Protein 6SRU (pdb70)

B-factor: mean 67.57, std 15.13, range [29.01, 183.24]

Secondary structure (DSSP, 8-state):
---B-S-SEEEEETT--EEE--B----SS--GGG-EEEEEESS-EEEEEETTEEE---SS-TTTTTEE--HHHHTTTB--EEE-S--GGG-EEEEEEEEESEEEEEEEEEEEEPP-/---B-S-SEEEEETT--EEE--B----SS--GGG-EEEEEETTEEEEEEETTEEE--STT-TTTTTEE--HHHHTTTB--EEE-S--GGG-EEEEEEEEESEEEEEEEEEEEEPP-/---B-S-SEEEEETT--EEE--B----SS--GGG-EEEEEETTEEEEEEETTEEE-S-SS-TTTTTEE--HHHHTTTB--EEE-S--GGG-EEEEEEEESSSEEEEEEEEEEE--/---B-S-SEEEEETT--EEE--B----SS--GGG-EEEEEETTEEEEEEETTEEE-----TTTTTEE--HHHHTTTB--EEE-S--GGG-EEEEEEEEESEEEEEEEEEEEE--/---B-S-SEEEEETT--EEE--B----S---GGG-EEEEEESS-EEEEEETTEE------TTTTTEE--HHHHTTTB--EEESS--GGG-EEEEEEEEESEEEEEEEEEEEE---/---B-S-SEEEEETT--EEE--B----SS--GGG-EEEEEETTEEEEEEETTEEE--STT-TTTTTEE--HHHHTTTB--EEE-S--GGG-EEEEEEEEESEEEEEEEEEEEEPP-/---B-S-SEEEEETT--EEE--B---SSS--GGG-EEEEEESSSEEEEEETTEEE-----STTTEE--HHHHTTTB--EEE-S--GGG-EEEEEEEEESEEEEEEEEEEEEPP-/---B-S-SEEEEETT--EEE--B---SS---GGG-EEEEEETTEEEEEEETTEEE-TTSSSTTTTTEE--HHHHTTTB--EEE-S--GGG-EEEEEEEESSSEEEEEEEEEEE---/---B-S--EEEEETT--EEE--B----SS--GGG-EEEEEESS-EEEEEETTEEE--TTTTTEE--HHHHTTTB--EEE-S--TTS-EEEEEEEESSSEEEEEEEEEEE--/---B-S-SEEEEETT--EEE--B----SS--GGG-EEEEEETTEEEEEEETTEEE---S-TTTEE--HHHHHTTB--EEE-S--GGG-EEEEEEEEESEEEEEEEEEEEE---

GO terms:
  GO:0009897 external side of plasma membrane (C, IDA)
  GO:0042130 negative regulation of T cell proliferation (P, IDA)
  GO:0005515 protein binding (F, IPI)

Structure (mmCIF, N/CA/C/O backbone):
data_6SRU
#
_entry.id   6SRU
#
_cell.length_a   73.920
_cell.length_b   107.715
_cell.length_c   79.531
_cell.angle_alpha   90.000
_cell.angle_beta   99.150
_cell.angle_gamma   90.000
#
_symmetry.space_group_name_H-M   'P 1 21 1'
#
loop_
_entity.id
_entity.type
_entity.pdbx_description
1 polymer 'Programmed cell death 1 ligand 1'
2 water water
#
loop_
_atom_site.group_PDB
_atom_site.id
_atom_site.type_symbol
_atom_site.label_atom_id
_atom_site.label_alt_id
_atom_site.label_comp_id
_atom_site.label_asym_id
_atom_site.label_entity_id
_atom_site.label_seq_id
_atom_site.pdbx_PDB_ins_code
_atom_site.Cartn_x
_atom_site.Cartn_y
_atom_site.Cartn_z
_atom_site.occupancy
_atom_site.B_iso_or_equiv
_atom_site.auth_seq_id
_atom_site.auth_comp_id
_atom_site.auth_asym_id
_atom_site.auth_atom_id
_atom_site.pdbx_PDB_model_num
ATOM 1 N N . PHE A 1 3 ? -24.195 8.539 13.366 1.00 58.76 19 PHE A N 1
ATOM 2 C CA . PHE A 1 3 ? -24.610 8.877 12.013 1.00 59.03 19 PHE A CA 1
ATOM 3 C C . PHE A 1 3 ? -24.218 7.778 11.029 1.00 51.08 19 PHE A C 1
ATOM 4 O O . PHE A 1 3 ? -23.039 7.449 10.893 1.00 68.32 19 PHE A O 1
ATOM 20 N N . THR A 1 4 ? -25.214 7.218 10.349 1.00 62.88 20 THR A N 1
ATOM 21 C CA . THR A 1 4 ? -25.007 6.127 9.408 1.00 63.10 20 THR A CA 1
ATOM 22 C C . THR A 1 4 ? -26.024 6.268 8.286 1.00 59.99 20 THR A C 1
ATOM 23 O O . THR A 1 4 ? -27.187 6.599 8.536 1.00 62.16 20 THR A O 1
ATOM 34 N N . ILE A 1 5 ? -25.584 6.028 7.052 1.00 61.21 21 ILE A N 1
ATOM 35 C CA . ILE A 1 5 ? -26.476 6.077 5.898 1.00 58.27 21 ILE A CA 1
ATOM 36 C C . ILE A 1 5 ? -26.803 4.653 5.476 1.00 57.33 21 ILE A C 1
ATOM 37 O O . ILE A 1 5 ? -25.993 3.729 5.622 1.00 61.30 21 ILE A O 1
ATOM 53 N N . THR A 1 6 ? -28.013 4.478 4.954 1.00 59.38 22 THR A N 1
ATOM 54 C CA . THR A 1 6 ? -28.536 3.176 4.574 1.00 55.16 22 THR A CA 1
ATOM 55 C C . THR A 1 6 ? -28.790 3.155 3.075 1.00 65.30 22 THR A C 1
ATOM 56 O O . THR A 1 6 ? -29.473 4.039 2.547 1.00 66.36 22 THR A O 1
ATOM 67 N N . ALA A 1 7 ? -28.229 2.159 2.392 1.00 65.91 23 ALA A N 1
ATOM 68 C CA . ALA A 1 7 ? -28.553 1.892 0.993 1.00 62.61 23 ALA A CA 1
ATOM 69 C C . ALA A 1 7 ? -29.305 0.568 0.924 1.00 65.36 23 ALA A C 1
ATOM 70 O O . ALA A 1 7 ? -28.677 -0.503 0.943 1.00 65.61 23 ALA A O 1
ATOM 77 N N . PRO A 1 8 ? -30.640 0.578 0.845 1.00 75.12 24 PRO A N 1
ATOM 78 C CA . PRO A 1 8 ? -31.367 -0.705 0.911 1.00 69.91 24 PRO A CA 1
ATOM 79 C C . PRO A 1 8 ? -31.018 -1.636 -0.237 1.00 80.63 24 PRO A C 1
ATOM 80 O O . PRO A 1 8 ? -30.782 -2.832 -0.018 1.00 78.26 24 PRO A O 1
ATOM 91 N N . LYS A 1 9 ? -30.975 -1.116 -1.462 1.00 72.05 25 LYS A N 1
ATOM 92 C CA . LYS A 1 9 ? -30.579 -1.899 -2.626 1.00 57.36 25 LYS A CA 1
ATOM 93 C C . LYS A 1 9 ? -29.067 -1.820 -2.794 1.00 56.46 25 LYS A C 1
ATOM 94 O O . LYS A 1 9 ? -28.504 -0.727 -2.921 1.00 69.42 25 LYS A O 1
ATOM 113 N N . ASP A 1 10 ? -28.414 -2.980 -2.791 1.00 69.73 26 ASP A N 1
ATOM 114 C CA . ASP A 1 10 ? -26.966 -3.068 -2.921 1.00 53.83 26 ASP A CA 1
ATOM 115 C C . ASP A 1 10 ? -26.502 -3.069 -4.370 1.00 58.68 26 ASP A C 1
ATOM 116 O O . ASP A 1 10 ? -25.318 -2.819 -4.628 1.00 62.28 26 ASP A O 1
ATOM 125 N N . LEU A 1 11 ? -27.403 -3.324 -5.316 1.00 68.85 27 LEU A N 1
ATOM 126 C CA . LEU A 1 11 ? -27.036 -3.457 -6.718 1.00 54.50 27 LEU A CA 1
ATOM 127 C C . LEU A 1 11 ? -28.254 -3.159 -7.579 1.00 55.70 27 LEU A C 1
ATOM 128 O O . LEU A 1 11 ? -29.381 -3.495 -7.206 1.00 61.60 27 LEU A O 1
ATOM 135 N N . TYR A 1 12 ? -28.014 -2.528 -8.730 1.00 52.10 28 TYR A N 1
ATOM 136 C CA . TYR A 1 12 ? -29.071 -2.151 -9.660 1.00 56.74 28 TYR A CA 1
ATOM 137 C C . TYR A 1 12 ? -28.737 -2.688 -11.046 1.00 62.65 28 TYR A C 1
ATOM 138 O O . TYR A 1 12 ? -27.629 -2.472 -11.547 1.00 64.32 28 TYR A O 1
ATOM 156 N N . VAL A 1 13 ? -29.696 -3.375 -11.664 1.00 56.80 29 VAL A N 1
ATOM 157 C CA . VAL A 1 13 ? -29.576 -3.888 -13.027 1.00 55.56 29 VAL A CA 1
ATOM 158 C C . VAL A 1 13 ? -30.552 -3.108 -13.899 1.00 59.55 29 VAL A C 1
ATOM 159 O O . VAL A 1 13 ? -31.712 -2.918 -13.517 1.00 69.07 29 VAL A O 1
ATOM 172 N N . VAL A 1 14 ? -30.101 -2.464 -14.984 1.00 68.46 30 VAL A N 1
ATOM 173 C CA . VAL A 1 14 ? -30.947 -1.595 -15.854 1.00 58.36 30 VAL A CA 1
ATOM 174 C C . VAL A 1 14 ? -30.526 -1.801 -17.301 1.00 55.93 30 VAL A C 1
ATOM 175 O O . VAL A 1 14 ? -29.474 -2.293 -17.548 1.00 61.93 30 VAL A O 1
ATOM 188 N N . GLU A 1 15 ? -31.369 -1.381 -18.209 1.00 53.06 31 GLU A N 1
ATOM 189 C CA . GLU A 1 15 ? -31.207 -1.520 -19.650 1.00 61.90 31 GLU A CA 1
ATOM 190 C C . GLU A 1 15 ? -30.609 -0.259 -20.262 1.00 70.29 31 GLU A C 1
ATOM 191 O O . GLU A 1 15 ? -30.917 0.858 -19.838 1.00 60.46 31 GLU A O 1
ATOM 203 N N . TYR A 1 16 ? -29.763 -0.447 -21.274 1.00 64.32 32 TYR A N 1
ATOM 204 C CA . TYR A 1 16 ? -29.234 0.668 -22.054 1.00 67.18 32 TYR A CA 1
ATOM 205 C C . TYR A 1 16 ? -30.361 1.587 -22.502 1.00 67.74 32 TYR A C 1
ATOM 206 O O . TYR A 1 16 ? -31.405 1.124 -22.974 1.00 74.86 32 TYR A O 1
ATOM 224 N N . GLY A 1 17 ? -30.148 2.890 -22.343 1.00 62.07 33 GLY A N 1
ATOM 225 C CA . GLY A 1 17 ? -31.125 3.879 -22.734 1.00 61.41 33 GLY A CA 1
ATOM 226 C C . GLY A 1 17 ? -32.161 4.220 -21.686 1.00 46.75 33 GLY A C 1
ATOM 227 O O . GLY A 1 17 ? -32.888 5.209 -21.853 1.00 65.43 33 GLY A O 1
ATOM 231 N N . SER A 1 18 ? -32.254 3.439 -20.614 1.00 62.92 34 SER A N 1
ATOM 232 C CA . SER A 1 18 ? -33.244 3.664 -19.579 1.00 64.26 34 SER A CA 1
ATOM 233 C C . SER A 1 18 ? -32.711 4.654 -18.541 1.00 55.79 34 SER A C 1
ATOM 234 O O . SER A 1 18 ? -31.608 5.191 -18.665 1.00 61.13 34 SER A O 1
ATOM 242 N N . ASN A 1 19 ? -33.510 4.902 -17.506 1.00 51.88 35 ASN A N 1
ATOM 243 C CA . ASN A 1 19 ? -33.117 5.720 -16.368 1.00 55.14 35 ASN A CA 1
ATOM 244 C C . ASN A 1 19 ? -32.947 4.840 -15.134 1.00 55.72 35 ASN A C 1
ATOM 245 O O . ASN A 1 19 ? -33.538 3.760 -15.030 1.00 71.82 35 ASN A O 1
ATOM 256 N N . VAL A 1 20 ? -32.140 5.318 -14.188 1.00 56.06 36 VAL A N 1
ATOM 257 C CA . VAL A 1 20 ? -31.956 4.642 -12.908 1.00 60.65 36 VAL A CA 1
ATOM 258 C C . VAL A 1 20 ? -31.847 5.684 -11.803 1.00 59.77 36 VAL A C 1
ATOM 259 O O . VAL A 1 20 ? -31.220 6.734 -11.983 1.00 49.30 36 VAL A O 1
ATOM 272 N N . THR A 1 21 ? -32.458 5.386 -10.657 1.00 54.59 37 THR A N 1
ATOM 273 C CA . THR A 1 21 ? -32.352 6.198 -9.450 1.00 47.50 37 THR A CA 1
ATOM 274 C C . THR A 1 21 ? -31.857 5.301 -8.322 1.00 54.87 37 THR A C 1
ATOM 275 O O . THR A 1 21 ? -32.548 4.355 -7.932 1.00 72.46 37 THR A O 1
ATOM 286 N N . MET A 1 22 ? -30.671 5.597 -7.800 1.00 50.34 38 MET A N 1
ATOM 287 C CA . MET A 1 22 ? -30.043 4.779 -6.769 1.00 54.67 38 MET A CA 1
ATOM 288 C C . MET A 1 22 ? -30.220 5.453 -5.414 1.00 60.72 38 MET A C 1
ATOM 289 O O . MET A 1 22 ? -29.724 6.563 -5.195 1.00 60.12 38 MET A O 1
ATOM 303 N N . GLU A 1 23 ? -30.932 4.778 -4.512 1.00 60.64 39 GLU A N 1
ATOM 304 C CA . GLU A 1 23 ? -31.263 5.362 -3.221 1.00 47.02 39 GLU A CA 1
ATOM 305 C C . GLU A 1 23 ? -30.039 5.434 -2.317 1.00 45.80 39 GLU A C 1
ATOM 306 O O . GLU A 1 23 ? -29.185 4.543 -2.321 1.00 47.76 39 GLU A O 1
ATOM 318 N N . CYS A 1 24 ? -29.967 6.508 -1.532 1.00 42.00 40 CYS A N 1
ATOM 319 C CA . CYS A 1 24 ? -28.926 6.669 -0.516 1.00 55.27 40 CYS A CA 1
ATOM 320 C C . CYS A 1 24 ? -29.535 7.552 0.572 1.00 60.90 40 CYS A C 1
ATOM 321 O O . CYS A 1 24 ? -29.616 8.773 0.410 1.00 49.38 40 CYS A O 1
ATOM 328 N N . ARG A 1 25 ? -29.967 6.930 1.663 1.00 50.83 41 ARG A N 1
ATOM 329 C CA . ARG A 1 25 ? -30.770 7.597 2.678 1.00 52.22 41 ARG A CA 1
ATOM 330 C C . ARG A 1 25 ? -29.931 7.973 3.887 1.00 50.93 41 ARG A C 1
ATOM 331 O O . ARG A 1 25 ? -29.025 7.237 4.283 1.00 51.82 41 ARG A O 1
ATOM 352 N N . PHE A 1 26 ? -30.235 9.131 4.460 1.00 48.04 42 PHE A N 1
ATOM 353 C CA . PHE A 1 26 ? -29.591 9.601 5.675 1.00 47.90 42 PHE A CA 1
ATOM 354 C C . PHE A 1 26 ? -30.651 10.069 6.661 1.00 57.62 42 PHE A C 1
ATOM 355 O O . PHE A 1 26 ? -31.727 10.524 6.258 1.00 53.65 42 PHE A O 1
ATOM 372 N N . PRO A 1 27 ? -30.376 9.949 7.960 1.00 54.51 43 PRO A N 1
ATOM 373 C CA . PRO A 1 27 ? -31.382 10.330 8.962 1.00 45.91 43 PRO A CA 1
ATOM 374 C C . PRO A 1 27 ? -31.514 11.839 9.077 1.00 56.82 43 PRO A C 1
ATOM 375 O O . PRO A 1 27 ? -30.517 12.557 9.158 1.00 55.25 43 PRO A O 1
ATOM 386 N N . VAL A 1 28 ? -32.755 12.314 9.087 1.00 63.73 44 VAL A N 1
ATOM 387 C CA . VAL A 1 28 ? -33.061 13.685 9.475 1.00 70.95 44 VAL A CA 1
ATOM 388 C C . VAL A 1 28 ? -33.845 13.613 10.781 1.00 78.12 44 VAL A C 1
ATOM 389 O O . VAL A 1 28 ? -34.979 13.120 10.810 1.00 78.42 44 VAL A O 1
ATOM 402 N N . GLU A 1 29 ? -33.233 14.067 11.870 1.00 79.89 45 GLU A N 1
ATOM 403 C CA . GLU A 1 29 ? -33.946 14.296 13.121 1.00 71.29 45 GLU A CA 1
ATOM 404 C C . GLU A 1 29 ? -34.489 15.720 13.094 1.00 83.00 45 GLU A C 1
ATOM 405 O O . GLU A 1 29 ? -33.738 16.669 12.855 1.00 91.34 45 GLU A O 1
ATOM 409 N N . ARG A 1 30 ? -35.791 15.859 13.303 1.00 84.21 46 ARG A N 1
ATOM 410 C CA . ARG A 1 30 ? -36.469 17.156 13.199 1.00 80.03 46 ARG A CA 1
ATOM 411 C C . ARG A 1 30 ? -36.238 17.680 11.786 1.00 69.04 46 ARG A C 1
ATOM 412 O O . ARG A 1 30 ? -36.464 16.930 10.816 1.00 89.41 46 ARG A O 1
ATOM 416 N N . GLU A 1 31 ? -35.779 18.915 11.606 1.00 82.29 47 GLU A N 1
ATOM 417 C CA . GLU A 1 31 ? -35.881 19.596 10.325 1.00 77.13 47 GLU A CA 1
ATOM 418 C C . GLU A 1 31 ? -34.529 19.764 9.653 1.00 70.64 47 GLU A C 1
ATOM 419 O O . GLU A 1 31 ? -33.505 19.987 10.313 1.00 65.37 47 GLU A O 1
ATOM 431 N N . LEU A 1 32 ? -34.555 19.655 8.325 1.00 65.82 48 LEU A N 1
ATOM 432 C CA . LEU A 1 32 ? -33.354 19.582 7.509 1.00 63.36 48 LEU A CA 1
ATOM 433 C C . LEU A 1 32 ? -32.793 20.966 7.234 1.00 59.00 48 LEU A C 1
ATOM 434 O O . LEU A 1 32 ? -33.522 21.874 6.824 1.00 63.29 48 LEU A O 1
ATOM 450 N N . ASP A 1 33 ? -31.491 21.120 7.462 1.00 55.14 49 ASP A N 1
ATOM 451 C CA . ASP A 1 33 ? -30.761 22.351 7.170 1.00 61.13 49 ASP A CA 1
ATOM 452 C C . ASP A 1 33 ? -29.853 22.065 5.976 1.00 50.43 49 ASP A C 1
ATOM 453 O O . ASP A 1 33 ? -28.768 21.495 6.132 1.00 45.44 49 ASP A O 1
ATOM 462 N N . LEU A 1 34 ? -30.303 22.463 4.782 1.00 38.60 50 LEU A N 1
ATOM 463 C CA . LEU A 1 34 ? -29.536 22.203 3.569 1.00 52.38 50 LEU A CA 1
ATOM 464 C C . LEU A 1 34 ? -28.112 22.736 3.665 1.00 48.46 50 LEU A C 1
ATOM 465 O O . LEU A 1 34 ? -27.191 22.164 3.070 1.00 46.88 50 LEU A O 1
ATOM 481 N N . LEU A 1 35 ? -27.910 23.831 4.400 1.00 45.18 51 LEU A N 1
ATOM 482 C CA . LEU A 1 35 ? -26.586 24.426 4.521 1.00 51.42 51 LEU A CA 1
ATOM 483 C C . LEU A 1 35 ? -25.632 23.586 5.356 1.00 49.91 51 LEU A C 1
ATOM 484 O O . LEU A 1 35 ? -24.432 23.882 5.375 1.00 45.76 51 LEU A O 1
ATOM 500 N N . ALA A 1 36 ? -26.131 22.559 6.036 1.00 49.89 52 ALA A N 1
ATOM 501 C CA . ALA A 1 36 ? -25.295 21.637 6.790 1.00 47.71 52 ALA A CA 1
ATOM 502 C C . ALA A 1 36 ? -25.054 20.324 6.058 1.00 42.09 52 ALA A C 1
ATOM 503 O O . ALA A 1 36 ? -24.406 19.431 6.613 1.00 34.53 52 ALA A O 1
ATOM 510 N N . LEU A 1 37 ? -25.545 20.196 4.829 1.00 42.18 53 LEU A N 1
ATOM 511 C CA . LEU A 1 37 ? -25.562 18.931 4.107 1.00 48.28 53 LEU A CA 1
ATOM 512 C C . LEU A 1 37 ? -24.504 18.926 3.014 1.00 44.22 53 LEU A C 1
ATOM 513 O O . LEU A 1 37 ? -24.386 19.889 2.249 1.00 49.70 53 LEU A O 1
ATOM 529 N N . VAL A 1 38 ? -23.749 17.831 2.937 1.00 40.90 54 VAL A N 1
ATOM 530 C CA . VAL A 1 38 ? -22.758 17.610 1.891 1.00 39.15 54 VAL A CA 1
ATOM 531 C C . VAL A 1 38 ? -22.993 16.224 1.304 1.00 44.35 54 VAL A C 1
ATOM 532 O O . VAL A 1 38 ? -23.073 15.238 2.046 1.00 52.27 54 VAL A O 1
ATOM 545 N N . VAL A 1 39 ? -23.098 16.147 -0.022 1.00 49.19 55 VAL A N 1
ATOM 546 C CA . VAL A 1 39 ? -23.301 14.884 -0.723 1.00 44.73 55 VAL A CA 1
ATOM 547 C C . VAL A 1 39 ? -22.331 14.808 -1.895 1.00 35.49 55 VAL A C 1
ATOM 548 O O . VAL A 1 39 ? -22.234 15.751 -2.689 1.00 36.75 55 VAL A O 1
ATOM 561 N N . TYR A 1 40 ? -21.616 13.687 -1.998 1.00 37.83 56 TYR A N 1
ATOM 562 C CA . TYR A 1 40 ? -20.818 13.365 -3.167 1.00 40.21 56 TYR A CA 1
ATOM 563 C C . TYR A 1 40 ? -21.226 11.991 -3.687 1.00 38.04 56 TYR A C 1
ATOM 564 O O . TYR A 1 40 ? -21.409 11.053 -2.904 1.00 38.08 56 TYR A O 1
ATOM 582 N N . TRP A 1 41 ? -21.366 11.870 -5.006 1.00 42.10 57 TRP A N 1
ATOM 583 C CA . TRP A 1 41 ? -21.443 10.573 -5.671 1.00 48.36 57 TRP A CA 1
ATOM 584 C C . TRP A 1 41 ? -20.199 10.395 -6.535 1.00 43.61 57 TRP A C 1
ATOM 585 O O . TRP A 1 41 ? -19.879 11.263 -7.356 1.00 47.11 57 TRP A O 1
ATOM 606 N N . GLU A 1 42 ? -19.504 9.278 -6.345 1.00 48.73 58 GLU A N 1
ATOM 607 C CA . GLU A 1 42 ? -18.327 8.933 -7.126 1.00 47.68 58 GLU A CA 1
ATOM 608 C C . GLU A 1 42 ? -18.568 7.609 -7.841 1.00 51.52 58 GLU A C 1
ATOM 609 O O . GLU A 1 42 ? -19.444 6.825 -7.462 1.00 54.92 58 GLU A O 1
ATOM 621 N N . LYS A 1 43 ? -17.778 7.362 -8.885 1.00 50.91 59 LYS A N 1
ATOM 622 C CA . LYS A 1 43 ? -17.777 6.066 -9.565 1.00 49.32 59 LYS A CA 1
ATOM 623 C C . LYS A 1 43 ? -16.328 5.728 -9.910 1.00 54.91 59 LYS A C 1
ATOM 624 O O . LYS A 1 43 ? -15.802 6.197 -10.923 1.00 65.25 59 LYS A O 1
ATOM 643 N N . GLU A 1 44 ? -15.693 4.911 -9.075 1.00 61.87 60 GLU A N 1
ATOM 644 C CA . GLU A 1 44 ? -14.331 4.439 -9.315 1.00 69.81 60 GLU A CA 1
ATOM 645 C C . GLU A 1 44 ? -13.383 5.608 -9.600 1.00 77.19 60 GLU A C 1
ATOM 646 O O . GLU A 1 44 ? -12.875 5.791 -10.707 1.00 80.68 60 GLU A O 1
ATOM 658 N N . ASP A 1 45 ? -13.153 6.393 -8.553 1.00 71.43 61 ASP A N 1
ATOM 659 C CA . ASP A 1 45 ? -12.264 7.550 -8.620 1.00 83.89 61 ASP A CA 1
ATOM 660 C C . ASP A 1 45 ? -12.641 8.458 -9.794 1.00 82.34 61 ASP A C 1
ATOM 661 O O . ASP A 1 45 ? -11.835 8.767 -10.675 1.00 87.51 61 ASP A O 1
ATOM 665 N N . GLU A 1 46 ? -13.904 8.875 -9.791 1.00 78.70 62 GLU A N 1
ATOM 666 C CA . GLU A 1 46 ? -14.445 9.759 -10.822 1.00 62.64 62 GLU A CA 1
ATOM 667 C C . GLU A 1 46 ? -15.702 10.395 -10.251 1.00 60.36 62 GLU A C 1
ATOM 668 O O . GLU A 1 46 ? -16.663 9.684 -9.936 1.00 61.88 62 GLU A O 1
ATOM 680 N N . GLN A 1 47 ? -15.696 11.717 -10.104 1.00 66.95 63 GLN A N 1
ATOM 681 C CA . GLN A 1 47 ? -16.809 12.412 -9.475 1.00 54.88 63 GLN A CA 1
ATOM 682 C C . GLN A 1 47 ? -17.971 12.534 -10.452 1.00 49.41 63 GLN A C 1
ATOM 683 O O . GLN A 1 47 ? -17.803 13.027 -11.573 1.00 62.85 63 GLN A O 1
ATOM 697 N N . VAL A 1 48 ? -19.145 12.072 -10.028 1.00 44.10 64 VAL A N 1
ATOM 698 C CA . VAL A 1 48 ? -20.353 12.190 -10.836 1.00 46.57 64 VAL A CA 1
ATOM 699 C C . VAL A 1 48 ? -21.081 13.495 -10.547 1.00 40.92 64 VAL A C 1
ATOM 700 O O . VAL A 1 48 ? -21.479 14.218 -11.464 1.00 43.21 64 VAL A O 1
ATOM 713 N N . ILE A 1 49 ? -21.263 13.815 -9.266 1.00 40.03 65 ILE A N 1
ATOM 714 C CA . ILE A 1 49 ? -22.009 15.001 -8.860 1.00 50.34 65 ILE A CA 1
ATOM 715 C C . ILE A 1 49 ? -21.706 15.269 -7.393 1.00 50.80 65 ILE A C 1
ATOM 716 O O . ILE A 1 49 ? -21.269 14.380 -6.661 1.00 36.49 65 ILE A O 1
ATOM 732 N N . GLN A 1 50 ? -21.927 16.510 -6.964 1.00 40.72 66 GLN A N 1
ATOM 733 C CA . GLN A 1 50 ? -21.743 16.881 -5.569 1.00 37.77 66 GLN A CA 1
ATOM 734 C C . GLN A 1 50 ? -22.769 17.942 -5.193 1.00 45.54 66 GLN A C 1
ATOM 735 O O . GLN A 1 50 ? -23.200 18.738 -6.030 1.00 42.30 66 GLN A O 1
ATOM 749 N N . PHE A 1 51 ? -23.154 17.943 -3.920 1.00 39.08 67 PHE A N 1
ATOM 750 C CA . PHE A 1 51 ? -24.065 18.938 -3.353 1.00 44.99 67 PHE A CA 1
ATOM 751 C C . PHE A 1 51 ? -23.459 19.367 -2.021 1.00 45.73 67 PHE A C 1
ATOM 752 O O . PHE A 1 51 ? -23.462 18.593 -1.059 1.00 40.43 67 PHE A O 1
ATOM 769 N N . VAL A 1 52 ? -22.922 20.584 -1.971 1.00 43.07 68 VAL A N 1
ATOM 770 C CA . VAL A 1 52 ? -22.147 21.065 -0.828 1.00 40.38 68 VAL A CA 1
ATOM 771 C C . VAL A 1 52 ? -22.792 22.349 -0.327 1.00 41.57 68 VAL A C 1
ATOM 772 O O . VAL A 1 52 ? -22.688 23.403 -0.971 1.00 40.74 68 VAL A O 1
ATOM 785 N N . ALA A 1 53 ? -23.446 22.267 0.830 1.00 45.36 69 ALA A N 1
ATOM 786 C CA . ALA A 1 53 ? -24.044 23.430 1.485 1.00 41.58 69 ALA A CA 1
ATOM 787 C C . ALA A 1 53 ? -24.907 24.236 0.516 1.00 37.08 69 ALA A C 1
ATOM 788 O O . ALA A 1 53 ? -24.807 25.460 0.418 1.00 41.61 69 ALA A O 1
ATOM 795 N N . GLY A 1 54 ? -25.766 23.528 -0.209 1.00 41.27 70 GLY A N 1
ATOM 796 C CA . GLY A 1 54 ? -26.692 24.151 -1.126 1.00 37.78 70 GLY A CA 1
ATOM 797 C C . GLY A 1 54 ? -26.153 24.434 -2.511 1.00 45.76 70 GLY A C 1
ATOM 798 O O . GLY A 1 54 ? -26.930 24.835 -3.390 1.00 41.46 70 GLY A O 1
ATOM 802 N N . GLU A 1 55 ? -24.858 24.246 -2.735 1.00 41.95 71 GLU A N 1
ATOM 803 C CA . GLU A 1 55 ? -24.240 24.484 -4.032 1.00 34.92 71 GLU A CA 1
ATOM 804 C C . GLU A 1 55 ? -23.994 23.144 -4.715 1.00 40.72 71 GLU A C 1
ATOM 805 O O . GLU A 1 55 ? -23.281 22.288 -4.179 1.00 44.99 71 GLU A O 1
ATOM 817 N N . GLU A 1 56 ? -24.589 22.965 -5.889 1.00 51.16 72 GLU A N 1
ATOM 818 C CA . GLU A 1 56 ? -24.472 21.733 -6.655 1.00 47.70 72 GLU A CA 1
ATOM 819 C C . GLU A 1 56 ? -23.489 21.933 -7.801 1.00 56.11 72 GLU A C 1
ATOM 820 O O . GLU A 1 56 ? -23.504 22.968 -8.474 1.00 54.28 72 GLU A O 1
ATOM 832 N N . ASP A 1 57 ? -22.643 20.950 -8.072 1.00 56.00 73 ASP A N 1
ATOM 833 C CA . ASP A 1 57 ? -21.640 21.018 -9.142 1.00 56.51 73 ASP A CA 1
ATOM 834 C C . ASP A 1 57 ? -21.674 19.710 -9.924 1.00 59.05 73 ASP A C 1
ATOM 835 O O . ASP A 1 57 ? -21.307 18.726 -9.366 1.00 54.99 73 ASP A O 1
ATOM 844 N N . LEU A 1 58 ? -22.080 19.714 -11.188 1.00 72.39 74 LEU A N 1
ATOM 845 C CA . LEU A 1 58 ? -22.092 18.498 -12.032 1.00 74.87 74 LEU A CA 1
ATOM 846 C C . LEU A 1 58 ? -20.688 18.222 -12.558 1.00 77.35 74 LEU A C 1
ATOM 847 O O . LEU A 1 58 ? -20.515 17.163 -13.124 1.00 83.66 74 LEU A O 1
ATOM 854 N N . LYS A 1 59 ? -19.780 19.202 -12.506 1.00 88.93 75 LYS A N 1
ATOM 855 C CA . LYS A 1 59 ? -18.374 19.130 -12.974 1.00 94.11 75 LYS A CA 1
ATOM 856 C C . LYS A 1 59 ? -18.390 18.854 -14.477 1.00 96.90 75 LYS A C 1
ATOM 857 O O . LYS A 1 59 ? -17.459 18.214 -14.954 1.00 87.16 75 LYS A O 1
ATOM 876 N N . PRO A 1 60 ? -19.335 19.412 -15.260 1.00 87.22 76 PRO A N 1
ATOM 877 C CA . PRO A 1 60 ? -19.458 19.143 -16.668 1.00 90.63 76 PRO A CA 1
ATOM 878 C C . PRO A 1 60 ? -18.394 20.009 -17.341 1.00 101.57 76 PRO A C 1
ATOM 879 O O . PRO A 1 60 ? -18.727 21.012 -17.922 1.00 109.71 76 PRO A O 1
ATOM 890 N N . GLN A 1 61 ? -17.158 19.572 -17.209 1.00 92.07 77 GLN A N 1
ATOM 891 C CA . GLN A 1 61 ? -15.940 20.169 -17.732 1.00 88.96 77 GLN A CA 1
ATOM 892 C C . GLN A 1 61 ? -15.255 19.009 -18.454 1.00 93.82 77 GLN A C 1
ATOM 893 O O . GLN A 1 61 ? -14.141 18.596 -18.126 1.00 90.95 77 GLN A O 1
ATOM 897 N N . HIS A 1 62 ? -15.978 18.437 -19.425 1.00 90.90 78 HIS A N 1
ATOM 898 C CA . HIS A 1 62 ? -15.698 17.107 -19.974 1.00 81.43 78 HIS A CA 1
ATOM 899 C C . HIS A 1 62 ? -15.951 16.035 -18.905 1.00 86.97 78 HIS A C 1
ATOM 900 O O . HIS A 1 62 ? -15.100 15.188 -18.635 1.00 88.57 78 HIS A O 1
ATOM 904 N N . SER A 1 63 ? -17.132 16.094 -18.291 1.00 82.25 79 SER A N 1
ATOM 905 C CA . SER A 1 63 ? -17.601 15.034 -17.408 1.00 84.08 79 SER A CA 1
ATOM 906 C C . SER A 1 63 ? -18.315 13.973 -18.234 1.00 62.48 79 SER A C 1
ATOM 907 O O . SER A 1 63 ? -19.007 14.294 -19.207 1.00 65.49 79 SER A O 1
ATOM 911 N N . ASN A 1 64 ? -18.135 12.710 -17.853 1.00 66.00 80 ASN A N 1
ATOM 912 C CA . ASN A 1 64 ? -18.793 11.622 -18.562 1.00 61.42 80 ASN A CA 1
ATOM 913 C C . ASN A 1 64 ? -20.288 11.559 -18.286 1.00 60.70 80 ASN A C 1
ATOM 914 O O . ASN A 1 64 ? -20.992 10.773 -18.932 1.00 74.64 80 ASN A O 1
ATOM 925 N N . PHE A 1 65 ? -20.783 12.372 -17.340 1.00 63.65 81 PHE A N 1
ATOM 926 C CA . PHE A 1 65 ? -22.218 12.503 -16.974 1.00 60.80 81 PHE A CA 1
ATOM 927 C C . PHE A 1 65 ? -22.577 13.994 -17.025 1.00 71.83 81 PHE A C 1
ATOM 928 O O . PHE A 1 65 ? -23.226 14.500 -16.089 1.00 69.58 81 PHE A O 1
ATOM 945 N N . ARG A 1 66 ? -22.143 14.659 -18.102 1.00 81.94 82 ARG A N 1
ATOM 946 C CA . ARG A 1 66 ? -22.308 16.115 -18.371 1.00 75.73 82 ARG A CA 1
ATOM 947 C C . ARG A 1 66 ? -23.691 16.613 -17.926 1.00 66.83 82 ARG A C 1
ATOM 948 O O . ARG A 1 66 ? -23.733 17.444 -16.997 1.00 80.29 82 ARG A O 1
ATOM 952 N N . GLY A 1 67 ? -24.774 16.137 -18.551 1.00 62.57 83 GLY A N 1
ATOM 953 C CA . GLY A 1 67 ? -26.147 16.582 -18.242 1.00 53.01 83 GLY A CA 1
ATOM 954 C C . GLY A 1 67 ? -27.117 15.426 -18.072 1.00 63.27 83 GLY A C 1
ATOM 955 O O . GLY A 1 67 ? -28.299 15.595 -18.432 1.00 57.73 83 GLY A O 1
ATOM 959 N N . ARG A 1 68 ? -26.642 14.294 -17.545 1.00 61.57 84 ARG A N 1
ATOM 960 C CA . ARG A 1 68 ? -27.449 13.110 -17.300 1.00 53.52 84 ARG A CA 1
ATOM 961 C C . ARG A 1 68 ? -27.548 12.727 -15.831 1.00 60.79 84 ARG A C 1
ATOM 962 O O . ARG A 1 68 ? -28.316 11.817 -15.502 1.00 55.22 84 ARG A O 1
ATOM 983 N N . ALA A 1 69 ? -26.809 13.391 -14.948 1.00 60.52 85 ALA A N 1
ATOM 984 C CA . ALA A 1 69 ? -26.816 13.096 -13.522 1.00 51.69 85 ALA A CA 1
ATOM 985 C C . ALA A 1 69 ? -27.468 14.242 -12.762 1.00 39.32 85 ALA A C 1
ATOM 986 O O . ALA A 1 69 ? -27.227 15.415 -13.062 1.00 54.71 85 ALA A O 1
ATOM 993 N N . SER A 1 70 ? -28.294 13.897 -11.774 1.00 51.58 86 SER A N 1
ATOM 994 C CA . SER A 1 70 ? -28.975 14.897 -10.967 1.00 50.42 86 SER A CA 1
ATOM 995 C C . SER A 1 70 ? -29.235 14.337 -9.578 1.00 47.48 86 SER A C 1
ATOM 996 O O . SER A 1 70 ? -29.140 13.130 -9.342 1.00 56.81 86 SER A O 1
ATOM 1004 N N . LEU A 1 71 ? -29.560 15.243 -8.657 1.00 55.57 87 LEU A N 1
ATOM 1005 C CA . LEU A 1 71 ? -29.992 14.905 -7.301 1.00 54.29 87 LEU A CA 1
ATOM 1006 C C . LEU A 1 71 ? -31.380 15.501 -7.100 1.00 51.37 87 LEU A C 1
ATOM 1007 O O . LEU A 1 71 ? -31.508 16.646 -6.632 1.00 55.49 87 LEU A O 1
ATOM 1023 N N . PRO A 1 72 ? -32.444 14.775 -7.443 1.00 53.00 88 PRO A N 1
ATOM 1024 C CA . PRO A 1 72 ? -33.794 15.331 -7.274 1.00 45.66 88 PRO A CA 1
ATOM 1025 C C . PRO A 1 72 ? -33.992 15.840 -5.855 1.00 50.31 88 PRO A C 1
ATOM 1026 O O . PRO A 1 72 ? -33.759 15.123 -4.879 1.00 56.19 88 PRO A O 1
ATOM 1037 N N . LYS A 1 73 ? -34.418 17.099 -5.740 1.00 59.85 89 LYS A N 1
ATOM 1038 C CA . LYS A 1 73 ? -34.496 17.741 -4.433 1.00 59.21 89 LYS A CA 1
ATOM 1039 C C . LYS A 1 73 ? -35.745 17.359 -3.655 1.00 56.71 89 LYS A C 1
ATOM 1040 O O . LYS A 1 73 ? -35.755 17.504 -2.427 1.00 53.01 89 LYS A O 1
ATOM 1059 N N . ASP A 1 74 ? -36.787 16.861 -4.326 1.00 58.93 90 ASP A N 1
ATOM 1060 C CA . ASP A 1 74 ? -37.920 16.303 -3.599 1.00 56.39 90 ASP A CA 1
ATOM 1061 C C . ASP A 1 74 ? -37.527 15.047 -2.830 1.00 59.09 90 ASP A C 1
ATOM 1062 O O . ASP A 1 74 ? -38.237 14.659 -1.896 1.00 66.21 90 ASP A O 1
ATOM 1071 N N . GLN A 1 75 ? -36.409 14.413 -3.196 1.00 58.34 91 GLN A N 1
ATOM 1072 C CA . GLN A 1 75 ? -35.866 13.289 -2.443 1.00 55.49 91 GLN A CA 1
ATOM 1073 C C . GLN A 1 75 ? -34.836 13.740 -1.411 1.00 53.40 91 GLN A C 1
ATOM 1074 O O . GLN A 1 75 ? -34.816 13.215 -0.293 1.00 55.49 91 GLN A O 1
ATOM 1088 N N . LEU A 1 76 ? -33.978 14.705 -1.763 1.00 47.00 92 LEU A N 1
ATOM 1089 C CA . LEU A 1 76 ? -33.057 15.277 -0.784 1.00 49.88 92 LEU A CA 1
ATOM 1090 C C . LEU A 1 76 ? -33.799 15.711 0.475 1.00 45.26 92 LEU A C 1
ATOM 1091 O O . LEU A 1 76 ? -33.370 15.427 1.599 1.00 44.50 92 LEU A O 1
ATOM 1107 N N . LEU A 1 77 ? -34.918 16.422 0.299 1.00 47.80 93 LEU A N 1
ATOM 1108 C CA . LEU A 1 77 ? -35.650 16.953 1.442 1.00 44.41 93 LEU A CA 1
ATOM 1109 C C . LEU A 1 77 ? -36.233 15.841 2.308 1.00 42.56 93 LEU A C 1
ATOM 1110 O O . LEU A 1 77 ? -36.442 16.042 3.510 1.00 47.93 93 LEU A O 1
ATOM 1126 N N . LYS A 1 78 ? -36.491 14.669 1.730 1.00 49.42 94 LYS A N 1
ATOM 1127 C CA . LYS A 1 78 ? -36.988 13.524 2.482 1.00 59.74 94 LYS A CA 1
ATOM 1128 C C . LYS A 1 78 ? -35.866 12.657 3.041 1.00 59.30 94 LYS A C 1
ATOM 1129 O O . LYS A 1 78 ? -36.128 11.537 3.489 1.00 50.50 94 LYS A O 1
ATOM 1148 N N . GLY A 1 79 ? -34.633 13.150 3.034 1.00 44.17 95 GLY A N 1
ATOM 1149 C CA . GLY A 1 79 ? -33.519 12.389 3.557 1.00 44.17 95 GLY A CA 1
ATOM 1150 C C . GLY A 1 79 ? -33.000 11.315 2.637 1.00 42.97 95 GLY A C 1
ATOM 1151 O O . GLY A 1 79 ? -32.390 10.350 3.109 1.00 54.15 95 GLY A O 1
ATOM 1155 N N . ASN A 1 80 ? -33.227 11.452 1.333 1.00 45.21 96 ASN A N 1
ATOM 1156 C CA . ASN A 1 80 ? -32.770 10.491 0.334 1.00 52.67 96 ASN A CA 1
ATOM 1157 C C . ASN A 1 80 ? -31.925 11.236 -0.690 1.00 46.83 96 ASN A C 1
ATOM 1158 O O . ASN A 1 80 ? -32.459 11.986 -1.514 1.00 52.56 96 ASN A O 1
ATOM 1169 N N . ALA A 1 81 ? -30.609 11.035 -0.633 1.00 51.73 97 ALA A N 1
ATOM 1170 C CA . ALA A 1 81 ? -29.687 11.665 -1.578 1.00 51.21 97 ALA A CA 1
ATOM 1171 C C . ALA A 1 81 ? -29.525 10.790 -2.823 1.00 46.79 97 ALA A C 1
ATOM 1172 O O . ALA A 1 81 ? -28.442 10.308 -3.156 1.00 41.02 97 ALA A O 1
ATOM 1179 N N . ALA A 1 82 ? -30.645 10.598 -3.518 1.00 48.79 98 ALA A N 1
ATOM 1180 C CA . ALA A 1 82 ? -30.705 9.671 -4.638 1.00 50.60 98 ALA A CA 1
ATOM 1181 C C . ALA A 1 82 ? -30.027 10.254 -5.871 1.00 54.79 98 ALA A C 1
ATOM 1182 O O . ALA A 1 82 ? -30.263 11.409 -6.236 1.00 59.76 98 ALA A O 1
ATOM 1189 N N . LEU A 1 83 ? -29.192 9.442 -6.517 1.00 50.31 99 LEU A N 1
ATOM 1190 C CA . LEU A 1 83 ? -28.554 9.810 -7.775 1.00 46.08 99 LEU A CA 1
ATOM 1191 C C . LEU A 1 83 ? -29.406 9.305 -8.935 1.00 49.50 99 LEU A C 1
ATOM 1192 O O . LEU A 1 83 ? -29.705 8.109 -9.018 1.00 53.51 99 LEU A O 1
ATOM 1208 N N . GLN A 1 84 ? -29.786 10.212 -9.829 1.00 60.01 100 GLN A N 1
ATOM 1209 C CA . GLN A 1 84 ? -30.593 9.889 -10.999 1.00 54.11 100 GLN A CA 1
ATOM 1210 C C . GLN A 1 84 ? -29.729 10.031 -12.243 1.00 43.37 100 GLN A C 1
ATOM 1211 O O . GLN A 1 84 ? -29.208 11.115 -12.520 1.00 55.66 100 GLN A O 1
ATOM 1225 N N . ILE A 1 85 ? -29.567 8.935 -12.979 1.00 49.95 101 ILE A N 1
ATOM 1226 C CA . ILE A 1 85 ? -28.813 8.923 -14.228 1.00 51.75 101 ILE A CA 1
ATOM 1227 C C . ILE A 1 85 ? -29.790 8.638 -15.362 1.00 55.24 101 ILE A C 1
ATOM 1228 O O . ILE A 1 85 ? -30.395 7.559 -15.413 1.00 56.99 101 ILE A O 1
ATOM 1244 N N . THR A 1 86 ? -29.938 9.595 -16.271 1.00 46.17 102 THR A N 1
ATOM 1245 C CA . THR A 1 86 ? -30.834 9.443 -17.408 1.00 55.46 102 THR A CA 1
ATOM 1246 C C . THR A 1 86 ? -30.072 8.940 -18.628 1.00 60.26 102 THR A C 1
ATOM 1247 O O . THR A 1 86 ? -28.885 9.233 -18.808 1.00 61.46 102 THR A O 1
ATOM 1258 N N . ASP A 1 87 ? -30.769 8.171 -19.468 1.00 55.79 103 ASP A N 1
ATOM 1259 C CA . ASP A 1 87 ? -30.220 7.693 -20.739 1.00 58.21 103 ASP A CA 1
ATOM 1260 C C . ASP A 1 87 ? -28.913 6.930 -20.511 1.00 58.34 103 ASP A C 1
ATOM 1261 O O . ASP A 1 87 ? -27.853 7.273 -21.036 1.00 70.99 103 ASP A O 1
ATOM 1270 N N . VAL A 1 88 ? -29.021 5.863 -19.716 1.00 43.63 104 VAL A N 1
ATOM 1271 C CA . VAL A 1 88 ? -27.843 5.141 -19.258 1.00 52.39 104 VAL A CA 1
ATOM 1272 C C . VAL A 1 88 ? -27.046 4.593 -20.435 1.00 58.77 104 VAL A C 1
ATOM 1273 O O . VAL A 1 88 ? -27.593 4.264 -21.495 1.00 69.03 104 VAL A O 1
ATOM 1286 N N . LYS A 1 89 ? -25.731 4.495 -20.240 1.00 44.02 105 LYS A N 1
ATOM 1287 C CA . LYS A 1 89 ? -24.811 3.955 -21.230 1.00 46.63 105 LYS A CA 1
ATOM 1288 C C . LYS A 1 89 ? -23.972 2.860 -20.582 1.00 48.28 105 LYS A C 1
ATOM 1289 O O . LYS A 1 89 ? -23.862 2.782 -19.353 1.00 51.15 105 LYS A O 1
ATOM 1308 N N . LEU A 1 90 ? -23.383 2.003 -21.422 1.00 46.19 106 LEU A N 1
ATOM 1309 C CA . LEU A 1 90 ? -22.570 0.907 -20.907 1.00 57.57 106 LEU A CA 1
ATOM 1310 C C . LEU A 1 90 ? -21.480 1.412 -19.967 1.00 51.92 106 LEU A C 1
ATOM 1311 O O . LEU A 1 90 ? -21.187 0.782 -18.944 1.00 51.95 106 LEU A O 1
ATOM 1327 N N . GLN A 1 91 ? -20.877 2.558 -20.296 1.00 51.68 107 GLN A N 1
ATOM 1328 C CA . GLN A 1 91 ? -19.820 3.124 -19.465 1.00 61.65 107 GLN A CA 1
ATOM 1329 C C . GLN A 1 91 ? -20.290 3.436 -18.051 1.00 57.53 107 GLN A C 1
ATOM 1330 O O . GLN A 1 91 ? -19.459 3.508 -17.138 1.00 52.08 107 GLN A O 1
ATOM 1334 N N . ASP A 1 92 ? -21.597 3.615 -17.848 1.00 46.75 108 ASP A N 1
ATOM 1335 C CA . ASP A 1 92 ? -22.112 3.942 -16.526 1.00 47.58 108 ASP A CA 1
ATOM 1336 C C . ASP A 1 92 ? -22.040 2.767 -15.558 1.00 55.15 108 ASP A C 1
ATOM 1337 O O . ASP A 1 92 ? -22.029 2.989 -14.343 1.00 56.52 108 ASP A O 1
ATOM 1346 N N . ALA A 1 93 ? -21.987 1.534 -16.058 1.00 56.34 109 ALA A N 1
ATOM 1347 C CA . ALA A 1 93 ? -21.861 0.378 -15.181 1.00 65.55 109 ALA A CA 1
ATOM 1348 C C . ALA A 1 93 ? -20.619 0.504 -14.307 1.00 61.13 109 ALA A C 1
ATOM 1349 O O . ALA A 1 93 ? -19.584 1.014 -14.744 1.00 58.25 109 ALA A O 1
ATOM 1356 N N . GLY A 1 94 ? -20.723 0.043 -13.070 1.00 55.95 110 GLY A N 1
ATOM 1357 C CA . GLY A 1 94 ? -19.591 0.040 -12.168 1.00 49.97 110 GLY A CA 1
ATOM 1358 C C . GLY A 1 94 ? -20.029 0.207 -10.726 1.00 56.53 110 GLY A C 1
ATOM 1359 O O . GLY A 1 94 ? -21.210 0.128 -10.398 1.00 48.81 110 GLY A O 1
ATOM 1363 N N . VAL A 1 95 ? -19.037 0.443 -9.870 1.00 55.22 111 VAL A N 1
ATOM 1364 C CA . VAL A 1 95 ? -19.241 0.596 -8.434 1.00 55.35 111 VAL A CA 1
ATOM 1365 C C . VAL A 1 95 ? -19.335 2.085 -8.125 1.00 58.24 111 VAL A C 1
ATOM 1366 O O . VAL A 1 95 ? -18.346 2.818 -8.235 1.00 61.44 111 VAL A O 1
ATOM 1379 N N . TYR A 1 96 ? -20.521 2.532 -7.729 1.00 56.44 112 TYR A N 1
ATOM 1380 C CA . TYR A 1 96 ? -20.730 3.896 -7.273 1.00 43.95 112 TYR A CA 1
ATOM 1381 C C . TYR A 1 96 ? -20.534 3.973 -5.765 1.00 42.46 112 TYR A C 1
ATOM 1382 O O . TYR A 1 96 ? -20.789 3.011 -5.036 1.00 47.09 112 TYR A O 1
ATOM 1400 N N . CYS A 1 97 ? -20.063 5.128 -5.304 1.00 44.17 113 CYS A N 1
ATOM 1401 C CA . CYS A 1 97 ? -19.898 5.393 -3.881 1.00 52.48 113 CYS A CA 1
ATOM 1402 C C . CYS A 1 97 ? -20.699 6.633 -3.513 1.00 48.82 113 CYS A C 1
ATOM 1403 O O . CYS A 1 97 ? -20.529 7.692 -4.126 1.00 44.54 113 CYS A O 1
ATOM 1411 N N . CYS A 1 98 ? -21.578 6.491 -2.526 1.00 47.19 114 CYS A N 1
ATOM 1412 C CA . CYS A 1 98 ? -22.380 7.595 -2.014 1.00 51.63 114 CYS A CA 1
ATOM 1413 C C . CYS A 1 98 ? -21.797 8.039 -0.676 1.00 54.87 114 CYS A C 1
ATOM 1414 O O . CYS A 1 98 ? -21.741 7.250 0.272 1.00 59.33 114 CYS A O 1
ATOM 1421 N N . ILE A 1 99 ? -21.373 9.298 -0.604 1.00 53.65 115 ILE A N 1
ATOM 1422 C CA . ILE A 1 99 ? -20.718 9.863 0.572 1.00 40.99 115 ILE A CA 1
ATOM 1423 C C . ILE A 1 99 ? -21.548 11.047 1.049 1.00 48.51 115 ILE A C 1
ATOM 1424 O O . ILE A 1 99 ? -21.846 11.956 0.265 1.00 40.66 115 ILE A O 1
ATOM 1440 N N . ILE A 1 100 ? -21.922 11.037 2.326 1.00 45.54 116 ILE A N 1
ATOM 1441 C CA . ILE A 1 100 ? -22.767 12.077 2.897 1.00 46.65 116 ILE A CA 1
ATOM 1442 C C . ILE A 1 100 ? -22.146 12.578 4.192 1.00 47.89 116 ILE A C 1
ATOM 1443 O O . ILE A 1 100 ? -21.617 11.792 4.987 1.00 47.28 116 ILE A O 1
ATOM 1459 N N . SER A 1 101 ? -22.222 13.892 4.406 1.00 48.63 117 SER A N 1
ATOM 1460 C CA . SER A 1 101 ? -21.854 14.513 5.674 1.00 42.67 117 SER A CA 1
ATOM 1461 C C . SER A 1 101 ? -23.018 15.382 6.132 1.00 47.61 117 SER A C 1
ATOM 1462 O O . SER A 1 101 ? -23.375 16.352 5.455 1.00 47.10 117 SER A O 1
ATOM 1470 N N . TYR A 1 102 ? -23.608 15.028 7.275 1.00 56.88 118 TYR A N 1
ATOM 1471 C CA . TYR A 1 102 ? -24.707 15.788 7.879 1.00 55.32 118 TYR A CA 1
ATOM 1472 C C . TYR A 1 102 ? -24.559 15.589 9.390 1.00 52.29 118 TYR A C 1
ATOM 1473 O O . TYR A 1 102 ? -25.085 14.628 9.958 1.00 60.20 118 TYR A O 1
ATOM 1491 N N . GLY A 1 103 ? -23.821 16.499 10.025 1.00 51.88 119 GLY A N 1
ATOM 1492 C CA . GLY A 1 103 ? -23.339 16.264 11.371 1.00 50.71 119 GLY A CA 1
ATOM 1493 C C . GLY A 1 103 ? -22.097 15.397 11.332 1.00 55.60 119 GLY A C 1
ATOM 1494 O O . GLY A 1 103 ? -20.977 15.898 11.480 1.00 54.83 119 GLY A O 1
ATOM 1498 N N . GLY A 1 104 ? -22.287 14.093 11.125 1.00 58.97 120 GLY A N 1
ATOM 1499 C CA . GLY A 1 104 ? -21.216 13.169 10.866 1.00 49.14 120 GLY A CA 1
ATOM 1500 C C . GLY A 1 104 ? -21.148 12.763 9.406 1.00 54.54 120 GLY A C 1
ATOM 1501 O O . GLY A 1 104 ? -21.796 13.352 8.541 1.00 52.12 120 GLY A O 1
ATOM 1505 N N . ALA A 1 105 ? -20.360 11.715 9.148 1.00 60.25 121 ALA A N 1
ATOM 1506 C CA . ALA A 1 105 ? -20.080 11.292 7.777 1.00 59.09 121 ALA A CA 1
ATOM 1507 C C . ALA A 1 105 ? -20.098 9.773 7.654 1.00 42.79 121 ALA A C 1
ATOM 1508 O O . ALA A 1 105 ? -19.759 9.056 8.597 1.00 45.72 121 ALA A O 1
ATOM 1515 N N . ASP A 1 106 ? -20.488 9.292 6.471 1.00 53.22 122 ASP A N 1
ATOM 1516 C CA . ASP A 1 106 ? -20.552 7.862 6.186 1.00 52.17 122 ASP A CA 1
ATOM 1517 C C . ASP A 1 106 ? -20.563 7.670 4.671 1.00 59.38 122 ASP A C 1
ATOM 1518 O O . ASP A 1 106 ? -20.709 8.628 3.907 1.00 56.92 122 ASP A O 1
ATOM 1527 N N . TYR A 1 107 ? -20.409 6.414 4.240 1.00 59.22 123 TYR A N 1
ATOM 1528 C CA . TYR A 1 107 ? -20.403 6.096 2.816 1.00 53.85 123 TYR A CA 1
ATOM 1529 C C . TYR A 1 107 ? -20.951 4.694 2.574 1.00 58.02 123 TYR A C 1
ATOM 1530 O O . TYR A 1 107 ? -20.859 3.817 3.438 1.00 59.76 123 TYR A O 1
ATOM 1548 N N . LYS A 1 108 ? -21.514 4.495 1.377 1.00 50.39 124 LYS A N 1
ATOM 1549 C CA . LYS A 1 108 ? -21.973 3.189 0.924 1.00 54.42 124 LYS A CA 1
ATOM 1550 C C . LYS A 1 108 ? -21.605 2.992 -0.542 1.00 44.43 124 LYS A C 1
ATOM 1551 O O . LYS A 1 108 ? -21.770 3.904 -1.357 1.00 52.31 124 LYS A O 1
ATOM 1570 N N . ARG A 1 109 ? -21.133 1.790 -0.877 1.00 57.98 125 ARG A N 1
ATOM 1571 C CA . ARG A 1 109 ? -20.890 1.415 -2.265 1.00 47.21 125 ARG A CA 1
ATOM 1572 C C . ARG A 1 109 ? -22.130 0.754 -2.859 1.00 46.51 125 ARG A C 1
ATOM 1573 O O . ARG A 1 109 ? -22.849 0.021 -2.169 1.00 45.53 125 ARG A O 1
ATOM 1594 N N . ILE A 1 110 ? -22.377 1.032 -4.136 1.00 44.02 126 ILE A N 1
ATOM 1595 C CA . ILE A 1 110 ? -23.534 0.527 -4.864 1.00 47.74 126 ILE A CA 1
ATOM 1596 C C . ILE A 1 110 ? -23.076 0.180 -6.274 1.00 49.20 126 ILE A C 1
ATOM 1597 O O . ILE A 1 110 ? -22.378 0.974 -6.915 1.00 41.65 126 ILE A O 1
ATOM 1613 N N . THR A 1 111 ? -23.474 -0.990 -6.763 1.00 49.29 127 THR A N 1
ATOM 1614 C CA . THR A 1 111 ? -23.053 -1.461 -8.074 1.00 50.65 127 THR A CA 1
ATOM 1615 C C . THR A 1 111 ? -24.179 -1.295 -9.089 1.00 52.61 127 THR A C 1
ATOM 1616 O O . THR A 1 111 ? -25.342 -1.593 -8.803 1.00 53.32 127 THR A O 1
ATOM 1627 N N . LEU A 1 112 ? -23.820 -0.809 -10.272 1.00 51.20 128 LEU A N 1
ATOM 1628 C CA . LEU A 1 112 ? -24.745 -0.651 -11.387 1.00 51.15 128 LEU A CA 1
ATOM 1629 C C . LEU A 1 112 ? -24.324 -1.584 -12.516 1.00 54.30 128 LEU A C 1
ATOM 1630 O O . LEU A 1 112 ? -23.158 -1.584 -12.926 1.00 64.07 128 LEU A O 1
ATOM 1646 N N . LYS A 1 113 ? -25.267 -2.387 -12.998 1.00 63.19 129 LYS A N 1
ATOM 1647 C CA . LYS A 1 113 ? -25.071 -3.235 -14.167 1.00 59.66 129 LYS A CA 1
ATOM 1648 C C . LYS A 1 113 ? -25.976 -2.745 -15.290 1.00 54.13 129 LYS A C 1
ATOM 1649 O O . LYS A 1 113 ? -27.130 -2.378 -15.053 1.00 55.52 129 LYS A O 1
ATOM 1653 N N . VAL A 1 114 ? -25.449 -2.738 -16.511 1.00 64.32 130 VAL A N 1
ATOM 1654 C CA . VAL A 1 114 ? -26.161 -2.218 -17.676 1.00 65.30 130 VAL A CA 1
ATOM 1655 C C . VAL A 1 114 ? -26.222 -3.312 -18.735 1.00 70.39 130 VAL A C 1
ATOM 1656 O O . VAL A 1 114 ? -25.184 -3.749 -19.248 1.00 51.93 130 VAL A O 1
ATOM 1669 N N . ASN A 1 115 ? -27.438 -3.751 -19.059 1.00 65.74 131 ASN A N 1
ATOM 1670 C CA . ASN A 1 115 ? -27.647 -4.731 -20.117 1.00 66.99 131 ASN A CA 1
ATOM 1671 C C . ASN A 1 115 ? -27.724 -4.024 -21.465 1.00 60.23 131 ASN A C 1
ATOM 1672 O O . ASN A 1 115 ? -28.412 -3.008 -21.604 1.00 68.23 131 ASN A O 1
ATOM 1683 N N . ALA A 1 116 ? -27.033 -4.560 -22.456 1.00 61.39 132 ALA A N 1
ATOM 1684 C CA . ALA A 1 116 ? -26.959 -3.949 -23.780 1.00 69.92 132 ALA A CA 1
ATOM 1685 C C . ALA A 1 116 ? -28.122 -4.393 -24.641 1.00 66.01 132 ALA A C 1
ATOM 1686 O O . ALA A 1 116 ? -28.866 -5.317 -24.299 1.00 81.19 132 ALA A O 1
ATOM 1693 N N . PRO A 1 117 ? -28.331 -3.728 -25.776 1.00 80.61 133 PRO A N 1
ATOM 1694 C CA . PRO A 1 117 ? -29.215 -4.283 -26.809 1.00 80.02 133 PRO A CA 1
ATOM 1695 C C . PRO A 1 117 ? -28.628 -5.557 -27.400 1.00 77.35 133 PRO A C 1
ATOM 1696 O O . PRO A 1 117 ? -27.464 -5.902 -27.187 1.00 78.68 133 PRO A O 1
ATOM 1707 N N . TYR A 1 118 ? -29.462 -6.266 -28.155 1.00 72.83 134 TYR A N 1
ATOM 1708 C CA . TYR A 1 118 ? -29.042 -7.520 -28.775 1.00 67.54 134 TYR A CA 1
ATOM 1709 C C . TYR A 1 118 ? -28.220 -7.225 -30.025 1.00 68.81 134 TYR A C 1
ATOM 1710 O O . TYR A 1 118 ? -28.256 -6.113 -30.558 1.00 58.49 134 TYR A O 1
ATOM 1728 N N . PHE B 1 3 ? -41.483 23.904 10.343 1.00 77.20 19 PHE B N 1
ATOM 1729 C CA . PHE B 1 3 ? -41.209 24.815 9.238 1.00 69.32 19 PHE B CA 1
ATOM 1730 C C . PHE B 1 3 ? -42.003 24.418 7.996 1.00 67.14 19 PHE B C 1
ATOM 1731 O O . PHE B 1 3 ? -41.879 23.299 7.494 1.00 64.42 19 PHE B O 1
ATOM 1747 N N . THR B 1 4 ? -42.824 25.351 7.519 1.00 58.96 20 THR B N 1
ATOM 1748 C CA . THR B 1 4 ? -43.688 25.126 6.365 1.00 71.65 20 THR B CA 1
ATOM 1749 C C . THR B 1 4 ? -43.802 26.440 5.607 1.00 74.57 20 THR B C 1
ATOM 1750 O O . THR B 1 4 ? -43.983 27.495 6.227 1.00 60.91 20 THR B O 1
ATOM 1761 N N . ILE B 1 5 ? -43.673 26.387 4.291 1.00 67.61 21 ILE B N 1
ATOM 1762 C CA . ILE B 1 5 ? -43.797 27.579 3.459 1.00 71.23 21 ILE B CA 1
ATOM 1763 C C . ILE B 1 5 ? -45.233 27.663 2.972 1.00 67.60 21 ILE B C 1
ATOM 1764 O O . ILE B 1 5 ? -45.925 26.649 2.838 1.00 67.10 21 ILE B O 1
ATOM 1780 N N . THR B 1 6 ? -45.702 28.885 2.741 1.00 66.71 22 THR B N 1
ATOM 1781 C CA . THR B 1 6 ? -47.093 29.126 2.365 1.00 54.81 22 THR B CA 1
ATOM 1782 C C . THR B 1 6 ? -47.129 29.783 0.993 1.00 65.98 22 THR B C 1
ATOM 1783 O O . THR B 1 6 ? -46.514 30.836 0.785 1.00 72.87 22 THR B O 1
ATOM 1794 N N . ALA B 1 7 ? -47.841 29.154 0.060 1.00 72.64 23 ALA B N 1
ATOM 1795 C CA . ALA B 1 7 ? -48.095 29.707 -1.266 1.00 73.80 23 ALA B CA 1
ATOM 1796 C C . ALA B 1 7 ? -49.589 29.975 -1.385 1.00 81.56 23 ALA B C 1
ATOM 1797 O O . ALA B 1 7 ? -50.372 29.037 -1.602 1.00 75.42 23 ALA B O 1
ATOM 1804 N N . PRO B 1 8 ? -50.045 31.224 -1.236 1.00 88.89 24 PRO B N 1
ATOM 1805 C CA . PRO B 1 8 ? -51.490 31.496 -1.331 1.00 84.88 24 PRO B CA 1
ATOM 1806 C C . PRO B 1 8 ? -52.055 31.334 -2.731 1.00 77.28 24 PRO B C 1
ATOM 1807 O O . PRO B 1 8 ? -53.266 31.501 -2.915 1.00 90.37 24 PRO B O 1
ATOM 1818 N N . LYS B 1 9 ? -51.220 31.009 -3.715 1.00 72.90 25 LYS B N 1
ATOM 1819 C CA . LYS B 1 9 ? -51.641 30.884 -5.104 1.00 71.46 25 LYS B CA 1
ATOM 1820 C C . LYS B 1 9 ? -50.685 29.923 -5.794 1.00 67.94 25 LYS B C 1
ATOM 1821 O O . LYS B 1 9 ? -49.466 30.116 -5.735 1.00 74.82 25 LYS B O 1
ATOM 1840 N N . ASP B 1 10 ? -51.232 28.877 -6.412 1.00 56.48 26 ASP B N 1
ATOM 1841 C CA . ASP B 1 10 ? -50.444 27.916 -7.170 1.00 74.49 26 ASP B CA 1
ATOM 1842 C C . ASP B 1 10 ? -50.900 27.785 -8.610 1.00 63.36 26 ASP B C 1
ATOM 1843 O O . ASP B 1 10 ? -50.377 26.941 -9.342 1.00 76.28 26 ASP B O 1
ATOM 1852 N N . LEU B 1 11 ? -51.874 28.583 -9.032 1.00 60.41 27 LEU B N 1
ATOM 1853 C CA . LEU B 1 11 ? -52.335 28.633 -10.419 1.00 65.88 27 LEU B CA 1
ATOM 1854 C C . LEU B 1 11 ? -52.282 30.098 -10.840 1.00 59.73 27 LEU B C 1
ATOM 1855 O O . LEU B 1 11 ? -53.159 30.888 -10.477 1.00 71.57 27 LEU B O 1
ATOM 1871 N N . TYR B 1 12 ? -51.227 30.460 -11.562 1.00 52.68 28 TYR B N 1
ATOM 1872 C CA . TYR B 1 12 ? -51.059 31.795 -12.122 1.00 53.88 28 TYR B CA 1
ATOM 1873 C C . TYR B 1 12 ? -51.346 31.699 -13.618 1.00 52.23 28 TYR B C 1
ATOM 1874 O O . TYR B 1 12 ? -50.560 31.108 -14.367 1.00 60.67 28 TYR B O 1
ATOM 1892 N N . VAL B 1 13 ? -52.479 32.243 -14.046 1.00 58.80 29 VAL B N 1
ATOM 1893 C CA . VAL B 1 13 ? -52.800 32.362 -15.464 1.00 65.78 29 VAL B CA 1
ATOM 1894 C C . VAL B 1 13 ? -52.341 33.738 -15.928 1.00 65.24 29 VAL B C 1
ATOM 1895 O O . VAL B 1 13 ? -52.583 34.740 -15.248 1.00 69.35 29 VAL B O 1
ATOM 1908 N N . VAL B 1 14 ? -51.495 33.814 -16.960 1.00 58.74 30 VAL B N 1
ATOM 1909 C CA . VAL B 1 14 ? -50.950 35.104 -17.451 1.00 61.89 30 VAL B CA 1
ATOM 1910 C C . VAL B 1 14 ? -50.925 35.068 -18.972 1.00 62.01 30 VAL B C 1
ATOM 1911 O O . VAL B 1 14 ? -51.038 34.019 -19.551 1.00 66.21 30 VAL B O 1
ATOM 1924 N N . GLU B 1 15 ? -50.742 36.220 -19.571 1.00 60.70 31 GLU B N 1
ATOM 1925 C CA . GLU B 1 15 ? -50.687 36.426 -21.010 1.00 62.60 31 GLU B CA 1
ATOM 1926 C C . GLU B 1 15 ? -49.243 36.448 -21.507 1.00 72.16 31 GLU B C 1
ATOM 1927 O O . GLU B 1 15 ? -48.329 36.880 -20.801 1.00 62.13 31 GLU B O 1
ATOM 1939 N N . TYR B 1 16 ? -49.045 35.962 -22.734 1.00 61.25 32 TYR B N 1
ATOM 1940 C CA . TYR B 1 16 ? -47.752 36.072 -23.406 1.00 56.34 32 TYR B CA 1
ATOM 1941 C C . TYR B 1 16 ? -47.277 37.518 -23.385 1.00 68.44 32 TYR B C 1
ATOM 1942 O O . TYR B 1 16 ? -48.063 38.450 -23.569 1.00 66.53 32 TYR B O 1
ATOM 1960 N N . GLY B 1 17 ? -45.983 37.701 -23.128 1.00 70.17 33 GLY B N 1
ATOM 1961 C CA . GLY B 1 17 ? -45.395 39.022 -23.079 1.00 64.72 33 GLY B CA 1
ATOM 1962 C C . GLY B 1 17 ? -45.518 39.748 -21.757 1.00 68.46 33 GLY B C 1
ATOM 1963 O O . GLY B 1 17 ? -44.815 40.748 -21.552 1.00 60.72 33 GLY B O 1
ATOM 1967 N N . SER B 1 18 ? -46.378 39.284 -20.856 1.00 58.16 34 SER B N 1
ATOM 1968 C CA . SER B 1 18 ? -46.576 39.948 -19.580 1.00 61.09 34 SER B CA 1
ATOM 1969 C C . SER B 1 18 ? -45.525 39.486 -18.572 1.00 69.53 34 SER B C 1
ATOM 1970 O O . SER B 1 18 ? -44.661 38.655 -18.866 1.00 72.19 34 SER B O 1
ATOM 1978 N N . ASN B 1 19 ? -45.595 40.041 -17.364 1.00 55.36 35 ASN B N 1
ATOM 1979 C CA . ASN B 1 19 ? -44.775 39.606 -16.244 1.00 60.83 35 ASN B CA 1
ATOM 1980 C C . ASN B 1 19 ? -45.631 38.836 -15.246 1.00 63.20 35 ASN B C 1
ATOM 1981 O O . ASN B 1 19 ? -46.850 39.016 -15.168 1.00 68.59 35 ASN B O 1
ATOM 1992 N N . VAL B 1 20 ? -44.976 37.976 -14.471 1.00 52.39 36 VAL B N 1
ATOM 1993 C CA . VAL B 1 20 ? -45.635 37.235 -13.405 1.00 51.41 36 VAL B CA 1
ATOM 1994 C C . VAL B 1 20 ? -44.693 37.155 -12.212 1.00 48.28 36 VAL B C 1
ATOM 1995 O O . VAL B 1 20 ? -43.490 36.921 -12.370 1.00 50.34 36 VAL B O 1
ATOM 2008 N N . THR B 1 21 ? -45.245 37.364 -11.019 1.00 50.01 37 THR B N 1
ATOM 2009 C CA . THR B 1 21 ? -44.523 37.192 -9.764 1.00 54.19 37 THR B CA 1
ATOM 2010 C C . THR B 1 21 ? -45.269 36.140 -8.954 1.00 54.74 37 THR B C 1
ATOM 2011 O O . THR B 1 21 ? -46.405 36.369 -8.527 1.00 59.96 37 THR B O 1
ATOM 2022 N N . MET B 1 22 ? -44.639 34.989 -8.753 1.00 59.48 38 MET B N 1
ATOM 2023 C CA . MET B 1 22 ? -45.252 33.867 -8.046 1.00 54.40 38 MET B CA 1
ATOM 2024 C C . MET B 1 22 ? -44.732 33.867 -6.615 1.00 58.45 38 MET B C 1
ATOM 2025 O O . MET B 1 22 ? -43.543 33.633 -6.379 1.00 66.49 38 MET B O 1
ATOM 2039 N N . GLU B 1 23 ? -45.619 34.155 -5.667 1.00 52.08 39 GLU B N 1
ATOM 2040 C CA . GLU B 1 23 ? -45.211 34.329 -4.284 1.00 55.70 39 GLU B CA 1
ATOM 2041 C C . GLU B 1 23 ? -44.955 32.969 -3.637 1.00 52.90 39 GLU B C 1
ATOM 2042 O O . GLU B 1 23 ? -45.562 31.953 -3.999 1.00 53.56 39 GLU B O 1
ATOM 2054 N N . CYS B 1 24 ? -44.036 32.958 -2.669 1.00 55.62 40 CYS B N 1
ATOM 2055 C CA . CYS B 1 24 ? -43.672 31.729 -1.962 1.00 47.94 40 CYS B CA 1
ATOM 2056 C C . CYS B 1 24 ? -43.071 32.168 -0.627 1.00 57.62 40 CYS B C 1
ATOM 2057 O O . CYS B 1 24 ? -41.888 32.512 -0.564 1.00 56.73 40 CYS B O 1
ATOM 2064 N N . ARG B 1 25 ? -43.889 32.154 0.421 1.00 59.71 41 ARG B N 1
ATOM 2065 C CA . ARG B 1 25 ? -43.542 32.778 1.691 1.00 50.19 41 ARG B CA 1
ATOM 2066 C C . ARG B 1 25 ? -42.957 31.771 2.670 1.00 49.78 41 ARG B C 1
ATOM 2067 O O . ARG B 1 25 ? -43.365 30.605 2.693 1.00 53.82 41 ARG B O 1
ATOM 2088 N N . PHE B 1 26 ? -41.997 32.226 3.465 1.00 45.30 42 PHE B N 1
ATOM 2089 C CA . PHE B 1 26 ? -41.367 31.420 4.497 1.00 54.89 42 PHE B CA 1
ATOM 2090 C C . PHE B 1 26 ? -41.326 32.198 5.803 1.00 51.61 42 PHE B C 1
ATOM 2091 O O . PHE B 1 26 ? -41.195 33.429 5.800 1.00 52.20 42 PHE B O 1
ATOM 2108 N N . PRO B 1 27 ? -41.449 31.501 6.932 1.00 56.78 43 PRO B N 1
ATOM 2109 C CA . PRO B 1 27 ? -41.493 32.190 8.227 1.00 63.71 43 PRO B CA 1
ATOM 2110 C C . PRO B 1 27 ? -40.110 32.545 8.752 1.00 63.37 43 PRO B C 1
ATOM 2111 O O . PRO B 1 27 ? -39.110 31.890 8.440 1.00 61.64 43 PRO B O 1
ATOM 2122 N N . VAL B 1 28 ? -40.013 33.626 9.536 1.00 68.57 44 VAL B N 1
ATOM 2123 C CA . VAL B 1 28 ? -38.702 34.135 10.041 1.00 65.40 44 VAL B CA 1
ATOM 2124 C C . VAL B 1 28 ? -38.785 34.454 11.540 1.00 68.17 44 VAL B C 1
ATOM 2125 O O . VAL B 1 28 ? -39.229 35.571 11.871 1.00 52.94 44 VAL B O 1
ATOM 2138 N N . GLU B 1 29 ? -38.376 33.522 12.411 1.00 77.26 45 GLU B N 1
ATOM 2139 C CA . GLU B 1 29 ? -38.326 33.736 13.880 1.00 74.42 45 GLU B CA 1
ATOM 2140 C C . GLU B 1 29 ? -37.062 34.562 14.166 1.00 77.30 45 GLU B C 1
ATOM 2141 O O . GLU B 1 29 ? -36.048 34.275 13.490 1.00 86.81 45 GLU B O 1
ATOM 2151 N N . ARG B 1 30 ? -37.137 35.582 15.047 1.00 86.27 46 ARG B N 1
ATOM 2152 C CA . ARG B 1 30 ? -36.033 36.508 15.456 1.00 95.47 46 ARG B CA 1
ATOM 2153 C C . ARG B 1 30 ? -35.628 37.392 14.250 1.00 86.39 46 ARG B C 1
ATOM 2154 O O . ARG B 1 30 ? -36.489 37.601 13.366 1.00 95.60 46 ARG B O 1
ATOM 2169 N N . GLU B 1 31 ? -34.438 38.017 14.236 1.00 73.48 47 GLU B N 1
ATOM 2170 C CA . GLU B 1 31 ? -33.966 38.847 13.093 1.00 62.34 47 GLU B CA 1
ATOM 2171 C C . GLU B 1 31 ? -33.670 37.936 11.894 1.00 59.85 47 GLU B C 1
ATOM 2172 O O . GLU B 1 31 ? -33.294 36.769 12.122 1.00 61.45 47 GLU B O 1
ATOM 2184 N N . LEU B 1 32 ? -33.825 38.454 10.669 1.00 67.79 48 LEU B N 1
ATOM 2185 C CA . LEU B 1 32 ? -33.590 37.709 9.401 1.00 64.54 48 LEU B CA 1
ATOM 2186 C C . LEU B 1 32 ? -32.078 37.601 9.149 1.00 55.49 48 LEU B C 1
ATOM 2187 O O . LEU B 1 32 ? -31.370 38.580 9.457 1.00 43.90 48 LEU B O 1
ATOM 2203 N N . ASP B 1 33 ? -31.597 36.468 8.616 1.00 54.11 49 ASP B N 1
ATOM 2204 C CA . ASP B 1 33 ? -30.180 36.234 8.345 1.00 51.03 49 ASP B CA 1
ATOM 2205 C C . ASP B 1 33 ? -30.078 35.627 6.948 1.00 51.27 49 ASP B C 1
ATOM 2206 O O . ASP B 1 33 ? -30.287 34.423 6.769 1.00 51.61 49 ASP B O 1
ATOM 2215 N N . LEU B 1 34 ? -29.757 36.472 5.962 1.00 42.89 50 LEU B N 1
ATOM 2216 C CA . LEU B 1 34 ? -29.689 36.018 4.578 1.00 48.00 50 LEU B CA 1
ATOM 2217 C C . LEU B 1 34 ? -28.684 34.887 4.394 1.00 45.00 50 LEU B C 1
ATOM 2218 O O . LEU B 1 34 ? -28.833 34.069 3.480 1.00 41.73 50 LEU B O 1
ATOM 2234 N N . LEU B 1 35 ? -27.653 34.827 5.239 1.00 47.36 51 LEU B N 1
ATOM 2235 C CA . LEU B 1 35 ? -26.655 33.772 5.131 1.00 52.85 51 LEU B CA 1
ATOM 2236 C C . LEU B 1 35 ? -27.195 32.405 5.527 1.00 43.57 51 LEU B C 1
ATOM 2237 O O . LEU B 1 35 ? -26.553 31.394 5.222 1.00 43.33 51 LEU B O 1
ATOM 2253 N N . ALA B 1 36 ? -28.345 32.354 6.192 1.00 49.48 52 ALA B N 1
ATOM 2254 C CA . ALA B 1 36 ? -28.976 31.103 6.586 1.00 55.59 52 ALA B CA 1
ATOM 2255 C C . ALA B 1 36 ? -30.098 30.688 5.645 1.00 47.73 52 ALA B C 1
ATOM 2256 O O . ALA B 1 36 ? -30.755 29.671 5.892 1.00 53.21 52 ALA B O 1
ATOM 2263 N N . LEU B 1 37 ? -30.324 31.447 4.579 1.00 40.89 53 LEU B N 1
ATOM 2264 C CA . LEU B 1 37 ? -31.437 31.228 3.667 1.00 42.46 53 LEU B CA 1
ATOM 2265 C C . LEU B 1 37 ? -30.966 30.509 2.412 1.00 49.04 53 LEU B C 1
ATOM 2266 O O . LEU B 1 37 ? -29.920 30.839 1.848 1.00 33.27 53 LEU B O 1
ATOM 2282 N N . VAL B 1 38 ? -31.745 29.521 1.982 1.00 44.07 54 VAL B N 1
ATOM 2283 C CA . VAL B 1 38 ? -31.524 28.823 0.722 1.00 42.57 54 VAL B CA 1
ATOM 2284 C C . VAL B 1 38 ? -32.854 28.763 -0.016 1.00 46.15 54 VAL B C 1
ATOM 2285 O O . VAL B 1 38 ? -33.857 28.297 0.537 1.00 51.55 54 VAL B O 1
ATOM 2298 N N . VAL B 1 39 ? -32.860 29.235 -1.260 1.00 41.22 55 VAL B N 1
ATOM 2299 C CA . VAL B 1 39 ? -34.041 29.223 -2.113 1.00 38.99 55 VAL B CA 1
ATOM 2300 C C . VAL B 1 39 ? -33.656 28.594 -3.443 1.00 36.52 55 VAL B C 1
ATOM 2301 O O . VAL B 1 39 ? -32.630 28.955 -4.032 1.00 40.06 55 VAL B O 1
ATOM 2314 N N . TYR B 1 40 ? -34.471 27.649 -3.910 1.00 45.76 56 TYR B N 1
ATOM 2315 C CA . TYR B 1 40 ? -34.391 27.164 -5.280 1.00 37.55 56 TYR B CA 1
ATOM 2316 C C . TYR B 1 40 ? -35.764 27.282 -5.927 1.00 43.39 56 TYR B C 1
ATOM 2317 O O . TYR B 1 40 ? -36.788 27.079 -5.263 1.00 44.21 56 TYR B O 1
ATOM 2335 N N . TRP B 1 41 ? -35.783 27.605 -7.212 1.00 40.34 57 TRP B N 1
ATOM 2336 C CA . TRP B 1 41 ? -36.977 27.507 -8.037 1.00 42.93 57 TRP B CA 1
ATOM 2337 C C . TRP B 1 41 ? -36.665 26.556 -9.183 1.00 48.15 57 TRP B C 1
ATOM 2338 O O . TRP B 1 41 ? -35.663 26.733 -9.886 1.00 48.29 57 TRP B O 1
ATOM 2359 N N . GLU B 1 42 ? -37.501 25.540 -9.352 1.00 59.67 58 GLU B N 1
ATOM 2360 C CA . GLU B 1 42 ? -37.365 24.587 -10.442 1.00 52.38 58 GLU B CA 1
ATOM 2361 C C . GLU B 1 42 ? -38.616 24.626 -11.310 1.00 50.74 58 GLU B C 1
ATOM 2362 O O . GLU B 1 42 ? -39.661 25.159 -10.926 1.00 57.64 58 GLU B O 1
ATOM 2374 N N . LYS B 1 43 ? -38.564 24.012 -12.470 1.00 66.64 59 LYS B N 1
ATOM 2375 C CA . LYS B 1 43 ? -39.693 23.861 -13.395 1.00 63.33 59 LYS B CA 1
ATOM 2376 C C . LYS B 1 43 ? -39.482 22.532 -14.086 1.00 61.81 59 LYS B C 1
ATOM 2377 O O . LYS B 1 43 ? -38.768 22.530 -15.037 1.00 72.77 59 LYS B O 1
ATOM 2392 N N . GLU B 1 44 ? -40.009 21.440 -13.551 1.00 74.25 60 GLU B N 1
ATOM 2393 C CA . GLU B 1 44 ? -39.952 20.120 -14.171 1.00 74.85 60 GLU B CA 1
ATOM 2394 C C . GLU B 1 44 ? -38.507 19.723 -14.476 1.00 74.04 60 GLU B C 1
ATOM 2395 O O . GLU B 1 44 ? -38.134 19.439 -15.614 1.00 81.25 60 GLU B O 1
ATOM 2407 N N . ASP B 1 45 ? -37.690 19.723 -13.425 1.00 70.64 61 ASP B N 1
ATOM 2408 C CA . ASP B 1 45 ? -36.295 19.302 -13.413 1.00 84.49 61 ASP B CA 1
ATOM 2409 C C . ASP B 1 45 ? -35.360 20.372 -13.991 1.00 87.06 61 ASP B C 1
ATOM 2410 O O . ASP B 1 45 ? -34.142 20.231 -13.868 1.00 83.86 61 ASP B O 1
ATOM 2414 N N . GLU B 1 46 ? -35.877 21.416 -14.632 1.00 74.58 62 GLU B N 1
ATOM 2415 C CA . GLU B 1 46 ? -35.079 22.588 -14.967 1.00 77.85 62 GLU B CA 1
ATOM 2416 C C . GLU B 1 46 ? -34.909 23.448 -13.723 1.00 66.44 62 GLU B C 1
ATOM 2417 O O . GLU B 1 46 ? -35.865 23.666 -12.977 1.00 69.73 62 GLU B O 1
ATOM 2429 N N . GLN B 1 47 ? -33.698 23.944 -13.491 1.00 54.62 63 GLN B N 1
ATOM 2430 C CA . GLN B 1 47 ? -33.519 24.978 -12.482 1.00 61.35 63 GLN B CA 1
ATOM 2431 C C . GLN B 1 47 ? -33.621 26.340 -13.163 1.00 50.89 63 GLN B C 1
ATOM 2432 O O . GLN B 1 47 ? -32.957 26.582 -14.179 1.00 60.14 63 GLN B O 1
ATOM 2446 N N . VAL B 1 48 ? -34.492 27.217 -12.645 1.00 47.47 64 VAL B N 1
ATOM 2447 C CA . VAL B 1 48 ? -34.748 28.605 -13.074 1.00 55.18 64 VAL B CA 1
ATOM 2448 C C . VAL B 1 48 ? -33.750 29.519 -12.373 1.00 45.12 64 VAL B C 1
ATOM 2449 O O . VAL B 1 48 ? -33.058 30.242 -13.027 1.00 51.04 64 VAL B O 1
ATOM 2462 N N . ILE B 1 49 ? -33.682 29.462 -11.056 1.00 44.43 65 ILE B N 1
ATOM 2463 C CA . ILE B 1 49 ? -32.878 30.381 -10.255 1.00 52.28 65 ILE B CA 1
ATOM 2464 C C . ILE B 1 49 ? -32.608 29.750 -8.897 1.00 40.10 65 ILE B C 1
ATOM 2465 O O . ILE B 1 49 ? -33.306 28.828 -8.474 1.00 39.29 65 ILE B O 1
ATOM 2481 N N . GLN B 1 50 ? -31.574 30.246 -8.215 1.00 47.33 66 GLN B N 1
ATOM 2482 C CA . GLN B 1 50 ? -31.270 29.832 -6.851 1.00 42.13 66 GLN B CA 1
ATOM 2483 C C . GLN B 1 50 ? -30.668 31.012 -6.097 1.00 38.98 66 GLN B C 1
ATOM 2484 O O . GLN B 1 50 ? -30.110 31.941 -6.685 1.00 40.93 66 GLN B O 1
ATOM 2498 N N . PHE B 1 51 ? -30.781 30.953 -4.770 1.00 45.21 67 PHE B N 1
ATOM 2499 C CA . PHE B 1 51 ? -30.227 31.957 -3.856 1.00 33.85 67 PHE B CA 1
ATOM 2500 C C . PHE B 1 51 ? -29.740 31.182 -2.638 1.00 35.37 67 PHE B C 1
ATOM 2501 O O . PHE B 1 51 ? -30.555 30.656 -1.873 1.00 40.27 67 PHE B O 1
ATOM 2518 N N . VAL B 1 52 ? -28.422 31.081 -2.479 1.00 33.19 68 VAL B N 1
ATOM 2519 C CA . VAL B 1 52 ? -27.806 30.202 -1.487 1.00 34.42 68 VAL B CA 1
ATOM 2520 C C . VAL B 1 52 ? -26.881 31.058 -0.633 1.00 30.60 68 VAL B C 1
ATOM 2521 O O . VAL B 1 52 ? -25.793 31.446 -1.077 1.00 39.06 68 VAL B O 1
ATOM 2534 N N . ALA B 1 53 ? -27.304 31.349 0.598 1.00 40.13 69 ALA B N 1
ATOM 2535 C CA . ALA B 1 53 ? -26.475 32.088 1.550 1.00 42.08 69 ALA B CA 1
ATOM 2536 C C . ALA B 1 53 ? -26.000 33.415 0.964 1.00 38.75 69 ALA B C 1
ATOM 2537 O O . ALA B 1 53 ? -24.836 33.795 1.103 1.00 40.58 69 ALA B O 1
ATOM 2544 N N . GLY B 1 54 ? -26.909 34.122 0.300 1.00 39.39 70 GLY B N 1
ATOM 2545 C CA . GLY B 1 54 ? -26.619 35.410 -0.278 1.00 42.94 70 GLY B CA 1
ATOM 2546 C C . GLY B 1 54 ? -26.162 35.385 -1.722 1.00 39.83 70 GLY B C 1
ATOM 2547 O O . GLY B 1 54 ? -26.213 36.427 -2.391 1.00 41.27 70 GLY B O 1
ATOM 2551 N N . GLU B 1 55 ? -25.723 34.234 -2.224 1.00 46.19 71 GLU B N 1
ATOM 2552 C CA . GLU B 1 55 ? -25.183 34.118 -3.572 1.00 40.76 71 GLU B CA 1
ATOM 2553 C C . GLU B 1 55 ? -26.281 33.656 -4.522 1.00 37.22 71 GLU B C 1
ATOM 2554 O O . GLU B 1 55 ? -26.875 32.589 -4.322 1.00 46.73 71 GLU B O 1
ATOM 2566 N N . GLU B 1 56 ? -26.540 34.453 -5.553 1.00 43.90 72 GLU B N 1
ATOM 2567 C CA . GLU B 1 56 ? -27.552 34.159 -6.555 1.00 40.10 72 GLU B CA 1
ATOM 2568 C C . GLU B 1 56 ? -26.886 33.626 -7.818 1.00 46.05 72 GLU B C 1
ATOM 2569 O O . GLU B 1 56 ? -25.730 33.943 -8.112 1.00 51.88 72 GLU B O 1
ATOM 2581 N N . ASP B 1 57 ? -27.637 32.839 -8.567 1.00 58.21 73 ASP B N 1
ATOM 2582 C CA . ASP B 1 57 ? -27.127 32.153 -9.765 1.00 55.10 73 ASP B CA 1
ATOM 2583 C C . ASP B 1 57 ? -28.260 31.630 -10.643 1.00 49.61 73 ASP B C 1
ATOM 2584 O O . ASP B 1 57 ? -29.143 31.073 -10.108 1.00 51.61 73 ASP B O 1
ATOM 2593 N N . LEU B 1 58 ? -28.220 31.831 -11.957 1.00 72.20 74 LEU B N 1
ATOM 2594 C CA . LEU B 1 58 ? -29.133 31.184 -12.935 1.00 69.31 74 LEU B CA 1
ATOM 2595 C C . LEU B 1 58 ? -28.261 30.105 -13.585 1.00 71.79 74 LEU B C 1
ATOM 2596 O O . LEU B 1 58 ? -27.818 30.278 -14.678 1.00 70.73 74 LEU B O 1
ATOM 2612 N N . LYS B 1 59 ? -27.953 29.092 -12.784 1.00 84.61 75 LYS B N 1
ATOM 2613 C CA . LYS B 1 59 ? -27.039 27.944 -12.972 1.00 84.17 75 LYS B CA 1
ATOM 2614 C C . LYS B 1 59 ? -26.782 27.567 -14.432 1.00 102.03 75 LYS B C 1
ATOM 2615 O O . LYS B 1 59 ? -25.622 27.732 -14.856 1.00 100.45 75 LYS B O 1
ATOM 2619 N N . PRO B 1 60 ? -27.716 27.042 -15.252 1.00 110.70 76 PRO B N 1
ATOM 2620 C CA . PRO B 1 60 ? -27.308 26.620 -16.580 1.00 102.85 76 PRO B CA 1
ATOM 2621 C C . PRO B 1 60 ? -26.838 27.812 -17.415 1.00 99.35 76 PRO B C 1
ATOM 2622 O O . PRO B 1 60 ? -27.432 28.849 -17.311 1.00 100.70 76 PRO B O 1
ATOM 2633 N N . GLN B 1 61 ? -25.764 27.669 -18.177 1.00 97.57 77 GLN B N 1
ATOM 2634 C CA . GLN B 1 61 ? -25.387 28.726 -19.139 1.00 89.78 77 GLN B CA 1
ATOM 2635 C C . GLN B 1 61 ? -26.371 28.563 -20.290 1.00 92.42 77 GLN B C 1
ATOM 2636 O O . GLN B 1 61 ? -26.726 27.411 -20.601 1.00 104.07 77 GLN B O 1
ATOM 2640 N N . HIS B 1 62 ? -26.801 29.657 -20.895 1.00 90.24 78 HIS B N 1
ATOM 2641 C CA . HIS B 1 62 ? -27.772 29.652 -22.010 1.00 91.30 78 HIS B CA 1
ATOM 2642 C C . HIS B 1 62 ? -29.016 28.912 -21.540 1.00 90.89 78 HIS B C 1
ATOM 2643 O O . HIS B 1 62 ? -29.540 28.092 -22.285 1.00 86.55 78 HIS B O 1
ATOM 2647 N N . SER B 1 63 ? -29.432 29.208 -20.313 1.00 97.89 79 SER B N 1
ATOM 2648 C CA . SER B 1 63 ? -30.678 28.747 -19.726 1.00 87.82 79 SER B CA 1
ATOM 2649 C C . SER B 1 63 ? -31.863 29.305 -20.509 1.00 75.86 79 SER B C 1
ATOM 2650 O O . SER B 1 63 ? -31.731 30.222 -21.322 1.00 69.94 79 SER B O 1
ATOM 2658 N N . ASN B 1 64 ? -33.042 28.734 -20.261 1.00 67.79 80 ASN B N 1
ATOM 2659 C CA . ASN B 1 64 ? -34.245 29.234 -20.915 1.00 73.42 80 ASN B CA 1
ATOM 2660 C C . ASN B 1 64 ? -34.840 30.447 -20.208 1.00 68.48 80 ASN B C 1
ATOM 2661 O O . ASN B 1 64 ? -35.799 31.035 -20.724 1.00 66.65 80 ASN B O 1
ATOM 2672 N N . PHE B 1 65 ? -34.289 30.843 -19.057 1.00 66.41 81 PHE B N 1
ATOM 2673 C CA . PHE B 1 65 ? -34.738 32.028 -18.336 1.00 68.97 81 PHE B CA 1
ATOM 2674 C C . PHE B 1 65 ? -33.625 33.066 -18.213 1.00 70.21 81 PHE B C 1
ATOM 2675 O O . PHE B 1 65 ? -33.579 33.823 -17.240 1.00 69.07 81 PHE B O 1
ATOM 2692 N N . ARG B 1 66 ? -32.719 33.108 -19.184 1.00 71.41 82 ARG B N 1
ATOM 2693 C CA . ARG B 1 66 ? -31.601 34.040 -19.135 1.00 72.35 82 ARG B CA 1
ATOM 2694 C C . ARG B 1 66 ? -32.098 35.469 -18.965 1.00 60.39 82 ARG B C 1
ATOM 2695 O O . ARG B 1 66 ? -32.843 35.986 -19.803 1.00 66.21 82 ARG B O 1
ATOM 2699 N N . GLY B 1 67 ? -31.694 36.099 -17.866 1.00 58.13 83 GLY B N 1
ATOM 2700 C CA . GLY B 1 67 ? -31.993 37.497 -17.632 1.00 64.09 83 GLY B CA 1
ATOM 2701 C C . GLY B 1 67 ? -33.465 37.842 -17.564 1.00 67.35 83 GLY B C 1
ATOM 2702 O O . GLY B 1 67 ? -33.826 39.022 -17.585 1.00 64.94 83 GLY B O 1
ATOM 2706 N N . ARG B 1 68 ? -34.327 36.827 -17.489 1.00 67.46 84 ARG B N 1
ATOM 2707 C CA . ARG B 1 68 ? -35.760 37.041 -17.339 1.00 57.13 84 ARG B CA 1
ATOM 2708 C C . ARG B 1 68 ? -36.291 36.630 -15.972 1.00 50.13 84 ARG B C 1
ATOM 2709 O O . ARG B 1 68 ? -37.421 36.995 -15.632 1.00 54.95 84 ARG B O 1
ATOM 2730 N N . ALA B 1 69 ? -35.510 35.897 -15.186 1.00 57.22 85 ALA B N 1
ATOM 2731 C CA . ALA B 1 69 ? -35.919 35.418 -13.874 1.00 40.14 85 ALA B CA 1
ATOM 2732 C C . ALA B 1 69 ? -35.127 36.129 -12.786 1.00 40.58 85 ALA B C 1
ATOM 2733 O O . ALA B 1 69 ? -33.912 36.313 -12.908 1.00 50.12 85 ALA B O 1
ATOM 2740 N N . SER B 1 70 ? -35.822 36.526 -11.721 1.00 50.62 86 SER B N 1
ATOM 2741 C CA . SER B 1 70 ? -35.195 37.230 -10.613 1.00 40.98 86 SER B CA 1
ATOM 2742 C C . SER B 1 70 ? -35.918 36.887 -9.319 1.00 37.46 86 SER B C 1
ATOM 2743 O O . SER B 1 70 ? -37.032 36.357 -9.325 1.00 50.17 86 SER B O 1
ATOM 2751 N N . LEU B 1 71 ? -35.257 37.195 -8.202 1.00 41.73 87 LEU B N 1
ATOM 2752 C CA . LEU B 1 71 ? -35.846 37.138 -6.866 1.00 37.94 87 LEU B CA 1
ATOM 2753 C C . LEU B 1 71 ? -35.762 38.539 -6.273 1.00 37.13 87 LEU B C 1
ATOM 2754 O O . LEU B 1 71 ? -34.756 38.889 -5.633 1.00 40.61 87 LEU B O 1
ATOM 2770 N N . PRO B 1 72 ? -36.779 39.379 -6.468 1.00 44.31 88 PRO B N 1
ATOM 2771 C CA . PRO B 1 72 ? -36.720 40.740 -5.913 1.00 42.73 88 PRO B CA 1
ATOM 2772 C C . PRO B 1 72 ? -36.420 40.706 -4.422 1.00 41.73 88 PRO B C 1
ATOM 2773 O O . PRO B 1 72 ? -37.109 40.041 -3.646 1.00 53.91 88 PRO B O 1
ATOM 2784 N N . LYS B 1 73 ? -35.370 41.424 -4.020 1.00 45.58 89 LYS B N 1
ATOM 2785 C CA . LYS B 1 73 ? -34.912 41.364 -2.637 1.00 56.21 89 LYS B CA 1
ATOM 2786 C C . LYS B 1 73 ? -35.811 42.131 -1.677 1.00 52.70 89 LYS B C 1
ATOM 2787 O O . LYS B 1 73 ? -35.841 41.794 -0.488 1.00 51.95 89 LYS B O 1
ATOM 2806 N N . ASP B 1 74 ? -36.553 43.134 -2.156 1.00 46.70 90 ASP B N 1
ATOM 2807 C CA . ASP B 1 74 ? -37.534 43.789 -1.299 1.00 46.44 90 ASP B CA 1
ATOM 2808 C C . ASP B 1 74 ? -38.608 42.816 -0.830 1.00 55.64 90 ASP B C 1
ATOM 2809 O O . ASP B 1 74 ? -39.252 43.065 0.196 1.00 62.41 90 ASP B O 1
ATOM 2818 N N . GLN B 1 75 ? -38.808 41.712 -1.551 1.00 55.74 91 GLN B N 1
ATOM 2819 C CA . GLN B 1 75 ? -39.708 40.653 -1.116 1.00 48.84 91 GLN B CA 1
ATOM 2820 C C . GLN B 1 75 ? -38.985 39.601 -0.282 1.00 52.33 91 GLN B C 1
ATOM 2821 O O . GLN B 1 75 ? -39.552 39.096 0.694 1.00 58.09 91 GLN B O 1
ATOM 2835 N N . LEU B 1 76 ? -37.739 39.260 -0.636 1.00 54.10 92 LEU B N 1
ATOM 2836 C CA . LEU B 1 76 ? -36.961 38.347 0.196 1.00 45.71 92 LEU B CA 1
ATOM 2837 C C . LEU B 1 76 ? -36.890 38.848 1.634 1.00 46.78 92 LEU B C 1
ATOM 2838 O O . LEU B 1 76 ? -37.050 38.072 2.584 1.00 55.22 92 LEU B O 1
ATOM 2854 N N . LEU B 1 77 ? -36.642 40.150 1.811 1.00 55.76 93 LEU B N 1
ATOM 2855 C CA . LEU B 1 77 ? -36.549 40.715 3.151 1.00 52.92 93 LEU B CA 1
ATOM 2856 C C . LEU B 1 77 ? -37.850 40.552 3.925 1.00 48.79 93 LEU B C 1
ATOM 2857 O O . LEU B 1 77 ? -37.830 40.422 5.155 1.00 53.30 93 LEU B O 1
ATOM 2873 N N . LYS B 1 78 ? -38.983 40.560 3.231 1.00 50.98 94 LYS B N 1
ATOM 2874 C CA . LYS B 1 78 ? -40.283 40.402 3.863 1.00 50.69 94 LYS B CA 1
ATOM 2875 C C . LYS B 1 78 ? -40.705 38.944 3.990 1.00 54.59 94 LYS B C 1
ATOM 2876 O O . LYS B 1 78 ? -41.864 38.672 4.320 1.00 57.74 94 LYS B O 1
ATOM 2895 N N . GLY B 1 79 ? -39.791 38.007 3.755 1.00 53.80 95 GLY B N 1
ATOM 2896 C CA . GLY B 1 79 ? -40.109 36.600 3.872 1.00 51.97 95 GLY B CA 1
ATOM 2897 C C . GLY B 1 79 ? -40.865 36.021 2.703 1.00 48.14 95 GLY B C 1
ATOM 2898 O O . GLY B 1 79 ? -41.576 35.025 2.870 1.00 46.31 95 GLY B O 1
ATOM 2902 N N . ASN B 1 80 ? -40.733 36.616 1.523 1.00 53.30 96 ASN B N 1
ATOM 2903 C CA . ASN B 1 80 ? -41.432 36.179 0.317 1.00 55.06 96 ASN B CA 1
ATOM 2904 C C . ASN B 1 80 ? -40.383 35.925 -0.762 1.00 55.02 96 ASN B C 1
ATOM 2905 O O . ASN B 1 80 ? -39.848 36.869 -1.352 1.00 55.51 96 ASN B O 1
ATOM 2916 N N . ALA B 1 81 ? -40.081 34.651 -1.011 1.00 47.63 97 ALA B N 1
ATOM 2917 C CA . ALA B 1 81 ? -39.130 34.266 -2.054 1.00 46.05 97 ALA B CA 1
ATOM 2918 C C . ALA B 1 81 ? -39.838 34.209 -3.411 1.00 45.84 97 ALA B C 1
ATOM 2919 O O . ALA B 1 81 ? -39.911 33.175 -4.078 1.00 55.31 97 ALA B O 1
ATOM 2926 N N . ALA B 1 82 ? -40.369 35.363 -3.810 1.00 45.70 98 ALA B N 1
ATOM 2927 C CA . ALA B 1 82 ? -41.186 35.448 -5.011 1.00 51.06 98 ALA B CA 1
ATOM 2928 C C . ALA B 1 82 ? -40.326 35.351 -6.263 1.00 56.14 98 ALA B C 1
ATOM 2929 O O . ALA B 1 82 ? -39.324 36.058 -6.400 1.00 62.64 98 ALA B O 1
ATOM 2936 N N . LEU B 1 83 ? -40.722 34.470 -7.179 1.00 57.39 99 LEU B N 1
ATOM 2937 C CA . LEU B 1 83 ? -40.062 34.345 -8.471 1.00 49.12 99 LEU B CA 1
ATOM 2938 C C . LEU B 1 83 ? -40.723 35.297 -9.462 1.00 50.48 99 LEU B C 1
ATOM 2939 O O . LEU B 1 83 ? -41.928 35.197 -9.720 1.00 57.51 99 LEU B O 1
ATOM 2955 N N . GLN B 1 84 ? -39.937 36.209 -10.019 1.00 56.17 100 GLN B N 1
ATOM 2956 C CA . GLN B 1 84 ? -40.410 37.161 -11.016 1.00 52.33 100 GLN B CA 1
ATOM 2957 C C . GLN B 1 84 ? -39.891 36.738 -12.382 1.00 61.17 100 GLN B C 1
ATOM 2958 O O . GLN B 1 84 ? -38.677 36.645 -12.586 1.00 57.15 100 GLN B O 1
ATOM 2972 N N . ILE B 1 85 ? -40.809 36.480 -13.308 1.00 50.72 101 ILE B N 1
ATOM 2973 C CA . ILE B 1 85 ? -40.473 36.163 -14.691 1.00 47.18 101 ILE B CA 1
ATOM 2974 C C . ILE B 1 85 ? -40.985 37.301 -15.565 1.00 52.97 101 ILE B C 1
ATOM 2975 O O . ILE B 1 85 ? -42.189 37.587 -15.583 1.00 59.77 101 ILE B O 1
ATOM 2991 N N . THR B 1 86 ? -40.077 37.944 -16.290 1.00 45.28 102 THR B N 1
ATOM 2992 C CA . THR B 1 86 ? -40.426 39.028 -17.196 1.00 60.25 102 THR B CA 1
ATOM 2993 C C . THR B 1 86 ? -40.557 38.499 -18.620 1.00 57.26 102 THR B C 1
ATOM 2994 O O . THR B 1 86 ? -39.837 37.585 -19.032 1.00 60.42 102 THR B O 1
ATOM 3005 N N . ASP B 1 87 ? -41.494 39.080 -19.368 1.00 61.02 103 ASP B N 1
ATOM 3006 C CA . ASP B 1 87 ? -41.659 38.782 -20.791 1.00 61.40 103 ASP B CA 1
ATOM 3007 C C . ASP B 1 87 ? -41.880 37.285 -21.012 1.00 67.74 103 ASP B C 1
ATOM 3008 O O . ASP B 1 87 ? -41.112 36.602 -21.692 1.00 66.00 103 ASP B O 1
ATOM 3017 N N . VAL B 1 88 ? -42.977 36.788 -20.433 1.00 66.93 104 VAL B N 1
ATOM 3018 C CA . VAL B 1 88 ? -43.213 35.353 -20.397 1.00 69.34 104 VAL B CA 1
ATOM 3019 C C . VAL B 1 88 ? -43.392 34.787 -21.803 1.00 64.33 104 VAL B C 1
ATOM 3020 O O . VAL B 1 88 ? -43.845 35.472 -22.730 1.00 62.28 104 VAL B O 1
ATOM 3033 N N . LYS B 1 89 ? -43.031 33.514 -21.954 1.00 61.30 105 LYS B N 1
ATOM 3034 C CA . LYS B 1 89 ? -43.159 32.772 -23.199 1.00 71.00 105 LYS B CA 1
ATOM 3035 C C . LYS B 1 89 ? -44.020 31.535 -22.972 1.00 57.31 105 LYS B C 1
ATOM 3036 O O . LYS B 1 89 ? -44.250 31.114 -21.835 1.00 57.20 105 LYS B O 1
ATOM 3040 N N . LEU B 1 90 ? -44.496 30.948 -24.075 1.00 63.94 106 LEU B N 1
ATOM 3041 C CA . LEU B 1 90 ? -45.285 29.725 -23.972 1.00 59.36 106 LEU B CA 1
ATOM 3042 C C . LEU B 1 90 ? -44.525 28.641 -23.217 1.00 58.49 106 LEU B C 1
ATOM 3043 O O . LEU B 1 90 ? -45.097 27.948 -22.367 1.00 54.26 106 LEU B O 1
ATOM 3059 N N . GLN B 1 91 ? -43.228 28.491 -23.506 1.00 57.11 107 GLN B N 1
ATOM 3060 C CA . GLN B 1 91 ? -42.431 27.461 -22.849 1.00 57.86 107 GLN B CA 1
ATOM 3061 C C . GLN B 1 91 ? -42.441 27.611 -21.334 1.00 55.38 107 GLN B C 1
ATOM 3062 O O . GLN B 1 91 ? -42.270 26.622 -20.612 1.00 59.65 107 GLN B O 1
ATOM 3076 N N . ASP B 1 92 ? -42.645 28.831 -20.833 1.00 59.03 108 ASP B N 1
ATOM 3077 C CA . ASP B 1 92 ? -42.608 29.065 -19.395 1.00 56.11 108 ASP B CA 1
ATOM 3078 C C . ASP B 1 92 ? -43.773 28.412 -18.661 1.00 61.50 108 ASP B C 1
ATOM 3079 O O . ASP B 1 92 ? -43.707 28.259 -17.436 1.00 56.88 108 ASP B O 1
ATOM 3088 N N . ALA B 1 93 ? -44.832 28.030 -19.372 1.00 64.85 109 ALA B N 1
ATOM 3089 C CA . ALA B 1 93 ? -45.937 27.319 -18.745 1.00 59.92 109 ALA B CA 1
ATOM 3090 C C . ALA B 1 93 ? -45.461 25.976 -18.204 1.00 54.33 109 ALA B C 1
ATOM 3091 O O . ALA B 1 93 ? -44.637 25.297 -18.822 1.00 52.39 109 ALA B O 1
ATOM 3098 N N . GLY B 1 94 ? -45.982 25.594 -17.048 1.00 56.92 110 GLY B N 1
ATOM 3099 C CA . GLY B 1 94 ? -45.642 24.323 -16.446 1.00 44.48 110 GLY B CA 1
ATOM 3100 C C . GLY B 1 94 ? -45.753 24.393 -14.935 1.00 48.60 110 GLY B C 1
ATOM 3101 O O . GLY B 1 94 ? -46.294 25.341 -14.374 1.00 52.19 110 GLY B O 1
ATOM 3105 N N . VAL B 1 95 ? -45.220 23.359 -14.291 1.00 44.75 111 VAL B N 1
ATOM 3106 C CA . VAL B 1 95 ? -45.283 23.209 -12.842 1.00 56.59 111 VAL B CA 1
ATOM 3107 C C . VAL B 1 95 ? -43.959 23.680 -12.254 1.00 55.16 111 VAL B C 1
ATOM 3108 O O . VAL B 1 95 ? -42.917 23.041 -12.447 1.00 52.25 111 VAL B O 1
ATOM 3121 N N . TYR B 1 96 ? -43.998 24.797 -11.537 1.00 56.43 112 TYR B N 1
ATOM 3122 C CA . TYR B 1 96 ? -42.843 25.316 -10.824 1.00 55.45 112 TYR B CA 1
ATOM 3123 C C . TYR B 1 96 ? -42.807 24.752 -9.409 1.00 54.99 112 TYR B C 1
ATOM 3124 O O . TYR B 1 96 ? -43.842 24.529 -8.776 1.00 51.57 112 TYR B O 1
ATOM 3142 N N . CYS B 1 97 ? -41.590 24.518 -8.916 1.00 51.94 113 CYS B N 1
ATOM 3143 C CA . CYS B 1 97 ? -41.371 24.021 -7.563 1.00 46.44 113 CYS B CA 1
ATOM 3144 C C . CYS B 1 97 ? -40.532 25.039 -6.805 1.00 53.01 113 CYS B C 1
ATOM 3145 O O . CYS B 1 97 ? -39.428 25.385 -7.240 1.00 51.46 113 CYS B O 1
ATOM 3153 N N . CYS B 1 98 ? -41.062 25.521 -5.682 1.00 55.65 114 CYS B N 1
ATOM 3154 C CA . CYS B 1 98 ? -40.372 26.478 -4.827 1.00 48.89 114 CYS B CA 1
ATOM 3155 C C . CYS B 1 98 ? -39.849 25.742 -3.599 1.00 41.60 114 CYS B C 1
ATOM 3156 O O . CYS B 1 98 ? -40.634 25.208 -2.810 1.00 52.20 114 CYS B O 1
ATOM 3163 N N . ILE B 1 99 ? -38.530 25.719 -3.439 1.00 52.67 115 ILE B N 1
ATOM 3164 C CA . ILE B 1 99 ? -37.863 24.982 -2.373 1.00 41.87 115 ILE B CA 1
ATOM 3165 C C . ILE B 1 99 ? -37.092 25.979 -1.522 1.00 47.13 115 ILE B C 1
ATOM 3166 O O . ILE B 1 99 ? -36.287 26.757 -2.048 1.00 45.03 115 ILE B O 1
ATOM 3182 N N . ILE B 1 100 ? -37.338 25.960 -0.215 1.00 48.03 116 ILE B N 1
ATOM 3183 C CA . ILE B 1 100 ? -36.715 26.898 0.709 1.00 48.35 116 ILE B CA 1
ATOM 3184 C C . ILE B 1 100 ? -36.125 26.129 1.880 1.00 47.19 116 ILE B C 1
ATOM 3185 O O . ILE B 1 100 ? -36.699 25.137 2.340 1.00 56.68 116 ILE B O 1
ATOM 3201 N N . SER B 1 101 ? -34.972 26.593 2.357 1.00 40.86 117 SER B N 1
ATOM 3202 C CA . SER B 1 101 ? -34.379 26.110 3.598 1.00 42.74 117 SER B CA 1
ATOM 3203 C C . SER B 1 101 ? -34.040 27.319 4.456 1.00 43.23 117 SER B C 1
ATOM 3204 O O . SER B 1 101 ? -33.227 28.160 4.057 1.00 55.63 117 SER B O 1
ATOM 3212 N N . TYR B 1 102 ? -34.665 27.407 5.627 1.00 55.94 118 TYR B N 1
ATOM 3213 C CA . TYR B 1 102 ? -34.374 28.466 6.599 1.00 52.87 118 TYR B CA 1
ATOM 3214 C C . TYR B 1 102 ? -34.671 27.852 7.973 1.00 54.04 118 TYR B C 1
ATOM 3215 O O . TYR B 1 102 ? -35.803 27.880 8.452 1.00 62.43 118 TYR B O 1
ATOM 3233 N N . GLY B 1 103 ? -33.630 27.290 8.588 1.00 69.30 119 GLY B N 1
ATOM 3234 C CA . GLY B 1 103 ? -33.821 26.414 9.729 1.00 76.62 119 GLY B CA 1
ATOM 3235 C C . GLY B 1 103 ? -34.175 25.021 9.249 1.00 78.32 119 GLY B C 1
ATOM 3236 O O . GLY B 1 103 ? -33.325 24.128 9.220 1.00 80.92 119 GLY B O 1
ATOM 3240 N N . GLY B 1 104 ? -35.437 24.837 8.856 1.00 67.95 120 GLY B N 1
ATOM 3241 C CA . GLY B 1 104 ? -35.885 23.641 8.186 1.00 61.51 120 GLY B CA 1
ATOM 3242 C C . GLY B 1 104 ? -36.106 23.864 6.700 1.00 58.79 120 GLY B C 1
ATOM 3243 O O . GLY B 1 104 ? -35.772 24.910 6.141 1.00 65.31 120 GLY B O 1
ATOM 3247 N N . ALA B 1 105 ? -36.703 22.856 6.062 1.00 55.60 121 ALA B N 1
ATOM 3248 C CA . ALA B 1 105 ? -36.851 22.845 4.613 1.00 56.61 121 ALA B CA 1
ATOM 3249 C C . ALA B 1 105 ? -38.241 22.378 4.205 1.00 56.76 121 ALA B C 1
ATOM 3250 O O . ALA B 1 105 ? -38.826 21.505 4.851 1.00 64.72 121 ALA B O 1
ATOM 3257 N N . ASP B 1 106 ? -38.754 22.956 3.116 1.00 54.12 122 ASP B N 1
ATOM 3258 C CA . ASP B 1 106 ? -40.079 22.638 2.598 1.00 58.75 122 ASP B CA 1
ATOM 3259 C C . ASP B 1 106 ? -40.098 22.937 1.102 1.00 57.10 122 ASP B C 1
ATOM 3260 O O . ASP B 1 106 ? -39.153 23.507 0.553 1.00 51.87 122 ASP B O 1
ATOM 3269 N N . TYR B 1 107 ? -41.185 22.540 0.435 1.00 56.67 123 TYR B N 1
ATOM 3270 C CA . TYR B 1 107 ? -41.342 22.842 -0.985 1.00 59.95 123 TYR B CA 1
ATOM 3271 C C . TYR B 1 107 ? -42.816 22.905 -1.360 1.00 62.83 123 TYR B C 1
ATOM 3272 O O . TYR B 1 107 ? -43.648 22.186 -0.799 1.00 74.64 123 TYR B O 1
ATOM 3290 N N . LYS B 1 108 ? -43.124 23.778 -2.324 1.00 56.14 124 LYS B N 1
ATOM 3291 C CA . LYS B 1 108 ? -44.479 23.991 -2.819 1.00 59.33 124 LYS B CA 1
ATOM 3292 C C . LYS B 1 108 ? -44.456 24.019 -4.343 1.00 56.16 124 LYS B C 1
ATOM 3293 O O . LYS B 1 108 ? -43.631 24.719 -4.940 1.00 52.20 124 LYS B O 1
ATOM 3312 N N . ARG B 1 109 ? -45.360 23.269 -4.969 1.00 68.27 125 ARG B N 1
ATOM 3313 C CA . ARG B 1 109 ? -45.503 23.267 -6.422 1.00 62.39 125 ARG B CA 1
ATOM 3314 C C . ARG B 1 109 ? -46.533 24.315 -6.836 1.00 56.70 125 ARG B C 1
ATOM 3315 O O . ARG B 1 109 ? -47.535 24.527 -6.146 1.00 49.39 125 ARG B O 1
ATOM 3336 N N . ILE B 1 110 ? -46.255 24.994 -7.949 1.00 56.57 126 ILE B N 1
ATOM 3337 C CA . ILE B 1 110 ? -47.065 26.110 -8.432 1.00 51.51 126 ILE B CA 1
ATOM 3338 C C . ILE B 1 110 ? -47.146 26.011 -9.949 1.00 46.70 126 ILE B C 1
ATOM 3339 O O . ILE B 1 110 ? -46.116 25.885 -10.620 1.00 60.42 126 ILE B O 1
ATOM 3355 N N . THR B 1 111 ? -48.362 26.078 -10.490 1.00 48.87 127 THR B N 1
ATOM 3356 C CA . THR B 1 111 ? -48.585 25.918 -11.920 1.00 60.39 127 THR B CA 1
ATOM 3357 C C . THR B 1 111 ? -48.737 27.279 -12.590 1.00 51.40 127 THR B C 1
ATOM 3358 O O . THR B 1 111 ? -49.452 28.151 -12.085 1.00 53.34 127 THR B O 1
ATOM 3369 N N . LEU B 1 112 ? -48.075 27.446 -13.732 1.00 54.24 128 LEU B N 1
ATOM 3370 C CA . LEU B 1 112 ? -48.180 28.644 -14.554 1.00 56.07 128 LEU B CA 1
ATOM 3371 C C . LEU B 1 112 ? -48.858 28.289 -15.871 1.00 57.69 128 LEU B C 1
ATOM 3372 O O . LEU B 1 112 ? -48.467 27.322 -16.534 1.00 59.47 128 LEU B O 1
ATOM 3388 N N . LYS B 1 113 ? -49.875 29.064 -16.238 1.00 63.33 129 LYS B N 1
ATOM 3389 C CA . LYS B 1 113 ? -50.603 28.892 -17.490 1.00 62.54 129 LYS B CA 1
ATOM 3390 C C . LYS B 1 113 ? -50.415 30.148 -18.330 1.00 57.78 129 LYS B C 1
ATOM 3391 O O . LYS B 1 113 ? -50.632 31.262 -17.841 1.00 58.95 129 LYS B O 1
ATOM 3398 N N . VAL B 1 114 ? -50.008 29.972 -19.584 1.00 48.27 130 VAL B N 1
ATOM 3399 C CA . VAL B 1 114 ? -49.680 31.090 -20.463 1.00 55.39 130 VAL B CA 1
ATOM 3400 C C . VAL B 1 114 ? -50.624 31.062 -21.656 1.00 59.03 130 VAL B C 1
ATOM 3401 O O . VAL B 1 114 ? -50.589 30.126 -22.467 1.00 61.64 130 VAL B O 1
ATOM 3414 N N . ASN B 1 115 ? -51.458 32.093 -21.768 1.00 69.87 131 ASN B N 1
ATOM 3415 C CA . ASN B 1 115 ? -52.347 32.247 -22.910 1.00 70.46 131 ASN B CA 1
ATOM 3416 C C . ASN B 1 115 ? -51.619 32.945 -24.055 1.00 73.38 131 ASN B C 1
ATOM 3417 O O . ASN B 1 115 ? -50.884 33.914 -23.843 1.00 71.20 131 ASN B O 1
ATOM 3428 N N . ALA B 1 116 ? -51.827 32.443 -25.278 1.00 65.17 132 ALA B N 1
ATOM 3429 C CA . ALA B 1 116 ? -51.216 33.021 -26.466 1.00 73.64 132 ALA B CA 1
ATOM 3430 C C . ALA B 1 116 ? -52.030 34.219 -26.956 1.00 64.27 132 ALA B C 1
ATOM 3431 O O . ALA B 1 116 ? -53.243 34.289 -26.733 1.00 75.84 132 ALA B O 1
ATOM 3438 N N . PRO B 1 117 ? -51.385 35.173 -27.630 1.00 69.66 133 PRO B N 1
ATOM 3439 C CA . PRO B 1 117 ? -52.088 36.409 -28.009 1.00 73.23 133 PRO B CA 1
ATOM 3440 C C . PRO B 1 117 ? -53.221 36.151 -28.992 1.00 74.45 133 PRO B C 1
ATOM 3441 O O . PRO B 1 117 ? -53.361 35.072 -29.576 1.00 74.16 133 PRO B O 1
ATOM 3452 N N . TYR B 1 118 ? -54.044 37.184 -29.173 1.00 81.35 134 TYR B N 1
ATOM 3453 C CA . TYR B 1 118 ? -55.240 37.115 -30.007 1.00 79.65 134 TYR B CA 1
ATOM 3454 C C . TYR B 1 118 ? -54.993 37.759 -31.366 1.00 81.67 134 TYR B C 1
ATOM 3455 O O . TYR B 1 118 ? -53.884 38.207 -31.657 1.00 80.65 134 TYR B O 1
ATOM 3473 N N . PHE C 1 3 ? -41.601 -7.566 -14.549 1.00 59.85 19 PHE C N 1
ATOM 3474 C CA . PHE C 1 3 ? -42.561 -7.291 -13.487 1.00 57.87 19 PHE C CA 1
ATOM 3475 C C . PHE C 1 3 ? -41.955 -6.382 -12.419 1.00 63.41 19 PHE C C 1
ATOM 3476 O O . PHE C 1 3 ? -40.916 -6.696 -11.840 1.00 57.47 19 PHE C O 1
ATOM 3492 N N . THR C 1 4 ? -42.619 -5.254 -12.170 1.00 54.75 20 THR C N 1
ATOM 3493 C CA . THR C 1 4 ? -42.147 -4.243 -11.234 1.00 61.81 20 THR C CA 1
ATOM 3494 C C . THR C 1 4 ? -43.364 -3.515 -10.677 1.00 62.10 20 THR C C 1
ATOM 3495 O O . THR C 1 4 ? -44.297 -3.202 -11.423 1.00 56.67 20 THR C O 1
ATOM 3506 N N . ILE C 1 5 ? -43.365 -3.258 -9.370 1.00 60.03 21 ILE C N 1
ATOM 3507 C CA . ILE C 1 5 ? -44.487 -2.579 -8.723 1.00 64.10 21 ILE C CA 1
ATOM 3508 C C . ILE C 1 5 ? -44.113 -1.127 -8.466 1.00 64.12 21 ILE C C 1
ATOM 3509 O O . ILE C 1 5 ? -42.962 -0.812 -8.127 1.00 54.18 21 ILE C O 1
ATOM 3525 N N . THR C 1 6 ? -45.089 -0.242 -8.646 1.00 61.22 22 THR C N 1
ATOM 3526 C CA . THR C 1 6 ? -44.878 1.198 -8.635 1.00 60.44 22 THR C CA 1
ATOM 3527 C C . THR C 1 6 ? -45.614 1.799 -7.444 1.00 71.50 22 THR C C 1
ATOM 3528 O O . THR C 1 6 ? -46.824 1.598 -7.294 1.00 68.00 22 THR C O 1
ATOM 3539 N N . ALA C 1 7 ? -44.884 2.531 -6.604 1.00 84.94 23 ALA C N 1
ATOM 3540 C CA . ALA C 1 7 ? -45.474 3.244 -5.474 1.00 73.50 23 ALA C CA 1
ATOM 3541 C C . ALA C 1 7 ? -45.364 4.742 -5.732 1.00 73.93 23 ALA C C 1
ATOM 3542 O O . ALA C 1 7 ? -44.277 5.321 -5.565 1.00 71.07 23 ALA C O 1
ATOM 3549 N N . PRO C 1 8 ? -46.445 5.418 -6.140 1.00 81.62 24 PRO C N 1
ATOM 3550 C CA . PRO C 1 8 ? -46.306 6.847 -6.491 1.00 76.16 24 PRO C CA 1
ATOM 3551 C C . PRO C 1 8 ? -45.826 7.691 -5.325 1.00 70.05 24 PRO C C 1
ATOM 3552 O O . PRO C 1 8 ? -44.869 8.465 -5.468 1.00 73.55 24 PRO C O 1
ATOM 3563 N N . LYS C 1 9 ? -46.473 7.567 -4.171 1.00 58.31 25 LYS C N 1
ATOM 3564 C CA . LYS C 1 9 ? -45.966 8.139 -2.935 1.00 58.96 25 LYS C CA 1
ATOM 3565 C C . LYS C 1 9 ? -45.112 7.098 -2.223 1.00 56.11 25 LYS C C 1
ATOM 3566 O O . LYS C 1 9 ? -45.515 5.937 -2.093 1.00 60.19 25 LYS C O 1
ATOM 3585 N N . ASP C 1 10 ? -43.924 7.510 -1.785 1.00 49.97 26 ASP C N 1
ATOM 3586 C CA . ASP C 1 10 ? -43.058 6.669 -0.968 1.00 52.96 26 ASP C CA 1
ATOM 3587 C C . ASP C 1 10 ? -42.962 7.191 0.459 1.00 51.19 26 ASP C C 1
ATOM 3588 O O . ASP C 1 10 ? -42.094 6.750 1.220 1.00 56.54 26 ASP C O 1
ATOM 3597 N N . LEU C 1 11 ? -43.845 8.116 0.833 1.00 54.60 27 LEU C N 1
ATOM 3598 C CA . LEU C 1 11 ? -43.866 8.709 2.164 1.00 49.22 27 LEU C CA 1
ATOM 3599 C C . LEU C 1 11 ? -45.265 9.248 2.416 1.00 48.28 27 LEU C C 1
ATOM 3600 O O . LEU C 1 11 ? -45.790 10.013 1.601 1.00 49.40 27 LEU C O 1
ATOM 3616 N N . TYR C 1 12 ? -45.863 8.839 3.532 1.00 48.67 28 TYR C N 1
ATOM 3617 C CA . TYR C 1 12 ? -47.160 9.338 3.970 1.00 48.30 28 TYR C CA 1
ATOM 3618 C C . TYR C 1 12 ? -47.000 9.963 5.349 1.00 50.04 28 TYR C C 1
ATOM 3619 O O . TYR C 1 12 ? -46.434 9.340 6.253 1.00 49.78 28 TYR C O 1
ATOM 3637 N N . VAL C 1 13 ? -47.472 11.198 5.498 1.00 53.31 29 VAL C N 1
ATOM 3638 C CA . VAL C 1 13 ? -47.510 11.891 6.782 1.00 45.58 29 VAL C CA 1
ATOM 3639 C C . VAL C 1 13 ? -48.973 12.053 7.164 1.00 52.29 29 VAL C C 1
ATOM 3640 O O . VAL C 1 13 ? -49.792 12.469 6.338 1.00 56.35 29 VAL C O 1
ATOM 3653 N N . VAL C 1 14 ? -49.399 11.503 8.305 1.00 59.23 30 VAL C N 1
ATOM 3654 C CA . VAL C 1 14 ? -50.821 11.538 8.740 1.00 57.50 30 VAL C CA 1
ATOM 3655 C C . VAL C 1 14 ? -50.853 11.857 10.227 1.00 59.02 30 VAL C C 1
ATOM 3656 O O . VAL C 1 14 ? -49.824 11.850 10.870 1.00 63.53 30 VAL C O 1
ATOM 3669 N N . GLU C 1 15 ? -52.040 12.170 10.708 1.00 61.48 31 GLU C N 1
ATOM 3670 C CA . GLU C 1 15 ? -52.335 12.540 12.083 1.00 62.99 31 GLU C CA 1
ATOM 3671 C C . GLU C 1 15 ? -52.833 11.333 12.875 1.00 63.60 31 GLU C C 1
ATOM 3672 O O . GLU C 1 15 ? -53.518 10.455 12.349 1.00 67.12 31 GLU C O 1
ATOM 3684 N N . TYR C 1 16 ? -52.470 11.299 14.160 1.00 63.16 32 TYR C N 1
ATOM 3685 C CA . TYR C 1 16 ? -53.003 10.298 15.082 1.00 49.39 32 TYR C CA 1
ATOM 3686 C C . TYR C 1 16 ? -54.524 10.267 15.002 1.00 64.76 32 TYR C C 1
ATOM 3687 O O . TYR C 1 16 ? -55.179 11.309 14.925 1.00 57.59 32 TYR C O 1
ATOM 3705 N N . GLY C 1 17 ? -55.081 9.058 15.007 1.00 56.63 33 GLY C N 1
ATOM 3706 C CA . GLY C 1 17 ? -56.510 8.865 14.923 1.00 55.14 33 GLY C CA 1
ATOM 3707 C C . GLY C 1 17 ? -57.072 8.816 13.519 1.00 52.76 33 GLY C C 1
ATOM 3708 O O . GLY C 1 17 ? -58.188 8.316 13.329 1.00 67.47 33 GLY C O 1
ATOM 3712 N N . SER C 1 18 ? -56.329 9.305 12.530 1.00 53.26 34 SER C N 1
ATOM 3713 C CA . SER C 1 18 ? -56.823 9.383 11.168 1.00 58.32 34 SER C CA 1
ATOM 3714 C C . SER C 1 18 ? -56.668 8.036 10.463 1.00 50.30 34 SER C C 1
ATOM 3715 O O . SER C 1 18 ? -56.202 7.048 11.038 1.00 48.83 34 SER C O 1
ATOM 3723 N N . ASN C 1 19 ? -57.070 7.998 9.194 1.00 39.32 35 ASN C N 1
ATOM 3724 C CA . ASN C 1 19 ? -56.896 6.834 8.339 1.00 50.77 35 ASN C CA 1
ATOM 3725 C C . ASN C 1 19 ? -55.845 7.130 7.275 1.00 57.32 35 ASN C C 1
ATOM 3726 O O . ASN C 1 19 ? -55.615 8.288 6.910 1.00 60.79 35 ASN C O 1
ATOM 3737 N N . VAL C 1 20 ? -55.215 6.071 6.773 1.00 51.78 36 VAL C N 1
ATOM 3738 C CA . VAL C 1 20 ? -54.244 6.178 5.691 1.00 47.15 36 VAL C CA 1
ATOM 3739 C C . VAL C 1 20 ? -54.425 4.990 4.756 1.00 51.67 36 VAL C C 1
ATOM 3740 O O . VAL C 1 20 ? -54.682 3.868 5.203 1.00 48.18 36 VAL C O 1
ATOM 3753 N N . THR C 1 21 ? -54.298 5.243 3.454 1.00 52.11 37 THR C N 1
ATOM 3754 C CA . THR C 1 21 ? -54.288 4.197 2.435 1.00 48.67 37 THR C CA 1
ATOM 3755 C C . THR C 1 21 ? -53.005 4.361 1.629 1.00 50.64 37 THR C C 1
ATOM 3756 O O . THR C 1 21 ? -52.842 5.351 0.908 1.00 53.74 37 THR C O 1
ATOM 3767 N N . MET C 1 22 ? -52.094 3.403 1.756 1.00 49.03 38 MET C N 1
ATOM 3768 C CA . MET C 1 22 ? -50.802 3.449 1.080 1.00 53.94 38 MET C CA 1
ATOM 3769 C C . MET C 1 22 ? -50.872 2.583 -0.172 1.00 52.59 38 MET C C 1
ATOM 3770 O O . MET C 1 22 ? -51.171 1.387 -0.090 1.00 53.40 38 MET C O 1
ATOM 3784 N N . GLU C 1 23 ? -50.651 3.171 -1.346 1.00 54.07 39 GLU C N 1
ATOM 3785 C CA . GLU C 1 23 ? -50.889 2.490 -2.618 1.00 51.98 39 GLU C CA 1
ATOM 3786 C C . GLU C 1 23 ? -49.671 1.670 -2.972 1.00 47.16 39 GLU C C 1
ATOM 3787 O O . GLU C 1 23 ? -48.612 2.016 -2.558 1.00 46.79 39 GLU C O 1
ATOM 3799 N N . CYS C 1 24 ? -49.881 0.621 -3.737 1.00 56.69 40 CYS C N 1
ATOM 3800 C CA . CYS C 1 24 ? -48.848 -0.306 -4.198 1.00 55.11 40 CYS C CA 1
ATOM 3801 C C . CYS C 1 24 ? -49.402 -0.967 -5.458 1.00 56.60 40 CYS C C 1
ATOM 3802 O O . CYS C 1 24 ? -50.153 -1.941 -5.368 1.00 58.54 40 CYS C O 1
ATOM 3809 N N . ARG C 1 25 ? -49.040 -0.434 -6.619 1.00 60.29 41 ARG C N 1
ATOM 3810 C CA . ARG C 1 25 ? -49.659 -0.833 -7.876 1.00 56.14 41 ARG C CA 1
ATOM 3811 C C . ARG C 1 25 ? -48.818 -1.881 -8.592 1.00 47.83 41 ARG C C 1
ATOM 3812 O O . ARG C 1 25 ? -47.584 -1.822 -8.583 1.00 44.25 41 ARG C O 1
ATOM 3833 N N . PHE C 1 26 ? -49.498 -2.844 -9.212 1.00 54.40 42 PHE C N 1
ATOM 3834 C CA . PHE C 1 26 ? -48.855 -3.891 -9.991 1.00 47.22 42 PHE C CA 1
ATOM 3835 C C . PHE C 1 26 ? -49.556 -4.036 -11.334 1.00 47.85 42 PHE C C 1
ATOM 3836 O O . PHE C 1 26 ? -50.762 -3.784 -11.444 1.00 49.42 42 PHE C O 1
ATOM 3853 N N . PRO C 1 27 ? -48.817 -4.420 -12.380 1.00 52.16 43 PRO C N 1
ATOM 3854 C CA . PRO C 1 27 ? -49.424 -4.537 -13.7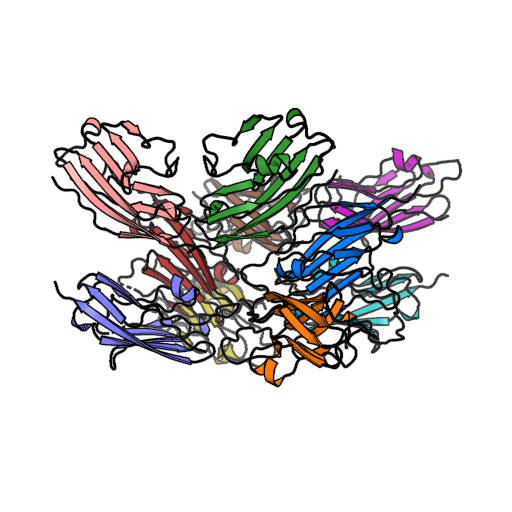17 1.00 50.75 43 PRO C CA 1
ATOM 3855 C C . PRO C 1 27 ? -50.283 -5.789 -13.832 1.00 54.42 43 PRO C C 1
ATOM 3856 O O . PRO C 1 27 ? -49.871 -6.881 -13.433 1.00 63.20 43 PRO C O 1
ATOM 3867 N N . VAL C 1 28 ? -51.478 -5.625 -14.401 1.00 53.40 44 VAL C N 1
ATOM 3868 C CA . VAL C 1 28 ? -52.484 -6.679 -14.452 1.00 58.04 44 VAL C CA 1
ATOM 3869 C C . VAL C 1 28 ? -52.730 -7.088 -15.897 1.00 73.82 44 VAL C C 1
ATOM 3870 O O . VAL C 1 28 ? -52.789 -6.239 -16.795 1.00 72.40 44 VAL C O 1
ATOM 3883 N N . GLU C 1 29 ? -52.881 -8.396 -16.112 1.00 78.48 45 GLU C N 1
ATOM 3884 C CA . GLU C 1 29 ? -53.091 -8.951 -17.438 1.00 82.24 45 GLU C CA 1
ATOM 3885 C C . GLU C 1 29 ? -54.515 -8.669 -17.921 1.00 84.27 45 GLU C C 1
ATOM 3886 O O . GLU C 1 29 ? -55.308 -7.995 -17.258 1.00 81.76 45 GLU C O 1
ATOM 3898 N N . ARG C 1 30 ? -54.849 -9.211 -19.097 1.00 87.90 46 ARG C N 1
ATOM 3899 C CA . ARG C 1 30 ? -56.185 -9.017 -19.650 1.00 83.19 46 ARG C CA 1
ATOM 3900 C C . ARG C 1 30 ? -57.261 -9.547 -18.712 1.00 72.60 46 ARG C C 1
ATOM 3901 O O . ARG C 1 30 ? -58.380 -9.021 -18.691 1.00 83.45 46 ARG C O 1
ATOM 3905 N N . GLU C 1 31 ? -56.947 -10.580 -17.932 1.00 76.70 47 GLU C N 1
ATOM 3906 C CA . GLU C 1 31 ? -57.872 -11.143 -16.954 1.00 69.80 47 GLU C CA 1
ATOM 3907 C C . GLU C 1 31 ? -57.135 -11.286 -15.629 1.00 72.91 47 GLU C C 1
ATOM 3908 O O . GLU C 1 31 ? -56.197 -12.083 -15.524 1.00 72.14 47 GLU C O 1
ATOM 3920 N N . LEU C 1 32 ? -57.545 -10.514 -14.624 1.00 71.01 48 LEU C N 1
ATOM 3921 C CA . LEU C 1 32 ? -56.955 -10.645 -13.297 1.00 67.88 48 LEU C CA 1
ATOM 3922 C C . LEU C 1 32 ? -57.449 -11.933 -12.648 1.00 61.36 48 LEU C C 1
ATOM 3923 O O . LEU C 1 32 ? -58.658 -12.135 -12.491 1.00 63.42 48 LEU C O 1
ATOM 3939 N N . ASP C 1 33 ? -56.518 -12.801 -12.272 1.00 66.08 49 ASP C N 1
ATOM 3940 C CA . ASP C 1 33 ? -56.823 -14.084 -11.638 1.00 57.32 49 ASP C CA 1
ATOM 3941 C C . ASP C 1 33 ? -56.374 -13.991 -10.183 1.00 51.52 49 ASP C C 1
ATOM 3942 O O . ASP C 1 33 ? -55.181 -14.101 -9.884 1.00 54.27 49 ASP C O 1
ATOM 3951 N N . LEU C 1 34 ? -57.337 -13.783 -9.278 1.00 59.19 50 LEU C N 1
ATOM 3952 C CA . LEU C 1 34 ? -57.005 -13.599 -7.870 1.00 53.40 50 LEU C CA 1
ATOM 3953 C C . LEU C 1 34 ? -56.280 -14.808 -7.291 1.00 42.15 50 LEU C C 1
ATOM 3954 O O . LEU C 1 34 ? -55.537 -14.674 -6.312 1.00 46.64 50 LEU C O 1
ATOM 3970 N N . LEU C 1 35 ? -56.488 -15.992 -7.867 1.00 55.19 51 LEU C N 1
ATOM 3971 C CA . LEU C 1 35 ? -55.825 -17.192 -7.376 1.00 52.32 51 LEU C CA 1
ATOM 3972 C C . LEU C 1 35 ? -54.340 -17.218 -7.708 1.00 41.46 51 LEU C C 1
ATOM 3973 O O . LEU C 1 35 ? -53.614 -18.054 -7.157 1.00 52.31 51 LEU C O 1
ATOM 3989 N N . ALA C 1 36 ? -53.874 -16.323 -8.575 1.00 42.03 52 ALA C N 1
ATOM 3990 C CA . ALA C 1 36 ? -52.466 -16.225 -8.932 1.00 47.68 52 ALA C CA 1
ATOM 3991 C C . ALA C 1 36 ? -51.766 -15.068 -8.231 1.00 35.81 52 ALA C C 1
ATOM 3992 O O . ALA C 1 36 ? -50.593 -14.804 -8.512 1.00 43.88 52 ALA C O 1
ATOM 3999 N N . LEU C 1 37 ? -52.453 -14.392 -7.316 1.00 41.87 53 LEU C N 1
ATOM 4000 C CA . LEU C 1 37 ? -51.967 -13.166 -6.695 1.00 35.59 53 LEU C CA 1
ATOM 4001 C C . LEU C 1 37 ? -51.546 -13.431 -5.259 1.00 36.07 53 LEU C C 1
ATOM 4002 O O . LEU C 1 37 ? -52.272 -14.091 -4.508 1.00 44.58 53 LEU C O 1
ATOM 4018 N N . VAL C 1 38 ? -50.385 -12.909 -4.881 1.00 44.63 54 VAL C N 1
ATOM 4019 C CA . VAL C 1 38 ? -49.882 -12.977 -3.517 1.00 38.42 54 VAL C CA 1
ATOM 4020 C C . VAL C 1 38 ? -49.456 -11.577 -3.103 1.00 43.80 54 VAL C C 1
ATOM 4021 O O . VAL C 1 38 ? -48.657 -10.938 -3.794 1.00 46.03 54 VAL C O 1
ATOM 4034 N N . VAL C 1 39 ? -49.990 -11.102 -1.982 1.00 42.83 55 VAL C N 1
ATOM 4035 C CA . VAL C 1 39 ? -49.638 -9.797 -1.435 1.00 41.05 55 VAL C CA 1
ATOM 4036 C C . VAL C 1 39 ? -49.244 -9.971 0.025 1.00 37.90 55 VAL C C 1
ATOM 4037 O O . VAL C 1 39 ? -49.953 -10.634 0.791 1.00 37.33 55 VAL C O 1
ATOM 4050 N N . TYR C 1 40 ? -48.111 -9.380 0.403 1.00 39.62 56 TYR C N 1
ATOM 4051 C CA . TYR C 1 40 ? -47.680 -9.296 1.791 1.00 42.32 56 TYR C CA 1
ATOM 4052 C C . TYR C 1 40 ? -47.408 -7.835 2.125 1.00 45.60 56 TYR C C 1
ATOM 4053 O O . TYR C 1 40 ? -46.726 -7.141 1.365 1.00 45.66 56 TYR C O 1
ATOM 4071 N N . TRP C 1 41 ? -47.934 -7.371 3.254 1.00 50.78 57 TRP C N 1
ATOM 4072 C CA . TRP C 1 41 ? -47.556 -6.089 3.831 1.00 43.04 57 TRP C CA 1
ATOM 4073 C C . TRP C 1 41 ? -46.888 -6.356 5.172 1.00 45.86 57 TRP C C 1
ATOM 4074 O O . TRP C 1 41 ? -47.470 -7.026 6.031 1.00 50.08 57 TRP C O 1
ATOM 4095 N N . GLU C 1 42 ? -45.677 -5.844 5.356 1.00 45.62 58 GLU C N 1
ATOM 4096 C CA . GLU C 1 42 ? -45.008 -5.945 6.644 1.00 46.96 58 GLU C CA 1
ATOM 4097 C C . GLU C 1 42 ? -44.431 -4.590 7.028 1.00 57.06 58 GLU C C 1
ATOM 4098 O O . GLU C 1 42 ? -44.323 -3.668 6.214 1.00 50.19 58 GLU C O 1
ATOM 4110 N N . LYS C 1 43 ? -44.061 -4.483 8.301 1.00 61.99 59 LYS C N 1
ATOM 4111 C CA . LYS C 1 43 ? -43.483 -3.263 8.863 1.00 56.81 59 LYS C CA 1
ATOM 4112 C C . LYS C 1 43 ? -42.301 -3.692 9.725 1.00 67.82 59 LYS C C 1
ATOM 4113 O O . LYS C 1 43 ? -42.476 -4.047 10.895 1.00 67.50 59 LYS C O 1
ATOM 4132 N N . GLU C 1 44 ? -41.108 -3.672 9.141 1.00 76.39 60 GLU C N 1
ATOM 4133 C CA . GLU C 1 44 ? -39.885 -4.072 9.832 1.00 77.23 60 GLU C CA 1
ATOM 4134 C C . GLU C 1 44 ? -40.062 -5.426 10.521 1.00 82.47 60 GLU C C 1
ATOM 4135 O O . GLU C 1 44 ? -39.978 -5.555 11.744 1.00 82.29 60 GLU C O 1
ATOM 4139 N N . ASP C 1 45 ? -40.323 -6.442 9.701 1.00 67.45 61 ASP C N 1
ATOM 4140 C CA . ASP C 1 45 ? -40.442 -7.848 10.068 1.00 77.84 61 ASP C CA 1
ATOM 4141 C C . ASP C 1 45 ? -41.772 -8.171 10.755 1.00 78.15 61 ASP C C 1
ATOM 4142 O O . ASP C 1 45 ? -42.069 -9.350 10.954 1.00 75.25 61 ASP C O 1
ATOM 4146 N N . GLU C 1 46 ? -42.581 -7.181 11.125 1.00 73.75 62 GLU C N 1
ATOM 4147 C CA . GLU C 1 46 ? -43.950 -7.447 11.545 1.00 59.81 62 GLU C CA 1
ATOM 4148 C C . GLU C 1 46 ? -44.823 -7.649 10.311 1.00 55.06 62 GLU C C 1
ATOM 4149 O O . GLU C 1 46 ? -44.783 -6.839 9.381 1.00 65.31 62 GLU C O 1
ATOM 4161 N N . GLN C 1 47 ? -45.611 -8.718 10.298 1.00 46.73 63 GLN C N 1
ATOM 4162 C CA . GLN C 1 47 ? -46.629 -8.893 9.269 1.00 51.21 63 GLN C CA 1
ATOM 4163 C C . GLN C 1 47 ? -47.882 -8.131 9.688 1.00 47.47 63 GLN C C 1
ATOM 4164 O O . GLN C 1 47 ? -48.405 -8.352 10.787 1.00 54.33 63 GLN C O 1
ATOM 4178 N N . VAL C 1 48 ? -48.353 -7.226 8.837 1.00 39.95 64 VAL C N 1
ATOM 4179 C CA . VAL C 1 48 ? -49.558 -6.420 9.007 1.00 42.22 64 VAL C CA 1
ATOM 4180 C C . VAL C 1 48 ? -50.712 -7.209 8.429 1.00 42.46 64 VAL C C 1
ATOM 4181 O O . VAL C 1 48 ? -51.670 -7.345 9.105 1.00 46.20 64 VAL C O 1
ATOM 4194 N N . ILE C 1 49 ? -50.616 -7.685 7.189 1.00 38.01 65 ILE C N 1
ATOM 4195 C CA . ILE C 1 49 ? -51.702 -8.359 6.479 1.00 44.14 65 ILE C CA 1
ATOM 4196 C C . ILE C 1 49 ? -51.116 -9.131 5.310 1.00 43.27 65 ILE C C 1
ATOM 4197 O O . ILE C 1 49 ? -50.030 -8.789 4.816 1.00 38.55 65 ILE C O 1
ATOM 4213 N N . GLN C 1 50 ? -51.840 -10.150 4.851 1.00 41.65 66 GLN C N 1
ATOM 4214 C CA . GLN C 1 50 ? -51.445 -10.920 3.685 1.00 46.65 66 GLN C CA 1
ATOM 4215 C C . GLN C 1 50 ? -52.689 -11.345 2.918 1.00 46.40 66 GLN C C 1
ATOM 4216 O O . GLN C 1 50 ? -53.771 -11.502 3.489 1.00 46.20 66 GLN C O 1
ATOM 4230 N N . PHE C 1 51 ? -52.517 -11.540 1.614 1.00 41.23 67 PHE C N 1
ATOM 4231 C CA . PHE C 1 51 ? -53.584 -11.983 0.718 1.00 44.17 67 PHE C CA 1
ATOM 4232 C C . PHE C 1 51 ? -52.955 -13.008 -0.218 1.00 42.42 67 PHE C C 1
ATOM 4233 O O . PHE C 1 51 ? -52.183 -12.640 -1.109 1.00 48.59 67 PHE C O 1
ATOM 4250 N N . VAL C 1 52 ? -53.263 -14.287 -0.008 1.00 37.02 68 VAL C N 1
ATOM 4251 C CA . VAL C 1 52 ? -52.575 -15.386 -0.681 1.00 36.78 68 VAL C CA 1
ATOM 4252 C C . VAL C 1 52 ? -53.611 -16.231 -1.404 1.00 40.55 68 VAL C C 1
ATOM 4253 O O . VAL C 1 52 ? -54.369 -16.982 -0.774 1.00 35.98 68 VAL C O 1
ATOM 4266 N N . ALA C 1 53 ? -53.632 -16.126 -2.731 1.00 34.52 69 ALA C N 1
ATOM 4267 C CA . ALA C 1 53 ? -54.540 -16.909 -3.567 1.00 40.66 69 ALA C CA 1
ATOM 4268 C C . ALA C 1 53 ? -55.981 -16.791 -3.075 1.00 38.89 69 ALA C C 1
ATOM 4269 O O . ALA C 1 53 ? -56.707 -17.778 -2.944 1.00 44.34 69 ALA C O 1
ATOM 4276 N N . GLY C 1 54 ? -56.390 -15.556 -2.799 1.00 41.32 70 GLY C N 1
ATOM 4277 C CA . GLY C 1 54 ? -57.742 -15.270 -2.376 1.00 36.78 70 GLY C CA 1
ATOM 4278 C C . GLY C 1 54 ? -57.989 -15.344 -0.888 1.00 40.47 70 GLY C C 1
ATOM 4279 O O . GLY C 1 54 ? -59.041 -14.866 -0.429 1.00 42.30 70 GLY C O 1
ATOM 4283 N N . GLU C 1 55 ? -57.071 -15.917 -0.117 1.00 45.14 71 GLU C N 1
ATOM 4284 C CA . GLU C 1 55 ? -57.237 -16.074 1.322 1.00 46.71 71 GLU C CA 1
ATOM 4285 C C . GLU C 1 55 ? -56.511 -14.943 2.041 1.00 43.45 71 GLU C C 1
ATOM 4286 O O . GLU C 1 55 ? -55.284 -14.825 1.949 1.00 48.55 71 GLU C O 1
ATOM 4298 N N . GLU C 1 56 ? -57.269 -14.120 2.752 1.00 50.33 72 GLU C N 1
ATOM 4299 C CA . GLU C 1 56 ? -56.727 -13.019 3.533 1.00 53.91 72 GLU C CA 1
ATOM 4300 C C . GLU C 1 56 ? -56.545 -13.454 4.981 1.00 58.61 72 GLU C C 1
ATOM 4301 O O . GLU C 1 56 ? -57.293 -14.289 5.497 1.00 69.34 72 GLU C O 1
ATOM 4313 N N . ASP C 1 57 ? -55.533 -12.888 5.633 1.00 66.00 73 ASP C N 1
ATOM 4314 C CA . ASP C 1 57 ? -55.254 -13.216 7.023 1.00 68.02 73 ASP C CA 1
ATOM 4315 C C . ASP C 1 57 ? -54.386 -12.120 7.624 1.00 61.48 73 ASP C C 1
ATOM 4316 O O . ASP C 1 57 ? -53.533 -11.555 6.934 1.00 58.44 73 ASP C O 1
ATOM 4325 N N . LEU C 1 58 ? -54.654 -11.728 8.853 1.00 75.77 74 LEU C N 1
ATOM 4326 C CA . LEU C 1 58 ? -53.791 -10.754 9.557 1.00 77.67 74 LEU C CA 1
ATOM 4327 C C . LEU C 1 58 ? -52.966 -11.597 10.518 1.00 82.62 74 LEU C C 1
ATOM 4328 O O . LEU C 1 58 ? -53.549 -12.019 11.476 1.00 91.84 74 LEU C O 1
ATOM 4344 N N . LYS C 1 59 ? -51.700 -11.901 10.209 1.00 91.00 75 LYS C N 1
ATOM 4345 C CA . LYS C 1 59 ? -50.818 -12.780 11.018 1.00 93.82 75 LYS C CA 1
ATOM 4346 C C . LYS C 1 59 ? -50.949 -12.410 12.487 1.00 113.66 75 LYS C C 1
ATOM 4347 O O . LYS C 1 59 ? -50.777 -11.215 12.822 1.00 99.08 75 LYS C O 1
ATOM 4351 N N . PRO C 1 60 ? -51.029 -13.445 13.355 1.00 117.26 76 PRO C N 1
ATOM 4352 C CA . PRO C 1 60 ? -51.393 -13.503 14.751 1.00 104.10 76 PRO C CA 1
ATOM 4353 C C . PRO C 1 60 ? -52.641 -12.781 15.271 1.00 107.66 76 PRO C C 1
ATOM 4354 O O . PRO C 1 60 ? -53.270 -11.980 14.620 1.00 102.04 76 PRO C O 1
ATOM 4365 N N . GLN C 1 61 ? -53.049 -13.218 16.454 1.00 115.71 77 GLN C N 1
ATOM 4366 C CA . GLN C 1 61 ? -54.230 -12.681 17.132 1.00 107.26 77 GLN C CA 1
ATOM 4367 C C . GLN C 1 61 ? -53.663 -11.542 17.952 1.00 101.14 77 GLN C C 1
ATOM 4368 O O . GLN C 1 61 ? -54.443 -10.705 18.350 1.00 97.66 77 GLN C O 1
ATOM 4372 N N . HIS C 1 62 ? -52.350 -11.525 18.207 1.00 103.18 78 HIS C N 1
ATOM 4373 C CA . HIS C 1 62 ? -51.791 -10.365 18.885 1.00 110.38 78 HIS C CA 1
ATOM 4374 C C . HIS C 1 62 ? -51.342 -9.283 17.915 1.00 103.24 78 HIS C C 1
ATOM 4375 O O . HIS C 1 62 ? -50.747 -8.290 18.351 1.00 97.25 78 HIS C O 1
ATOM 4379 N N . SER C 1 63 ? -51.601 -9.463 16.621 1.00 98.33 79 SER C N 1
ATOM 4380 C CA . SER C 1 63 ? -51.263 -8.459 15.621 1.00 82.87 79 SER C CA 1
ATOM 4381 C C . SER C 1 63 ? -51.608 -7.071 16.136 1.00 82.72 79 SER C C 1
ATOM 4382 O O . SER C 1 63 ? -52.735 -6.817 16.571 1.00 72.77 79 SER C O 1
ATOM 4390 N N . ASN C 1 64 ? -50.628 -6.174 16.098 1.00 75.16 80 ASN C N 1
ATOM 4391 C CA . ASN C 1 64 ? -50.857 -4.811 16.573 1.00 70.54 80 ASN C CA 1
ATOM 4392 C C . ASN C 1 64 ? -51.832 -4.040 15.694 1.00 71.74 80 ASN C C 1
ATOM 4393 O O . ASN C 1 64 ? -52.098 -2.866 15.981 1.00 76.38 80 ASN C O 1
ATOM 4404 N N . PHE C 1 65 ? -52.293 -4.656 14.603 1.00 63.77 81 PHE C N 1
ATOM 4405 C CA . PHE C 1 65 ? -53.371 -4.160 13.739 1.00 66.42 81 PHE C CA 1
ATOM 4406 C C . PHE C 1 65 ? -54.638 -5.043 13.794 1.00 79.63 81 PHE C C 1
ATOM 4407 O O . PHE C 1 65 ? -55.149 -5.143 12.681 1.00 83.28 81 PHE C O 1
ATOM 4424 N N . ARG C 1 66 ? -55.157 -5.554 14.949 1.00 78.34 82 ARG C N 1
ATOM 4425 C CA . ARG C 1 66 ? -56.156 -6.619 15.000 1.00 71.11 82 ARG C CA 1
ATOM 4426 C C . ARG C 1 66 ? -57.253 -6.397 13.964 1.00 80.93 82 ARG C C 1
ATOM 4427 O O . ARG C 1 66 ? -57.442 -7.207 13.050 1.00 91.73 82 ARG C O 1
ATOM 4431 N N . GLY C 1 67 ? -57.992 -5.298 14.099 1.00 53.87 83 GLY C N 1
ATOM 4432 C CA . GLY C 1 67 ? -59.051 -4.965 13.169 1.00 49.37 83 GLY C CA 1
ATOM 4433 C C . GLY C 1 67 ? -58.940 -3.550 12.645 1.00 59.60 83 GLY C C 1
ATOM 4434 O O . GLY C 1 67 ? -59.920 -2.797 12.642 1.00 65.81 83 GLY C O 1
ATOM 4438 N N . ARG C 1 68 ? -57.735 -3.180 12.203 1.00 66.21 84 ARG C N 1
ATOM 4439 C CA . ARG C 1 68 ? -57.472 -1.856 11.660 1.00 51.87 84 ARG C CA 1
ATOM 4440 C C . ARG C 1 68 ? -56.811 -1.882 10.290 1.00 49.40 84 ARG C C 1
ATOM 4441 O O . ARG C 1 68 ? -56.742 -0.831 9.645 1.00 53.76 84 ARG C O 1
ATOM 4462 N N . ALA C 1 69 ? -56.339 -3.034 9.822 1.00 47.17 85 ALA C N 1
ATOM 4463 C CA . ALA C 1 69 ? -55.676 -3.161 8.532 1.00 45.11 85 ALA C CA 1
ATOM 4464 C C . ALA C 1 69 ? -56.548 -3.962 7.575 1.00 39.64 85 ALA C C 1
ATOM 4465 O O . ALA C 1 69 ? -57.126 -4.987 7.954 1.00 43.99 85 ALA C O 1
ATOM 4472 N N . SER C 1 70 ? -56.642 -3.487 6.333 1.00 41.73 86 SER C N 1
ATOM 4473 C CA . SER C 1 70 ? -57.453 -4.140 5.318 1.00 42.31 86 SER C CA 1
ATOM 4474 C C . SER C 1 70 ? -56.824 -3.913 3.950 1.00 45.97 86 SER C C 1
ATOM 4475 O O . SER C 1 70 ? -55.958 -3.052 3.775 1.00 56.90 86 SER C O 1
ATOM 4483 N N . LEU C 1 71 ? -57.276 -4.707 2.978 1.00 42.24 87 LEU C N 1
ATOM 4484 C CA . LEU C 1 71 ? -56.898 -4.565 1.572 1.00 42.17 87 LEU C CA 1
ATOM 4485 C C . LEU C 1 71 ? -58.177 -4.367 0.766 1.00 43.52 87 LEU C C 1
ATOM 4486 O O . LEU C 1 71 ? -58.782 -5.349 0.303 1.00 60.74 87 LEU C O 1
ATOM 4502 N N . PRO C 1 72 ? -58.632 -3.128 0.579 1.00 51.02 88 PRO C N 1
ATOM 4503 C CA . PRO C 1 72 ? -59.884 -2.912 -0.158 1.00 49.13 88 PRO C CA 1
ATOM 4504 C C . PRO C 1 72 ? -59.840 -3.593 -1.516 1.00 57.04 88 PRO C C 1
ATOM 4505 O O . PRO C 1 72 ? -58.906 -3.406 -2.298 1.00 59.99 88 PRO C O 1
ATOM 4516 N N . LYS C 1 73 ? -60.862 -4.403 -1.799 1.00 55.35 89 LYS C N 1
ATOM 4517 C CA . LYS C 1 73 ? -60.840 -5.244 -2.990 1.00 52.99 89 LYS C CA 1
ATOM 4518 C C . LYS C 1 73 ? -61.240 -4.501 -4.257 1.00 53.91 89 LYS C C 1
ATOM 4519 O O . LYS C 1 73 ? -60.854 -4.931 -5.350 1.00 54.46 89 LYS C O 1
ATOM 4538 N N . ASP C 1 74 ? -61.982 -3.396 -4.144 1.00 62.03 90 ASP C N 1
ATOM 4539 C CA . ASP C 1 74 ? -62.231 -2.569 -5.320 1.00 60.75 90 ASP C CA 1
ATOM 4540 C C . ASP C 1 74 ? -60.946 -1.940 -5.844 1.00 60.40 90 ASP C C 1
ATOM 4541 O O . ASP C 1 74 ? -60.909 -1.500 -6.999 1.00 67.62 90 ASP C O 1
ATOM 4550 N N . GLN C 1 75 ? -59.894 -1.891 -5.023 1.00 59.44 91 GLN C N 1
ATOM 4551 C CA . GLN C 1 75 ? -58.572 -1.471 -5.471 1.00 55.63 91 GLN C CA 1
ATOM 4552 C C . GLN C 1 75 ? -57.736 -2.652 -5.953 1.00 60.95 91 GLN C C 1
ATOM 4553 O O . GLN C 1 75 ? -57.036 -2.538 -6.965 1.00 56.81 91 GLN C O 1
ATOM 4567 N N . LEU C 1 76 ? -57.798 -3.787 -5.250 1.00 54.55 92 LEU C N 1
ATOM 4568 C CA . LEU C 1 76 ? -57.098 -4.986 -5.700 1.00 48.19 92 LEU C CA 1
ATOM 4569 C C . LEU C 1 76 ? -57.443 -5.305 -7.152 1.00 52.39 92 LEU C C 1
ATOM 4570 O O . LEU C 1 76 ? -56.566 -5.627 -7.962 1.00 63.10 92 LEU C O 1
ATOM 4586 N N . LEU C 1 77 ? -58.736 -5.240 -7.491 1.00 55.26 93 LEU C N 1
ATOM 4587 C CA . LEU C 1 77 ? -59.176 -5.576 -8.841 1.00 49.20 93 LEU C CA 1
ATOM 4588 C C . LEU C 1 77 ? -58.654 -4.593 -9.883 1.00 43.14 93 LEU C C 1
ATOM 4589 O O . LEU C 1 77 ? -58.567 -4.946 -11.064 1.00 50.45 93 LEU C O 1
ATOM 4605 N N . LYS C 1 78 ? -58.313 -3.376 -9.474 1.00 56.27 94 LYS C N 1
ATOM 4606 C CA . LYS C 1 78 ? -57.741 -2.369 -10.355 1.00 56.21 94 LYS C CA 1
ATOM 4607 C C . LYS C 1 78 ? -56.229 -2.486 -10.470 1.00 55.94 94 LYS C C 1
ATOM 4608 O O . LYS C 1 78 ? -55.614 -1.711 -11.209 1.00 42.83 94 LYS C O 1
ATOM 4627 N N . GLY C 1 79 ? -55.622 -3.436 -9.772 1.00 51.84 95 GLY C N 1
ATOM 4628 C CA . GLY C 1 79 ? -54.181 -3.556 -9.744 1.00 46.61 95 GLY C CA 1
ATOM 4629 C C . GLY C 1 79 ? -53.495 -2.712 -8.699 1.00 54.03 95 GLY C C 1
ATOM 4630 O O . GLY C 1 79 ? -52.319 -2.373 -8.876 1.00 56.37 95 GLY C O 1
ATOM 4634 N N . ASN C 1 80 ? -54.193 -2.356 -7.624 1.00 53.08 96 ASN C N 1
ATOM 4635 C CA . ASN C 1 80 ? -53.650 -1.537 -6.545 1.00 47.63 96 ASN C CA 1
ATOM 4636 C C . ASN C 1 80 ? -53.841 -2.292 -5.235 1.00 52.35 96 ASN C C 1
ATOM 4637 O O . ASN C 1 80 ? -54.962 -2.387 -4.724 1.00 54.25 96 ASN C O 1
ATOM 4648 N N . ALA C 1 81 ? -52.749 -2.834 -4.697 1.00 43.32 97 ALA C N 1
ATOM 4649 C CA . ALA C 1 81 ? -52.790 -3.582 -3.439 1.00 51.41 97 ALA C CA 1
ATOM 4650 C C . ALA C 1 81 ? -52.628 -2.635 -2.249 1.00 49.70 97 ALA C C 1
ATOM 4651 O O . ALA C 1 81 ? -51.678 -2.708 -1.472 1.00 62.00 97 ALA C O 1
ATOM 4658 N N . ALA C 1 82 ? -53.596 -1.732 -2.117 1.00 51.23 98 ALA C N 1
ATOM 4659 C CA . ALA C 1 82 ? -53.505 -0.653 -1.143 1.00 48.50 98 ALA C CA 1
ATOM 4660 C C . ALA C 1 82 ? -53.769 -1.161 0.267 1.00 55.98 98 ALA C C 1
ATOM 4661 O O . ALA C 1 82 ? -54.743 -1.882 0.507 1.00 61.28 98 ALA C O 1
ATOM 4668 N N . LEU C 1 83 ? -52.899 -0.776 1.200 1.00 47.65 99 LEU C N 1
ATOM 4669 C CA . LEU C 1 83 ? -53.074 -1.089 2.613 1.00 44.80 99 LEU C CA 1
ATOM 4670 C C . LEU C 1 83 ? -53.808 0.062 3.290 1.00 51.54 99 LEU C C 1
ATOM 4671 O O . LEU C 1 83 ? -53.333 1.203 3.274 1.00 46.58 99 LEU C O 1
ATOM 4687 N N . GLN C 1 84 ? -54.960 -0.235 3.882 1.00 55.87 100 GLN C N 1
ATOM 4688 C CA . GLN C 1 84 ? -55.752 0.757 4.597 1.00 53.98 100 GLN C CA 1
ATOM 4689 C C . GLN C 1 84 ? -55.615 0.509 6.092 1.00 48.20 100 GLN C C 1
ATOM 4690 O O . GLN C 1 84 ? -55.965 -0.570 6.580 1.00 45.27 100 GLN C O 1
ATOM 4704 N N . ILE C 1 85 ? -55.092 1.499 6.808 1.00 49.56 101 ILE C N 1
ATOM 4705 C CA . ILE C 1 85 ? -54.973 1.451 8.261 1.00 50.02 101 ILE C CA 1
ATOM 4706 C C . ILE C 1 85 ? -55.909 2.507 8.834 1.00 56.10 101 ILE C C 1
ATOM 4707 O O . ILE C 1 85 ? -55.725 3.707 8.596 1.00 57.02 101 ILE C O 1
ATOM 4723 N N . THR C 1 86 ? -56.911 2.063 9.584 1.00 56.53 102 THR C N 1
ATOM 4724 C CA . THR C 1 86 ? -57.844 2.968 10.236 1.00 58.94 102 THR C CA 1
ATOM 4725 C C . THR C 1 86 ? -57.376 3.269 11.654 1.00 45.67 102 THR C C 1
ATOM 4726 O O . THR C 1 86 ? -56.721 2.445 12.300 1.00 52.77 102 THR C O 1
ATOM 4737 N N . ASP C 1 87 ? -57.715 4.464 12.133 1.00 54.25 103 ASP C N 1
ATOM 4738 C CA . ASP C 1 87 ? -57.458 4.851 13.519 1.00 61.25 103 ASP C CA 1
ATOM 4739 C C . ASP C 1 87 ? -55.979 4.664 13.865 1.00 59.78 103 ASP C C 1
ATOM 4740 O O . ASP C 1 87 ? -55.603 3.898 14.753 1.00 56.32 103 ASP C O 1
ATOM 4749 N N . VAL C 1 88 ? -55.138 5.401 13.135 1.00 50.76 104 VAL C N 1
ATOM 4750 C CA . VAL C 1 88 ? -53.698 5.213 13.226 1.00 56.35 104 VAL C CA 1
ATOM 4751 C C . VAL C 1 88 ? -53.193 5.563 14.622 1.00 54.17 104 VAL C C 1
ATOM 4752 O O . VAL C 1 88 ? -53.706 6.468 15.292 1.00 54.80 104 VAL C O 1
ATOM 4765 N N . LYS C 1 89 ? -52.167 4.839 15.056 1.00 56.68 105 LYS C N 1
ATOM 4766 C CA . LYS C 1 89 ? -51.522 5.040 16.347 1.00 49.54 105 LYS C CA 1
ATOM 4767 C C . LYS C 1 89 ? -50.069 5.468 16.141 1.00 54.04 105 LYS C C 1
ATOM 4768 O O . LYS C 1 89 ? -49.583 5.581 15.013 1.00 51.14 105 LYS C O 1
ATOM 4787 N N . LEU C 1 90 ? -49.372 5.711 17.253 1.00 67.06 106 LEU C N 1
ATOM 4788 C CA . LEU C 1 90 ? -47.974 6.120 17.215 1.00 59.85 106 LEU C CA 1
ATOM 4789 C C . LEU C 1 90 ? -47.033 4.965 16.904 1.00 61.65 106 LEU C C 1
ATOM 4790 O O . LEU C 1 90 ? -45.915 5.205 16.431 1.00 66.83 106 LEU C O 1
ATOM 4806 N N . GLN C 1 91 ? -47.459 3.725 17.157 1.00 65.76 107 GLN C N 1
ATOM 4807 C CA . GLN C 1 91 ? -46.682 2.541 16.821 1.00 47.53 107 GLN C CA 1
ATOM 4808 C C . GLN C 1 91 ? -46.793 2.157 15.352 1.00 54.89 107 GLN C C 1
ATOM 4809 O O . GLN C 1 91 ? -46.041 1.285 14.899 1.00 50.22 107 GLN C O 1
ATOM 4813 N N . ASP C 1 92 ? -47.703 2.789 14.605 1.00 46.83 108 ASP C N 1
ATOM 4814 C CA . ASP C 1 92 ? -47.862 2.515 13.183 1.00 52.97 108 ASP C CA 1
ATOM 4815 C C . ASP C 1 92 ? -46.787 3.178 12.331 1.00 47.00 108 ASP C C 1
ATOM 4816 O O . ASP C 1 92 ? -46.533 2.721 11.211 1.00 59.41 108 ASP C O 1
ATOM 4825 N N . ALA C 1 93 ? -46.155 4.235 12.834 1.00 60.14 109 ALA C N 1
ATOM 4826 C CA . ALA C 1 93 ? -45.075 4.884 12.105 1.00 50.66 109 ALA C CA 1
ATOM 4827 C C . ALA C 1 93 ? -43.929 3.909 11.870 1.00 50.46 109 ALA C C 1
ATOM 4828 O O . ALA C 1 93 ? -43.569 3.124 12.751 1.00 52.41 109 ALA C O 1
ATOM 4835 N N . GLY C 1 94 ? -43.358 3.961 10.677 1.00 52.91 110 GLY C N 1
ATOM 4836 C CA . GLY C 1 94 ? -42.227 3.125 10.338 1.00 51.96 110 GLY C CA 1
ATOM 4837 C C . GLY C 1 94 ? -42.156 2.899 8.841 1.00 48.85 110 GLY C C 1
ATOM 4838 O O . GLY C 1 94 ? -42.868 3.526 8.062 1.00 46.93 110 GLY C O 1
ATOM 4842 N N . VAL C 1 95 ? -41.277 1.977 8.458 1.00 45.63 111 VAL C N 1
ATOM 4843 C CA . VAL C 1 95 ? -41.055 1.629 7.059 1.00 57.07 111 VAL C CA 1
ATOM 4844 C C . VAL C 1 95 ? -41.891 0.395 6.740 1.00 61.08 111 VAL C C 1
ATOM 4845 O O . VAL C 1 95 ? -41.620 -0.702 7.242 1.00 55.06 111 VAL C O 1
ATOM 4858 N N . TYR C 1 96 ? -42.906 0.572 5.900 1.00 51.08 112 TYR C N 1
ATOM 4859 C CA . TYR C 1 96 ? -43.737 -0.530 5.437 1.00 56.75 112 TYR C CA 1
ATOM 4860 C C . TYR C 1 96 ? -43.163 -1.107 4.150 1.00 55.18 112 TYR C C 1
ATOM 4861 O O . TYR C 1 96 ? -42.686 -0.369 3.282 1.00 53.25 112 TYR C O 1
ATOM 4879 N N . CYS C 1 97 ? -43.207 -2.430 4.034 1.00 47.40 113 CYS C N 1
ATOM 4880 C CA . CYS C 1 97 ? -42.737 -3.128 2.846 1.00 44.59 113 CYS C CA 1
ATOM 4881 C C . CYS C 1 97 ? -43.917 -3.807 2.164 1.00 43.67 113 CYS C C 1
ATOM 4882 O O . CYS C 1 97 ? -44.657 -4.567 2.798 1.00 47.00 113 CYS C O 1
ATOM 4890 N N . CYS C 1 98 ? -44.095 -3.519 0.880 1.00 43.68 114 CYS C N 1
ATOM 4891 C CA . CYS C 1 98 ? -45.149 -4.109 0.066 1.00 44.38 114 CYS C CA 1
ATOM 4892 C C . CYS C 1 98 ? -44.514 -5.128 -0.870 1.00 47.17 114 CYS C C 1
ATOM 4893 O O . CYS C 1 98 ? -43.647 -4.774 -1.675 1.00 54.70 114 CYS C O 1
ATOM 4900 N N . ILE C 1 99 ? -44.940 -6.384 -0.762 1.00 50.49 115 ILE C N 1
ATOM 4901 C CA . ILE C 1 99 ? -44.348 -7.493 -1.506 1.00 46.77 115 ILE C CA 1
ATOM 4902 C C . ILE C 1 99 ? -45.455 -8.170 -2.299 1.00 41.36 115 ILE C C 1
ATOM 4903 O O . ILE C 1 99 ? -46.446 -8.632 -1.718 1.00 43.53 115 ILE C O 1
ATOM 4919 N N . ILE C 1 100 ? -45.285 -8.241 -3.617 1.00 40.87 116 ILE C N 1
ATOM 4920 C CA . ILE C 1 100 ? -46.303 -8.778 -4.509 1.00 42.14 116 ILE C CA 1
ATOM 4921 C C . ILE C 1 100 ? -45.690 -9.855 -5.390 1.00 50.31 116 ILE C C 1
ATOM 4922 O O . ILE C 1 100 ? -44.542 -9.735 -5.832 1.00 59.43 116 ILE C O 1
ATOM 4938 N N . SER C 1 101 ? -46.461 -10.912 -5.639 1.00 42.64 117 SER C N 1
ATOM 4939 C CA . SER C 1 101 ? -46.101 -11.962 -6.586 1.00 46.48 117 SER C CA 1
ATOM 4940 C C . SER C 1 101 ? -47.282 -12.172 -7.526 1.00 45.48 117 SER C C 1
ATOM 4941 O O . SER C 1 101 ? -48.363 -12.582 -7.087 1.00 49.41 117 SER C O 1
ATOM 4949 N N . TYR C 1 102 ? -47.078 -11.883 -8.813 1.00 54.79 118 TYR C N 1
ATOM 4950 C CA . TYR C 1 102 ? -48.140 -12.020 -9.815 1.00 61.62 118 TYR C CA 1
ATOM 4951 C C . TYR C 1 102 ? -47.445 -12.056 -11.182 1.00 60.23 118 TYR C C 1
ATOM 4952 O O . TYR C 1 102 ? -47.180 -11.011 -11.778 1.00 73.02 118 TYR C O 1
ATOM 4970 N N . GLY C 1 103 ? -47.161 -13.266 -11.660 1.00 58.80 119 GLY C N 1
ATOM 4971 C CA . GLY C 1 103 ? -46.364 -13.417 -12.862 1.00 66.13 119 GLY C CA 1
ATOM 4972 C C . GLY C 1 103 ? -45.039 -12.699 -12.707 1.00 67.33 119 GLY C C 1
ATOM 4973 O O . GLY C 1 103 ? -44.652 -11.882 -13.544 1.00 80.03 119 GLY C O 1
ATOM 4977 N N . GLY C 1 104 ? -44.337 -13.012 -11.629 1.00 55.20 120 GLY C N 1
ATOM 4978 C CA . GLY C 1 104 ? -43.175 -12.262 -11.201 1.00 57.88 120 GLY C CA 1
ATOM 4979 C C . GLY C 1 104 ? -43.375 -11.659 -9.822 1.00 59.08 120 GLY C C 1
ATOM 4980 O O . GLY C 1 104 ? -44.479 -11.604 -9.283 1.00 56.56 120 GLY C O 1
ATOM 4984 N N . ALA C 1 105 ? -42.262 -11.205 -9.254 1.00 44.94 121 ALA C N 1
ATOM 4985 C CA . ALA C 1 105 ? -42.250 -10.715 -7.885 1.00 49.19 121 ALA C CA 1
ATOM 4986 C C . ALA C 1 105 ? -41.478 -9.408 -7.800 1.00 61.03 121 ALA C C 1
ATOM 4987 O O . ALA C 1 105 ? -40.591 -9.136 -8.612 1.00 54.21 121 ALA C O 1
ATOM 4994 N N . ASP C 1 106 ? -41.825 -8.603 -6.802 1.00 55.53 122 ASP C N 1
ATOM 4995 C CA . ASP C 1 106 ? -41.162 -7.327 -6.559 1.00 51.52 122 ASP C CA 1
ATOM 4996 C C . ASP C 1 106 ? -41.575 -6.847 -5.173 1.00 57.38 122 ASP C C 1
ATOM 4997 O O . ASP C 1 106 ? -42.483 -7.400 -4.548 1.00 51.30 122 ASP C O 1
ATOM 5006 N N . TYR C 1 107 ? -40.898 -5.806 -4.703 1.00 54.29 123 TYR C N 1
ATOM 5007 C CA . TYR C 1 107 ? -41.223 -5.201 -3.419 1.00 46.44 123 TYR C CA 1
ATOM 5008 C C . TYR C 1 107 ? -40.955 -3.706 -3.509 1.00 53.46 123 TYR C C 1
ATOM 5009 O O . TYR C 1 107 ? -40.138 -3.244 -4.309 1.00 56.71 123 TYR C O 1
ATOM 5027 N N . LYS C 1 108 ? -41.644 -2.947 -2.661 1.00 59.77 124 LYS C N 1
ATOM 5028 C CA . LYS C 1 108 ? -41.434 -1.506 -2.569 1.00 46.74 124 LYS C CA 1
ATOM 5029 C C . LYS C 1 108 ? -41.596 -1.078 -1.118 1.00 38.87 124 LYS C C 1
ATOM 5030 O O . LYS C 1 108 ? -42.548 -1.493 -0.451 1.00 41.50 124 LYS C O 1
ATOM 5034 N N . ARG C 1 109 ? -40.663 -0.263 -0.632 1.00 47.62 125 ARG C N 1
ATOM 5035 C CA . ARG C 1 109 ? -40.704 0.242 0.734 1.00 48.72 125 ARG C CA 1
ATOM 5036 C C . ARG C 1 109 ? -41.422 1.586 0.774 1.00 43.64 125 ARG C C 1
ATOM 5037 O O . ARG C 1 109 ? -41.307 2.394 -0.151 1.00 49.44 125 ARG C O 1
ATOM 5058 N N . ILE C 1 110 ? -42.176 1.810 1.849 1.00 50.93 126 ILE C N 1
ATOM 5059 C CA . ILE C 1 110 ? -42.988 3.013 2.020 1.00 44.46 126 ILE C CA 1
ATOM 5060 C C . ILE C 1 110 ? -42.934 3.418 3.487 1.00 45.28 126 ILE C C 1
ATOM 5061 O O . ILE C 1 110 ? -43.107 2.575 4.373 1.00 57.20 126 ILE C O 1
ATOM 5077 N N . THR C 1 111 ? -42.706 4.702 3.744 1.00 54.68 127 THR C N 1
ATOM 5078 C CA . THR C 1 111 ? -42.555 5.207 5.101 1.00 47.67 127 THR C CA 1
ATOM 5079 C C . THR C 1 111 ? -43.826 5.914 5.555 1.00 48.61 127 THR C C 1
ATOM 5080 O O . THR C 1 111 ? -44.424 6.692 4.810 1.00 45.39 127 THR C O 1
ATOM 5091 N N . LEU C 1 112 ? -44.236 5.629 6.789 1.00 51.66 128 LEU C N 1
ATOM 5092 C CA . LEU C 1 112 ? -45.390 6.264 7.415 1.00 52.74 128 LEU C CA 1
ATOM 5093 C C . LEU C 1 112 ? -44.907 7.093 8.598 1.00 51.18 128 LEU C C 1
ATOM 5094 O O . LEU C 1 112 ? -44.245 6.568 9.498 1.00 48.77 128 LEU C O 1
ATOM 5110 N N . LYS C 1 113 ? -45.230 8.382 8.588 1.00 58.74 129 LYS C N 1
ATOM 5111 C CA . LYS C 1 113 ? -44.972 9.273 9.711 1.00 61.79 129 LYS C CA 1
ATOM 5112 C C . LYS C 1 113 ? -46.299 9.651 10.357 1.00 56.91 129 LYS C C 1
ATOM 5113 O O . LYS C 1 113 ? -47.276 9.950 9.662 1.00 56.42 129 LYS C O 1
ATOM 5117 N N . VAL C 1 114 ? -46.336 9.630 11.687 1.00 59.07 130 VAL C N 1
ATOM 5118 C CA . VAL C 1 114 ? -47.549 9.911 12.450 1.00 67.27 130 VAL C CA 1
ATOM 5119 C C . VAL C 1 114 ? -47.268 11.090 13.375 1.00 63.76 130 VAL C C 1
ATOM 5120 O O . VAL C 1 114 ? -46.395 11.009 14.249 1.00 67.82 130 VAL C O 1
ATOM 5133 N N . ASN C 1 115 ? -48.009 12.179 13.182 1.00 71.37 131 ASN C N 1
ATOM 5134 C CA . ASN C 1 115 ? -47.945 13.337 14.064 1.00 62.32 131 ASN C CA 1
ATOM 5135 C C . ASN C 1 115 ? -48.914 13.157 15.226 1.00 69.20 131 ASN C C 1
ATOM 5136 O O . ASN C 1 115 ? -50.044 12.694 15.041 1.00 65.84 131 ASN C O 1
ATOM 5147 N N . ALA C 1 116 ? -48.464 13.517 16.419 1.00 77.20 132 ALA C N 1
ATOM 5148 C CA . ALA C 1 116 ? -49.266 13.399 17.629 1.00 79.70 132 ALA C CA 1
ATOM 5149 C C . ALA C 1 116 ? -50.082 14.658 17.857 1.00 82.22 132 ALA C C 1
ATOM 5150 O O . ALA C 1 116 ? -49.868 15.686 17.212 1.00 80.68 132 ALA C O 1
ATOM 5157 N N . PRO C 1 117 ? -51.073 14.602 18.763 1.00 80.00 133 PRO C N 1
ATOM 5158 C CA . PRO C 1 117 ? -51.699 15.824 19.288 1.00 85.16 133 PRO C CA 1
ATOM 5159 C C . PRO C 1 117 ? -50.748 16.653 20.150 1.00 71.90 133 PRO C C 1
ATOM 5160 O O . PRO C 1 117 ? -49.581 16.281 20.289 1.00 67.52 133 PRO C O 1
ATOM 5171 N N . PHE D 1 3 ? -28.059 16.755 18.619 1.00 90.13 19 PHE D N 1
ATOM 5172 C CA . PHE D 1 3 ? -27.602 16.468 19.975 1.00 87.41 19 PHE D CA 1
ATOM 5173 C C . PHE D 1 3 ? -28.593 15.533 20.672 1.00 78.20 19 PHE D C 1
ATOM 5174 O O . PHE D 1 3 ? -29.763 15.873 20.847 1.00 81.59 19 PHE D O 1
ATOM 5190 N N . THR D 1 4 ? -28.107 14.354 21.061 1.00 84.08 20 THR D N 1
ATOM 5191 C CA . THR D 1 4 ? -28.936 13.333 21.696 1.00 93.60 20 THR D CA 1
ATOM 5192 C C . THR D 1 4 ? -28.083 12.589 22.713 1.00 87.87 20 THR D C 1
ATOM 5193 O O . THR D 1 4 ? -26.941 12.229 22.412 1.00 86.30 20 THR D O 1
ATOM 5197 N N . ILE D 1 5 ? -28.679 12.317 23.881 1.00 84.36 21 ILE D N 1
ATOM 5198 C CA . ILE D 1 5 ? -28.116 11.699 25.096 1.00 89.74 21 ILE D CA 1
ATOM 5199 C C . ILE D 1 5 ? -28.421 10.216 25.017 1.00 88.51 21 ILE D C 1
ATOM 5200 O O . ILE D 1 5 ? -29.565 9.917 24.819 1.00 94.83 21 ILE D O 1
ATOM 5212 N N . THR D 1 6 ? -27.459 9.322 25.141 1.00 79.18 22 THR D N 1
ATOM 5213 C CA . THR D 1 6 ? -27.763 7.900 25.172 1.00 85.48 22 THR D CA 1
ATOM 5214 C C . THR D 1 6 ? -27.765 7.395 26.611 1.00 82.21 22 THR D C 1
ATOM 5215 O O . THR D 1 6 ? -27.421 8.113 27.553 1.00 89.02 22 THR D O 1
ATOM 5226 N N . ALA D 1 7 ? -28.158 6.136 26.774 1.00 80.29 23 ALA D N 1
ATOM 5227 C CA . ALA D 1 7 ? -28.227 5.518 28.094 1.00 73.78 23 ALA D CA 1
ATOM 5228 C C . ALA D 1 7 ? -28.202 4.002 27.965 1.00 88.28 23 ALA D C 1
ATOM 5229 O O . ALA D 1 7 ? -29.127 3.417 27.388 1.00 91.12 23 ALA D O 1
ATOM 5236 N N . PRO D 1 8 ? -27.168 3.326 28.491 1.00 89.18 24 PRO D N 1
ATOM 5237 C CA . PRO D 1 8 ? -27.111 1.862 28.354 1.00 98.38 24 PRO D CA 1
ATOM 5238 C C . PRO D 1 8 ? -28.292 1.169 29.012 1.00 88.11 24 PRO D C 1
ATOM 5239 O O . PRO D 1 8 ? -29.036 0.443 28.346 1.00 84.95 24 PRO D O 1
ATOM 5250 N N . LYS D 1 9 ? -28.523 1.458 30.280 1.00 82.18 25 LYS D N 1
ATOM 5251 C CA . LYS D 1 9 ? -29.557 0.782 31.061 1.00 75.14 25 LYS D CA 1
ATOM 5252 C C . LYS D 1 9 ? -30.719 1.765 31.190 1.00 73.24 25 LYS D C 1
ATOM 5253 O O . LYS D 1 9 ? -30.469 2.891 31.482 1.00 84.49 25 LYS D O 1
ATOM 5265 N N . ASP D 1 10 ? -31.912 1.394 30.796 1.00 72.51 26 ASP D N 1
ATOM 5266 C CA . ASP D 1 10 ? -33.135 2.149 31.028 1.00 68.01 26 ASP D CA 1
ATOM 5267 C C . ASP D 1 10 ? -33.741 1.848 32.394 1.00 67.27 26 ASP D C 1
ATOM 5268 O O . ASP D 1 10 ? -34.824 2.350 32.710 1.00 76.41 26 ASP D O 1
ATOM 5277 N N . LEU D 1 11 ? -33.095 0.987 33.172 1.00 58.75 27 LEU D N 1
ATOM 5278 C CA . LEU D 1 11 ? -33.613 0.552 34.472 1.00 60.76 27 LEU D CA 1
ATOM 5279 C C . LEU D 1 11 ? -32.460 -0.062 35.252 1.00 59.53 27 LEU D C 1
ATOM 5280 O O . LEU D 1 11 ? -31.699 -0.761 34.656 1.00 61.83 27 LEU D O 1
ATOM 5288 N N . TYR D 1 12 ? -32.330 0.235 36.533 1.00 66.85 28 TYR D N 1
ATOM 5289 C CA . TYR D 1 12 ? -31.336 -0.365 37.415 1.00 65.71 28 TYR D CA 1
ATOM 5290 C C . TYR D 1 12 ? -32.044 -1.038 38.583 1.00 66.97 28 TYR D C 1
ATOM 5291 O O . TYR D 1 12 ? -32.955 -0.457 39.182 1.00 61.12 28 TYR D O 1
ATOM 5309 N N . VAL D 1 13 ? -31.635 -2.264 38.887 1.00 67.41 29 VAL D N 1
ATOM 5310 C CA . VAL D 1 13 ? -32.091 -3.001 40.061 1.00 70.29 29 VAL D CA 1
ATOM 5311 C C . VAL D 1 13 ? -30.896 -3.157 40.988 1.00 68.14 29 VAL D C 1
ATOM 5312 O O . VAL D 1 13 ? -29.800 -3.510 40.536 1.00 71.52 29 VAL D O 1
ATOM 5325 N N . VAL D 1 14 ? -31.047 -2.818 42.264 1.00 68.60 30 VAL D N 1
ATOM 5326 C CA . VAL D 1 14 ? -29.933 -2.808 43.239 1.00 60.53 30 VAL D CA 1
ATOM 5327 C C . VAL D 1 14 ? -30.464 -3.172 44.604 1.00 73.09 30 VAL D C 1
ATOM 5328 O O . VAL D 1 14 ? -31.648 -3.132 44.829 1.00 66.07 30 VAL D O 1
ATOM 5341 N N . GLU D 1 15 ? -29.547 -3.468 45.482 1.00 64.82 31 GLU D N 1
ATOM 5342 C CA . GLU D 1 15 ? -29.861 -3.863 46.845 1.00 62.51 31 GLU D CA 1
ATOM 5343 C C . GLU D 1 15 ? -29.697 -2.686 47.799 1.00 80.43 31 GLU D C 1
ATOM 5344 O O . GLU D 1 15 ? -28.799 -1.859 47.632 1.00 70.13 31 GLU D O 1
ATOM 5356 N N . TYR D 1 16 ? -30.582 -2.615 48.794 1.00 69.48 32 TYR D N 1
ATOM 5357 C CA . TYR D 1 16 ? -30.434 -1.665 49.894 1.00 59.93 32 TYR D CA 1
ATOM 5358 C C . TYR D 1 16 ? -29.011 -1.698 50.435 1.00 72.92 32 TYR D C 1
ATOM 5359 O O . TYR D 1 16 ? -28.406 -2.764 50.574 1.00 68.76 32 TYR D O 1
ATOM 5377 N N . GLY D 1 17 ? -28.471 -0.516 50.727 1.00 76.64 33 GLY D N 1
ATOM 5378 C CA . GLY D 1 17 ? -27.129 -0.391 51.251 1.00 70.09 33 GLY D CA 1
ATOM 5379 C C . GLY D 1 17 ? -26.020 -0.394 50.223 1.00 68.41 33 GLY D C 1
ATOM 5380 O O . GLY D 1 17 ? -24.896 0.014 50.544 1.00 63.45 33 GLY D O 1
ATOM 5384 N N . SER D 1 18 ? -26.295 -0.836 49.001 1.00 66.45 34 SER D N 1
ATOM 5385 C CA . SER D 1 18 ? -25.289 -0.903 47.957 1.00 73.92 34 SER D CA 1
ATOM 5386 C C . SER D 1 18 ? -25.132 0.465 47.292 1.00 73.29 34 SER D C 1
ATOM 5387 O O . SER D 1 18 ? -25.804 1.439 47.643 1.00 70.12 34 SER D O 1
ATOM 5395 N N . ASN D 1 19 ? -24.225 0.546 46.321 1.00 68.09 35 ASN D N 1
ATOM 5396 C CA . ASN D 1 19 ? -24.043 1.739 45.510 1.00 61.30 35 ASN D CA 1
ATOM 5397 C C . ASN D 1 19 ? -24.590 1.501 44.108 1.00 68.27 35 ASN D C 1
ATOM 5398 O O . ASN D 1 19 ? -24.691 0.360 43.643 1.00 65.24 35 ASN D O 1
ATOM 5409 N N . VAL D 1 20 ? -24.953 2.591 43.436 1.00 58.92 36 VAL D N 1
ATOM 5410 C CA . VAL D 1 20 ? -25.380 2.536 42.043 1.00 60.52 36 VAL D CA 1
ATOM 5411 C C . VAL D 1 20 ? -24.742 3.692 41.283 1.00 56.49 36 VAL D C 1
ATOM 5412 O O . VAL D 1 20 ? -24.629 4.807 41.805 1.00 54.72 36 VAL D O 1
ATOM 5425 N N . THR D 1 21 ? -24.344 3.428 40.041 1.00 67.70 37 THR D N 1
ATOM 5426 C CA . THR D 1 21 ? -23.911 4.458 39.104 1.00 64.94 37 THR D CA 1
ATOM 5427 C C . THR D 1 21 ? -24.768 4.332 37.852 1.00 59.35 37 THR D C 1
ATOM 5428 O O . THR D 1 21 ? -24.703 3.316 37.152 1.00 62.00 37 THR D O 1
ATOM 5439 N N . MET D 1 22 ? -25.577 5.349 37.582 1.00 63.14 38 MET D N 1
ATOM 5440 C CA . MET D 1 22 ? -26.490 5.347 36.447 1.00 73.21 38 MET D CA 1
ATOM 5441 C C . MET D 1 22 ? -25.877 6.150 35.306 1.00 67.58 38 MET D C 1
ATOM 5442 O O . MET D 1 22 ? -25.668 7.363 35.438 1.00 71.05 38 MET D O 1
ATOM 5456 N N . GLU D 1 23 ? -25.569 5.465 34.204 1.00 63.99 39 GLU D N 1
ATOM 5457 C CA . GLU D 1 23 ? -24.856 6.084 33.097 1.00 63.60 39 GLU D CA 1
ATOM 5458 C C . GLU D 1 23 ? -25.782 6.992 32.297 1.00 69.27 39 GLU D C 1
ATOM 5459 O O . GLU D 1 23 ? -26.970 6.703 32.128 1.00 75.48 39 GLU D O 1
ATOM 5471 N N . CYS D 1 24 ? -25.219 8.090 31.789 1.00 75.66 40 CYS D N 1
ATOM 5472 C CA . CYS D 1 24 ? -25.956 9.035 30.948 1.00 62.77 40 CYS D CA 1
ATOM 5473 C C . CYS D 1 24 ? -24.913 9.747 30.088 1.00 70.43 40 CYS D C 1
ATOM 5474 O O . CYS D 1 24 ? -24.244 10.667 30.562 1.00 67.05 40 CYS D O 1
ATOM 5481 N N . ARG D 1 25 ? -24.774 9.311 28.839 1.00 77.79 41 ARG D N 1
ATOM 5482 C CA . ARG D 1 25 ? -23.707 9.773 27.964 1.00 68.32 41 ARG D CA 1
ATOM 5483 C C . ARG D 1 25 ? -24.196 10.867 27.025 1.00 67.59 41 ARG D C 1
ATOM 5484 O O . ARG D 1 25 ? -25.354 10.888 26.612 1.00 70.60 41 ARG D O 1
ATOM 5505 N N . PHE D 1 26 ? -23.291 11.772 26.682 1.00 67.27 42 PHE D N 1
ATOM 5506 C CA . PHE D 1 26 ? -23.573 12.885 25.789 1.00 69.49 42 PHE D CA 1
ATOM 5507 C C . PHE D 1 26 ? -22.492 12.987 24.723 1.00 69.83 42 PHE D C 1
ATOM 5508 O O . PHE D 1 26 ? -21.377 12.481 24.902 1.00 58.37 42 PHE D O 1
ATOM 5525 N N . PRO D 1 27 ? -22.801 13.629 23.583 1.00 78.33 43 PRO D N 1
ATOM 5526 C CA . PRO D 1 27 ? -21.820 13.707 22.487 1.00 67.27 43 PRO D CA 1
ATOM 5527 C C . PRO D 1 27 ? -20.624 14.580 22.827 1.00 74.98 43 PRO D C 1
ATOM 5528 O O . PRO D 1 27 ? -20.617 15.783 22.542 1.00 75.18 43 PRO D O 1
ATOM 5539 N N . VAL D 1 28 ? -19.615 13.983 23.441 1.00 71.44 44 VAL D N 1
ATOM 5540 C CA . VAL D 1 28 ? -18.395 14.702 23.773 1.00 68.49 44 VAL D CA 1
ATOM 5541 C C . VAL D 1 28 ? -17.556 14.865 22.511 1.00 79.84 44 VAL D C 1
ATOM 5542 O O . VAL D 1 28 ? -17.602 14.037 21.594 1.00 91.86 44 VAL D O 1
ATOM 5555 N N . GLU D 1 29 ? -16.795 15.951 22.455 1.00 79.34 45 GLU D N 1
ATOM 5556 C CA . GLU D 1 29 ? -15.902 16.228 21.344 1.00 83.08 45 GLU D CA 1
ATOM 5557 C C . GLU D 1 29 ? -14.499 15.725 21.688 1.00 76.14 45 GLU D C 1
ATOM 5558 O O . GLU D 1 29 ? -14.298 14.999 22.667 1.00 67.59 45 GLU D O 1
ATOM 5570 N N . ARG D 1 30 ? -13.512 16.094 20.870 1.00 82.42 46 ARG D N 1
ATOM 5571 C CA . ARG D 1 30 ? -12.125 15.783 21.190 1.00 85.75 46 ARG D CA 1
ATOM 5572 C C . ARG D 1 30 ? -11.528 16.774 22.181 1.00 81.00 46 ARG D C 1
ATOM 5573 O O . ARG D 1 30 ? -10.479 16.491 22.767 1.00 81.50 46 ARG D O 1
ATOM 5577 N N . GLU D 1 31 ? -12.175 17.921 22.383 1.00 84.75 47 GLU D N 1
ATOM 5578 C CA . GLU D 1 31 ? -11.776 18.886 23.408 1.00 77.88 47 GLU D CA 1
ATOM 5579 C C . GLU D 1 31 ? -13.039 19.363 24.113 1.00 82.25 47 GLU D C 1
ATOM 5580 O O . GLU D 1 31 ? -13.813 20.140 23.546 1.00 75.52 47 GLU D O 1
ATOM 5590 N N . LEU D 1 32 ? -13.250 18.888 25.338 1.00 80.84 48 LEU D N 1
ATOM 5591 C CA . LEU D 1 32 ? -14.440 19.214 26.110 1.00 76.36 48 LEU D CA 1
ATOM 5592 C C . LEU D 1 32 ? -14.229 20.499 26.898 1.00 70.55 48 LEU D C 1
ATOM 5593 O O . LEU D 1 32 ? -13.191 20.697 27.533 1.00 66.40 48 LEU D O 1
ATOM 5609 N N . ASP D 1 33 ? -15.236 21.370 26.862 1.00 61.29 49 ASP D N 1
ATOM 5610 C CA . ASP D 1 33 ? -15.213 22.656 27.564 1.00 61.99 49 ASP D CA 1
ATOM 5611 C C . ASP D 1 33 ? -16.224 22.580 28.706 1.00 58.44 49 ASP D C 1
ATOM 5612 O O . ASP D 1 33 ? -17.432 22.716 28.489 1.00 52.11 49 ASP D O 1
ATOM 5621 N N . LEU D 1 34 ? -15.721 22.362 29.928 1.00 48.39 50 LEU D N 1
ATOM 5622 C CA . LEU D 1 34 ? -16.602 22.236 31.085 1.00 53.07 50 LEU D CA 1
ATOM 5623 C C . LEU D 1 34 ? -17.504 23.453 31.247 1.00 50.29 50 LEU D C 1
ATOM 5624 O O . LEU D 1 34 ? -18.632 23.328 31.738 1.00 53.24 50 LEU D O 1
ATOM 5640 N N . LEU D 1 35 ? -17.027 24.634 30.847 1.00 51.42 51 LEU D N 1
ATOM 5641 C CA . LEU D 1 35 ? -17.805 25.859 30.979 1.00 58.21 51 LEU D CA 1
ATOM 5642 C C . LEU D 1 35 ? -18.989 25.919 30.024 1.00 49.16 51 LEU D C 1
ATOM 5643 O O . LEU D 1 35 ? -19.817 26.828 30.149 1.00 58.15 51 LEU D O 1
ATOM 5659 N N . ALA D 1 36 ? -19.084 24.986 29.082 1.00 49.56 52 ALA D N 1
ATOM 5660 C CA . ALA D 1 36 ? -20.215 24.893 28.169 1.00 54.38 52 ALA D CA 1
ATOM 5661 C C . ALA D 1 36 ? -21.173 23.769 28.533 1.00 54.33 52 ALA D C 1
ATOM 5662 O O . ALA D 1 36 ? -22.160 23.556 27.821 1.00 60.78 52 ALA D O 1
ATOM 5669 N N . LEU D 1 37 ? -20.909 23.059 29.622 1.00 51.94 53 LEU D N 1
ATOM 5670 C CA . LEU D 1 37 ? -21.653 21.866 29.993 1.00 49.32 53 LEU D CA 1
ATOM 5671 C C . LEU D 1 37 ? -22.627 22.169 31.122 1.00 51.05 53 LEU D C 1
ATOM 5672 O O . LEU D 1 37 ? -22.278 22.841 32.097 1.00 48.06 53 LEU D O 1
ATOM 5688 N N . VAL D 1 38 ? -23.852 21.669 30.980 1.00 59.62 54 VAL D N 1
ATOM 5689 C CA . VAL D 1 38 ? -24.871 21.755 32.019 1.00 46.22 54 VAL D CA 1
ATOM 5690 C C . VAL D 1 38 ? -25.470 20.367 32.202 1.00 49.00 54 VAL D C 1
ATOM 5691 O O . VAL D 1 38 ? -25.870 19.724 31.225 1.00 62.99 54 VAL D O 1
ATOM 5704 N N . VAL D 1 39 ? -25.533 19.909 33.449 1.00 43.63 55 VAL D N 1
ATOM 5705 C CA . VAL D 1 39 ? -26.112 18.617 33.792 1.00 51.24 55 VAL D CA 1
ATOM 5706 C C . VAL D 1 39 ? -27.054 18.808 34.972 1.00 52.97 55 VAL D C 1
ATOM 5707 O O . VAL D 1 39 ? -26.677 19.415 35.982 1.00 48.18 55 VAL D O 1
ATOM 5720 N N . TYR D 1 40 ? -28.275 18.290 34.843 1.00 55.92 56 TYR D N 1
ATOM 5721 C CA . TYR D 1 40 ? -29.179 18.136 35.973 1.00 47.70 56 TYR D CA 1
ATOM 5722 C C . TYR D 1 40 ? -29.578 16.671 36.105 1.00 49.83 56 TYR D C 1
ATOM 5723 O O . TYR D 1 40 ? -29.741 15.972 35.096 1.00 44.84 56 TYR D O 1
ATOM 5741 N N . TRP D 1 41 ? -29.742 16.215 37.341 1.00 47.31 57 TRP D N 1
ATOM 5742 C CA . TRP D 1 41 ? -30.388 14.944 37.646 1.00 47.33 57 TRP D CA 1
ATOM 5743 C C . TRP D 1 41 ? -31.600 15.239 38.522 1.00 55.30 57 TRP D C 1
ATOM 5744 O O . TRP D 1 41 ? -31.503 16.030 39.470 1.00 51.48 57 TRP D O 1
ATOM 5765 N N . GLU D 1 42 ? -32.729 14.613 38.204 1.00 59.31 58 GLU D N 1
ATOM 5766 C CA . GLU D 1 42 ? -33.982 14.832 38.910 1.00 54.65 58 GLU D CA 1
ATOM 5767 C C . GLU D 1 42 ? -34.589 13.490 39.293 1.00 56.34 58 GLU D C 1
ATOM 5768 O O . GLU D 1 42 ? -34.235 12.445 38.743 1.00 58.30 58 GLU D O 1
ATOM 5780 N N . LYS D 1 43 ? -35.516 13.527 40.255 1.00 63.84 59 LYS D N 1
ATOM 5781 C CA . LYS D 1 43 ? -36.291 12.340 40.638 1.00 53.91 59 LYS D CA 1
ATOM 5782 C C . LYS D 1 43 ? -37.719 12.798 40.932 1.00 70.89 59 LYS D C 1
ATOM 5783 O O . LYS D 1 43 ? -38.033 13.209 42.053 1.00 74.65 59 LYS D O 1
ATOM 5802 N N . GLU D 1 44 ? -38.576 12.723 39.918 1.00 83.94 60 GLU D N 1
ATOM 5803 C CA . GLU D 1 44 ? -39.992 13.066 40.045 1.00 78.17 60 GLU D CA 1
ATOM 5804 C C . GLU D 1 44 ? -40.167 14.445 40.686 1.00 83.78 60 GLU D C 1
ATOM 5805 O O . GLU D 1 44 ? -40.781 14.601 41.742 1.00 83.43 60 GLU D O 1
ATOM 5817 N N . ASP D 1 45 ? -39.605 15.450 40.018 1.00 75.45 61 ASP D N 1
ATOM 5818 C CA . ASP D 1 45 ? -39.681 16.865 40.371 1.00 87.39 61 ASP D CA 1
ATOM 5819 C C . ASP D 1 45 ? -38.746 17.240 41.521 1.00 77.12 61 ASP D C 1
ATOM 5820 O O . ASP D 1 45 ? -38.744 18.409 41.932 1.00 80.23 61 ASP D O 1
ATOM 5827 N N . GLU D 1 46 ? -37.953 16.311 42.051 1.00 72.62 62 GLU D N 1
ATOM 5828 C CA . GLU D 1 46 ? -36.910 16.636 43.016 1.00 76.74 62 GLU D CA 1
ATOM 5829 C C . GLU D 1 46 ? -35.568 16.739 42.300 1.00 66.37 62 GLU D C 1
ATOM 5830 O O . GLU D 1 46 ? -35.248 15.906 41.449 1.00 70.67 62 GLU D O 1
ATOM 5842 N N . GLN D 1 47 ? -34.780 17.748 42.655 1.00 64.05 63 GLN D N 1
ATOM 5843 C CA . GLN D 1 47 ? -33.439 17.913 42.106 1.00 66.49 63 GLN D CA 1
ATOM 5844 C C . GLN D 1 47 ? -32.442 17.190 43.007 1.00 56.85 63 GLN D C 1
ATOM 5845 O O . GLN D 1 47 ? -32.332 17.512 44.198 1.00 68.21 63 GLN D O 1
ATOM 5849 N N . VAL D 1 48 ? -31.712 16.222 42.456 1.00 45.68 64 VAL D N 1
ATOM 5850 C CA . VAL D 1 48 ? -30.726 15.395 43.158 1.00 52.09 64 VAL D CA 1
ATOM 5851 C C . VAL D 1 48 ? -29.400 16.125 43.135 1.00 44.39 64 VAL D C 1
ATOM 5852 O O . VAL D 1 48 ? -28.764 16.193 44.133 1.00 53.46 64 VAL D O 1
ATOM 5865 N N . ILE D 1 49 ? -28.967 16.608 41.986 1.00 49.03 65 ILE D N 1
ATOM 5866 C CA . ILE D 1 49 ? -27.665 17.245 41.814 1.00 53.25 65 ILE D CA 1
ATOM 5867 C C . ILE D 1 49 ? -27.693 18.029 40.511 1.00 49.38 65 ILE D C 1
ATOM 5868 O O . ILE D 1 49 ? -28.506 17.760 39.624 1.00 41.47 65 ILE D O 1
ATOM 5884 N N . GLN D 1 50 ? -26.800 19.014 40.396 1.00 45.58 66 GLN D N 1
ATOM 5885 C CA . GLN D 1 50 ? -26.658 19.787 39.172 1.00 46.43 66 GLN D CA 1
ATOM 5886 C C . GLN D 1 50 ? -25.202 20.210 39.014 1.00 55.08 66 GLN D C 1
ATOM 5887 O O . GLN D 1 50 ? -24.474 20.366 39.998 1.00 59.34 66 GLN D O 1
ATOM 5901 N N . PHE D 1 51 ? -24.793 20.401 37.762 1.00 47.32 67 PHE D N 1
ATOM 5902 C CA . PHE D 1 51 ? -23.440 20.835 37.407 1.00 37.31 67 PHE D CA 1
ATOM 5903 C C . PHE D 1 51 ? -23.602 21.837 36.272 1.00 46.85 67 PHE D C 1
ATOM 5904 O O . PHE D 1 51 ? -23.952 21.452 35.152 1.00 52.32 67 PHE D O 1
ATOM 5921 N N . VAL D 1 52 ? -23.378 23.118 36.561 1.00 45.01 68 VAL D N 1
ATOM 5922 C CA . VAL D 1 52 ? -23.695 24.206 35.637 1.00 48.29 68 VAL D CA 1
ATOM 5923 C C . VAL D 1 52 ? -22.426 25.020 35.421 1.00 46.22 68 VAL D C 1
ATOM 5924 O O . VAL D 1 52 ? -22.020 25.798 36.293 1.00 45.70 68 VAL D O 1
ATOM 5937 N N . ALA D 1 53 ? -21.804 24.857 34.257 1.00 44.20 69 ALA D N 1
ATOM 5938 C CA . ALA D 1 53 ? -20.611 25.617 33.897 1.00 47.26 69 ALA D CA 1
ATOM 5939 C C . ALA D 1 53 ? -19.544 25.506 34.984 1.00 45.69 69 ALA D C 1
ATOM 5940 O O . ALA D 1 53 ? -18.975 26.500 35.440 1.00 45.55 69 ALA D O 1
ATOM 5947 N N . GLY D 1 54 ? -19.282 24.272 35.406 1.00 39.51 70 GLY D N 1
ATOM 5948 C CA . GLY D 1 54 ? -18.264 23.997 36.392 1.00 38.92 70 GLY D CA 1
ATOM 5949 C C . GLY D 1 54 ? -18.701 24.112 37.835 1.00 45.62 70 GLY D C 1
ATOM 5950 O O . GLY D 1 54 ? -17.976 23.639 38.723 1.00 46.64 70 GLY D O 1
ATOM 5954 N N . GLU D 1 55 ? -19.857 24.710 38.103 1.00 52.15 71 GLU D N 1
ATOM 5955 C CA . GLU D 1 55 ? -20.332 24.932 39.464 1.00 45.17 71 GLU D CA 1
ATOM 5956 C C . GLU D 1 55 ? -21.313 23.825 39.835 1.00 47.93 71 GLU D C 1
ATOM 5957 O O . GLU D 1 55 ? -22.420 23.757 39.291 1.00 51.32 71 GLU D O 1
ATOM 5969 N N . GLU D 1 56 ? -20.904 22.963 40.758 1.00 63.78 72 GLU D N 1
ATOM 5970 C CA . GLU D 1 56 ? -21.741 21.870 41.226 1.00 60.42 72 GLU D CA 1
ATOM 5971 C C . GLU D 1 56 ? -22.542 22.311 42.445 1.00 61.17 72 GLU D C 1
ATOM 5972 O O . GLU D 1 56 ? -22.087 23.128 43.251 1.00 64.46 72 GLU D O 1
ATOM 5984 N N . ASP D 1 57 ? -23.748 21.765 42.574 1.00 70.14 73 ASP D N 1
ATOM 5985 C CA . ASP D 1 57 ? -24.637 22.139 43.665 1.00 84.00 73 ASP D CA 1
ATOM 5986 C C . ASP D 1 57 ? -25.531 20.959 44.010 1.00 78.03 73 ASP D C 1
ATOM 5987 O O . ASP D 1 57 ? -26.047 20.280 43.119 1.00 66.21 73 ASP D O 1
ATOM 5996 N N . LEU D 1 58 ? -25.703 20.717 45.310 1.00 93.24 74 LEU D N 1
ATOM 5997 C CA . LEU D 1 58 ? -26.540 19.627 45.791 1.00 89.81 74 LEU D CA 1
ATOM 5998 C C . LEU D 1 58 ? -27.876 20.090 46.355 1.00 96.21 74 LEU D C 1
ATOM 5999 O O . LEU D 1 58 ? -28.714 19.242 46.685 1.00 98.08 74 LEU D O 1
ATOM 6003 N N . LYS D 1 59 ? -28.094 21.401 46.475 1.00 108.42 75 LYS D N 1
ATOM 6004 C CA . LYS D 1 59 ? -29.348 21.953 46.970 1.00 109.56 75 LYS D CA 1
ATOM 6005 C C . LYS D 1 59 ? -29.699 21.375 48.336 1.00 115.82 75 LYS D C 1
ATOM 6006 O O . LYS D 1 59 ? -30.876 21.111 48.615 1.00 102.84 75 LYS D O 1
ATOM 6010 N N . PRO D 1 60 ? -28.710 21.173 49.221 1.00 114.99 76 PRO D N 1
ATOM 6011 C CA . PRO D 1 60 ? -28.935 20.621 50.562 1.00 104.16 76 PRO D CA 1
ATOM 6012 C C . PRO D 1 60 ? -30.070 21.313 51.311 1.00 103.92 76 PRO D C 1
ATOM 6013 O O . PRO D 1 60 ? -29.817 21.993 52.305 1.00 97.76 76 PRO D O 1
ATOM 6016 N N . HIS D 1 62 ? -32.449 19.885 53.910 1.00 96.90 78 HIS D N 1
ATOM 6017 C CA . HIS D 1 62 ? -32.979 18.551 54.149 1.00 104.33 78 HIS D CA 1
ATOM 6018 C C . HIS D 1 62 ? -33.177 17.797 52.839 1.00 96.52 78 HIS D C 1
ATOM 6019 O O . HIS D 1 62 ? -34.172 17.093 52.662 1.00 99.35 78 HIS D O 1
ATOM 6022 N N . SER D 1 63 ? -32.235 17.957 51.912 1.00 101.82 79 SER D N 1
ATOM 6023 C CA . SER D 1 63 ? -32.262 17.158 50.694 1.00 93.08 79 SER D CA 1
ATOM 6024 C C . SER D 1 63 ? -32.065 15.690 51.045 1.00 93.64 79 SER D C 1
ATOM 6025 O O . SER D 1 63 ? -31.270 15.344 51.923 1.00 91.87 79 SER D O 1
ATOM 6033 N N . ASN D 1 64 ? -32.804 14.823 50.362 1.00 86.69 80 ASN D N 1
ATOM 6034 C CA . ASN D 1 64 ? -32.772 13.400 50.674 1.00 88.39 80 ASN D CA 1
ATOM 6035 C C . ASN D 1 64 ? -31.545 12.692 50.116 1.00 82.62 80 ASN D C 1
ATOM 6036 O O . ASN D 1 64 ? -31.416 11.475 50.299 1.00 83.47 80 ASN D O 1
ATOM 6047 N N . PHE D 1 65 ? -30.637 13.419 49.462 1.00 79.53 81 PHE D N 1
ATOM 6048 C CA . PHE D 1 65 ? -29.410 12.844 48.923 1.00 76.14 81 PHE D CA 1
ATOM 6049 C C . PHE D 1 65 ? -28.165 13.467 49.548 1.00 80.85 81 PHE D C 1
ATOM 6050 O O . PHE D 1 65 ? -27.072 13.353 48.984 1.00 80.78 81 PHE D O 1
ATOM 6067 N N . ARG D 1 66 ? -28.311 14.103 50.710 1.00 80.10 82 ARG D N 1
ATOM 6068 C CA . ARG D 1 66 ? -27.207 14.805 51.361 1.00 69.81 82 ARG D CA 1
ATOM 6069 C C . ARG D 1 66 ? -25.976 13.917 51.476 1.00 66.77 82 ARG D C 1
ATOM 6070 O O . ARG D 1 66 ? -25.989 12.898 52.172 1.00 81.92 82 ARG D O 1
ATOM 6074 N N . GLY D 1 67 ? -24.902 14.342 50.814 1.00 72.69 83 GLY D N 1
ATOM 6075 C CA . GLY D 1 67 ? -23.640 13.628 50.923 1.00 73.76 83 GLY D CA 1
ATOM 6076 C C . GLY D 1 67 ? -23.701 12.182 50.492 1.00 83.42 83 GLY D C 1
ATOM 6077 O O . GLY D 1 67 ? -22.950 11.350 51.013 1.00 76.67 83 GLY D O 1
ATOM 6081 N N . ARG D 1 68 ? -24.598 11.856 49.560 1.00 78.80 84 ARG D N 1
ATOM 6082 C CA . ARG D 1 68 ? -24.683 10.518 48.999 1.00 68.43 84 ARG D CA 1
ATOM 6083 C C . ARG D 1 68 ? -24.718 10.514 47.476 1.00 62.06 84 ARG D C 1
ATOM 6084 O O . ARG D 1 68 ? -24.522 9.452 46.877 1.00 63.39 84 ARG D O 1
ATOM 6105 N N . ALA D 1 69 ? -24.961 11.658 46.842 1.00 67.46 85 ALA D N 1
ATOM 6106 C CA . ALA D 1 69 ? -25.030 11.773 45.393 1.00 60.73 85 ALA D CA 1
ATOM 6107 C C . ALA D 1 69 ? -23.842 12.575 44.883 1.00 59.65 85 ALA D C 1
ATOM 6108 O O . ALA D 1 69 ? -23.449 13.575 45.491 1.00 69.33 85 ALA D O 1
ATOM 6115 N N . SER D 1 70 ? -23.278 12.134 43.760 1.00 63.67 86 SER D N 1
ATOM 6116 C CA . SER D 1 70 ? -22.122 12.798 43.180 1.00 56.68 86 SER D CA 1
ATOM 6117 C C . SER D 1 70 ? -22.126 12.601 41.673 1.00 53.21 86 SER D C 1
ATOM 6118 O O . SER D 1 70 ? -22.830 11.741 41.137 1.00 57.57 86 SER D O 1
ATOM 6126 N N . LEU D 1 71 ? -21.332 13.430 40.993 1.00 52.96 87 LEU D N 1
ATOM 6127 C CA . LEU D 1 71 ? -21.027 13.278 39.571 1.00 55.39 87 LEU D CA 1
ATOM 6128 C C . LEU D 1 71 ? -19.523 13.061 39.458 1.00 50.73 87 LEU D C 1
ATOM 6129 O O . LEU D 1 71 ? -18.756 14.035 39.375 1.00 60.06 87 LEU D O 1
ATOM 6145 N N . PRO D 1 72 ? -19.051 11.814 39.469 1.00 61.20 88 PRO D N 1
ATOM 6146 C CA . PRO D 1 72 ? -17.605 11.580 39.336 1.00 60.13 88 PRO D CA 1
ATOM 6147 C C . PRO D 1 72 ? -17.069 12.281 38.097 1.00 61.07 88 PRO D C 1
ATOM 6148 O O . PRO D 1 72 ? -17.569 12.090 36.987 1.00 60.40 88 PRO D O 1
ATOM 6159 N N . LYS D 1 73 ? -16.050 13.116 38.292 1.00 57.36 89 LYS D N 1
ATOM 6160 C CA . LYS D 1 73 ? -15.547 13.931 37.192 1.00 65.54 89 LYS D CA 1
ATOM 6161 C C . LYS D 1 73 ? -14.660 13.154 36.233 1.00 55.31 89 LYS D C 1
ATOM 6162 O O . LYS D 1 73 ? -14.490 13.589 35.089 1.00 56.00 89 LYS D O 1
ATOM 6181 N N . ASP D 1 74 ? -14.107 12.016 36.659 1.00 58.66 90 ASP D N 1
ATOM 6182 C CA . ASP D 1 74 ? -13.392 11.159 35.722 1.00 67.85 90 ASP D CA 1
ATOM 6183 C C . ASP D 1 74 ? -14.325 10.577 34.668 1.00 62.71 90 ASP D C 1
ATOM 6184 O O . ASP D 1 74 ? -13.855 10.145 33.609 1.00 70.47 90 ASP D O 1
ATOM 6193 N N . GLN D 1 75 ? -15.634 10.573 34.926 1.00 68.06 91 GLN D N 1
ATOM 6194 C CA . GLN D 1 75 ? -16.621 10.168 33.931 1.00 65.91 91 GLN D CA 1
ATOM 6195 C C . GLN D 1 75 ? -17.158 11.359 33.143 1.00 63.11 91 GLN D C 1
ATOM 6196 O O . GLN D 1 75 ? -17.370 11.247 31.931 1.00 63.23 91 GLN D O 1
ATOM 6210 N N . LEU D 1 76 ? -17.383 12.501 33.805 1.00 63.05 92 LEU D N 1
ATOM 6211 C CA . LEU D 1 76 ? -17.801 13.702 33.088 1.00 56.07 92 LEU D CA 1
ATOM 6212 C C . LEU D 1 76 ? -16.854 14.007 31.933 1.00 65.72 92 LEU D C 1
ATOM 6213 O O . LEU D 1 76 ? -17.292 14.367 30.833 1.00 54.56 92 LEU D O 1
ATOM 6229 N N . LEU D 1 77 ? -15.545 13.868 32.171 1.00 68.36 93 LEU D N 1
ATOM 6230 C CA . LEU D 1 77 ? -14.561 14.192 31.145 1.00 66.67 93 LEU D CA 1
ATOM 6231 C C . LEU D 1 77 ? -14.651 13.249 29.952 1.00 60.79 93 LEU D C 1
ATOM 6232 O O . LEU D 1 77 ? -14.305 13.636 28.829 1.00 64.23 93 LEU D O 1
ATOM 6248 N N . LYS D 1 78 ? -15.099 12.016 30.171 1.00 62.74 94 LYS D N 1
ATOM 6249 C CA . LYS D 1 78 ? -15.214 11.023 29.112 1.00 60.64 94 LYS D CA 1
ATOM 6250 C C . LYS D 1 78 ? -16.562 11.065 28.407 1.00 57.16 94 LYS D C 1
ATOM 6251 O O . LYS D 1 78 ? -16.833 10.207 27.562 1.00 65.03 94 LYS D O 1
ATOM 6270 N N . GLY D 1 79 ? -17.395 12.051 28.718 1.00 55.09 95 GLY D N 1
ATOM 6271 C CA . GLY D 1 79 ? -18.696 12.169 28.098 1.00 64.94 95 GLY D CA 1
ATOM 6272 C C . GLY D 1 79 ? -19.796 11.386 28.769 1.00 57.89 95 GLY D C 1
ATOM 6273 O O . GLY D 1 79 ? -20.811 11.092 28.126 1.00 59.75 95 GLY D O 1
ATOM 6277 N N . ASN D 1 80 ? -19.632 11.045 30.045 1.00 58.20 96 ASN D N 1
ATOM 6278 C CA . ASN D 1 80 ? -20.601 10.240 30.788 1.00 65.37 96 ASN D CA 1
ATOM 6279 C C . ASN D 1 80 ? -20.979 11.002 32.055 1.00 68.79 96 ASN D C 1
ATOM 6280 O O . ASN D 1 80 ? -20.215 11.021 33.023 1.00 59.62 96 ASN D O 1
ATOM 6291 N N . ALA D 1 81 ? -22.154 11.632 32.046 1.00 55.38 97 ALA D N 1
ATOM 6292 C CA . ALA D 1 81 ? -22.651 12.366 33.210 1.00 51.31 97 ALA D CA 1
ATOM 6293 C C . ALA D 1 81 ? -23.345 11.407 34.181 1.00 64.74 97 ALA D C 1
ATOM 6294 O O . ALA D 1 81 ? -24.541 11.492 34.456 1.00 72.83 97 ALA D O 1
ATOM 6301 N N . ALA D 1 82 ? -22.554 10.481 34.714 1.00 61.34 98 ALA D N 1
ATOM 6302 C CA . ALA D 1 82 ? -23.071 9.412 35.555 1.00 54.42 98 ALA D CA 1
ATOM 6303 C C . ALA D 1 82 ? -23.420 9.923 36.947 1.00 57.20 98 ALA D C 1
ATOM 6304 O O . ALA D 1 82 ? -22.630 10.636 37.571 1.00 64.93 98 ALA D O 1
ATOM 6311 N N . LEU D 1 83 ? -24.600 9.543 37.433 1.00 62.20 99 LEU D N 1
ATOM 6312 C CA . LEU D 1 83 ? -25.017 9.836 38.800 1.00 53.00 99 LEU D CA 1
ATOM 6313 C C . LEU D 1 83 ? -24.651 8.656 39.696 1.00 49.76 99 LEU D C 1
ATOM 6314 O O . LEU D 1 83 ? -25.081 7.525 39.445 1.00 62.48 99 LEU D O 1
ATOM 6330 N N . GLN D 1 84 ? -23.864 8.920 40.735 1.00 50.61 100 GLN D N 1
ATOM 6331 C CA . GLN D 1 84 ? -23.443 7.906 41.695 1.00 58.89 100 GLN D CA 1
ATOM 6332 C C . GLN D 1 84 ? -24.186 8.131 43.004 1.00 73.31 100 GLN D C 1
ATOM 6333 O O . GLN D 1 84 ? -24.116 9.221 43.581 1.00 69.54 100 GLN D O 1
ATOM 6347 N N . ILE D 1 85 ? -24.899 7.107 43.464 1.00 69.28 101 ILE D N 1
ATOM 6348 C CA . ILE D 1 85 ? -25.611 7.142 44.738 1.00 63.48 101 ILE D CA 1
ATOM 6349 C C . ILE D 1 85 ? -25.006 6.070 45.636 1.00 58.28 101 ILE D C 1
ATOM 6350 O O . ILE D 1 85 ? -25.059 4.877 45.310 1.00 66.82 101 ILE D O 1
ATOM 6366 N N . THR D 1 86 ? -24.432 6.494 46.759 1.00 68.86 102 THR D N 1
ATOM 6367 C CA . THR D 1 86 ? -23.838 5.586 47.728 1.00 64.80 102 THR D CA 1
ATOM 6368 C C . THR D 1 86 ? -24.829 5.288 48.850 1.00 66.43 102 THR D C 1
ATOM 6369 O O . THR D 1 86 ? -25.630 6.143 49.239 1.00 70.98 102 THR D O 1
ATOM 6380 N N . ASP D 1 87 ? -24.767 4.059 49.366 1.00 74.70 103 ASP D N 1
ATOM 6381 C CA . ASP D 1 87 ? -25.572 3.647 50.519 1.00 72.79 103 ASP D CA 1
ATOM 6382 C C . ASP D 1 87 ? -27.063 3.842 50.235 1.00 70.98 103 ASP D C 1
ATOM 6383 O O . ASP D 1 87 ? -27.778 4.556 50.939 1.00 69.23 103 ASP D O 1
ATOM 6392 N N . VAL D 1 88 ? -27.523 3.156 49.185 1.00 65.80 104 VAL D N 1
ATOM 6393 C CA . VAL D 1 88 ? -28.855 3.381 48.649 1.00 64.78 104 VAL D CA 1
ATOM 6394 C C . VAL D 1 88 ? -29.925 3.092 49.701 1.00 70.32 104 VAL D C 1
ATOM 6395 O O . VAL D 1 88 ? -29.787 2.198 50.542 1.00 77.92 104 VAL D O 1
ATOM 6408 N N . LYS D 1 89 ? -31.006 3.868 49.645 1.00 65.91 105 LYS D N 1
ATOM 6409 C CA . LYS D 1 89 ? -32.178 3.671 50.487 1.00 73.83 105 LYS D CA 1
ATOM 6410 C C . LYS D 1 89 ? -33.376 3.276 49.629 1.00 67.86 105 LYS D C 1
ATOM 6411 O O . LYS D 1 89 ? -33.375 3.451 48.407 1.00 55.11 105 LYS D O 1
ATOM 6423 N N . LEU D 1 90 ? -34.412 2.740 50.286 1.00 65.92 106 LEU D N 1
ATOM 6424 C CA . LEU D 1 90 ? -35.637 2.398 49.568 1.00 72.89 106 LEU D CA 1
ATOM 6425 C C . LEU D 1 90 ? -36.276 3.636 48.948 1.00 56.82 106 LEU D C 1
ATOM 6426 O O . LEU D 1 90 ? -36.926 3.547 47.897 1.00 56.40 106 LEU D O 1
ATOM 6442 N N . GLN D 1 91 ? -36.100 4.796 49.587 1.00 70.92 107 GLN D N 1
ATOM 6443 C CA . GLN D 1 91 ? -36.640 6.044 49.065 1.00 70.42 107 GLN D CA 1
ATOM 6444 C C . GLN D 1 91 ? -36.059 6.386 47.700 1.00 59.21 107 GLN D C 1
ATOM 6445 O O . GLN D 1 91 ? -36.719 7.052 46.891 1.00 47.64 107 GLN D O 1
ATOM 6449 N N . ASP D 1 92 ? -34.828 5.948 47.430 1.00 65.96 108 ASP D N 1
ATOM 6450 C CA . ASP D 1 92 ? -34.164 6.285 46.179 1.00 61.58 108 ASP D CA 1
ATOM 6451 C C . ASP D 1 92 ? -34.858 5.686 44.963 1.00 59.68 108 ASP D C 1
ATOM 6452 O O . ASP D 1 92 ? -34.678 6.196 43.852 1.00 62.22 108 ASP D O 1
ATOM 6461 N N . ALA D 1 93 ? -35.640 4.626 45.145 1.00 63.57 109 ALA D N 1
ATOM 6462 C CA . ALA D 1 93 ? -36.351 4.021 44.028 1.00 51.51 109 ALA D CA 1
ATOM 6463 C C . ALA D 1 93 ? -37.279 5.035 43.373 1.00 47.51 109 ALA D C 1
ATOM 6464 O O . ALA D 1 93 ? -37.949 5.818 44.050 1.00 46.89 109 ALA D O 1
ATOM 6471 N N . GLY D 1 94 ? -37.311 5.019 42.050 1.00 52.95 110 GLY D N 1
ATOM 6472 C CA . GLY D 1 94 ? -38.166 5.914 41.301 1.00 50.79 110 GLY D CA 1
ATOM 6473 C C . GLY D 1 94 ? -37.601 6.155 39.915 1.00 52.56 110 GLY D C 1
ATOM 6474 O O . GLY D 1 94 ? -36.659 5.496 39.484 1.00 55.95 110 GLY D O 1
ATOM 6478 N N . VAL D 1 95 ? -38.193 7.126 39.229 1.00 53.07 111 VAL D N 1
ATOM 6479 C CA . VAL D 1 95 ? -37.818 7.457 37.859 1.00 62.71 111 VAL D CA 1
ATOM 6480 C C . VAL D 1 95 ? -36.915 8.685 37.905 1.00 69.51 111 VAL D C 1
ATOM 6481 O O . VAL D 1 95 ? -37.346 9.785 38.268 1.00 71.80 111 VAL D O 1
ATOM 6494 N N . TYR D 1 96 ? -35.644 8.486 37.569 1.00 63.19 112 TYR D N 1
ATOM 6495 C CA . TYR D 1 96 ? -34.676 9.568 37.497 1.00 56.02 112 TYR D CA 1
ATOM 6496 C C . TYR D 1 96 ? -34.668 10.165 36.095 1.00 65.31 112 TYR D C 1
ATOM 6497 O O . TYR D 1 96 ? -34.860 9.465 35.096 1.00 69.43 112 TYR D O 1
ATOM 6515 N N . CYS D 1 97 ? -34.446 11.475 36.033 1.00 61.91 113 CYS D N 1
ATOM 6516 C CA . CYS D 1 97 ? -34.350 12.203 34.775 1.00 55.93 113 CYS D CA 1
ATOM 6517 C C . CYS D 1 97 ? -32.961 12.817 34.670 1.00 61.46 113 CYS D C 1
ATOM 6518 O O . CYS D 1 97 ? -32.521 13.526 35.581 1.00 56.00 113 CYS D O 1
ATOM 6526 N N . CYS D 1 98 ? -32.273 12.529 33.569 1.00 58.52 114 CYS D N 1
ATOM 6527 C CA . CYS D 1 98 ? -30.945 13.061 33.291 1.00 50.81 114 CYS D CA 1
ATOM 6528 C C . CYS D 1 98 ? -31.064 14.096 32.179 1.00 58.08 114 CYS D C 1
ATOM 6529 O O . CYS D 1 98 ? -31.434 13.757 31.051 1.00 61.63 114 CYS D O 1
ATOM 6536 N N . ILE D 1 99 ? -30.748 15.349 32.498 1.00 52.45 115 ILE D N 1
ATOM 6537 C CA . ILE D 1 99 ? -30.892 16.469 31.574 1.00 57.87 115 ILE D CA 1
ATOM 6538 C C . ILE D 1 99 ? -29.516 17.074 31.336 1.00 61.28 115 ILE D C 1
ATOM 6539 O O . ILE D 1 99 ? -28.830 17.455 32.292 1.00 70.28 115 ILE D O 1
ATOM 6555 N N . ILE D 1 100 ? -29.120 17.174 30.069 1.00 51.40 116 ILE D N 1
ATOM 6556 C CA . ILE D 1 100 ? -27.804 17.681 29.699 1.00 59.46 116 ILE D CA 1
ATOM 6557 C C . ILE D 1 100 ? -27.956 18.766 28.643 1.00 56.23 116 ILE D C 1
ATOM 6558 O O . ILE D 1 100 ? -28.822 18.679 27.766 1.00 52.33 116 ILE D O 1
ATOM 6574 N N . SER D 1 101 ? -27.104 19.788 28.730 1.00 60.65 117 SER D N 1
ATOM 6575 C CA . SER D 1 101 ? -26.996 20.828 27.708 1.00 55.42 117 SER D CA 1
ATOM 6576 C C . SER D 1 101 ? -25.519 20.999 27.370 1.00 57.07 117 SER D C 1
ATOM 6577 O O . SER D 1 101 ? -24.732 21.442 28.214 1.00 58.99 117 SER D O 1
ATOM 6585 N N . TYR D 1 102 ? -25.145 20.635 26.141 1.00 67.38 118 TYR D N 1
ATOM 6586 C CA . TYR D 1 102 ? -23.780 20.817 25.642 1.00 63.55 118 TYR D CA 1
ATOM 6587 C C . TYR D 1 102 ? -23.919 21.076 24.144 1.00 65.86 118 TYR D C 1
ATOM 6588 O O . TYR D 1 102 ? -24.074 20.133 23.362 1.00 65.84 118 TYR D O 1
ATOM 6606 N N . GLY D 1 103 ? -23.876 22.348 23.757 1.00 65.32 119 GLY D N 1
ATOM 6607 C CA . GLY D 1 103 ? -24.323 22.736 22.434 1.00 65.07 119 GLY D CA 1
ATOM 6608 C C . GLY D 1 103 ? -25.838 22.738 22.392 1.00 87.83 119 GLY D C 1
ATOM 6609 O O . GLY D 1 103 ? -26.470 23.796 22.464 1.00 80.83 119 GLY D O 1
ATOM 6613 N N . GLY D 1 104 ? -26.428 21.546 22.292 1.00 73.14 120 GLY D N 1
ATOM 6614 C CA . GLY D 1 104 ? -27.854 21.362 22.410 1.00 70.55 120 GLY D CA 1
ATOM 6615 C C . GLY D 1 104 ? -28.243 20.709 23.725 1.00 71.33 120 GLY D C 1
ATOM 6616 O O . GLY D 1 104 ? -27.427 20.526 24.630 1.00 66.47 120 GLY D O 1
ATOM 6620 N N . ALA D 1 105 ? -29.520 20.333 23.809 1.00 65.90 121 ALA D N 1
ATOM 6621 C CA . ALA D 1 105 ? -30.099 19.839 25.052 1.00 68.27 121 ALA D CA 1
ATOM 6622 C C . ALA D 1 105 ? -30.981 18.627 24.790 1.00 74.65 121 ALA D C 1
ATOM 6623 O O . ALA D 1 105 ? -31.592 18.501 23.726 1.00 85.73 121 ALA D O 1
ATOM 6630 N N . ASP D 1 106 ? -31.062 17.746 25.784 1.00 73.53 122 ASP D N 1
ATOM 6631 C CA . ASP D 1 106 ? -31.848 16.518 25.684 1.00 74.43 122 ASP D CA 1
ATOM 6632 C C . ASP D 1 106 ? -31.999 15.940 27.088 1.00 75.56 122 ASP D C 1
ATOM 6633 O O . ASP D 1 106 ? -31.376 16.413 28.043 1.00 70.36 122 ASP D O 1
ATOM 6642 N N . TYR D 1 107 ? -32.852 14.923 27.208 1.00 80.04 123 TYR D N 1
ATOM 6643 C CA . TYR D 1 107 ? -33.092 14.290 28.499 1.00 64.17 123 TYR D CA 1
ATOM 6644 C C . TYR D 1 107 ? -33.451 12.823 28.307 1.00 73.41 123 TYR D C 1
ATOM 6645 O O . TYR D 1 107 ? -33.957 12.423 27.255 1.00 87.95 123 TYR D O 1
ATOM 6663 N N . LYS D 1 108 ? -33.178 12.025 29.341 1.00 67.80 124 LYS D N 1
ATOM 6664 C CA . LYS D 1 108 ? -33.499 10.603 29.347 1.00 72.36 124 LYS D CA 1
ATOM 6665 C C . LYS D 1 108 ? -33.986 10.199 30.730 1.00 71.20 124 LYS D C 1
ATOM 6666 O O . LYS D 1 108 ? -33.343 10.516 31.735 1.00 63.97 124 LYS D O 1
ATOM 6670 N N . ARG D 1 109 ? -35.124 9.504 30.779 1.00 69.89 125 ARG D N 1
ATOM 6671 C CA . ARG D 1 109 ? -35.617 8.945 32.031 1.00 55.72 125 ARG D CA 1
ATOM 6672 C C . ARG D 1 109 ? -34.949 7.603 32.305 1.00 64.40 125 ARG D C 1
ATOM 6673 O O . ARG D 1 109 ? -34.668 6.833 31.379 1.00 59.17 125 ARG D O 1
ATOM 6694 N N . ILE D 1 110 ? -34.683 7.335 33.580 1.00 68.83 126 ILE D N 1
ATOM 6695 C CA . ILE D 1 110 ? -34.047 6.099 34.022 1.00 63.03 126 ILE D CA 1
ATOM 6696 C C . ILE D 1 110 ? -34.699 5.688 35.334 1.00 59.26 126 ILE D C 1
ATOM 6697 O O . ILE D 1 110 ? -34.875 6.517 36.231 1.00 61.68 126 ILE D O 1
ATOM 6713 N N . THR D 1 111 ? -35.050 4.413 35.446 1.00 62.77 127 THR D N 1
ATOM 6714 C CA . THR D 1 111 ? -35.754 3.899 36.610 1.00 64.42 127 THR D CA 1
ATOM 6715 C C . THR D 1 111 ? -34.787 3.162 37.528 1.00 63.72 127 THR D C 1
ATOM 6716 O O . THR D 1 111 ? -33.921 2.413 37.069 1.00 69.06 127 THR D O 1
ATOM 6727 N N . LEU D 1 112 ? -34.938 3.389 38.830 1.00 55.52 128 LEU D N 1
ATOM 6728 C CA . LEU D 1 112 ? -34.161 2.699 39.851 1.00 59.24 128 LEU D CA 1
ATOM 6729 C C . LEU D 1 112 ? -35.107 1.868 40.706 1.00 66.57 128 LEU D C 1
ATOM 6730 O O . LEU D 1 112 ? -36.148 2.362 41.151 1.00 67.13 128 LEU D O 1
ATOM 6746 N N . LYS D 1 113 ? -34.753 0.606 40.916 1.00 64.59 129 LYS D N 1
ATOM 6747 C CA . LYS D 1 113 ? -35.497 -0.306 41.770 1.00 65.57 129 LYS D CA 1
ATOM 6748 C C . LYS D 1 113 ? -34.580 -0.786 42.886 1.00 60.73 129 LYS D C 1
ATOM 6749 O O . LYS D 1 113 ? -33.419 -1.130 42.646 1.00 62.49 129 LYS D O 1
ATOM 6756 N N . VAL D 1 114 ? -35.100 -0.799 44.111 1.00 60.32 130 VAL D N 1
ATOM 6757 C CA . VAL D 1 114 ? -34.313 -1.126 45.298 1.00 69.75 130 VAL D CA 1
ATOM 6758 C C . VAL D 1 114 ? -34.973 -2.299 46.009 1.00 70.26 130 VAL D C 1
ATOM 6759 O O . VAL D 1 114 ? -36.124 -2.195 46.454 1.00 74.15 130 VAL D O 1
ATOM 6772 N N . ASN D 1 115 ? -34.244 -3.410 46.119 1.00 72.85 131 ASN D N 1
ATOM 6773 C CA . ASN D 1 115 ? -34.713 -4.585 46.842 1.00 75.74 131 ASN D CA 1
ATOM 6774 C C . ASN D 1 115 ? -34.366 -4.463 48.321 1.00 67.91 131 ASN D C 1
ATOM 6775 O O . ASN D 1 115 ? -33.264 -4.034 48.679 1.00 68.44 131 ASN D O 1
ATOM 6786 N N . ALA D 1 116 ? -35.309 -4.849 49.177 1.00 74.09 132 ALA D N 1
ATOM 6787 C CA . ALA D 1 116 ? -35.128 -4.777 50.619 1.00 83.23 132 ALA D CA 1
ATOM 6788 C C . ALA D 1 116 ? -34.324 -5.972 51.123 1.00 76.07 132 ALA D C 1
ATOM 6789 O O . ALA D 1 116 ? -34.201 -6.985 50.430 1.00 88.02 132 ALA D O 1
ATOM 6796 N N . PRO D 1 117 ? -33.751 -5.875 52.338 1.00 76.45 133 PRO D N 1
ATOM 6797 C CA . PRO D 1 117 ? -32.909 -6.960 52.867 1.00 80.13 133 PRO D CA 1
ATOM 6798 C C . PRO D 1 117 ? -33.550 -8.336 52.757 1.00 72.95 133 PRO D C 1
ATOM 6799 O O . PRO D 1 117 ? -34.708 -8.471 53.150 1.00 69.25 133 PRO D O 1
ATOM 6810 N N . PHE E 1 3 ? 9.598 -10.081 -19.191 1.00 72.96 19 PHE E N 1
ATOM 6811 C CA . PHE E 1 3 ? 8.877 -10.685 -18.077 1.00 72.16 19 PHE E CA 1
ATOM 6812 C C . PHE E 1 3 ? 8.096 -9.618 -17.309 1.00 77.04 19 PHE E C 1
ATOM 6813 O O . PHE E 1 3 ? 8.673 -8.651 -16.813 1.00 67.70 19 PHE E O 1
ATOM 6829 N N . THR E 1 4 ? 6.781 -9.808 -17.216 1.00 68.33 20 THR E N 1
ATOM 6830 C CA . THR E 1 4 ? 5.891 -8.836 -16.594 1.00 80.98 20 THR E CA 1
ATOM 6831 C C . THR E 1 4 ? 4.735 -9.587 -15.949 1.00 79.00 20 THR E C 1
ATOM 6832 O O . THR E 1 4 ? 4.170 -10.493 -16.569 1.00 75.17 20 THR E O 1
ATOM 6836 N N . ILE E 1 5 ? 4.389 -9.220 -14.712 1.00 62.78 21 ILE E N 1
ATOM 6837 C CA . ILE E 1 5 ? 3.302 -9.873 -13.987 1.00 75.55 21 ILE E CA 1
ATOM 6838 C C . ILE E 1 5 ? 2.051 -9.014 -14.089 1.00 81.33 21 ILE E C 1
ATOM 6839 O O . ILE E 1 5 ? 2.119 -7.777 -14.048 1.00 74.84 21 ILE E O 1
ATOM 6855 N N . THR E 1 6 ? 0.904 -9.676 -14.228 1.00 82.87 22 THR E N 1
ATOM 6856 C CA . THR E 1 6 ? -0.366 -9.026 -14.522 1.00 72.56 22 THR E CA 1
ATOM 6857 C C . THR E 1 6 ? -1.310 -9.215 -13.344 1.00 79.55 22 THR E C 1
ATOM 6858 O O . THR E 1 6 ? -1.577 -10.349 -12.934 1.00 64.87 22 THR E O 1
ATOM 6869 N N . ALA E 1 7 ? -1.813 -8.107 -12.804 1.00 82.25 23 ALA E N 1
ATOM 6870 C CA . ALA E 1 7 ? -2.820 -8.141 -11.747 1.00 79.63 23 ALA E CA 1
ATOM 6871 C C . ALA E 1 7 ? -4.117 -7.568 -12.305 1.00 85.78 23 ALA E C 1
ATOM 6872 O O . ALA E 1 7 ? -4.246 -6.340 -12.433 1.00 85.72 23 ALA E O 1
ATOM 6879 N N . PRO E 1 8 ? -5.105 -8.400 -12.655 1.00 96.84 24 PRO E N 1
ATOM 6880 C CA . PRO E 1 8 ? -6.321 -7.838 -13.279 1.00 86.19 24 PRO E CA 1
ATOM 6881 C C . PRO E 1 8 ? -7.045 -6.863 -12.366 1.00 89.57 24 PRO E C 1
ATOM 6882 O O . PRO E 1 8 ? -7.415 -5.764 -12.799 1.00 92.75 24 PRO E O 1
ATOM 6893 N N . LYS E 1 9 ? -7.252 -7.237 -11.105 1.00 85.64 25 LYS E N 1
ATOM 6894 C CA . LYS E 1 9 ? -7.755 -6.316 -10.096 1.00 77.22 25 LYS E CA 1
ATOM 6895 C C . LYS E 1 9 ? -6.580 -5.660 -9.382 1.00 74.34 25 LYS E C 1
ATOM 6896 O O . LYS E 1 9 ? -5.642 -6.343 -8.958 1.00 71.87 25 LYS E O 1
ATOM 6915 N N . ASP E 1 10 ? -6.625 -4.335 -9.272 1.00 71.94 26 ASP E N 1
ATOM 6916 C CA . ASP E 1 10 ? -5.642 -3.568 -8.518 1.00 64.78 26 ASP E CA 1
ATOM 6917 C C . ASP E 1 10 ? -6.199 -3.089 -7.184 1.00 60.93 26 ASP E C 1
ATOM 6918 O O . ASP E 1 10 ? -5.532 -2.325 -6.478 1.00 56.60 26 ASP E O 1
ATOM 6927 N N . LEU E 1 11 ? -7.403 -3.529 -6.822 1.00 51.77 27 LEU E N 1
ATOM 6928 C CA . LEU E 1 11 ? -8.091 -3.055 -5.627 1.00 55.21 27 LEU E CA 1
ATOM 6929 C C . LEU E 1 11 ? -9.119 -4.097 -5.221 1.00 52.00 27 LEU E C 1
ATOM 6930 O O . LEU E 1 11 ? -9.925 -4.529 -6.050 1.00 56.64 27 LEU E O 1
ATOM 6946 N N . TYR E 1 12 ? -9.081 -4.502 -3.954 1.00 47.35 28 TYR E N 1
ATOM 6947 C CA . TYR E 1 12 ? -10.036 -5.449 -3.393 1.00 42.16 28 TYR E CA 1
ATOM 6948 C C . TYR E 1 12 ? -10.732 -4.800 -2.203 1.00 54.20 28 TYR E C 1
ATOM 6949 O O . TYR E 1 12 ? -10.070 -4.306 -1.286 1.00 62.54 28 TYR E O 1
ATOM 6967 N N . VAL E 1 13 ? -12.062 -4.791 -2.228 1.00 52.44 29 VAL E N 1
ATOM 6968 C CA . VAL E 1 13 ? -12.883 -4.310 -1.121 1.00 54.39 29 VAL E CA 1
ATOM 6969 C C . VAL E 1 13 ? -13.556 -5.521 -0.491 1.00 57.70 29 VAL E C 1
ATOM 6970 O O . VAL E 1 13 ? -14.119 -6.362 -1.203 1.00 66.38 29 VAL E O 1
ATOM 6983 N N . VAL E 1 14 ? -13.308 -5.798 0.796 1.00 55.38 30 VAL E N 1
ATOM 6984 C CA . VAL E 1 14 ? -13.882 -6.982 1.487 1.00 64.24 30 VAL E CA 1
ATOM 6985 C C . VAL E 1 14 ? -14.367 -6.560 2.869 1.00 66.94 30 VAL E C 1
ATOM 6986 O O . VAL E 1 14 ? -13.992 -5.508 3.325 1.00 65.41 30 VAL E O 1
ATOM 6999 N N . GLU E 1 15 ? -15.149 -7.423 3.495 1.00 68.81 31 GLU E N 1
ATOM 7000 C CA . GLU E 1 15 ? -15.770 -7.238 4.800 1.00 62.29 31 GLU E CA 1
ATOM 7001 C C . GLU E 1 15 ? -14.927 -7.871 5.902 1.00 72.73 31 GLU E C 1
ATOM 7002 O O . GLU E 1 15 ? -14.331 -8.935 5.711 1.00 74.13 31 GLU E O 1
ATOM 7014 N N . TYR E 1 16 ? -14.880 -7.203 7.057 1.00 68.81 32 TYR E N 1
ATOM 7015 C CA . TYR E 1 16 ? -14.237 -7.757 8.246 1.00 63.30 32 TYR E CA 1
ATOM 7016 C C . TYR E 1 16 ? -14.715 -9.182 8.486 1.00 68.81 32 TYR E C 1
ATOM 7017 O O . TYR E 1 16 ? -15.901 -9.490 8.344 1.00 71.52 32 TYR E O 1
ATOM 7035 N N . GLY E 1 17 ? -13.773 -10.061 8.823 1.00 61.86 33 GLY E N 1
ATOM 7036 C CA . GLY E 1 17 ? -14.078 -11.450 9.076 1.00 53.02 33 GLY E CA 1
ATOM 7037 C C . GLY E 1 17 ? -14.109 -12.349 7.854 1.00 63.00 33 GLY E C 1
ATOM 7038 O O . GLY E 1 17 ? -14.104 -13.577 8.009 1.00 70.60 33 GLY E O 1
ATOM 7042 N N . SER E 1 18 ? -14.135 -11.783 6.651 1.00 66.04 34 SER E N 1
ATOM 7043 C CA . SER E 1 18 ? -14.225 -12.573 5.438 1.00 60.31 34 SER E CA 1
ATOM 7044 C C . SER E 1 18 ? -12.833 -13.016 4.981 1.00 56.70 34 SER E C 1
ATOM 7045 O O . SER E 1 18 ? -11.818 -12.712 5.609 1.00 56.89 34 SER E O 1
ATOM 7053 N N . ASN E 1 19 ? -12.789 -13.754 3.873 1.00 51.53 35 ASN E N 1
ATOM 7054 C CA . ASN E 1 19 ? -11.546 -14.131 3.217 1.00 52.65 35 ASN E CA 1
ATOM 7055 C C . ASN E 1 19 ? -11.366 -13.315 1.941 1.00 55.63 35 ASN E C 1
ATOM 7056 O O . ASN E 1 19 ? -12.331 -12.814 1.358 1.00 61.20 35 ASN E O 1
ATOM 7067 N N . VAL E 1 20 ? -10.114 -13.196 1.502 1.00 52.56 36 VAL E N 1
ATOM 7068 C CA . VAL E 1 20 ? -9.792 -12.540 0.239 1.00 53.16 36 VAL E CA 1
ATOM 7069 C C . VAL E 1 20 ? -8.647 -13.290 -0.430 1.00 49.38 36 VAL E C 1
ATOM 7070 O O . VAL E 1 20 ? -7.732 -13.779 0.242 1.00 54.45 36 VAL E O 1
ATOM 7083 N N . THR E 1 21 ? -8.710 -13.388 -1.760 1.00 54.83 37 THR E N 1
ATOM 7084 C CA . THR E 1 21 ? -7.640 -13.965 -2.569 1.00 54.96 37 THR E CA 1
ATOM 7085 C C . THR E 1 21 ? -7.254 -12.937 -3.625 1.00 49.73 37 THR E C 1
ATOM 7086 O O . THR E 1 21 ? -8.044 -12.645 -4.529 1.00 50.52 37 THR E O 1
ATOM 7097 N N . MET E 1 22 ? -6.047 -12.393 -3.513 1.00 57.11 38 MET E N 1
ATOM 7098 C CA . MET E 1 22 ? -5.581 -11.325 -4.392 1.00 47.92 38 MET E CA 1
ATOM 7099 C C . MET E 1 22 ? -4.705 -11.932 -5.480 1.00 51.20 38 MET E C 1
ATOM 7100 O O . MET E 1 22 ? -3.617 -12.446 -5.201 1.00 54.01 38 MET E O 1
ATOM 7114 N N . GLU E 1 23 ? -5.185 -11.869 -6.718 1.00 52.39 39 GLU E N 1
ATOM 7115 C CA . GLU E 1 23 ? -4.505 -12.520 -7.825 1.00 51.65 39 GLU E CA 1
ATOM 7116 C C . GLU E 1 23 ? -3.235 -11.772 -8.212 1.00 53.79 39 GLU E C 1
ATOM 7117 O O . GLU E 1 23 ? -3.149 -10.543 -8.125 1.00 60.39 39 GLU E O 1
ATOM 7129 N N . CYS E 1 24 ? -2.237 -12.544 -8.640 1.00 51.39 40 CYS E N 1
ATOM 7130 C CA . CYS E 1 24 ? -0.958 -12.007 -9.102 1.00 47.10 40 CYS E CA 1
ATOM 7131 C C . CYS E 1 24 ? -0.388 -13.051 -10.060 1.00 55.07 40 CYS E C 1
ATOM 7132 O O . CYS E 1 24 ? 0.191 -14.049 -9.620 1.00 57.58 40 CYS E O 1
ATOM 7139 N N . ARG E 1 25 ? -0.580 -12.830 -11.356 1.00 60.37 41 ARG E N 1
ATOM 7140 C CA . ARG E 1 25 ? -0.253 -13.818 -12.373 1.00 49.97 41 ARG E CA 1
ATOM 7141 C C . ARG E 1 25 ? 1.109 -13.534 -12.988 1.00 44.23 41 ARG E C 1
ATOM 7142 O O . ARG E 1 25 ? 1.501 -12.378 -13.156 1.00 56.38 41 ARG E O 1
ATOM 7163 N N . PHE E 1 26 ? 1.823 -14.579 -13.369 1.00 49.15 42 PHE E N 1
ATOM 7164 C CA . PHE E 1 26 ? 3.141 -14.483 -14.008 1.00 48.87 42 PHE E CA 1
ATOM 7165 C C . PHE E 1 26 ? 3.118 -15.382 -15.228 1.00 50.90 42 PHE E C 1
ATOM 7166 O O . PHE E 1 26 ? 2.329 -16.287 -15.287 1.00 63.27 42 PHE E O 1
ATOM 7183 N N . PRO E 1 27 ? 3.903 -15.107 -16.273 1.00 60.40 43 PRO E N 1
ATOM 7184 C CA . PRO E 1 27 ? 3.874 -15.952 -17.423 1.00 59.83 43 PRO E CA 1
ATOM 7185 C C . PRO E 1 27 ? 4.738 -17.198 -17.234 1.00 59.79 43 PRO E C 1
ATOM 7186 O O . PRO E 1 27 ? 5.838 -17.046 -16.874 1.00 49.71 43 PRO E O 1
ATOM 7197 N N . VAL E 1 28 ? 4.192 -18.385 -17.466 1.00 63.24 44 VAL E N 1
ATOM 7198 C CA . VAL E 1 28 ? 4.946 -19.658 -17.408 1.00 69.50 44 VAL E CA 1
ATOM 7199 C C . VAL E 1 28 ? 5.148 -20.069 -18.869 1.00 69.07 44 VAL E C 1
ATOM 7200 O O . VAL E 1 28 ? 4.163 -20.226 -19.528 1.00 63.05 44 VAL E O 1
ATOM 7204 N N . GLU E 1 29 ? 6.374 -20.231 -19.358 1.00 73.15 45 GLU E N 1
ATOM 7205 C CA . GLU E 1 29 ? 6.685 -20.566 -20.774 1.00 84.93 45 GLU E CA 1
ATOM 7206 C C . GLU E 1 29 ? 6.656 -22.083 -21.042 1.00 81.41 45 GLU E C 1
ATOM 7207 O O . GLU E 1 29 ? 7.652 -22.620 -21.481 1.00 76.71 45 GLU E O 1
ATOM 7211 N N . ARG E 1 30 ? 5.549 -22.759 -20.761 1.00 85.05 46 ARG E N 1
ATOM 7212 C CA . ARG E 1 30 ? 5.362 -24.216 -20.974 1.00 91.38 46 ARG E CA 1
ATOM 7213 C C . ARG E 1 30 ? 6.523 -24.967 -20.339 1.00 87.16 46 ARG E C 1
ATOM 7214 O O . ARG E 1 30 ? 7.269 -25.599 -21.052 1.00 87.89 46 ARG E O 1
ATOM 7218 N N . GLU E 1 31 ? 6.579 -24.918 -19.023 1.00 95.04 47 GLU E N 1
ATOM 7219 C CA . GLU E 1 31 ? 7.623 -25.430 -18.110 1.00 77.76 47 GLU E CA 1
ATOM 7220 C C . GLU E 1 31 ? 7.253 -24.786 -16.789 1.00 75.93 47 GLU E C 1
ATOM 7221 O O . GLU E 1 31 ? 7.096 -23.575 -16.822 1.00 82.61 47 GLU E O 1
ATOM 7228 N N . LEU E 1 32 ? 7.154 -25.495 -15.680 1.00 65.86 48 LEU E N 1
ATOM 7229 C CA . LEU E 1 32 ? 6.803 -24.790 -14.437 1.00 54.87 48 LEU E CA 1
ATOM 7230 C C . LEU E 1 32 ? 7.673 -25.459 -13.421 1.00 58.59 48 LEU E C 1
ATOM 7231 O O . LEU E 1 32 ? 7.249 -26.413 -12.878 1.00 52.35 48 LEU E O 1
ATOM 7247 N N . ASP E 1 33 ? 8.907 -25.038 -13.350 1.00 53.22 49 ASP E N 1
ATOM 7248 C CA . ASP E 1 33 ? 9.810 -25.590 -12.358 1.00 50.70 49 ASP E CA 1
ATOM 7249 C C . ASP E 1 33 ? 9.571 -24.754 -11.115 1.00 54.11 49 ASP E C 1
ATOM 7250 O O . ASP E 1 33 ? 9.992 -23.642 -11.131 1.00 51.80 49 ASP E O 1
ATOM 7259 N N . LEU E 1 34 ? 9.076 -25.332 -10.023 1.00 46.56 50 LEU E N 1
ATOM 7260 C CA . LEU E 1 34 ? 8.876 -24.656 -8.733 1.00 43.59 50 LEU E CA 1
ATOM 7261 C C . LEU E 1 34 ? 10.231 -24.289 -8.141 1.00 45.79 50 LEU E C 1
ATOM 7262 O O . LEU E 1 34 ? 10.254 -23.443 -7.297 1.00 42.01 50 LEU E O 1
ATOM 7278 N N . LEU E 1 35 ? 11.313 -24.951 -8.538 1.00 43.09 51 LEU E N 1
ATOM 7279 C CA . LEU E 1 35 ? 12.640 -24.619 -8.040 1.00 47.18 51 LEU E CA 1
ATOM 7280 C C . LEU E 1 35 ? 13.198 -23.344 -8.652 1.00 44.74 51 LEU E C 1
ATOM 7281 O O . LEU E 1 35 ? 14.178 -22.803 -8.128 1.00 36.75 51 LEU E O 1
ATOM 7297 N N . ALA E 1 36 ? 12.610 -22.861 -9.743 1.00 44.90 52 ALA E N 1
ATOM 7298 C CA . ALA E 1 36 ? 13.033 -21.628 -10.390 1.00 44.71 52 ALA E CA 1
ATOM 7299 C C . ALA E 1 36 ? 12.136 -20.450 -10.039 1.00 41.49 52 ALA E C 1
ATOM 7300 O O . ALA E 1 36 ? 12.296 -19.367 -10.610 1.00 46.61 52 ALA E O 1
ATOM 7307 N N . LEU E 1 37 ? 11.201 -20.641 -9.117 1.00 39.30 53 LEU E N 1
ATOM 7308 C CA . LEU E 1 37 ? 10.190 -19.649 -8.792 1.00 42.81 53 LEU E CA 1
ATOM 7309 C C . LEU E 1 37 ? 10.512 -18.990 -7.460 1.00 48.02 53 LEU E C 1
ATOM 7310 O O . LEU E 1 37 ? 10.922 -19.657 -6.506 1.00 46.18 53 LEU E O 1
ATOM 7326 N N . VAL E 1 38 ? 10.334 -17.674 -7.407 1.00 39.37 54 VAL E N 1
ATOM 7327 C CA . VAL E 1 38 ? 10.433 -16.911 -6.170 1.00 38.20 54 VAL E CA 1
ATOM 7328 C C . VAL E 1 38 ? 9.229 -15.981 -6.101 1.00 40.78 54 VAL E C 1
ATOM 7329 O O . VAL E 1 38 ? 8.948 -15.246 -7.055 1.00 38.79 54 VAL E O 1
ATOM 7342 N N . VAL E 1 39 ? 8.514 -16.027 -4.982 1.00 41.92 55 VAL E N 1
ATOM 7343 C CA . VAL E 1 39 ? 7.362 -15.168 -4.741 1.00 40.17 55 VAL E CA 1
ATOM 7344 C C . VAL E 1 39 ? 7.518 -14.543 -3.362 1.00 48.59 55 VAL E C 1
ATOM 7345 O O . VAL E 1 39 ? 7.776 -15.251 -2.381 1.00 48.21 55 VAL E O 1
ATOM 7358 N N . TYR E 1 40 ? 7.378 -13.222 -3.293 1.00 44.24 56 TYR E N 1
ATOM 7359 C CA . TYR E 1 40 ? 7.218 -12.518 -2.031 1.00 44.14 56 TYR E CA 1
ATOM 7360 C C . TYR E 1 40 ? 5.919 -11.722 -2.073 1.00 41.70 56 TYR E C 1
ATOM 7361 O O . TYR E 1 40 ? 5.544 -11.183 -3.121 1.00 43.48 56 TYR E O 1
ATOM 7379 N N . TRP E 1 41 ? 5.241 -11.643 -0.933 1.00 45.02 57 TRP E N 1
ATOM 7380 C CA . TRP E 1 41 ? 4.148 -10.704 -0.719 1.00 45.54 57 TRP E CA 1
ATOM 7381 C C . TRP E 1 41 ? 4.526 -9.794 0.443 1.00 47.14 57 TRP E C 1
ATOM 7382 O O . TRP E 1 41 ? 4.890 -10.278 1.521 1.00 50.02 57 TRP E O 1
ATOM 7403 N N . GLU E 1 42 ? 4.441 -8.494 0.270 1.00 49.74 58 GLU E N 1
ATOM 7404 C CA . GLU E 1 42 ? 4.795 -7.514 1.289 1.00 55.95 58 GLU E CA 1
ATOM 7405 C C . GLU E 1 42 ? 3.580 -6.626 1.502 1.00 59.35 58 GLU E C 1
ATOM 7406 O O . GLU E 1 42 ? 2.758 -6.516 0.641 1.00 50.11 58 GLU E O 1
ATOM 7418 N N . LYS E 1 43 ? 3.503 -6.009 2.652 1.00 68.02 59 LYS E N 1
ATOM 7419 C CA . LYS E 1 43 ? 2.460 -5.041 3.001 1.00 62.11 59 LYS E CA 1
ATOM 7420 C C . LYS E 1 43 ? 3.151 -3.866 3.688 1.00 64.76 59 LYS E C 1
ATOM 7421 O O . LYS E 1 43 ? 3.352 -3.883 4.905 1.00 72.81 59 LYS E O 1
ATOM 7440 N N . GLU E 1 44 ? 3.521 -2.856 2.906 1.00 65.99 60 GLU E N 1
ATOM 7441 C CA . GLU E 1 44 ? 4.142 -1.641 3.429 1.00 74.65 60 GLU E CA 1
ATOM 7442 C C . GLU E 1 44 ? 5.368 -1.965 4.284 1.00 70.47 60 GLU E C 1
ATOM 7443 O O . GLU E 1 44 ? 5.424 -1.683 5.482 1.00 73.73 60 GLU E O 1
ATOM 7455 N N . ASP E 1 45 ? 6.366 -2.560 3.635 1.00 68.16 61 ASP E N 1
ATOM 7456 C CA . ASP E 1 45 ? 7.647 -2.889 4.254 1.00 83.26 61 ASP E CA 1
ATOM 7457 C C . ASP E 1 45 ? 7.515 -3.922 5.367 1.00 78.99 61 ASP E C 1
ATOM 7458 O O . ASP E 1 45 ? 8.363 -3.986 6.267 1.00 82.98 61 ASP E O 1
ATOM 7462 N N . GLU E 1 46 ? 6.458 -4.728 5.331 1.00 76.16 62 GLU E N 1
ATOM 7463 C CA . GLU E 1 46 ? 6.290 -5.866 6.231 1.00 76.35 62 GLU E CA 1
ATOM 7464 C C . GLU E 1 46 ? 6.032 -7.085 5.361 1.00 59.03 62 GLU E C 1
ATOM 7465 O O . GLU E 1 46 ? 5.080 -7.093 4.573 1.00 63.52 62 GLU E O 1
ATOM 7469 N N . GLN E 1 47 ? 6.886 -8.096 5.468 1.00 54.53 63 GLN E N 1
ATOM 7470 C CA . GLN E 1 47 ? 6.678 -9.318 4.703 1.00 69.02 63 GLN E CA 1
ATOM 7471 C C . GLN E 1 47 ? 5.468 -10.051 5.265 1.00 51.18 63 GLN E C 1
ATOM 7472 O O . GLN E 1 47 ? 5.249 -10.064 6.476 1.00 59.71 63 GLN E O 1
ATOM 7486 N N . VAL E 1 48 ? 4.627 -10.608 4.406 1.00 49.66 64 VAL E N 1
ATOM 7487 C CA . VAL E 1 48 ? 3.500 -11.455 4.843 1.00 59.81 64 VAL E CA 1
ATOM 7488 C C . VAL E 1 48 ? 3.859 -12.897 4.529 1.00 62.34 64 VAL E C 1
ATOM 7489 O O . VAL E 1 48 ? 3.632 -13.703 5.388 1.00 61.44 64 VAL E O 1
ATOM 7502 N N . ILE E 1 49 ? 4.433 -13.230 3.371 1.00 54.30 65 ILE E N 1
ATOM 7503 C CA . ILE E 1 49 ? 4.734 -14.612 3.010 1.00 59.25 65 ILE E CA 1
ATOM 7504 C C . ILE E 1 49 ? 5.763 -14.611 1.890 1.00 53.09 65 ILE E C 1
ATOM 7505 O O . ILE E 1 49 ? 5.873 -13.649 1.130 1.00 57.11 65 ILE E O 1
ATOM 7521 N N . GLN E 1 50 ? 6.527 -15.699 1.795 1.00 47.84 66 GLN E N 1
ATOM 7522 C CA . GLN E 1 50 ? 7.509 -15.863 0.735 1.00 42.81 66 GLN E CA 1
ATOM 7523 C C . GLN E 1 50 ? 7.574 -17.333 0.339 1.00 49.60 66 GLN E C 1
ATOM 7524 O O . GLN E 1 50 ? 7.346 -18.226 1.160 1.00 40.47 66 GLN E O 1
ATOM 7538 N N . PHE E 1 51 ? 7.902 -17.573 -0.928 1.00 46.48 67 PHE E N 1
ATOM 7539 C CA . PHE E 1 51 ? 8.011 -18.920 -1.488 1.00 41.51 67 PHE E CA 1
ATOM 7540 C C . PHE E 1 51 ? 9.242 -18.914 -2.383 1.00 44.27 67 PHE E C 1
ATOM 7541 O O . PHE E 1 51 ? 9.212 -18.345 -3.479 1.00 42.52 67 PHE E O 1
ATOM 7558 N N . VAL E 1 52 ? 10.324 -19.532 -1.914 1.00 41.47 68 VAL E N 1
ATOM 7559 C CA . VAL E 1 52 ? 11.637 -19.417 -2.541 1.00 40.87 68 VAL E CA 1
ATOM 7560 C C . VAL E 1 52 ? 12.102 -20.812 -2.932 1.00 43.24 68 VAL E C 1
ATOM 7561 O O . VAL E 1 52 ? 12.504 -21.605 -2.070 1.00 46.84 68 VAL E O 1
ATOM 7574 N N . ALA E 1 53 ? 12.064 -21.107 -4.230 1.00 39.10 69 ALA E N 1
ATOM 7575 C CA . ALA E 1 53 ? 12.558 -22.381 -4.747 1.00 53.02 69 ALA E CA 1
ATOM 7576 C C . ALA E 1 53 ? 11.909 -23.558 -4.024 1.00 46.63 69 ALA E C 1
ATOM 7577 O O . ALA E 1 53 ? 12.568 -24.536 -3.665 1.00 39.63 69 ALA E O 1
ATOM 7584 N N . GLY E 1 54 ? 10.603 -23.454 -3.800 1.00 50.51 70 GLY E N 1
ATOM 7585 C CA . GLY E 1 54 ? 9.847 -24.496 -3.146 1.00 47.28 70 GLY E CA 1
ATOM 7586 C C . GLY E 1 54 ? 9.763 -24.392 -1.639 1.00 48.17 70 GLY E C 1
ATOM 7587 O O . GLY E 1 54 ? 8.930 -25.083 -1.033 1.00 43.49 70 GLY E O 1
ATOM 7591 N N . GLU E 1 55 ? 10.589 -23.557 -1.013 1.00 41.69 71 GLU E N 1
ATOM 7592 C CA . GLU E 1 55 ? 10.618 -23.416 0.437 1.00 42.69 71 GLU E CA 1
ATOM 7593 C C . GLU E 1 55 ? 9.767 -22.213 0.827 1.00 46.29 71 GLU E C 1
ATOM 7594 O O . GLU E 1 55 ? 10.100 -21.070 0.496 1.00 55.18 71 GLU E O 1
ATOM 7606 N N . GLU E 1 56 ? 8.674 -22.471 1.535 1.00 58.90 72 GLU E N 1
ATOM 7607 C CA . GLU E 1 56 ? 7.757 -21.431 1.978 1.00 46.33 72 GLU E CA 1
ATOM 7608 C C . GLU E 1 56 ? 8.096 -21.036 3.409 1.00 50.93 72 GLU E C 1
ATOM 7609 O O . GLU E 1 56 ? 8.228 -21.900 4.284 1.00 60.81 72 GLU E O 1
ATOM 7621 N N . ASP E 1 57 ? 8.249 -19.735 3.636 1.00 62.26 73 ASP E N 1
ATOM 7622 C CA . ASP E 1 57 ? 8.517 -19.171 4.959 1.00 59.15 73 ASP E CA 1
ATOM 7623 C C . ASP E 1 57 ? 7.390 -18.172 5.223 1.00 64.36 73 ASP E C 1
ATOM 7624 O O . ASP E 1 57 ? 7.498 -16.993 4.877 1.00 69.84 73 ASP E O 1
ATOM 7633 N N . LEU E 1 58 ? 6.294 -18.652 5.807 1.00 82.86 74 LEU E N 1
ATOM 7634 C CA . LEU E 1 58 ? 5.147 -17.799 6.091 1.00 85.36 74 LEU E CA 1
ATOM 7635 C C . LEU E 1 58 ? 5.353 -16.930 7.324 1.00 92.67 74 LEU E C 1
ATOM 7636 O O . LEU E 1 58 ? 4.468 -16.132 7.654 1.00 93.42 74 LEU E O 1
ATOM 7640 N N . LYS E 1 59 ? 6.497 -17.061 8.003 1.00 96.56 75 LYS E N 1
ATOM 7641 C CA . LYS E 1 59 ? 6.804 -16.284 9.193 1.00 97.47 75 LYS E CA 1
ATOM 7642 C C . LYS E 1 59 ? 7.703 -15.117 8.821 1.00 102.72 75 LYS E C 1
ATOM 7643 O O . LYS E 1 59 ? 8.907 -15.313 8.598 1.00 104.61 75 LYS E O 1
ATOM 7647 N N . GLN E 1 61 ? 9.356 -12.719 10.612 1.00 113.12 77 GLN E N 1
ATOM 7648 C CA . GLN E 1 61 ? 9.392 -12.778 12.068 1.00 107.96 77 GLN E CA 1
ATOM 7649 C C . GLN E 1 61 ? 8.169 -13.583 12.511 1.00 103.15 77 GLN E C 1
ATOM 7650 O O . GLN E 1 61 ? 8.059 -14.778 12.218 1.00 99.35 77 GLN E O 1
ATOM 7654 N N . HIS E 1 62 ? 7.218 -12.922 13.180 1.00 106.20 78 HIS E N 1
ATOM 7655 C CA . HIS E 1 62 ? 5.988 -13.553 13.657 1.00 102.97 78 HIS E CA 1
ATOM 7656 C C . HIS E 1 62 ? 4.846 -12.567 13.398 1.00 100.33 78 HIS E C 1
ATOM 7657 O O . HIS E 1 62 ? 4.270 -11.976 14.305 1.00 102.12 78 HIS E O 1
ATOM 7661 N N . SER E 1 63 ? 4.489 -12.403 12.126 1.00 97.75 79 SER E N 1
ATOM 7662 C CA . SER E 1 63 ? 3.707 -11.252 11.727 1.00 92.97 79 SER E CA 1
ATOM 7663 C C . SER E 1 63 ? 2.292 -11.302 12.289 1.00 85.60 79 SER E C 1
ATOM 7664 O O . SER E 1 63 ? 1.906 -12.202 13.047 1.00 88.10 79 SER E O 1
ATOM 7668 N N . ASN E 1 64 ? 1.515 -10.291 11.888 1.00 72.57 80 ASN E N 1
ATOM 7669 C CA . ASN E 1 64 ? 0.097 -10.181 12.184 1.00 74.20 80 ASN E CA 1
ATOM 7670 C C . ASN E 1 64 ? -0.757 -11.112 11.340 1.00 80.98 80 ASN E C 1
ATOM 7671 O O . ASN E 1 64 ? -1.912 -11.359 11.700 1.00 86.75 80 ASN E O 1
ATOM 7682 N N . PHE E 1 65 ? -0.214 -11.641 10.239 1.00 75.96 81 PHE E N 1
ATOM 7683 C CA . PHE E 1 65 ? -0.905 -12.630 9.421 1.00 70.84 81 PHE E CA 1
ATOM 7684 C C . PHE E 1 65 ? -0.566 -14.064 9.831 1.00 73.61 81 PHE E C 1
ATOM 7685 O O . PHE E 1 65 ? -0.645 -14.981 9.000 1.00 76.02 81 PHE E O 1
ATOM 7702 N N . ARG E 1 66 ? -0.178 -14.275 11.088 1.00 77.40 82 ARG E N 1
ATOM 7703 C CA . ARG E 1 66 ? 0.202 -15.598 11.568 1.00 78.77 82 ARG E CA 1
ATOM 7704 C C . ARG E 1 66 ? -0.900 -16.613 11.302 1.00 85.02 82 ARG E C 1
ATOM 7705 O O . ARG E 1 66 ? -2.035 -16.446 11.762 1.00 82.18 82 ARG E O 1
ATOM 7709 N N . GLY E 1 67 ? -0.561 -17.665 10.565 1.00 77.24 83 GLY E N 1
ATOM 7710 C CA . GLY E 1 67 ? -1.548 -18.691 10.258 1.00 70.73 83 GLY E CA 1
ATOM 7711 C C . GLY E 1 67 ? -2.837 -18.134 9.700 1.00 67.51 83 GLY E C 1
ATOM 7712 O O . GLY E 1 67 ? -3.924 -18.628 10.021 1.00 80.15 83 GLY E O 1
ATOM 7716 N N . ARG E 1 68 ? -2.740 -17.082 8.892 1.00 77.76 84 ARG E N 1
ATOM 7717 C CA . ARG E 1 68 ? -3.887 -16.511 8.197 1.00 61.29 84 ARG E CA 1
ATOM 7718 C C . ARG E 1 68 ? -3.584 -16.220 6.738 1.00 53.48 84 ARG E C 1
ATOM 7719 O O . ARG E 1 68 ? -4.517 -15.948 5.979 1.00 49.86 84 ARG E O 1
ATOM 7740 N N . ALA E 1 69 ? -2.320 -16.259 6.327 1.00 46.60 85 ALA E N 1
ATOM 7741 C CA . ALA E 1 69 ? -1.900 -15.993 4.960 1.00 50.69 85 ALA E CA 1
ATOM 7742 C C . ALA E 1 69 ? -1.351 -17.271 4.345 1.00 52.69 85 ALA E C 1
ATOM 7743 O O . ALA E 1 69 ? -0.682 -18.059 5.021 1.00 59.44 85 ALA E O 1
ATOM 7750 N N . SER E 1 70 ? -1.635 -17.471 3.059 1.00 50.29 86 SER E N 1
ATOM 7751 C CA . SER E 1 70 ? -1.186 -18.667 2.368 1.00 51.22 86 SER E CA 1
ATOM 7752 C C . SER E 1 70 ? -1.058 -18.382 0.880 1.00 52.25 86 SER E C 1
ATOM 7753 O O . SER E 1 70 ? -1.555 -17.373 0.373 1.00 48.98 86 SER E O 1
ATOM 7761 N N . LEU E 1 71 ? -0.358 -19.287 0.196 1.00 48.40 87 LEU E N 1
ATOM 7762 C CA . LEU E 1 71 ? -0.247 -19.302 -1.261 1.00 41.87 87 LEU E CA 1
ATOM 7763 C C . LEU E 1 71 ? -0.835 -20.622 -1.744 1.00 46.91 87 LEU E C 1
ATOM 7764 O O . LEU E 1 71 ? -0.115 -21.633 -1.826 1.00 54.09 87 LEU E O 1
ATOM 7780 N N . PRO E 1 72 ? -2.130 -20.674 -2.054 1.00 60.90 88 PRO E N 1
ATOM 7781 C CA . PRO E 1 72 ? -2.709 -21.926 -2.556 1.00 50.55 88 PRO E CA 1
ATOM 7782 C C . PRO E 1 72 ? -1.908 -22.438 -3.741 1.00 47.92 88 PRO E C 1
ATOM 7783 O O . PRO E 1 72 ? -1.665 -21.715 -4.709 1.00 63.82 88 PRO E O 1
ATOM 7794 N N . LYS E 1 73 ? -1.481 -23.698 -3.661 1.00 53.34 89 LYS E N 1
ATOM 7795 C CA . LYS E 1 73 ? -0.604 -24.246 -4.689 1.00 52.29 89 LYS E CA 1
ATOM 7796 C C . LYS E 1 73 ? -1.350 -24.656 -5.947 1.00 53.91 89 LYS E C 1
ATOM 7797 O O . LYS E 1 73 ? -0.734 -24.719 -7.017 1.00 60.33 89 LYS E O 1
ATOM 7816 N N . ASP E 1 74 ? -2.657 -24.915 -5.856 1.00 42.19 90 ASP E N 1
ATOM 7817 C CA . ASP E 1 74 ? -3.434 -25.147 -7.066 1.00 57.90 90 ASP E CA 1
ATOM 7818 C C . ASP E 1 74 ? -3.509 -23.894 -7.930 1.00 64.05 90 ASP E C 1
ATOM 7819 O O . ASP E 1 74 ? -3.820 -23.994 -9.122 1.00 68.19 90 ASP E O 1
ATOM 7828 N N . GLN E 1 75 ? -3.218 -22.723 -7.360 1.00 62.57 91 GLN E N 1
ATOM 7829 C CA . GLN E 1 75 ? -3.092 -21.494 -8.135 1.00 52.92 91 GLN E CA 1
ATOM 7830 C C . GLN E 1 75 ? -1.650 -21.232 -8.553 1.00 55.44 91 GLN E C 1
ATOM 7831 O O . GLN E 1 75 ? -1.410 -20.779 -9.678 1.00 56.45 91 GLN E O 1
ATOM 7845 N N . LEU E 1 76 ? -0.679 -21.508 -7.675 1.00 50.68 92 LEU E N 1
ATOM 7846 C CA . LEU E 1 76 ? 0.726 -21.379 -8.053 1.00 59.10 92 LEU E CA 1
ATOM 7847 C C . LEU E 1 76 ? 1.013 -22.145 -9.342 1.00 51.05 92 LEU E C 1
ATOM 7848 O O . LEU E 1 76 ? 1.688 -21.644 -10.248 1.00 58.04 92 LEU E O 1
ATOM 7864 N N . LEU E 1 77 ? 0.513 -23.383 -9.431 1.00 60.84 93 LEU E N 1
ATOM 7865 C CA . LEU E 1 77 ? 0.798 -24.220 -10.591 1.00 62.20 93 LEU E CA 1
ATOM 7866 C C . LEU E 1 77 ? 0.135 -23.697 -11.862 1.00 50.12 93 LEU E C 1
ATOM 7867 O O . LEU E 1 77 ? 0.597 -24.019 -12.963 1.00 58.11 93 LEU E O 1
ATOM 7883 N N . LYS E 1 78 ? -0.919 -22.893 -11.737 1.00 57.78 94 LYS E N 1
ATOM 7884 C CA . LYS E 1 78 ? -1.559 -22.265 -12.885 1.00 63.60 94 LYS E CA 1
ATOM 7885 C C . LYS E 1 78 ? -0.947 -20.912 -13.231 1.00 52.05 94 LYS E C 1
ATOM 7886 O O . LYS E 1 78 ? -1.485 -20.202 -14.087 1.00 49.98 94 LYS E O 1
ATOM 7905 N N . GLY E 1 79 ? 0.162 -20.545 -12.598 1.00 51.46 95 GLY E N 1
ATOM 7906 C CA . GLY E 1 79 ? 0.791 -19.271 -12.868 1.00 48.98 95 GLY E CA 1
ATOM 7907 C C . GLY E 1 79 ? 0.174 -18.096 -12.154 1.00 53.36 95 GLY E C 1
ATOM 7908 O O . GLY E 1 79 ? 0.335 -16.957 -12.602 1.00 60.02 95 GLY E O 1
ATOM 7912 N N . ASN E 1 80 ? -0.528 -18.339 -11.051 1.00 55.43 96 ASN E N 1
ATOM 7913 C CA . ASN E 1 80 ? -1.201 -17.300 -10.274 1.00 42.95 96 ASN E CA 1
ATOM 7914 C C . ASN E 1 80 ? -0.689 -17.388 -8.839 1.00 48.07 96 ASN E C 1
ATOM 7915 O O . ASN E 1 80 ? -1.094 -18.276 -8.082 1.00 47.65 96 ASN E O 1
ATOM 7926 N N . ALA E 1 81 ? 0.204 -16.470 -8.465 1.00 47.23 97 ALA E N 1
ATOM 7927 C CA . ALA E 1 81 ? 0.769 -16.435 -7.116 1.00 40.67 97 ALA E CA 1
ATOM 7928 C C . ALA E 1 81 ? -0.166 -15.676 -6.170 1.00 48.45 97 ALA E C 1
ATOM 7929 O O . ALA E 1 81 ? 0.189 -14.670 -5.556 1.00 51.19 97 ALA E O 1
ATOM 7936 N N . ALA E 1 82 ? -1.386 -16.197 -6.057 1.00 50.03 98 ALA E N 1
ATOM 7937 C CA . ALA E 1 82 ? -2.436 -15.515 -5.316 1.00 41.05 98 ALA E CA 1
ATOM 7938 C C . ALA E 1 82 ? -2.194 -15.594 -3.814 1.00 47.21 98 ALA E C 1
ATOM 7939 O O . ALA E 1 82 ? -1.831 -16.645 -3.278 1.00 55.66 98 ALA E O 1
ATOM 7946 N N . LEU E 1 83 ? -2.406 -14.470 -3.133 1.00 54.19 99 LEU E N 1
ATOM 7947 C CA . LEU E 1 83 ? -2.284 -14.392 -1.682 1.00 47.34 99 LEU E CA 1
ATOM 7948 C C . LEU E 1 83 ? -3.669 -14.525 -1.058 1.00 54.87 99 LEU E C 1
ATOM 7949 O O . LEU E 1 83 ? -4.562 -13.716 -1.335 1.00 53.18 99 LEU E O 1
ATOM 7965 N N . GLN E 1 84 ? -3.841 -15.540 -0.219 1.00 59.90 100 GLN E N 1
ATOM 7966 C CA . GLN E 1 84 ? -5.102 -15.798 0.460 1.00 50.79 100 GLN E CA 1
ATOM 7967 C C . GLN E 1 84 ? -4.975 -15.378 1.918 1.00 55.77 100 GLN E C 1
ATOM 7968 O O . GLN E 1 84 ? -4.116 -15.890 2.642 1.00 65.08 100 GLN E O 1
ATOM 7982 N N . ILE E 1 85 ? -5.820 -14.444 2.342 1.00 53.64 101 ILE E N 1
ATOM 7983 C CA . ILE E 1 85 ? -5.890 -14.006 3.733 1.00 47.34 101 ILE E CA 1
ATOM 7984 C C . ILE E 1 85 ? -7.257 -14.401 4.274 1.00 60.13 101 ILE E C 1
ATOM 7985 O O . ILE E 1 85 ? -8.290 -14.024 3.709 1.00 59.07 101 ILE E O 1
ATOM 8001 N N . THR E 1 86 ? -7.269 -15.154 5.368 1.00 51.92 102 THR E N 1
ATOM 8002 C CA . THR E 1 86 ? -8.506 -15.560 6.019 1.00 61.21 102 THR E CA 1
ATOM 8003 C C . THR E 1 86 ? -8.769 -14.693 7.247 1.00 60.31 102 THR E C 1
ATOM 8004 O O . THR E 1 86 ? -7.841 -14.192 7.888 1.00 62.27 102 THR E O 1
ATOM 8015 N N . ASP E 1 87 ? -10.052 -14.518 7.561 1.00 58.82 103 ASP E N 1
ATOM 8016 C CA . ASP E 1 87 ? -10.498 -13.691 8.684 1.00 66.94 103 ASP E CA 1
ATOM 8017 C C . ASP E 1 87 ? -9.820 -12.320 8.658 1.00 57.40 103 ASP E C 1
ATOM 8018 O O . ASP E 1 87 ? -9.066 -11.945 9.558 1.00 52.99 103 ASP E O 1
ATOM 8027 N N . VAL E 1 88 ? -10.110 -11.563 7.599 1.00 51.59 104 VAL E N 1
ATOM 8028 C CA . VAL E 1 88 ? -9.462 -10.270 7.422 1.00 71.89 104 VAL E CA 1
ATOM 8029 C C . VAL E 1 88 ? -9.852 -9.335 8.559 1.00 53.30 104 VAL E C 1
ATOM 8030 O O . VAL E 1 88 ? -11.020 -9.254 8.960 1.00 66.60 104 VAL E O 1
ATOM 8043 N N . LYS E 1 89 ? -8.859 -8.628 9.089 1.00 55.61 105 LYS E N 1
ATOM 8044 C CA . LYS E 1 89 ? -9.031 -7.631 10.135 1.00 53.79 105 LYS E CA 1
ATOM 8045 C C . LYS E 1 89 ? -8.835 -6.239 9.545 1.00 56.38 105 LYS E C 1
ATOM 8046 O O . LYS E 1 89 ? -8.433 -6.081 8.388 1.00 60.84 105 LYS E O 1
ATOM 8058 N N . LEU E 1 90 ? -9.129 -5.215 10.353 1.00 65.57 106 LEU E N 1
ATOM 8059 C CA . LEU E 1 90 ? -8.973 -3.846 9.872 1.00 66.23 106 LEU E CA 1
ATOM 8060 C C . LEU E 1 90 ? -7.511 -3.537 9.559 1.00 61.71 106 LEU E C 1
ATOM 8061 O O . LEU E 1 90 ? -7.208 -2.841 8.581 1.00 64.09 106 LEU E O 1
ATOM 8077 N N . GLN E 1 91 ? -6.589 -4.056 10.377 1.00 63.98 107 GLN E N 1
ATOM 8078 C CA . GLN E 1 91 ? -5.168 -3.819 10.151 1.00 69.05 107 GLN E CA 1
ATOM 8079 C C . GLN E 1 91 ? -4.697 -4.346 8.802 1.00 55.55 107 GLN E C 1
ATOM 8080 O O . GLN E 1 91 ? -3.672 -3.879 8.291 1.00 67.41 107 GLN E O 1
ATOM 8084 N N . ASP E 1 92 ? -5.417 -5.304 8.216 1.00 56.42 108 ASP E N 1
ATOM 8085 C CA . ASP E 1 92 ? -4.993 -5.882 6.949 1.00 60.86 108 ASP E CA 1
ATOM 8086 C C . ASP E 1 92 ? -5.155 -4.919 5.781 1.00 54.76 108 ASP E C 1
ATOM 8087 O O . ASP E 1 92 ? -4.517 -5.119 4.742 1.00 63.20 108 ASP E O 1
ATOM 8096 N N . ALA E 1 93 ? -5.993 -3.896 5.917 1.00 59.75 109 ALA E N 1
ATOM 8097 C CA . ALA E 1 93 ? -6.132 -2.905 4.860 1.00 54.64 109 ALA E CA 1
ATOM 8098 C C . ALA E 1 93 ? -4.790 -2.234 4.594 1.00 53.92 109 ALA E C 1
ATOM 8099 O O . ALA E 1 93 ? -4.035 -1.929 5.521 1.00 53.53 109 ALA E O 1
ATOM 8106 N N . GLY E 1 94 ? -4.490 -2.014 3.325 1.00 48.28 110 GLY E N 1
ATOM 8107 C CA . GLY E 1 94 ? -3.267 -1.340 2.946 1.00 50.61 110 GLY E CA 1
ATOM 8108 C C . GLY E 1 94 ? -2.824 -1.761 1.559 1.00 49.30 110 GLY E C 1
ATOM 8109 O O . GLY E 1 94 ? -3.545 -2.435 0.830 1.00 51.18 110 GLY E O 1
ATOM 8113 N N . VAL E 1 95 ? -1.607 -1.350 1.218 1.00 47.90 111 VAL E N 1
ATOM 8114 C CA . VAL E 1 95 ? -1.043 -1.573 -0.107 1.00 57.71 111 VAL E CA 1
ATOM 8115 C C . VAL E 1 95 ? -0.139 -2.796 -0.044 1.00 57.11 111 VAL E C 1
ATOM 8116 O O . VAL E 1 95 ? 0.916 -2.775 0.601 1.00 49.07 111 VAL E O 1
ATOM 8129 N N . TYR E 1 96 ? -0.553 -3.861 -0.720 1.00 59.54 112 TYR E N 1
ATOM 8130 C CA . TYR E 1 96 ? 0.243 -5.071 -0.841 1.00 49.53 112 TYR E CA 1
ATOM 8131 C C . TYR E 1 96 ? 1.103 -5.010 -2.095 1.00 54.21 112 TYR E C 1
ATOM 8132 O O . TYR E 1 96 ? 0.707 -4.447 -3.120 1.00 54.17 112 TYR E O 1
ATOM 8150 N N . CYS E 1 97 ? 2.297 -5.592 -2.001 1.00 62.63 113 CYS E N 1
ATOM 8151 C CA . CYS E 1 97 ? 3.236 -5.659 -3.114 1.00 51.37 113 CYS E CA 1
ATOM 8152 C C . CYS E 1 97 ? 3.522 -7.124 -3.413 1.00 53.48 113 CYS E C 1
ATOM 8153 O O . CYS E 1 97 ? 3.958 -7.867 -2.528 1.00 55.19 113 CYS E O 1
ATOM 8161 N N . CYS E 1 98 ? 3.260 -7.536 -4.650 1.00 46.15 114 CYS E N 1
ATOM 8162 C CA . CYS E 1 98 ? 3.519 -8.898 -5.098 1.00 46.29 114 CYS E CA 1
ATOM 8163 C C . CYS E 1 98 ? 4.782 -8.892 -5.953 1.00 53.24 114 CYS E C 1
ATOM 8164 O O . CYS E 1 98 ? 4.831 -8.221 -6.989 1.00 63.27 114 CYS E O 1
ATOM 8171 N N . ILE E 1 99 ? 5.798 -9.630 -5.515 1.00 47.32 115 ILE E N 1
ATOM 8172 C CA . ILE E 1 99 ? 7.103 -9.662 -6.169 1.00 48.37 115 ILE E CA 1
ATOM 8173 C C . ILE E 1 99 ? 7.357 -11.088 -6.634 1.00 38.66 115 ILE E C 1
ATOM 8174 O O . ILE E 1 99 ? 7.319 -12.025 -5.826 1.00 43.44 115 ILE E O 1
ATOM 8190 N N . ILE E 1 100 ? 7.623 -11.253 -7.926 1.00 40.42 116 ILE E N 1
ATOM 8191 C CA . ILE E 1 100 ? 7.845 -12.571 -8.505 1.00 42.67 116 ILE E CA 1
ATOM 8192 C C . ILE E 1 100 ? 9.138 -12.564 -9.304 1.00 41.19 116 ILE E C 1
ATOM 8193 O O . ILE E 1 100 ? 9.443 -11.598 -10.011 1.00 51.32 116 ILE E O 1
ATOM 8209 N N . SER E 1 101 ? 9.900 -13.649 -9.183 1.00 47.81 117 SER E N 1
ATOM 8210 C CA . SER E 1 101 ? 11.067 -13.904 -10.020 1.00 41.35 117 SER E CA 1
ATOM 8211 C C . SER E 1 101 ? 10.888 -15.281 -10.646 1.00 41.41 117 SER E C 1
ATOM 8212 O O . SER E 1 101 ? 10.828 -16.287 -9.930 1.00 43.05 117 SER E O 1
ATOM 8220 N N . TYR E 1 102 ? 10.778 -15.319 -11.975 1.00 51.17 118 TYR E N 1
ATOM 8221 C CA . TYR E 1 102 ? 10.694 -16.577 -12.717 1.00 46.01 118 TYR E CA 1
ATOM 8222 C C . TYR E 1 102 ? 11.315 -16.298 -14.084 1.00 55.08 118 TYR E C 1
ATOM 8223 O O . TYR E 1 102 ? 10.639 -15.793 -14.985 1.00 71.60 118 TYR E O 1
ATOM 8241 N N . GLY E 1 103 ? 12.597 -16.624 -14.225 1.00 55.39 119 GLY E N 1
ATOM 8242 C CA . GLY E 1 103 ? 13.382 -16.120 -15.332 1.00 57.74 119 GLY E CA 1
ATOM 8243 C C . GLY E 1 103 ? 13.771 -14.682 -15.054 1.00 75.10 119 GLY E C 1
ATOM 8244 O O . GLY E 1 103 ? 14.900 -14.400 -14.642 1.00 82.76 119 GLY E O 1
ATOM 8248 N N . GLY E 1 104 ? 12.824 -13.767 -15.264 1.00 65.69 120 GLY E N 1
ATOM 8249 C CA . GLY E 1 104 ? 12.973 -12.385 -14.882 1.00 71.77 120 GLY E CA 1
ATOM 8250 C C . GLY E 1 104 ? 12.157 -12.038 -13.650 1.00 66.24 120 GLY E C 1
ATOM 8251 O O . GLY E 1 104 ? 11.577 -12.901 -12.987 1.00 63.79 120 GLY E O 1
ATOM 8255 N N . ALA E 1 105 ? 12.105 -10.736 -13.360 1.00 53.52 121 ALA E N 1
ATOM 8256 C CA . ALA E 1 105 ? 11.493 -10.246 -12.133 1.00 57.78 121 ALA E CA 1
ATOM 8257 C C . ALA E 1 105 ? 10.603 -9.043 -12.414 1.00 57.26 121 ALA E C 1
ATOM 8258 O O . ALA E 1 105 ? 10.870 -8.248 -13.318 1.00 63.19 121 ALA E O 1
ATOM 8265 N N . ASP E 1 106 ? 9.545 -8.917 -11.615 1.00 60.54 122 ASP E N 1
ATOM 8266 C CA . ASP E 1 106 ? 8.616 -7.797 -11.704 1.00 56.15 122 ASP E CA 1
ATOM 8267 C C . ASP E 1 106 ? 7.869 -7.703 -10.380 1.00 63.84 122 ASP E C 1
ATOM 8268 O O . ASP E 1 106 ? 7.883 -8.637 -9.575 1.00 56.61 122 ASP E O 1
ATOM 8277 N N . TYR E 1 107 ? 7.216 -6.564 -10.161 1.00 47.33 123 TYR E N 1
ATOM 8278 C CA . TYR E 1 107 ? 6.393 -6.392 -8.971 1.00 45.81 123 TYR E CA 1
ATOM 8279 C C . TYR E 1 107 ? 5.190 -5.521 -9.302 1.00 59.19 123 TYR E C 1
ATOM 8280 O O . TYR E 1 107 ? 5.206 -4.717 -10.236 1.00 61.54 123 TYR E O 1
ATOM 8298 N N . LYS E 1 108 ? 4.132 -5.703 -8.510 1.00 53.09 124 LYS E N 1
ATOM 8299 C CA . LYS E 1 108 ? 2.858 -5.019 -8.693 1.00 57.52 124 LYS E CA 1
ATOM 8300 C C . LYS E 1 108 ? 2.282 -4.698 -7.322 1.00 56.97 124 LYS E C 1
ATOM 8301 O O . LYS E 1 108 ? 2.313 -5.533 -6.415 1.00 49.32 124 LYS E O 1
ATOM 8311 N N . ARG E 1 109 ? 1.747 -3.488 -7.182 1.00 67.44 125 ARG E N 1
ATOM 8312 C CA . ARG E 1 109 ? 1.069 -3.074 -5.961 1.00 54.89 125 ARG E CA 1
ATOM 8313 C C . ARG E 1 109 ? -0.425 -3.352 -6.076 1.00 45.38 125 ARG E C 1
ATOM 8314 O O . ARG E 1 109 ? -1.017 -3.213 -7.150 1.00 47.20 125 ARG E O 1
ATOM 8335 N N . ILE E 1 110 ? -1.018 -3.785 -4.965 1.00 47.59 126 ILE E N 1
ATOM 8336 C CA . ILE E 1 110 ? -2.439 -4.109 -4.891 1.00 43.59 126 ILE E CA 1
ATOM 8337 C C . ILE E 1 110 ? -2.967 -3.591 -3.560 1.00 45.20 126 ILE E C 1
ATOM 8338 O O . ILE E 1 110 ? -2.343 -3.807 -2.515 1.00 50.34 126 ILE E O 1
ATOM 8354 N N . THR E 1 111 ? -4.116 -2.922 -3.593 1.00 49.16 127 THR E N 1
ATOM 8355 C CA . THR E 1 111 ? -4.691 -2.301 -2.408 1.00 44.15 127 THR E CA 1
ATOM 8356 C C . THR E 1 111 ? -5.838 -3.143 -1.860 1.00 51.86 127 THR E C 1
ATOM 8357 O O . THR E 1 111 ? -6.674 -3.647 -2.616 1.00 52.57 127 THR E O 1
ATOM 8368 N N . LEU E 1 112 ? -5.871 -3.288 -0.537 1.00 53.33 128 LEU E N 1
ATOM 8369 C CA . LEU E 1 112 ? -6.950 -3.968 0.169 1.00 57.18 128 LEU E CA 1
ATOM 8370 C C . LEU E 1 112 ? -7.669 -2.965 1.061 1.00 46.70 128 LEU E C 1
ATOM 8371 O O . LEU E 1 112 ? -7.034 -2.286 1.874 1.00 54.20 128 LEU E O 1
ATOM 8387 N N . LYS E 1 113 ? -8.984 -2.859 0.894 1.00 49.61 129 LYS E N 1
ATOM 8388 C CA . LYS E 1 113 ? -9.832 -2.044 1.756 1.00 55.71 129 LYS E CA 1
ATOM 8389 C C . LYS E 1 113 ? -10.788 -2.953 2.519 1.00 54.20 129 LYS E C 1
ATOM 8390 O O . LYS E 1 113 ? -11.360 -3.887 1.950 1.00 60.84 129 LYS E O 1
ATOM 8409 N N . VAL E 1 114 ? -10.949 -2.681 3.811 1.00 55.54 130 VAL E N 1
ATOM 8410 C CA . VAL E 1 114 ? -11.706 -3.547 4.710 1.00 71.58 130 VAL E CA 1
ATOM 8411 C C . VAL E 1 114 ? -12.826 -2.732 5.339 1.00 64.54 130 VAL E C 1
ATOM 8412 O O . VAL E 1 114 ? -12.567 -1.756 6.055 1.00 60.21 130 VAL E O 1
ATOM 8425 N N . ASN E 1 115 ? -14.067 -3.132 5.077 1.00 63.30 131 ASN E N 1
ATOM 8426 C CA . ASN E 1 115 ? -15.234 -2.508 5.684 1.00 73.50 131 ASN E CA 1
ATOM 8427 C C . ASN E 1 115 ? -15.503 -3.140 7.045 1.00 72.83 131 ASN E C 1
ATOM 8428 O O . ASN E 1 115 ? -15.479 -4.367 7.178 1.00 72.26 131 ASN E O 1
ATOM 8439 N N . ALA E 1 116 ? -15.762 -2.302 8.047 1.00 79.57 132 ALA E N 1
ATOM 8440 C CA . ALA E 1 116 ? -16.118 -2.790 9.369 1.00 69.86 132 ALA E CA 1
ATOM 8441 C C . ALA E 1 116 ? -17.464 -3.504 9.304 1.00 68.32 132 ALA E C 1
ATOM 8442 O O . ALA E 1 116 ? -18.200 -3.384 8.322 1.00 82.58 132 ALA E O 1
ATOM 8449 N N . PRO E 1 117 ? -17.813 -4.264 10.341 1.00 72.94 133 PRO E N 1
ATOM 8450 C CA . PRO E 1 117 ? -19.105 -4.962 10.363 1.00 73.38 133 PRO E CA 1
ATOM 8451 C C . PRO E 1 117 ? -20.229 -4.182 11.027 1.00 74.18 133 PRO E C 1
ATOM 8452 O O . PRO E 1 117 ? -21.349 -4.701 11.116 1.00 75.98 133 PRO E O 1
ATOM 8463 N N . TYR E 1 118 ? -19.958 -2.968 11.491 1.00 78.05 134 TYR E N 1
ATOM 8464 C CA . TYR E 1 118 ? -20.928 -2.204 12.260 1.00 84.18 134 TYR E CA 1
ATOM 8465 C C . TYR E 1 118 ? -20.560 -0.726 12.268 1.00 70.81 134 TYR E C 1
ATOM 8466 O O . TYR E 1 118 ? -19.394 -0.368 12.438 1.00 85.72 134 TYR E O 1
ATOM 8470 N N . PHE F 1 3 ? -4.179 21.023 18.767 1.00 68.17 19 PHE F N 1
ATOM 8471 C CA . PHE F 1 3 ? -4.404 20.406 17.464 1.00 85.07 19 PHE F CA 1
ATOM 8472 C C . PHE F 1 3 ? -3.076 20.215 16.733 1.00 75.65 19 PHE F C 1
ATOM 8473 O O . PHE F 1 3 ? -2.346 21.176 16.492 1.00 66.91 19 PHE F O 1
ATOM 8489 N N . THR F 1 4 ? -2.773 18.964 16.390 1.00 69.32 20 THR F N 1
ATOM 8490 C CA . THR F 1 4 ? -1.509 18.617 15.748 1.00 65.71 20 THR F CA 1
ATOM 8491 C C . THR F 1 4 ? -1.753 17.480 14.768 1.00 72.03 20 THR F C 1
ATOM 8492 O O . THR F 1 4 ? -2.437 16.506 15.108 1.00 74.12 20 THR F O 1
ATOM 8503 N N . ILE F 1 5 ? -1.205 17.601 13.561 1.00 64.40 21 ILE F N 1
ATOM 8504 C CA . ILE F 1 5 ? -1.346 16.574 12.534 1.00 68.03 21 ILE F CA 1
ATOM 8505 C C . ILE F 1 5 ? -0.097 15.708 12.532 1.00 70.66 21 ILE F C 1
ATOM 8506 O O . ILE F 1 5 ? 1.020 16.197 12.755 1.00 71.71 21 ILE F O 1
ATOM 8522 N N . THR F 1 6 ? -0.289 14.416 12.285 1.00 68.86 22 THR F N 1
ATOM 8523 C CA . THR F 1 6 ? 0.771 13.422 12.384 1.00 64.70 22 THR F CA 1
ATOM 8524 C C . THR F 1 6 ? 1.052 12.850 11.001 1.00 61.08 22 THR F C 1
ATOM 8525 O O . THR F 1 6 ? 0.138 12.362 10.329 1.00 67.43 22 THR F O 1
ATOM 8536 N N . ALA F 1 7 ? 2.315 12.931 10.574 1.00 70.60 23 ALA F N 1
ATOM 8537 C CA . ALA F 1 7 ? 2.764 12.299 9.344 1.00 72.44 23 ALA F CA 1
ATOM 8538 C C . ALA F 1 7 ? 3.766 11.212 9.710 1.00 76.73 23 ALA F C 1
ATOM 8539 O O . ALA F 1 7 ? 4.934 11.517 9.993 1.00 88.12 23 ALA F O 1
ATOM 8546 N N . PRO F 1 8 ? 3.368 9.938 9.731 1.00 85.03 24 PRO F N 1
ATOM 8547 C CA . PRO F 1 8 ? 4.315 8.899 10.180 1.00 88.09 24 PRO F CA 1
ATOM 8548 C C . PRO F 1 8 ? 5.552 8.821 9.302 1.00 78.26 24 PRO F C 1
ATOM 8549 O O . PRO F 1 8 ? 6.677 8.807 9.818 1.00 66.74 24 PRO F O 1
ATOM 8560 N N . LYS F 1 9 ? 5.377 8.781 7.982 1.00 73.77 25 LYS F N 1
ATOM 8561 C CA . LYS F 1 9 ? 6.499 8.776 7.053 1.00 68.35 25 LYS F CA 1
ATOM 8562 C C . LYS F 1 9 ? 6.848 10.207 6.661 1.00 72.03 25 LYS F C 1
ATOM 8563 O O . LYS F 1 9 ? 5.987 10.958 6.191 1.00 77.88 25 LYS F O 1
ATOM 8582 N N . ASP F 1 10 ? 8.110 10.578 6.861 1.00 70.06 26 ASP F N 1
ATOM 8583 C CA . ASP F 1 10 ? 8.607 11.913 6.550 1.00 67.58 26 ASP F CA 1
ATOM 8584 C C . ASP F 1 10 ? 9.316 11.975 5.203 1.00 65.62 26 ASP F C 1
ATOM 8585 O O . ASP F 1 10 ? 9.832 13.035 4.837 1.00 59.76 26 ASP F O 1
ATOM 8594 N N . LEU F 1 11 ? 9.334 10.875 4.448 1.00 63.19 27 LEU F N 1
ATOM 8595 C CA . LEU F 1 11 ? 10.011 10.830 3.156 1.00 61.34 27 LEU F CA 1
ATOM 8596 C C . LEU F 1 11 ? 9.479 9.642 2.371 1.00 49.34 27 LEU F C 1
ATOM 8597 O O . LEU F 1 11 ? 9.421 8.528 2.899 1.00 60.59 27 LEU F O 1
ATOM 8613 N N . TYR F 1 12 ? 9.094 9.883 1.118 1.00 47.94 28 TYR F N 1
ATOM 8614 C CA . TYR F 1 12 ? 8.643 8.836 0.210 1.00 55.85 28 TYR F CA 1
ATOM 8615 C C . TYR F 1 12 ? 9.595 8.758 -0.978 1.00 61.14 28 TYR F C 1
ATOM 8616 O O . TYR F 1 12 ? 9.878 9.776 -1.619 1.00 54.89 28 TYR F O 1
ATOM 8634 N N . VAL F 1 13 ? 10.093 7.556 -1.257 1.00 67.30 29 VAL F N 1
ATOM 8635 C CA . VAL F 1 13 ? 10.897 7.270 -2.441 1.00 58.65 29 VAL F CA 1
ATOM 8636 C C . VAL F 1 13 ? 10.046 6.430 -3.383 1.00 58.01 29 VAL F C 1
ATOM 8637 O O . VAL F 1 13 ? 9.390 5.476 -2.953 1.00 57.31 29 VAL F O 1
ATOM 8650 N N . VAL F 1 14 ? 9.914 6.806 -4.650 1.00 56.59 30 VAL F N 1
ATOM 8651 C CA . VAL F 1 14 ? 9.052 6.104 -5.634 1.00 51.96 30 VAL F CA 1
ATOM 8652 C C . VAL F 1 14 ? 9.736 6.192 -6.983 1.00 50.39 30 VAL F C 1
ATOM 8653 O O . VAL F 1 14 ? 10.627 6.962 -7.167 1.00 53.87 30 VAL F O 1
ATOM 8666 N N . GLU F 1 15 ? 9.234 5.416 -7.901 1.00 47.03 31 GLU F N 1
ATOM 8667 C CA . GLU F 1 15 ? 9.785 5.264 -9.241 1.00 45.61 31 GLU F CA 1
ATOM 8668 C C . GLU F 1 15 ? 8.909 5.968 -10.271 1.00 57.06 31 GLU F C 1
ATOM 8669 O O . GLU F 1 15 ? 7.678 5.898 -10.205 1.00 54.12 31 GLU F O 1
ATOM 8681 N N . TYR F 1 16 ? 9.556 6.648 -11.221 1.00 50.02 32 TYR F N 1
ATOM 8682 C CA . TYR F 1 16 ? 8.865 7.293 -12.335 1.00 53.18 32 TYR F CA 1
ATOM 8683 C C . TYR F 1 16 ? 7.773 6.393 -12.895 1.00 55.20 32 TYR F C 1
ATOM 8684 O O . TYR F 1 16 ? 7.963 5.185 -13.054 1.00 60.62 32 TYR F O 1
ATOM 8702 N N . GLY F 1 17 ? 6.617 6.992 -13.178 1.00 61.33 33 GLY F N 1
ATOM 8703 C CA . GLY F 1 17 ? 5.482 6.266 -13.697 1.00 59.22 33 GLY F CA 1
ATOM 8704 C C . GLY F 1 17 ? 4.598 5.608 -12.659 1.00 51.69 33 GLY F C 1
ATOM 8705 O O . GLY F 1 17 ? 3.462 5.233 -12.982 1.00 59.41 33 GLY F O 1
ATOM 8709 N N . SER F 1 18 ? 5.075 5.456 -11.427 1.00 48.24 34 SER F N 1
ATOM 8710 C CA . SER F 1 18 ? 4.312 4.794 -10.385 1.00 56.20 34 SER F CA 1
ATOM 8711 C C . SER F 1 18 ? 3.342 5.776 -9.729 1.00 66.04 34 SER F C 1
ATOM 8712 O O . SER F 1 18 ? 3.246 6.947 -10.106 1.00 59.47 34 SER F O 1
ATOM 8720 N N . ASN F 1 19 ? 2.613 5.292 -8.725 1.00 53.83 35 ASN F N 1
ATOM 8721 C CA . ASN F 1 19 ? 1.744 6.124 -7.908 1.00 54.79 35 ASN F CA 1
ATOM 8722 C C . ASN F 1 19 ? 2.328 6.276 -6.507 1.00 56.38 35 ASN F C 1
ATOM 8723 O O . ASN F 1 19 ? 3.158 5.476 -6.062 1.00 64.44 35 ASN F O 1
ATOM 8734 N N . VAL F 1 20 ? 1.880 7.322 -5.813 1.00 57.64 36 VAL F N 1
ATOM 8735 C CA . VAL F 1 20 ? 2.241 7.554 -4.422 1.00 50.59 36 VAL F CA 1
ATOM 8736 C C . VAL F 1 20 ? 1.006 8.059 -3.686 1.00 43.65 36 VAL F C 1
ATOM 8737 O O . VAL F 1 20 ? 0.185 8.792 -4.246 1.00 62.75 36 VAL F O 1
ATOM 8750 N N . THR F 1 21 ? 0.882 7.673 -2.419 1.00 59.93 37 THR F N 1
ATOM 8751 C CA . THR F 1 21 ? -0.112 8.249 -1.512 1.00 50.46 37 THR F CA 1
ATOM 8752 C C . THR F 1 21 ? 0.634 8.671 -0.250 1.00 47.30 37 THR F C 1
ATOM 8753 O O . THR F 1 21 ? 1.154 7.822 0.482 1.00 62.45 37 THR F O 1
ATOM 8764 N N . MET F 1 22 ? 0.688 9.975 0.004 1.00 55.52 38 MET F N 1
ATOM 8765 C CA . MET F 1 22 ? 1.436 10.529 1.126 1.00 51.82 38 MET F CA 1
ATOM 8766 C C . MET F 1 22 ? 0.466 10.867 2.252 1.00 49.39 38 MET F C 1
ATOM 8767 O O . MET F 1 22 ? -0.401 11.734 2.098 1.00 55.63 38 MET F O 1
ATOM 8781 N N . GLU F 1 23 ? 0.625 10.183 3.382 1.00 51.72 39 GLU F N 1
ATOM 8782 C CA . GLU F 1 23 ? -0.336 10.249 4.473 1.00 56.87 39 GLU F CA 1
ATOM 8783 C C . GLU F 1 23 ? -0.142 11.506 5.309 1.00 50.12 39 GLU F C 1
ATOM 8784 O O . GLU F 1 23 ? 0.983 11.960 5.533 1.00 66.21 39 GLU F O 1
ATOM 8796 N N . CYS F 1 24 ? -1.263 12.064 5.772 1.00 51.63 40 CYS F N 1
ATOM 8797 C CA . CYS F 1 24 ? -1.261 13.284 6.581 1.00 57.17 40 CYS F CA 1
ATOM 8798 C C . CYS F 1 24 ? -2.516 13.230 7.450 1.00 48.03 40 CYS F C 1
ATOM 8799 O O . CYS F 1 24 ? -3.609 13.559 6.981 1.00 52.72 40 CYS F O 1
ATOM 8806 N N . ARG F 1 25 ? -2.353 12.814 8.703 1.00 52.20 41 ARG F N 1
ATOM 8807 C CA . ARG F 1 25 ? -3.476 12.500 9.576 1.00 51.71 41 ARG F CA 1
ATOM 8808 C C . ARG F 1 25 ? -3.797 13.653 10.517 1.00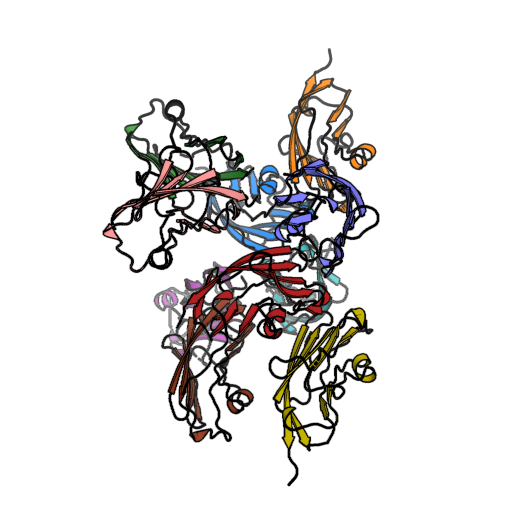 54.64 41 ARG F C 1
ATOM 8809 O O . ARG F 1 25 ? -2.913 14.395 10.946 1.00 53.80 41 ARG F O 1
ATOM 8830 N N . PHE F 1 26 ? -5.083 13.794 10.832 1.00 60.53 42 PHE F N 1
ATOM 8831 C CA . PHE F 1 26 ? -5.555 14.797 11.775 1.00 51.31 42 PHE F CA 1
ATOM 8832 C C . PHE F 1 26 ? -6.533 14.178 12.762 1.00 52.50 42 PHE F C 1
ATOM 8833 O O . PHE F 1 26 ? -7.270 13.246 12.421 1.00 55.08 42 PHE F O 1
ATOM 8850 N N . PRO F 1 27 ? -6.551 14.677 14.010 1.00 62.66 43 PRO F N 1
ATOM 8851 C CA . PRO F 1 27 ? -7.464 14.119 15.022 1.00 56.62 43 PRO F CA 1
ATOM 8852 C C . PRO F 1 27 ? -8.925 14.345 14.677 1.00 54.53 43 PRO F C 1
ATOM 8853 O O . PRO F 1 27 ? -9.497 15.383 15.026 1.00 55.22 43 PRO F O 1
ATOM 8864 N N . VAL F 1 28 ? -9.531 13.386 13.999 1.00 64.60 44 VAL F N 1
ATOM 8865 C CA . VAL F 1 28 ? -10.912 13.518 13.555 1.00 67.79 44 VAL F CA 1
ATOM 8866 C C . VAL F 1 28 ? -11.848 13.243 14.725 1.00 61.55 44 VAL F C 1
ATOM 8867 O O . VAL F 1 28 ? -11.540 12.459 15.630 1.00 66.46 44 VAL F O 1
ATOM 8880 N N . GLU F 1 29 ? -13.004 13.903 14.712 1.00 69.11 45 GLU F N 1
ATOM 8881 C CA . GLU F 1 29 ? -14.000 13.718 15.754 1.00 74.62 45 GLU F CA 1
ATOM 8882 C C . GLU F 1 29 ? -14.782 12.427 15.514 1.00 69.03 45 GLU F C 1
ATOM 8883 O O . GLU F 1 29 ? -14.705 11.811 14.449 1.00 69.49 45 GLU F O 1
ATOM 8895 N N . ARG F 1 30 ? -15.539 12.009 16.534 1.00 69.41 46 ARG F N 1
ATOM 8896 C CA . ARG F 1 30 ? -16.457 10.890 16.345 1.00 73.07 46 ARG F CA 1
ATOM 8897 C C . ARG F 1 30 ? -17.392 11.153 15.172 1.00 71.42 46 ARG F C 1
ATOM 8898 O O . ARG F 1 30 ? -17.609 10.272 14.331 1.00 72.15 46 ARG F O 1
ATOM 8902 N N . GLU F 1 31 ? -17.930 12.363 15.087 1.00 69.42 47 GLU F N 1
ATOM 8903 C CA . GLU F 1 31 ? -18.712 12.818 13.945 1.00 61.31 47 GLU F CA 1
ATOM 8904 C C . GLU F 1 31 ? -17.867 13.823 13.168 1.00 58.79 47 GLU F C 1
ATOM 8905 O O . GLU F 1 31 ? -17.653 14.951 13.632 1.00 61.70 47 GLU F O 1
ATOM 8917 N N . LEU F 1 32 ? -17.380 13.412 11.998 1.00 68.87 48 LEU F N 1
ATOM 8918 C CA . LEU F 1 32 ? -16.617 14.300 11.129 1.00 62.60 48 LEU F CA 1
ATOM 8919 C C . LEU F 1 32 ? -17.571 15.213 10.368 1.00 57.26 48 LEU F C 1
ATOM 8920 O O . LEU F 1 32 ? -18.490 14.736 9.697 1.00 58.52 48 LEU F O 1
ATOM 8936 N N . ASP F 1 33 ? -17.358 16.522 10.479 1.00 68.22 49 ASP F N 1
ATOM 8937 C CA . ASP F 1 33 ? -18.156 17.529 9.777 1.00 46.13 49 ASP F CA 1
ATOM 8938 C C . ASP F 1 33 ? -17.292 18.090 8.650 1.00 44.74 49 ASP F C 1
ATOM 8939 O O . ASP F 1 33 ? -16.421 18.934 8.885 1.00 52.55 49 ASP F O 1
ATOM 8948 N N . LEU F 1 34 ? -17.535 17.617 7.423 1.00 40.40 50 LEU F N 1
ATOM 8949 C CA . LEU F 1 34 ? -16.707 18.025 6.295 1.00 55.47 50 LEU F CA 1
ATOM 8950 C C . LEU F 1 34 ? -16.702 19.538 6.108 1.00 49.45 50 LEU F C 1
ATOM 8951 O O . LEU F 1 34 ? -15.715 20.097 5.617 1.00 45.28 50 LEU F O 1
ATOM 8967 N N . LEU F 1 35 ? -17.791 20.215 6.479 1.00 41.94 51 LEU F N 1
ATOM 8968 C CA . LEU F 1 35 ? -17.860 21.663 6.325 1.00 51.23 51 LEU F CA 1
ATOM 8969 C C . LEU F 1 35 ? -16.902 22.402 7.250 1.00 42.90 51 LEU F C 1
ATOM 8970 O O . LEU F 1 35 ? -16.701 23.607 7.067 1.00 46.95 51 LEU F O 1
ATOM 8986 N N . ALA F 1 36 ? -16.310 21.714 8.224 1.00 40.52 52 ALA F N 1
ATOM 8987 C CA . ALA F 1 36 ? -15.363 22.313 9.153 1.00 46.33 52 ALA F CA 1
ATOM 8988 C C . ALA F 1 36 ? -13.916 21.975 8.821 1.00 40.31 52 ALA F C 1
ATOM 8989 O O . ALA F 1 36 ? -13.016 22.309 9.600 1.00 44.05 52 ALA F O 1
ATOM 8996 N N . LEU F 1 37 ? -13.673 21.322 7.691 1.00 42.69 53 LEU F N 1
ATOM 8997 C CA . LEU F 1 37 ? -12.356 20.810 7.342 1.00 50.59 53 LEU F CA 1
ATOM 8998 C C . LEU F 1 37 ? -11.756 21.633 6.212 1.00 43.89 53 LEU F C 1
ATOM 8999 O O . LEU F 1 37 ? -12.432 21.924 5.220 1.00 35.79 53 LEU F O 1
ATOM 9015 N N . VAL F 1 38 ? -10.487 22.003 6.370 1.00 45.42 54 VAL F N 1
ATOM 9016 C CA . VAL F 1 38 ? -9.719 22.681 5.334 1.00 43.71 54 VAL F CA 1
ATOM 9017 C C . VAL F 1 38 ? -8.402 21.939 5.167 1.00 41.46 54 VAL F C 1
ATOM 9018 O O . VAL F 1 38 ? -7.683 21.715 6.148 1.00 45.68 54 VAL F O 1
ATOM 9031 N N . VAL F 1 39 ? -8.088 21.559 3.931 1.00 37.23 55 VAL F N 1
ATOM 9032 C CA . VAL F 1 39 ? -6.853 20.858 3.607 1.00 45.89 55 VAL F CA 1
ATOM 9033 C C . VAL F 1 39 ? -6.203 21.553 2.419 1.00 42.65 55 VAL F C 1
ATOM 9034 O O . VAL F 1 39 ? -6.860 21.792 1.399 1.00 41.74 55 VAL F O 1
ATOM 9047 N N . TYR F 1 40 ? -4.920 21.877 2.553 1.00 36.41 56 TYR F N 1
ATOM 9048 C CA . TYR F 1 40 ? -4.106 22.306 1.428 1.00 36.94 56 TYR F CA 1
ATOM 9049 C C . TYR F 1 40 ? -2.895 21.387 1.306 1.00 44.27 56 TYR F C 1
ATOM 9050 O O . TYR F 1 40 ? -2.325 20.956 2.315 1.00 41.19 56 TYR F O 1
ATOM 9068 N N . TRP F 1 41 ? -2.512 21.091 0.070 1.00 43.13 57 TRP F N 1
ATOM 9069 C CA . TRP F 1 41 ? -1.230 20.478 -0.247 1.00 41.44 57 TRP F CA 1
ATOM 9070 C C . TRP F 1 41 ? -0.488 21.418 -1.183 1.00 43.44 57 TRP F C 1
ATOM 9071 O O . TRP F 1 41 ? -1.065 21.902 -2.162 1.00 43.65 57 TRP F O 1
ATOM 9092 N N . GLU F 1 42 ? 0.779 21.681 -0.889 1.00 51.83 58 GLU F N 1
ATOM 9093 C CA . GLU F 1 42 ? 1.582 22.539 -1.746 1.00 49.89 58 GLU F CA 1
ATOM 9094 C C . GLU F 1 42 ? 2.997 21.993 -1.822 1.00 47.56 58 GLU F C 1
ATOM 9095 O O . GLU F 1 42 ? 3.455 21.280 -0.923 1.00 58.61 58 GLU F O 1
ATOM 9107 N N . LYS F 1 43 ? 3.673 22.321 -2.919 1.00 59.45 59 LYS F N 1
ATOM 9108 C CA . LYS F 1 43 ? 5.019 21.831 -3.200 1.00 66.77 59 LYS F CA 1
ATOM 9109 C C . LYS F 1 43 ? 5.898 23.042 -3.486 1.00 67.20 59 LYS F C 1
ATOM 9110 O O . LYS F 1 43 ? 6.034 23.459 -4.638 1.00 71.13 59 LYS F O 1
ATOM 9129 N N . GLU F 1 44 ? 6.483 23.606 -2.436 1.00 70.39 60 GLU F N 1
ATOM 9130 C CA . GLU F 1 44 ? 7.399 24.734 -2.569 1.00 73.20 60 GLU F CA 1
ATOM 9131 C C . GLU F 1 44 ? 6.738 25.886 -3.327 1.00 71.28 60 GLU F C 1
ATOM 9132 O O . GLU F 1 44 ? 7.161 26.283 -4.412 1.00 80.18 60 GLU F O 1
ATOM 9144 N N . ASP F 1 45 ? 5.672 26.411 -2.734 1.00 74.53 61 ASP F N 1
ATOM 9145 C CA . ASP F 1 45 ? 4.918 27.567 -3.216 1.00 80.18 61 ASP F CA 1
ATOM 9146 C C . ASP F 1 45 ? 4.000 27.229 -4.389 1.00 69.47 61 ASP F C 1
ATOM 9147 O O . ASP F 1 45 ? 3.310 28.130 -4.886 1.00 89.43 61 ASP F O 1
ATOM 9151 N N . GLU F 1 46 ? 3.979 25.985 -4.867 1.00 64.94 62 GLU F N 1
ATOM 9152 C CA . GLU F 1 46 ? 2.952 25.533 -5.795 1.00 66.91 62 GLU F CA 1
ATOM 9153 C C . GLU F 1 46 ? 1.804 24.934 -4.995 1.00 52.90 62 GLU F C 1
ATOM 9154 O O . GLU F 1 46 ? 2.038 24.088 -4.129 1.00 54.98 62 GLU F O 1
ATOM 9166 N N . GLN F 1 47 ? 0.575 25.328 -5.301 1.00 58.26 63 GLN F N 1
ATOM 9167 C CA . GLN F 1 47 ? -0.569 24.633 -4.727 1.00 54.61 63 GLN F CA 1
ATOM 9168 C C . GLN F 1 47 ? -0.871 23.405 -5.583 1.00 51.71 63 GLN F C 1
ATOM 9169 O O . GLN F 1 47 ? -1.091 23.526 -6.794 1.00 64.78 63 GLN F O 1
ATOM 9183 N N . VAL F 1 48 ? -0.872 22.229 -4.965 1.00 43.72 64 VAL F N 1
ATOM 9184 C CA . VAL F 1 48 ? -1.204 20.997 -5.671 1.00 49.79 64 VAL F CA 1
ATOM 9185 C C . VAL F 1 48 ? -2.706 20.763 -5.689 1.00 43.64 64 VAL F C 1
ATOM 9186 O O . VAL F 1 48 ? -3.290 20.451 -6.731 1.00 55.14 64 VAL F O 1
ATOM 9199 N N . ILE F 1 49 ? -3.347 20.913 -4.531 1.00 50.78 65 ILE F N 1
ATOM 9200 C CA . ILE F 1 49 ? -4.774 20.654 -4.390 1.00 55.18 65 ILE F CA 1
ATOM 9201 C C . ILE F 1 49 ? -5.227 21.311 -3.097 1.00 44.48 65 ILE F C 1
ATOM 9202 O O . ILE F 1 49 ? -4.425 21.562 -2.196 1.00 48.21 65 ILE F O 1
ATOM 9218 N N . GLN F 1 50 ? -6.523 21.599 -3.007 1.00 46.91 66 GLN F N 1
ATOM 9219 C CA . GLN F 1 50 ? -7.109 22.112 -1.779 1.00 53.13 66 GLN F CA 1
ATOM 9220 C C . GLN F 1 50 ? -8.505 21.531 -1.606 1.00 48.21 66 GLN F C 1
ATOM 9221 O O . GLN F 1 50 ? -9.209 21.252 -2.578 1.00 43.98 66 GLN F O 1
ATOM 9235 N N . PHE F 1 51 ? -8.895 21.359 -0.349 1.00 40.77 67 PHE F N 1
ATOM 9236 C CA . PHE F 1 51 ? -10.238 20.926 0.029 1.00 40.04 67 PHE F CA 1
ATOM 9237 C C . PHE F 1 51 ? -10.711 21.892 1.108 1.00 34.58 67 PHE F C 1
ATOM 9238 O O . PHE F 1 51 ? -10.231 21.834 2.245 1.00 36.33 67 PHE F O 1
ATOM 9255 N N . VAL F 1 52 ? -11.619 22.794 0.751 1.00 35.34 68 VAL F N 1
ATOM 9256 C CA . VAL F 1 52 ? -12.039 23.876 1.635 1.00 40.03 68 VAL F CA 1
ATOM 9257 C C . VAL F 1 52 ? -13.537 23.722 1.863 1.00 40.19 68 VAL F C 1
ATOM 9258 O O . VAL F 1 52 ? -14.352 24.078 1.000 1.00 36.70 68 VAL F O 1
ATOM 9271 N N . ALA F 1 53 ? -13.902 23.191 3.028 1.00 41.64 69 ALA F N 1
ATOM 9272 C CA . ALA F 1 53 ? -15.299 23.047 3.431 1.00 44.52 69 ALA F CA 1
ATOM 9273 C C . ALA F 1 53 ? -16.124 22.358 2.346 1.00 34.26 69 ALA F C 1
ATOM 9274 O O . ALA F 1 53 ? -17.176 22.842 1.921 1.00 43.92 69 ALA F O 1
ATOM 9281 N N . GLY F 1 54 ? -15.633 21.209 1.896 1.00 35.17 70 GLY F N 1
ATOM 9282 C CA . GLY F 1 54 ? -16.333 20.401 0.930 1.00 45.65 70 GLY F CA 1
ATOM 9283 C C . GLY F 1 54 ? -16.073 20.756 -0.518 1.00 39.04 70 GLY F C 1
ATOM 9284 O O . GLY F 1 54 ? -16.293 19.912 -1.397 1.00 41.53 70 GLY F O 1
ATOM 9288 N N . GLU F 1 55 ? -15.617 21.971 -0.796 1.00 49.51 71 GLU F N 1
ATOM 9289 C CA . GLU F 1 55 ? -15.313 22.396 -2.157 1.00 37.34 71 GLU F CA 1
ATOM 9290 C C . GLU F 1 55 ? -13.842 22.107 -2.430 1.00 41.59 71 GLU F C 1
ATOM 9291 O O . GLU F 1 55 ? -12.955 22.702 -1.809 1.00 50.14 71 GLU F O 1
ATOM 9303 N N . GLU F 1 56 ? -13.551 21.176 -3.337 1.00 52.69 72 GLU F N 1
ATOM 9304 C CA . GLU F 1 56 ? -12.196 20.795 -3.732 1.00 48.39 72 GLU F CA 1
ATOM 9305 C C . GLU F 1 56 ? -11.873 21.568 -5.001 1.00 52.60 72 GLU F C 1
ATOM 9306 O O . GLU F 1 56 ? -12.766 21.908 -5.731 1.00 55.77 72 GLU F O 1
ATOM 9318 N N . ASP F 1 57 ? -10.622 21.898 -5.203 1.00 56.02 73 ASP F N 1
ATOM 9319 C CA . ASP F 1 57 ? -10.183 22.646 -6.371 1.00 68.27 73 ASP F CA 1
ATOM 9320 C C . ASP F 1 57 ? -8.690 22.442 -6.568 1.00 60.70 73 ASP F C 1
ATOM 9321 O O . ASP F 1 57 ? -7.921 22.469 -5.604 1.00 53.74 73 ASP F O 1
ATOM 9330 N N . LEU F 1 58 ? -8.294 22.220 -7.817 1.00 60.48 74 LEU F N 1
ATOM 9331 C CA . LEU F 1 58 ? -6.882 22.209 -8.192 1.00 79.11 74 LEU F CA 1
ATOM 9332 C C . LEU F 1 58 ? -6.519 23.587 -8.744 1.00 86.91 74 LEU F C 1
ATOM 9333 O O . LEU F 1 58 ? -6.279 23.781 -9.937 1.00 78.73 74 LEU F O 1
ATOM 9341 N N . LYS F 1 59 ? -6.472 24.556 -7.819 1.00 101.38 75 LYS F N 1
ATOM 9342 C CA . LYS F 1 59 ? -6.493 25.987 -8.098 1.00 91.41 75 LYS F CA 1
ATOM 9343 C C . LYS F 1 59 ? -5.868 26.367 -9.434 1.00 104.90 75 LYS F C 1
ATOM 9344 O O . LYS F 1 59 ? -6.583 26.877 -10.305 1.00 103.96 75 LYS F O 1
ATOM 9351 N N . PRO F 1 60 ? -4.571 26.152 -9.654 1.00 115.68 76 PRO F N 1
ATOM 9352 C CA . PRO F 1 60 ? -3.989 26.544 -10.951 1.00 108.98 76 PRO F CA 1
ATOM 9353 C C . PRO F 1 60 ? -4.721 25.862 -12.096 1.00 105.91 76 PRO F C 1
ATOM 9354 O O . PRO F 1 60 ? -4.733 24.633 -12.203 1.00 105.07 76 PRO F O 1
ATOM 9365 N N . GLN F 1 61 ? -5.352 26.672 -12.950 1.00 102.68 77 GLN F N 1
ATOM 9366 C CA . GLN F 1 61 ? -6.021 26.136 -14.130 1.00 104.45 77 GLN F CA 1
ATOM 9367 C C . GLN F 1 61 ? -5.085 25.211 -14.899 1.00 101.96 77 GLN F C 1
ATOM 9368 O O . GLN F 1 61 ? -5.405 24.044 -15.157 1.00 93.88 77 GLN F O 1
ATOM 9372 N N . HIS F 1 62 ? -3.912 25.728 -15.265 1.00 101.57 78 HIS F N 1
ATOM 9373 C CA . HIS F 1 62 ? -2.875 24.938 -15.921 1.00 101.32 78 HIS F CA 1
ATOM 9374 C C . HIS F 1 62 ? -1.829 24.509 -14.891 1.00 104.23 78 HIS F C 1
ATOM 9375 O O . HIS F 1 62 ? -0.669 24.925 -14.917 1.00 97.28 78 HIS F O 1
ATOM 9379 N N . SER F 1 63 ? -2.265 23.666 -13.960 1.00 98.20 79 SER F N 1
ATOM 9380 C CA . SER F 1 63 ? -1.374 23.159 -12.927 1.00 87.38 79 SER F CA 1
ATOM 9381 C C . SER F 1 63 ? -0.475 22.062 -13.490 1.00 78.51 79 SER F C 1
ATOM 9382 O O . SER F 1 63 ? -0.758 21.465 -14.530 1.00 86.59 79 SER F O 1
ATOM 9386 N N . ASN F 1 64 ? 0.638 21.813 -12.794 1.00 73.88 80 ASN F N 1
ATOM 9387 C CA . ASN F 1 64 ? 1.487 20.682 -13.149 1.00 71.53 80 ASN F CA 1
ATOM 9388 C C . ASN F 1 64 ? 0.883 19.351 -12.724 1.00 69.58 80 ASN F C 1
ATOM 9389 O O . ASN F 1 64 ? 1.367 18.298 -13.155 1.00 69.24 80 ASN F O 1
ATOM 9400 N N . PHE F 1 65 ? -0.148 19.377 -11.881 1.00 67.12 81 PHE F N 1
ATOM 9401 C CA . PHE F 1 65 ? -0.778 18.174 -11.360 1.00 65.45 81 PHE F CA 1
ATOM 9402 C C . PHE F 1 65 ? -2.164 17.952 -11.952 1.00 75.71 81 PHE F C 1
ATOM 9403 O O . PHE F 1 65 ? -2.958 17.190 -11.391 1.00 77.16 81 PHE F O 1
ATOM 9420 N N . ARG F 1 66 ? -2.458 18.584 -13.089 1.00 69.83 82 ARG F N 1
ATOM 9421 C CA . ARG F 1 66 ? -3.757 18.450 -13.730 1.00 73.76 82 ARG F CA 1
ATOM 9422 C C . ARG F 1 66 ? -4.166 16.988 -13.836 1.00 59.42 82 ARG F C 1
ATOM 9423 O O . ARG F 1 66 ? -3.508 16.190 -14.512 1.00 75.70 82 ARG F O 1
ATOM 9427 N N . GLY F 1 67 ? -5.252 16.640 -13.156 1.00 61.76 83 GLY F N 1
ATOM 9428 C CA . GLY F 1 67 ? -5.834 15.322 -13.260 1.00 60.27 83 GLY F CA 1
ATOM 9429 C C . GLY F 1 67 ? -4.959 14.181 -12.768 1.00 71.23 83 GLY F C 1
ATOM 9430 O O . GLY F 1 67 ? -5.242 13.015 -13.054 1.00 65.47 83 GLY F O 1
ATOM 9434 N N . ARG F 1 68 ? -3.894 14.508 -12.036 1.00 66.21 84 ARG F N 1
ATOM 9435 C CA . ARG F 1 68 ? -3.039 13.490 -11.441 1.00 59.11 84 ARG F CA 1
ATOM 9436 C C . ARG F 1 68 ? -3.017 13.529 -9.919 1.00 51.42 84 ARG F C 1
ATOM 9437 O O . ARG F 1 68 ? -2.478 12.604 -9.303 1.00 54.09 84 ARG F O 1
ATOM 9458 N N . ALA F 1 69 ? -3.587 14.559 -9.300 1.00 56.01 85 ALA F N 1
ATOM 9459 C CA . ALA F 1 69 ? -3.610 14.704 -7.852 1.00 45.03 85 ALA F CA 1
ATOM 9460 C C . ALA F 1 69 ? -5.044 14.630 -7.351 1.00 47.19 85 ALA F C 1
ATOM 9461 O O . ALA F 1 69 ? -5.956 15.189 -7.967 1.00 53.70 85 ALA F O 1
ATOM 9468 N N . SER F 1 70 ? -5.236 13.938 -6.230 1.00 47.63 86 SER F N 1
ATOM 9469 C CA . SER F 1 70 ? -6.558 13.769 -5.649 1.00 47.54 86 SER F CA 1
ATOM 9470 C C . SER F 1 70 ? -6.422 13.580 -4.146 1.00 43.84 86 SER F C 1
ATOM 9471 O O . SER F 1 70 ? -5.340 13.299 -3.628 1.00 49.19 86 SER F O 1
ATOM 9479 N N . LEU F 1 71 ? -7.546 13.752 -3.448 1.00 44.95 87 LEU F N 1
ATOM 9480 C CA . LEU F 1 71 ? -7.663 13.470 -2.018 1.00 54.16 87 LEU F CA 1
ATOM 9481 C C . LEU F 1 71 ? -8.726 12.390 -1.853 1.00 42.42 87 LEU F C 1
ATOM 9482 O O . LEU F 1 71 ? -9.918 12.704 -1.698 1.00 45.96 87 LEU F O 1
ATOM 9498 N N . PRO F 1 72 ? -8.351 11.111 -1.892 1.00 50.42 88 PRO F N 1
ATOM 9499 C CA . PRO F 1 72 ? -9.359 10.050 -1.753 1.00 56.68 88 PRO F CA 1
ATOM 9500 C C . PRO F 1 72 ? -10.208 10.276 -0.512 1.00 53.88 88 PRO F C 1
ATOM 9501 O O . PRO F 1 72 ? -9.692 10.454 0.593 1.00 54.31 88 PRO F O 1
ATOM 9512 N N . LYS F 1 73 ? -11.528 10.280 -0.698 1.00 45.17 89 LYS F N 1
ATOM 9513 C CA . LYS F 1 73 ? -12.429 10.630 0.393 1.00 47.92 89 LYS F CA 1
ATOM 9514 C C . LYS F 1 73 ? -12.646 9.487 1.372 1.00 46.58 89 LYS F C 1
ATOM 9515 O O . LYS F 1 73 ? -13.086 9.737 2.500 1.00 56.63 89 LYS F O 1
ATOM 9534 N N . ASP F 1 74 ? -12.332 8.248 0.985 1.00 47.53 90 ASP F N 1
ATOM 9535 C CA . ASP F 1 74 ? -12.361 7.157 1.952 1.00 62.45 90 ASP F CA 1
ATOM 9536 C C . ASP F 1 74 ? -11.255 7.302 2.991 1.00 52.85 90 ASP F C 1
ATOM 9537 O O . ASP F 1 74 ? -11.354 6.710 4.072 1.00 68.68 90 ASP F O 1
ATOM 9546 N N . GLN F 1 75 ? -10.213 8.083 2.693 1.00 61.38 91 GLN F N 1
ATOM 9547 C CA . GLN F 1 75 ? -9.162 8.386 3.657 1.00 57.60 91 GLN F CA 1
ATOM 9548 C C . GLN F 1 75 ? -9.445 9.674 4.423 1.00 55.86 91 GLN F C 1
ATOM 9549 O O . GLN F 1 75 ? -9.159 9.752 5.623 1.00 57.06 91 GLN F O 1
ATOM 9563 N N . LEU F 1 76 ? -9.987 10.693 3.748 1.00 55.79 92 LEU F N 1
ATOM 9564 C CA . LEU F 1 76 ? -10.438 11.892 4.448 1.00 47.22 92 LEU F CA 1
ATOM 9565 C C . LEU F 1 76 ? -11.355 11.526 5.609 1.00 48.05 92 LEU F C 1
ATOM 9566 O O . LEU F 1 76 ? -11.175 11.996 6.738 1.00 55.61 92 LEU F O 1
ATOM 9582 N N . LEU F 1 77 ? -12.354 10.678 5.340 1.00 49.24 93 LEU F N 1
ATOM 9583 C CA . LEU F 1 77 ? -13.335 10.327 6.360 1.00 56.78 93 LEU F CA 1
ATOM 9584 C C . LEU F 1 77 ? -12.684 9.680 7.573 1.00 56.85 93 LEU F C 1
ATOM 9585 O O . LEU F 1 77 ? -13.181 9.831 8.696 1.00 72.14 93 LEU F O 1
ATOM 9601 N N . LYS F 1 78 ? -11.582 8.961 7.375 1.00 47.80 94 LYS F N 1
ATOM 9602 C CA . LYS F 1 78 ? -10.877 8.309 8.471 1.00 58.61 94 LYS F CA 1
ATOM 9603 C C . LYS F 1 78 ? -9.907 9.240 9.188 1.00 52.91 94 LYS F C 1
ATOM 9604 O O . LYS F 1 78 ? -9.174 8.784 10.073 1.00 46.48 94 LYS F O 1
ATOM 9623 N N . GLY F 1 79 ? -9.889 10.520 8.835 1.00 52.18 95 GLY F N 1
ATOM 9624 C CA . GLY F 1 79 ? -8.938 11.440 9.419 1.00 44.03 95 GLY F CA 1
ATOM 9625 C C . GLY F 1 79 ? -7.587 11.451 8.752 1.00 46.59 95 GLY F C 1
ATOM 9626 O O . GLY F 1 79 ? -6.600 11.844 9.384 1.00 53.98 95 GLY F O 1
ATOM 9630 N N . ASN F 1 80 ? -7.509 11.030 7.494 1.00 50.01 96 ASN F N 1
ATOM 9631 C CA . ASN F 1 80 ? -6.253 10.979 6.743 1.00 56.11 96 ASN F CA 1
ATOM 9632 C C . ASN F 1 80 ? -6.435 11.795 5.464 1.00 48.22 96 ASN F C 1
ATOM 9633 O O . ASN F 1 80 ? -7.076 11.342 4.512 1.00 49.87 96 ASN F O 1
ATOM 9644 N N . ALA F 1 81 ? -5.859 12.997 5.443 1.00 56.44 97 ALA F N 1
ATOM 9645 C CA . ALA F 1 81 ? -5.888 13.853 4.258 1.00 52.00 97 ALA F CA 1
ATOM 9646 C C . ALA F 1 81 ? -4.735 13.493 3.318 1.00 59.53 97 ALA F C 1
ATOM 9647 O O . ALA F 1 81 ? -3.836 14.286 3.039 1.00 60.04 97 ALA F O 1
ATOM 9654 N N . ALA F 1 82 ? -4.776 12.259 2.827 1.00 52.34 98 ALA F N 1
ATOM 9655 C CA . ALA F 1 82 ? -3.702 11.724 2.006 1.00 45.32 98 ALA F CA 1
ATOM 9656 C C . ALA F 1 82 ? -3.745 12.303 0.599 1.00 48.61 98 ALA F C 1
ATOM 9657 O O . ALA F 1 82 ? -4.806 12.379 -0.025 1.00 48.88 98 ALA F O 1
ATOM 9664 N N . LEU F 1 83 ? -2.577 12.703 0.102 1.00 55.28 99 LEU F N 1
ATOM 9665 C CA . LEU F 1 83 ? -2.434 13.190 -1.266 1.00 46.69 99 LEU F CA 1
ATOM 9666 C C . LEU F 1 83 ? -2.004 12.034 -2.164 1.00 50.49 99 LEU F C 1
ATOM 9667 O O . LEU F 1 83 ? -0.966 11.407 -1.927 1.00 52.16 99 LEU F O 1
ATOM 9683 N N . GLN F 1 84 ? -2.797 11.759 -3.194 1.00 52.30 100 GLN F N 1
ATOM 9684 C CA . GLN F 1 84 ? -2.532 10.689 -4.149 1.00 55.73 100 GLN F CA 1
ATOM 9685 C C . GLN F 1 84 ? -2.080 11.309 -5.463 1.00 55.33 100 GLN F C 1
ATOM 9686 O O . GLN F 1 84 ? -2.811 12.105 -6.060 1.00 62.84 100 GLN F O 1
ATOM 9700 N N . ILE F 1 85 ? -0.874 10.957 -5.902 1.00 52.93 101 ILE F N 1
ATOM 9701 C CA . ILE F 1 85 ? -0.326 11.426 -7.172 1.00 46.83 101 ILE F CA 1
ATOM 9702 C C . ILE F 1 85 ? -0.139 10.217 -8.079 1.00 56.88 101 ILE F C 1
ATOM 9703 O O . ILE F 1 85 ? 0.642 9.311 -7.760 1.00 57.61 101 ILE F O 1
ATOM 9719 N N . THR F 1 86 ? -0.835 10.207 -9.211 1.00 53.43 102 THR F N 1
ATOM 9720 C CA . THR F 1 86 ? -0.740 9.122 -10.175 1.00 55.78 102 THR F CA 1
ATOM 9721 C C . THR F 1 86 ? 0.253 9.471 -11.280 1.00 62.20 102 THR F C 1
ATOM 9722 O O . THR F 1 86 ? 0.461 10.644 -11.606 1.00 51.18 102 THR F O 1
ATOM 9733 N N . ASP F 1 87 ? 0.859 8.431 -11.858 1.00 65.79 103 ASP F N 1
ATOM 9734 C CA . ASP F 1 87 ? 1.834 8.574 -12.944 1.00 59.24 103 ASP F CA 1
ATOM 9735 C C . ASP F 1 87 ? 2.852 9.668 -12.608 1.00 60.35 103 ASP F C 1
ATOM 9736 O O . ASP F 1 87 ? 2.883 10.752 -13.189 1.00 67.21 103 ASP F O 1
ATOM 9745 N N . VAL F 1 88 ? 3.698 9.331 -11.635 1.00 55.97 104 VAL F N 1
ATOM 9746 C CA . VAL F 1 88 ? 4.622 10.301 -11.063 1.00 58.67 104 VAL F CA 1
ATOM 9747 C C . VAL F 1 88 ? 5.693 10.662 -12.079 1.00 65.64 104 VAL F C 1
ATOM 9748 O O . VAL F 1 88 ? 6.140 9.817 -12.868 1.00 74.08 104 VAL F O 1
ATOM 9761 N N . LYS F 1 89 ? 6.111 11.917 -12.061 1.00 54.74 105 LYS F N 1
ATOM 9762 C CA . LYS F 1 89 ? 7.155 12.441 -12.928 1.00 49.69 105 LYS F CA 1
ATOM 9763 C C . LYS F 1 89 ? 8.238 13.066 -12.057 1.00 46.85 105 LYS F C 1
ATOM 9764 O O . LYS F 1 89 ? 8.062 13.264 -10.851 1.00 53.44 105 LYS F O 1
ATOM 9783 N N . LEU F 1 90 ? 9.381 13.360 -12.676 1.00 53.78 106 LEU F N 1
ATOM 9784 C CA . LEU F 1 90 ? 10.517 13.859 -11.911 1.00 56.07 106 LEU F CA 1
ATOM 9785 C C . LEU F 1 90 ? 10.210 15.213 -11.279 1.00 55.00 106 LEU F C 1
ATOM 9786 O O . LEU F 1 90 ? 10.639 15.493 -10.151 1.00 48.52 106 LEU F O 1
ATOM 9802 N N . GLN F 1 91 ? 9.457 16.062 -11.984 1.00 56.42 107 GLN F N 1
ATOM 9803 C CA . GLN F 1 91 ? 9.094 17.365 -11.438 1.00 56.30 107 GLN F CA 1
ATOM 9804 C C . GLN F 1 91 ? 8.349 17.252 -10.115 1.00 58.73 107 GLN F C 1
ATOM 9805 O O . GLN F 1 91 ? 8.376 18.198 -9.319 1.00 54.64 107 GLN F O 1
ATOM 9819 N N . ASP F 1 92 ? 7.688 16.121 -9.857 1.00 60.33 108 ASP F N 1
ATOM 9820 C CA . ASP F 1 92 ? 6.946 15.954 -8.617 1.00 50.78 108 ASP F CA 1
ATOM 9821 C C . ASP F 1 92 ? 7.855 15.849 -7.402 1.00 44.28 108 ASP F C 1
ATOM 9822 O O . ASP F 1 92 ? 7.413 16.167 -6.292 1.00 50.60 108 ASP F O 1
ATOM 9831 N N . ALA F 1 93 ? 9.103 15.426 -7.585 1.00 55.26 109 ALA F N 1
ATOM 9832 C CA . ALA F 1 93 ? 10.051 15.398 -6.484 1.00 54.79 109 ALA F CA 1
ATOM 9833 C C . ALA F 1 93 ? 10.145 16.771 -5.836 1.00 45.68 109 ALA F C 1
ATOM 9834 O O . ALA F 1 93 ? 10.165 17.798 -6.519 1.00 46.85 109 ALA F O 1
ATOM 9841 N N . GLY F 1 94 ? 10.207 16.787 -4.514 1.00 49.82 110 GLY F N 1
ATOM 9842 C CA . GLY F 1 94 ? 10.369 18.025 -3.782 1.00 45.29 110 GLY F CA 1
ATOM 9843 C C . GLY F 1 94 ? 9.754 17.928 -2.401 1.00 47.45 110 GLY F C 1
ATOM 9844 O O . GLY F 1 94 ? 9.328 16.864 -1.961 1.00 53.74 110 GLY F O 1
ATOM 9848 N N . VAL F 1 95 ? 9.723 19.074 -1.727 1.00 45.97 111 VAL F N 1
ATOM 9849 C CA . VAL F 1 95 ? 9.197 19.168 -0.371 1.00 54.72 111 VAL F CA 1
ATOM 9850 C C . VAL F 1 95 ? 7.728 19.566 -0.452 1.00 58.92 111 VAL F C 1
ATOM 9851 O O . VAL F 1 95 ? 7.399 20.702 -0.804 1.00 60.31 111 VAL F O 1
ATOM 9864 N N . TYR F 1 96 ? 6.846 18.630 -0.127 1.00 56.08 112 TYR F N 1
ATOM 9865 C CA . TYR F 1 96 ? 5.422 18.905 -0.028 1.00 46.13 112 TYR F CA 1
ATOM 9866 C C . TYR F 1 96 ? 5.091 19.400 1.372 1.00 43.46 112 TYR F C 1
ATOM 9867 O O . TYR F 1 96 ? 5.744 19.034 2.354 1.00 54.93 112 TYR F O 1
ATOM 9885 N N . CYS F 1 97 ? 4.070 20.249 1.454 1.00 53.29 113 CYS F N 1
ATOM 9886 C CA . CYS F 1 97 ? 3.571 20.754 2.729 1.00 58.36 113 CYS F CA 1
ATOM 9887 C C . CYS F 1 97 ? 2.087 20.431 2.820 1.00 50.51 113 CYS F C 1
ATOM 9888 O O . CYS F 1 97 ? 1.310 20.808 1.935 1.00 52.65 113 CYS F O 1
ATOM 9896 N N . CYS F 1 98 ? 1.700 19.726 3.878 1.00 48.37 114 CYS F N 1
ATOM 9897 C CA . CYS F 1 98 ? 0.307 19.396 4.149 1.00 52.39 114 CYS F CA 1
ATOM 9898 C C . CYS F 1 98 ? -0.205 20.335 5.234 1.00 49.70 114 CYS F C 1
ATOM 9899 O O . CYS F 1 98 ? 0.349 20.373 6.336 1.00 51.57 114 CYS F O 1
ATOM 9906 N N . ILE F 1 99 ? -1.254 21.088 4.919 1.00 49.17 115 ILE F N 1
ATOM 9907 C CA . ILE F 1 99 ? -1.796 22.110 5.810 1.00 45.79 115 ILE F CA 1
ATOM 9908 C C . ILE F 1 99 ? -3.263 21.790 6.057 1.00 47.02 115 ILE F C 1
ATOM 9909 O O . ILE F 1 99 ? -4.052 21.704 5.107 1.00 52.18 115 ILE F O 1
ATOM 9925 N N . ILE F 1 100 ? -3.629 21.623 7.326 1.00 47.39 116 ILE F N 1
ATOM 9926 C CA . ILE F 1 100 ? -4.982 21.238 7.706 1.00 53.11 116 ILE F CA 1
ATOM 9927 C C . ILE F 1 100 ? -5.511 22.209 8.751 1.00 55.16 116 ILE F C 1
ATOM 9928 O O . ILE F 1 100 ? -4.767 22.662 9.628 1.00 51.77 116 ILE F O 1
ATOM 9944 N N . SER F 1 101 ? -6.805 22.520 8.657 1.00 49.75 117 SER F N 1
ATOM 9945 C CA . SER F 1 101 ? -7.513 23.302 9.668 1.00 46.17 117 SER F CA 1
ATOM 9946 C C . SER F 1 101 ? -8.794 22.555 10.022 1.00 44.47 117 SER F C 1
ATOM 9947 O O . SER F 1 101 ? -9.691 22.421 9.183 1.00 44.43 117 SER F O 1
ATOM 9955 N N . TYR F 1 102 ? -8.874 22.062 11.261 1.00 49.15 118 TYR F N 1
ATOM 9956 C CA . TYR F 1 102 ? -10.056 21.353 11.767 1.00 54.08 118 TYR F CA 1
ATOM 9957 C C . TYR F 1 102 ? -10.153 21.711 13.252 1.00 53.35 118 TYR F C 1
ATOM 9958 O O . TYR F 1 102 ? -9.562 21.046 14.106 1.00 55.05 118 TYR F O 1
ATOM 9976 N N . GLY F 1 103 ? -10.900 22.775 13.543 1.00 56.48 119 GLY F N 1
ATOM 9977 C CA . GLY F 1 103 ? -10.855 23.392 14.856 1.00 68.40 119 GLY F CA 1
ATOM 9978 C C . GLY F 1 103 ? -9.661 24.318 14.945 1.00 61.18 119 GLY F C 1
ATOM 9979 O O . GLY F 1 103 ? -9.806 25.543 14.909 1.00 70.89 119 GLY F O 1
ATOM 9983 N N . GLY F 1 104 ? -8.470 23.728 15.058 1.00 65.86 120 GLY F N 1
ATOM 9984 C CA . GLY F 1 104 ? -7.225 24.442 14.917 1.00 55.05 120 GLY F CA 1
ATOM 9985 C C . GLY F 1 104 ? -6.539 24.126 13.600 1.00 58.24 120 GLY F C 1
ATOM 9986 O O . GLY F 1 104 ? -7.123 23.545 12.684 1.00 59.86 120 GLY F O 1
ATOM 9990 N N . ALA F 1 105 ? -5.263 24.506 13.523 1.00 53.58 121 ALA F N 1
ATOM 9991 C CA . ALA F 1 105 ? -4.504 24.397 12.284 1.00 52.98 121 ALA F CA 1
ATOM 9992 C C . ALA F 1 105 ? -3.084 23.924 12.563 1.00 54.45 121 ALA F C 1
ATOM 9993 O O . ALA F 1 105 ? -2.523 24.190 13.628 1.00 58.17 121 ALA F O 1
ATOM 10000 N N . ASP F 1 106 ? -2.506 23.227 11.586 1.00 58.32 122 ASP F N 1
ATOM 10001 C CA . ASP F 1 106 ? -1.142 22.722 11.691 1.00 60.97 122 ASP F CA 1
ATOM 10002 C C . ASP F 1 106 ? -0.641 22.397 10.288 1.00 59.64 122 ASP F C 1
ATOM 10003 O O . ASP F 1 106 ? -1.409 22.369 9.324 1.00 58.50 122 ASP F O 1
ATOM 10012 N N . TYR F 1 107 ? 0.667 22.159 10.180 1.00 60.28 123 TYR F N 1
ATOM 10013 C CA . TYR F 1 107 ? 1.257 21.767 8.905 1.00 49.70 123 TYR F CA 1
ATOM 10014 C C . TYR F 1 107 ? 2.431 20.826 9.138 1.00 54.08 123 TYR F C 1
ATOM 10015 O O . TYR F 1 107 ? 3.058 20.839 10.202 1.00 63.45 123 TYR F O 1
ATOM 10033 N N . LYS F 1 108 ? 2.707 19.998 8.128 1.00 57.82 124 LYS F N 1
ATOM 10034 C CA . LYS F 1 108 ? 3.837 19.079 8.137 1.00 52.04 124 LYS F CA 1
ATOM 10035 C C . LYS F 1 108 ? 4.474 19.070 6.756 1.00 46.02 124 LYS F C 1
ATOM 10036 O O . LYS F 1 108 ? 3.772 19.020 5.741 1.00 56.12 124 LYS F O 1
ATOM 10044 N N . ARG F 1 109 ? 5.803 19.119 6.721 1.00 59.88 125 ARG F N 1
ATOM 10045 C CA . ARG F 1 109 ? 6.546 18.978 5.478 1.00 52.21 125 ARG F CA 1
ATOM 10046 C C . ARG F 1 109 ? 6.844 17.508 5.217 1.00 50.10 125 ARG F C 1
ATOM 10047 O O . ARG F 1 109 ? 7.116 16.739 6.143 1.00 63.45 125 ARG F O 1
ATOM 10068 N N . ILE F 1 110 ? 6.773 17.125 3.947 1.00 53.48 126 ILE F N 1
ATOM 10069 C CA . ILE F 1 110 ? 7.011 15.754 3.510 1.00 52.13 126 ILE F CA 1
ATOM 10070 C C . ILE F 1 110 ? 7.803 15.823 2.214 1.00 48.46 126 ILE F C 1
ATOM 10071 O O . ILE F 1 110 ? 7.453 16.588 1.311 1.00 51.20 126 ILE F O 1
ATOM 10087 N N . THR F 1 111 ? 8.866 15.031 2.122 1.00 55.98 127 THR F N 1
ATOM 10088 C CA . THR F 1 111 ? 9.736 15.031 0.956 1.00 51.55 127 THR F CA 1
ATOM 10089 C C . THR F 1 111 ? 9.408 13.848 0.054 1.00 61.94 127 THR F C 1
ATOM 10090 O O . THR F 1 111 ? 9.201 12.727 0.528 1.00 57.45 127 THR F O 1
ATOM 10101 N N . LEU F 1 112 ? 9.352 14.110 -1.248 1.00 59.54 128 LEU F N 1
ATOM 10102 C CA . LEU F 1 112 ? 9.171 13.077 -2.260 1.00 57.84 128 LEU F CA 1
ATOM 10103 C C . LEU F 1 112 ? 10.433 12.995 -3.109 1.00 56.26 128 LEU F C 1
ATOM 10104 O O . LEU F 1 112 ? 10.926 14.016 -3.600 1.00 58.45 128 LEU F O 1
ATOM 10120 N N . LYS F 1 113 ? 10.960 11.785 -3.260 1.00 66.07 129 LYS F N 1
ATOM 10121 C CA . LYS F 1 113 ? 12.067 11.500 -4.165 1.00 60.55 129 LYS F CA 1
ATOM 10122 C C . LYS F 1 113 ? 11.551 10.599 -5.279 1.00 55.64 129 LYS F C 1
ATOM 10123 O O . LYS F 1 113 ? 10.772 9.675 -5.027 1.00 55.79 129 LYS F O 1
ATOM 10142 N N . VAL F 1 114 ? 11.964 10.877 -6.511 1.00 57.89 130 VAL F N 1
ATOM 10143 C CA . VAL F 1 114 ? 11.522 10.120 -7.680 1.00 52.23 130 VAL F CA 1
ATOM 10144 C C . VAL F 1 114 ? 12.756 9.599 -8.403 1.00 57.10 130 VAL F C 1
ATOM 10145 O O . VAL F 1 114 ? 13.592 10.386 -8.867 1.00 60.25 130 VAL F O 1
ATOM 10158 N N . ASN F 1 115 ? 12.863 8.275 -8.508 1.00 65.50 131 ASN F N 1
ATOM 10159 C CA . ASN F 1 115 ? 13.956 7.646 -9.234 1.00 55.85 131 ASN F CA 1
ATOM 10160 C C . ASN F 1 115 ? 13.555 7.402 -10.684 1.00 62.95 131 ASN F C 1
ATOM 10161 O O . ASN F 1 115 ? 12.444 6.942 -10.965 1.00 62.64 131 ASN F O 1
ATOM 10172 N N . ALA F 1 116 ? 14.468 7.706 -11.598 1.00 71.67 132 ALA F N 1
ATOM 10173 C CA . ALA F 1 116 ? 14.294 7.355 -12.997 1.00 73.90 132 ALA F CA 1
ATOM 10174 C C . ALA F 1 116 ? 14.750 5.922 -13.241 1.00 68.51 132 ALA F C 1
ATOM 10175 O O . ALA F 1 116 ? 15.467 5.341 -12.421 1.00 72.03 132 ALA F O 1
ATOM 10182 N N . PRO F 1 117 ? 14.336 5.318 -14.357 1.00 75.52 133 PRO F N 1
ATOM 10183 C CA . PRO F 1 117 ? 14.969 4.061 -14.775 1.00 71.00 133 PRO F CA 1
ATOM 10184 C C . PRO F 1 117 ? 16.457 4.274 -15.031 1.00 74.49 133 PRO F C 1
ATOM 10185 O O . PRO F 1 117 ? 16.931 5.404 -15.178 1.00 84.81 133 PRO F O 1
ATOM 10196 N N . TYR F 1 118 ? 17.194 3.169 -15.077 1.00 77.23 134 TYR F N 1
ATOM 10197 C CA . TYR F 1 118 ? 18.621 3.234 -15.374 1.00 75.95 134 TYR F CA 1
ATOM 10198 C C . TYR F 1 118 ? 18.848 3.072 -16.880 1.00 71.56 134 TYR F C 1
ATOM 10199 O O . TYR F 1 118 ? 18.906 4.045 -17.626 1.00 77.87 134 TYR F O 1
ATOM 10217 N N . PHE G 1 3 ? -4.842 18.483 24.287 1.00 66.01 19 PHE G N 1
ATOM 10218 C CA . PHE G 1 3 ? -4.700 19.039 25.629 1.00 77.08 19 PHE G CA 1
ATOM 10219 C C . PHE G 1 3 ? -4.407 17.925 26.633 1.00 79.66 19 PHE G C 1
ATOM 10220 O O . PHE G 1 3 ? -5.180 16.978 26.765 1.00 85.83 19 PHE G O 1
ATOM 10236 N N . THR G 1 4 ? -3.278 18.049 27.327 1.00 85.01 20 THR G N 1
ATOM 10237 C CA . THR G 1 4 ? -2.854 17.071 28.318 1.00 88.09 20 THR G CA 1
ATOM 10238 C C . THR G 1 4 ? -2.081 17.805 29.406 1.00 82.48 20 THR G C 1
ATOM 10239 O O . THR G 1 4 ? -1.255 18.672 29.106 1.00 77.11 20 THR G O 1
ATOM 10243 N N . ILE G 1 5 ? -2.309 17.393 30.659 1.00 78.38 21 ILE G N 1
ATOM 10244 C CA . ILE G 1 5 ? -1.768 17.963 31.910 1.00 80.34 21 ILE G CA 1
ATOM 10245 C C . ILE G 1 5 ? -0.477 17.219 32.195 1.00 64.20 21 ILE G C 1
ATOM 10246 O O . ILE G 1 5 ? -0.414 16.066 31.898 1.00 86.35 21 ILE G O 1
ATOM 10258 N N . THR G 1 6 ? 0.543 17.870 32.697 1.00 60.35 22 THR G N 1
ATOM 10259 C CA . THR G 1 6 ? 1.802 17.213 33.014 1.00 76.37 22 THR G CA 1
ATOM 10260 C C . THR G 1 6 ? 2.095 17.388 34.496 1.00 75.94 22 THR G C 1
ATOM 10261 O O . THR G 1 6 ? 2.190 18.519 34.983 1.00 75.17 22 THR G O 1
ATOM 10272 N N . ALA G 1 7 ? 2.223 16.270 35.208 1.00 80.88 23 ALA G N 1
ATOM 10273 C CA . ALA G 1 7 ? 2.605 16.269 36.617 1.00 79.74 23 ALA G CA 1
ATOM 10274 C C . ALA G 1 7 ? 3.998 15.663 36.735 1.00 87.64 23 ALA G C 1
ATOM 10275 O O . ALA G 1 7 ? 4.141 14.429 36.719 1.00 82.21 23 ALA G O 1
ATOM 10282 N N . PRO G 1 8 ? 5.056 16.474 36.848 1.00 83.27 24 PRO G N 1
ATOM 10283 C CA . PRO G 1 8 ? 6.412 15.887 36.831 1.00 83.58 24 PRO G CA 1
ATOM 10284 C C . PRO G 1 8 ? 6.635 14.894 37.959 1.00 89.51 24 PRO G C 1
ATOM 10285 O O . PRO G 1 8 ? 7.152 13.793 37.723 1.00 88.64 24 PRO G O 1
ATOM 10296 N N . LYS G 1 9 ? 6.258 15.257 39.182 1.00 82.18 25 LYS G N 1
ATOM 10297 C CA . LYS G 1 9 ? 6.222 14.317 40.294 1.00 75.00 25 LYS G CA 1
ATOM 10298 C C . LYS G 1 9 ? 4.819 13.731 40.404 1.00 74.86 25 LYS G C 1
ATOM 10299 O O . LYS G 1 9 ? 3.826 14.468 40.369 1.00 76.68 25 LYS G O 1
ATOM 10318 N N . ASP G 1 10 ? 4.741 12.407 40.518 1.00 80.91 26 ASP G N 1
ATOM 10319 C CA . ASP G 1 10 ? 3.482 11.709 40.741 1.00 63.91 26 ASP G CA 1
ATOM 10320 C C . ASP G 1 10 ? 3.369 11.188 42.169 1.00 75.43 26 ASP G C 1
ATOM 10321 O O . ASP G 1 10 ? 2.444 10.427 42.476 1.00 69.97 26 ASP G O 1
ATOM 10325 N N . LEU G 1 11 ? 4.344 11.492 43.020 1.00 75.45 27 LEU G N 1
ATOM 10326 C CA . LEU G 1 11 ? 4.303 11.067 44.429 1.00 74.56 27 LEU G CA 1
ATOM 10327 C C . LEU G 1 11 ? 5.080 12.075 45.276 1.00 74.32 27 LEU G C 1
ATOM 10328 O O . LEU G 1 11 ? 6.159 12.426 44.910 1.00 73.50 27 LEU G O 1
ATOM 10332 N N . TYR G 1 12 ? 4.518 12.548 46.363 1.00 69.71 28 TYR G N 1
ATOM 10333 C CA . TYR G 1 12 ? 5.168 13.446 47.307 1.00 71.48 28 TYR G CA 1
ATOM 10334 C C . TYR G 1 12 ? 5.228 12.773 48.672 1.00 66.67 28 TYR G C 1
ATOM 10335 O O . TYR G 1 12 ? 4.215 12.267 49.166 1.00 65.70 28 TYR G O 1
ATOM 10353 N N . VAL G 1 13 ? 6.421 12.744 49.261 1.00 66.83 29 VAL G N 1
ATOM 10354 C CA . VAL G 1 13 ? 6.645 12.262 50.621 1.00 67.22 29 VAL G CA 1
ATOM 10355 C C . VAL G 1 13 ? 6.992 13.472 51.475 1.00 68.35 29 VAL G C 1
ATOM 10356 O O . VAL G 1 13 ? 7.802 14.313 51.063 1.00 61.23 29 VAL G O 1
ATOM 10360 N N . VAL G 1 14 ? 6.258 13.725 52.567 1.00 62.67 30 VAL G N 1
ATOM 10361 C CA . VAL G 1 14 ? 6.467 14.921 53.428 1.00 60.30 30 VAL G CA 1
ATOM 10362 C C . VAL G 1 14 ? 6.260 14.509 54.874 1.00 65.22 30 VAL G C 1
ATOM 10363 O O . VAL G 1 14 ? 5.631 13.503 55.119 1.00 64.03 30 VAL G O 1
ATOM 10376 N N . GLU G 1 15 ? 6.703 15.370 55.774 1.00 74.72 31 GLU G N 1
ATOM 10377 C CA . GLU G 1 15 ? 6.647 15.186 57.216 1.00 72.55 31 GLU G CA 1
ATOM 10378 C C . GLU G 1 15 ? 5.423 15.871 57.813 1.00 72.11 31 GLU G C 1
ATOM 10379 O O . GLU G 1 15 ? 5.003 16.935 57.351 1.00 69.15 31 GLU G O 1
ATOM 10391 N N . TYR G 1 16 ? 4.860 15.250 58.853 1.00 74.02 32 TYR G N 1
ATOM 10392 C CA . TYR G 1 16 ? 3.765 15.854 59.605 1.00 71.65 32 TYR G CA 1
ATOM 10393 C C . TYR G 1 16 ? 4.144 17.258 60.055 1.00 72.99 32 TYR G C 1
ATOM 10394 O O . TYR G 1 16 ? 5.256 17.497 60.531 1.00 68.46 32 TYR G O 1
ATOM 10412 N N . GLY G 1 17 ? 3.204 18.187 59.904 1.00 58.84 33 GLY G N 1
ATOM 10413 C CA . GLY G 1 17 ? 3.422 19.572 60.253 1.00 65.56 33 GLY G CA 1
ATOM 10414 C C . GLY G 1 17 ? 4.038 20.419 59.163 1.00 72.15 33 GLY G C 1
ATOM 10415 O O . GLY G 1 17 ? 3.965 21.652 59.242 1.00 65.09 33 GLY G O 1
ATOM 10419 N N . SER G 1 18 ? 4.633 19.797 58.151 1.00 62.27 34 SER G N 1
ATOM 10420 C CA . SER G 1 18 ? 5.286 20.525 57.079 1.00 66.55 34 SER G CA 1
ATOM 10421 C C . SER G 1 18 ? 4.260 20.971 56.039 1.00 69.50 34 SER G C 1
ATOM 10422 O O . SER G 1 18 ? 3.066 20.667 56.127 1.00 75.48 34 SER G O 1
ATOM 10430 N N . ASN G 1 19 ? 4.735 21.708 55.040 1.00 64.43 35 ASN G N 1
ATOM 10431 C CA . ASN G 1 19 ? 3.925 22.130 53.908 1.00 58.52 35 ASN G CA 1
ATOM 10432 C C . ASN G 1 19 ? 4.298 21.314 52.678 1.00 61.69 35 ASN G C 1
ATOM 10433 O O . ASN G 1 19 ? 5.400 20.767 52.578 1.00 75.43 35 ASN G O 1
ATOM 10444 N N . VAL G 1 20 ? 3.365 21.236 51.735 1.00 64.39 36 VAL G N 1
ATOM 10445 C CA . VAL G 1 20 ? 3.605 20.575 50.459 1.00 59.66 36 VAL G CA 1
ATOM 10446 C C . VAL G 1 20 ? 2.934 21.384 49.359 1.00 46.61 36 VAL G C 1
ATOM 10447 O O . VAL G 1 20 ? 1.854 21.950 49.558 1.00 65.72 36 VAL G O 1
ATOM 10460 N N . THR G 1 21 ? 3.587 21.448 48.201 1.00 54.49 37 THR G N 1
ATOM 10461 C CA . THR G 1 21 ? 3.019 22.060 47.000 1.00 53.53 37 THR G CA 1
ATOM 10462 C C . THR G 1 21 ? 3.111 21.018 45.891 1.00 53.93 37 THR G C 1
ATOM 10463 O O . THR G 1 21 ? 4.213 20.644 45.476 1.00 74.67 37 THR G O 1
ATOM 10474 N N . MET G 1 22 ? 1.965 20.551 45.410 1.00 49.15 38 MET G N 1
ATOM 10475 C CA . MET G 1 22 ? 1.908 19.516 44.385 1.00 52.60 38 MET G CA 1
ATOM 10476 C C . MET G 1 22 ? 1.669 20.169 43.030 1.00 66.17 38 MET G C 1
ATOM 10477 O O . MET G 1 22 ? 0.616 20.777 42.805 1.00 64.56 38 MET G O 1
ATOM 10491 N N . GLU G 1 23 ? 2.656 20.049 42.139 1.00 64.80 39 GLU G N 1
ATOM 10492 C CA . GLU G 1 23 ? 2.566 20.695 40.839 1.00 53.43 39 GLU G CA 1
ATOM 10493 C C . GLU G 1 23 ? 1.579 19.957 39.945 1.00 59.30 39 GLU G C 1
ATOM 10494 O O . GLU G 1 23 ? 1.462 18.729 39.996 1.00 54.45 39 GLU G O 1
ATOM 10506 N N . CYS G 1 24 ? 0.868 20.719 39.116 1.00 60.31 40 CYS G N 1
ATOM 10507 C CA . CYS G 1 24 ? -0.034 20.154 38.115 1.00 60.92 40 CYS G CA 1
ATOM 10508 C C . CYS G 1 24 ? -0.123 21.186 36.994 1.00 61.13 40 CYS G C 1
ATOM 10509 O O . CYS G 1 24 ? -0.843 22.180 37.121 1.00 67.49 40 CYS G O 1
ATOM 10516 N N . ARG G 1 25 ? 0.612 20.949 35.914 1.00 60.90 41 ARG G N 1
ATOM 10517 C CA . ARG G 1 25 ? 0.815 21.948 34.877 1.00 70.33 41 ARG G CA 1
ATOM 10518 C C . ARG G 1 25 ? -0.102 21.711 33.686 1.00 60.07 41 ARG G C 1
ATOM 10519 O O . ARG G 1 25 ? -0.419 20.574 33.334 1.00 53.02 41 ARG G O 1
ATOM 10540 N N . PHE G 1 26 ? -0.535 22.807 33.076 1.00 57.20 42 PHE G N 1
ATOM 10541 C CA . PHE G 1 26 ? -1.353 22.778 31.874 1.00 59.01 42 PHE G CA 1
ATOM 10542 C C . PHE G 1 26 ? -0.786 23.754 30.855 1.00 63.95 42 PHE G C 1
ATOM 10543 O O . PHE G 1 26 ? -0.234 24.799 31.223 1.00 61.70 42 PHE G O 1
ATOM 10560 N N . PRO G 1 27 ? -0.895 23.430 29.565 1.00 70.30 43 PRO G N 1
ATOM 10561 C CA . PRO G 1 27 ? -0.259 24.265 28.533 1.00 67.81 43 PRO G CA 1
ATOM 10562 C C . PRO G 1 27 ? -1.055 25.532 28.255 1.00 66.68 43 PRO G C 1
ATOM 10563 O O . PRO G 1 27 ? -2.278 25.492 28.104 1.00 68.02 43 PRO G O 1
ATOM 10574 N N . VAL G 1 28 ? -0.344 26.658 28.176 1.00 75.85 44 VAL G N 1
ATOM 10575 C CA . VAL G 1 28 ? -0.937 27.923 27.760 1.00 75.26 44 VAL G CA 1
ATOM 10576 C C . VAL G 1 28 ? -0.322 28.311 26.421 1.00 76.68 44 VAL G C 1
ATOM 10577 O O . VAL G 1 28 ? 0.741 28.942 26.379 1.00 77.99 44 VAL G O 1
ATOM 10590 N N . GLU G 1 29 ? -0.976 27.934 25.320 1.00 70.48 45 GLU G N 1
ATOM 10591 C CA . GLU G 1 29 ? -0.436 28.220 23.993 1.00 73.77 45 GLU G CA 1
ATOM 10592 C C . GLU G 1 29 ? -0.046 29.688 23.863 1.00 85.13 45 GLU G C 1
ATOM 10593 O O . GLU G 1 29 ? 1.080 30.014 23.474 1.00 83.70 45 GLU G O 1
ATOM 10597 N N . ARG G 1 30 ? -0.972 30.614 24.080 1.00 80.92 46 ARG G N 1
ATOM 10598 C CA . ARG G 1 30 ? -0.646 32.055 23.978 1.00 72.96 46 ARG G CA 1
ATOM 10599 C C . ARG G 1 30 ? -1.693 32.864 24.726 1.00 82.66 46 ARG G C 1
ATOM 10600 O O . ARG G 1 30 ? -2.829 32.811 24.256 1.00 94.01 46 ARG G O 1
ATOM 10613 N N . GLU G 1 31 ? -1.352 33.558 25.825 1.00 82.69 47 GLU G N 1
ATOM 10614 C CA . GLU G 1 31 ? -2.196 34.459 26.676 1.00 80.11 47 GLU G CA 1
ATOM 10615 C C . GLU G 1 31 ? -3.081 33.610 27.598 1.00 70.11 47 GLU G C 1
ATOM 10616 O O . GLU G 1 31 ? -3.506 32.553 27.231 1.00 74.10 47 GLU G O 1
ATOM 10626 N N . LEU G 1 32 ? -3.389 34.111 28.778 1.00 68.80 48 LEU G N 1
ATOM 10627 C CA . LEU G 1 32 ? -4.178 33.343 29.752 1.00 73.91 48 LEU G CA 1
ATOM 10628 C C . LEU G 1 32 ? -5.515 34.038 30.001 1.00 77.01 48 LEU G C 1
ATOM 10629 O O . LEU G 1 32 ? -5.492 35.182 30.404 1.00 57.72 48 LEU G O 1
ATOM 10645 N N . ASP G 1 33 ? -6.636 33.370 29.754 1.00 66.01 49 ASP G N 1
ATOM 10646 C CA . ASP G 1 33 ? -7.949 33.915 30.092 1.00 64.29 49 ASP G CA 1
ATOM 10647 C C . ASP G 1 33 ? -8.458 33.161 31.318 1.00 55.99 49 ASP G C 1
ATOM 10648 O O . ASP G 1 33 ? -8.926 32.023 31.207 1.00 54.15 49 ASP G O 1
ATOM 10657 N N . LEU G 1 34 ? -8.373 33.805 32.488 1.00 47.78 50 LEU G N 1
ATOM 10658 C CA . LEU G 1 34 ? -8.792 33.151 33.725 1.00 55.11 50 LEU G CA 1
ATOM 10659 C C . LEU G 1 34 ? -10.270 32.768 33.692 1.00 52.21 50 LEU G C 1
ATOM 10660 O O . LEU G 1 34 ? -10.694 31.848 34.402 1.00 50.10 50 LEU G O 1
ATOM 10676 N N . LEU G 1 35 ? -11.079 33.471 32.890 1.00 49.69 51 LEU G N 1
ATOM 10677 C CA . LEU G 1 35 ? -12.500 33.157 32.782 1.00 55.85 51 LEU G CA 1
ATOM 10678 C C . LEU G 1 35 ? -12.768 31.880 31.996 1.00 46.83 51 LEU G C 1
ATOM 10679 O O . LEU G 1 35 ? -13.902 31.386 32.017 1.00 51.95 51 LEU G O 1
ATOM 10695 N N . ALA G 1 36 ? -11.765 31.346 31.307 1.00 49.73 52 ALA G N 1
ATOM 10696 C CA . ALA G 1 36 ? -11.883 30.089 30.583 1.00 45.53 52 ALA G CA 1
ATOM 10697 C C . ALA G 1 36 ? -11.275 28.917 31.336 1.00 42.52 52 ALA G C 1
ATOM 10698 O O . ALA G 1 36 ? -11.311 27.787 30.838 1.00 52.93 52 ALA G O 1
ATOM 10705 N N . LEU G 1 37 ? -10.729 29.158 32.522 1.00 42.35 53 LEU G N 1
ATOM 10706 C CA . LEU G 1 37 ? -9.965 28.162 33.257 1.00 45.28 53 LEU G CA 1
ATOM 10707 C C . LEU G 1 37 ? -10.817 27.545 34.356 1.00 37.88 53 LEU G C 1
ATOM 10708 O O . LEU G 1 37 ? -11.503 28.257 35.095 1.00 44.19 53 LEU G O 1
ATOM 10724 N N . VAL G 1 38 ? -10.762 26.219 34.459 1.00 39.52 54 VAL G N 1
ATOM 10725 C CA . VAL G 1 38 ? -11.428 25.468 35.517 1.00 42.13 54 VAL G CA 1
ATOM 10726 C C . VAL G 1 38 ? -10.407 24.516 36.127 1.00 36.87 54 VAL G C 1
ATOM 10727 O O . VAL G 1 38 ? -9.728 23.779 35.404 1.00 43.35 54 VAL G O 1
ATOM 10740 N N . VAL G 1 39 ? -10.294 24.537 37.452 1.00 46.52 55 VAL G N 1
ATOM 10741 C CA . VAL G 1 39 ? -9.389 23.662 38.187 1.00 43.95 55 VAL G CA 1
ATOM 10742 C C . VAL G 1 39 ? -10.160 23.048 39.347 1.00 38.93 55 VAL G C 1
ATOM 10743 O O . VAL G 1 39 ? -10.810 23.768 40.114 1.00 39.81 55 VAL G O 1
ATOM 10756 N N . TYR G 1 40 ? -10.089 21.726 39.474 1.00 37.93 56 TYR G N 1
ATOM 10757 C CA . TYR G 1 40 ? -10.549 21.034 40.666 1.00 46.73 56 TYR G CA 1
ATOM 10758 C C . TYR G 1 40 ? -9.411 20.187 41.223 1.00 48.69 56 TYR G C 1
ATOM 10759 O O . TYR G 1 40 ? -8.647 19.581 40.463 1.00 44.89 56 TYR G O 1
ATOM 10777 N N . TRP G 1 41 ? -9.311 20.137 42.548 1.00 45.28 57 TRP G N 1
ATOM 10778 C CA . TRP G 1 41 ? -8.476 19.164 43.245 1.00 56.96 57 TRP G CA 1
ATOM 10779 C C . TRP G 1 41 ? -9.390 18.306 44.110 1.00 50.85 57 TRP G C 1
ATOM 10780 O O . TRP G 1 41 ? -10.134 18.836 44.946 1.00 57.36 57 TRP G O 1
ATOM 10801 N N . GLU G 1 42 ? -9.343 16.994 43.902 1.00 49.47 58 GLU G N 1
ATOM 10802 C CA . GLU G 1 42 ? -10.075 16.029 44.704 1.00 50.77 58 GLU G CA 1
ATOM 10803 C C . GLU G 1 42 ? -9.097 15.200 45.530 1.00 64.35 58 GLU G C 1
ATOM 10804 O O . GLU G 1 42 ? -7.903 15.125 45.227 1.00 66.93 58 GLU G O 1
ATOM 10816 N N . LYS G 1 43 ? -9.621 14.558 46.572 1.00 62.00 59 LYS G N 1
ATOM 10817 C CA . LYS G 1 43 ? -8.849 13.591 47.353 1.00 60.74 59 LYS G CA 1
ATOM 10818 C C . LYS G 1 43 ? -9.758 12.395 47.619 1.00 74.96 59 LYS G C 1
ATOM 10819 O O . LYS G 1 43 ? -10.569 12.420 48.551 1.00 74.64 59 LYS G O 1
ATOM 10838 N N . GLU G 1 44 ? -9.617 11.353 46.805 1.00 79.44 60 GLU G N 1
ATOM 10839 C CA . GLU G 1 44 ? -10.431 10.145 46.923 1.00 72.90 60 GLU G CA 1
ATOM 10840 C C . GLU G 1 44 ? -11.918 10.498 46.970 1.00 71.48 60 GLU G C 1
ATOM 10841 O O . GLU G 1 44 ? -12.636 10.195 47.926 1.00 81.60 60 GLU G O 1
ATOM 10845 N N . ASP G 1 45 ? -12.369 11.166 45.906 1.00 70.74 61 ASP G N 1
ATOM 10846 C CA . ASP G 1 45 ? -13.762 11.585 45.770 1.00 87.89 61 ASP G CA 1
ATOM 10847 C C . ASP G 1 45 ? -14.195 12.421 46.978 1.00 82.15 61 ASP G C 1
ATOM 10848 O O . ASP G 1 45 ? -15.095 12.055 47.743 1.00 84.58 61 ASP G O 1
ATOM 10857 N N . GLU G 1 46 ? -13.530 13.546 47.197 1.00 79.20 62 GLU G N 1
ATOM 10858 C CA . GLU G 1 46 ? -13.819 14.512 48.286 1.00 69.32 62 GLU G CA 1
ATOM 10859 C C . GLU G 1 46 ? -13.159 15.813 47.837 1.00 64.24 62 GLU G C 1
ATOM 10860 O O . GLU G 1 46 ? -11.991 15.759 47.638 1.00 67.73 62 GLU G O 1
ATOM 10872 N N . GLN G 1 47 ? -13.891 16.903 47.622 1.00 67.21 63 GLN G N 1
ATOM 10873 C CA . GLN G 1 47 ? -13.344 18.135 47.065 1.00 62.16 63 GLN G CA 1
ATOM 10874 C C . GLN G 1 47 ? -12.458 18.844 48.083 1.00 60.19 63 GLN G C 1
ATOM 10875 O O . GLN G 1 47 ? -12.869 19.066 49.225 1.00 75.61 63 GLN G O 1
ATOM 10879 N N . VAL G 1 48 ? -11.244 19.213 47.669 1.00 53.99 64 VAL G N 1
ATOM 10880 C CA . VAL G 1 48 ? -10.263 19.981 48.440 1.00 54.00 64 VAL G CA 1
ATOM 10881 C C . VAL G 1 48 ? -10.451 21.445 48.081 1.00 53.83 64 VAL G C 1
ATOM 10882 O O . VAL G 1 48 ? -10.578 22.238 48.967 1.00 60.14 64 VAL G O 1
ATOM 10895 N N . ILE G 1 49 ? -10.443 21.796 46.801 1.00 49.10 65 ILE G N 1
ATOM 10896 C CA . ILE G 1 49 ? -10.514 23.180 46.334 1.00 57.73 65 ILE G CA 1
ATOM 10897 C C . ILE G 1 49 ? -10.917 23.184 44.867 1.00 48.56 65 ILE G C 1
ATOM 10898 O O . ILE G 1 49 ? -10.672 22.215 44.142 1.00 50.09 65 ILE G O 1
ATOM 10914 N N . GLN G 1 50 ? -11.531 24.288 44.434 1.00 44.92 66 GLN G N 1
ATOM 10915 C CA . GLN G 1 50 ? -11.900 24.471 43.037 1.00 44.42 66 GLN G CA 1
ATOM 10916 C C . GLN G 1 50 ? -11.705 25.929 42.637 1.00 45.13 66 GLN G C 1
ATOM 10917 O O . GLN G 1 50 ? -11.823 26.838 43.460 1.00 44.03 66 GLN G O 1
ATOM 10931 N N . PHE G 1 51 ? -11.403 26.137 41.357 1.00 49.82 67 PHE G N 1
ATOM 10932 C CA . PHE G 1 51 ? -11.247 27.465 40.762 1.00 40.20 67 PHE G CA 1
ATOM 10933 C C . PHE G 1 51 ? -11.993 27.438 39.434 1.00 43.01 67 PHE G C 1
ATOM 10934 O O . PHE G 1 51 ? -11.541 26.798 38.480 1.00 40.04 67 PHE G O 1
ATOM 10951 N N . VAL G 1 52 ? -13.138 28.110 39.378 1.00 47.85 68 VAL G N 1
ATOM 10952 C CA . VAL G 1 52 ? -14.050 28.032 38.241 1.00 40.25 68 VAL G CA 1
ATOM 10953 C C . VAL G 1 52 ? -14.271 29.435 37.697 1.00 40.81 68 VAL G C 1
ATOM 10954 O O . VAL G 1 52 ? -14.990 30.237 38.309 1.00 43.41 68 VAL G O 1
ATOM 10967 N N . ALA G 1 53 ? -13.654 29.730 36.557 1.00 48.04 69 ALA G N 1
ATOM 10968 C CA . ALA G 1 53 ? -13.863 31.001 35.868 1.00 55.43 69 ALA G CA 1
ATOM 10969 C C . ALA G 1 53 ? -13.614 32.185 36.799 1.00 47.51 69 ALA G C 1
ATOM 10970 O O . ALA G 1 53 ? -14.397 33.135 36.866 1.00 54.11 69 ALA G O 1
ATOM 10977 N N . GLY G 1 54 ? -12.509 32.116 37.533 1.00 40.15 70 GLY G N 1
ATOM 10978 C CA . GLY G 1 54 ? -12.109 33.175 38.426 1.00 41.53 70 GLY G CA 1
ATOM 10979 C C . GLY G 1 54 ? -12.659 33.079 39.834 1.00 41.69 70 GLY G C 1
ATOM 10980 O O . GLY G 1 54 ? -12.157 33.774 40.728 1.00 42.19 70 GLY G O 1
ATOM 10984 N N . GLU G 1 55 ? -13.664 32.238 40.062 1.00 51.99 71 GLU G N 1
ATOM 10985 C CA . GLU G 1 55 ? -14.286 32.094 41.372 1.00 49.28 71 GLU G CA 1
ATOM 10986 C C . GLU G 1 55 ? -13.715 30.865 42.075 1.00 46.12 71 GLU G C 1
ATOM 10987 O O . GLU G 1 55 ? -13.777 29.752 41.539 1.00 48.58 71 GLU G O 1
ATOM 10999 N N . GLU G 1 56 ? -13.165 31.071 43.268 1.00 53.42 72 GLU G N 1
ATOM 11000 C CA . GLU G 1 56 ? -12.604 30.009 44.091 1.00 54.69 72 GLU G CA 1
ATOM 11001 C C . GLU G 1 56 ? -13.600 29.613 45.175 1.00 58.51 72 GLU G C 1
ATOM 11002 O O . GLU G 1 56 ? -14.408 30.430 45.624 1.00 60.17 72 GLU G O 1
ATOM 11014 N N . ASP G 1 57 ? -13.532 28.349 45.598 1.00 64.45 73 ASP G N 1
ATOM 11015 C CA . ASP G 1 57 ? -14.500 27.814 46.546 1.00 63.82 73 ASP G CA 1
ATOM 11016 C C . ASP G 1 57 ? -13.854 26.753 47.425 1.00 69.44 73 ASP G C 1
ATOM 11017 O O . ASP G 1 57 ? -13.117 25.893 46.934 1.00 69.08 73 ASP G O 1
ATOM 11026 N N . LEU G 1 58 ? -14.086 26.737 48.734 1.00 82.13 74 LEU G N 1
ATOM 11027 C CA . LEU G 1 58 ? -13.573 25.672 49.632 1.00 84.21 74 LEU G CA 1
ATOM 11028 C C . LEU G 1 58 ? -14.799 25.081 50.333 1.00 95.09 74 LEU G C 1
ATOM 11029 O O . LEU G 1 58 ? -14.921 25.273 51.526 1.00 104.65 74 LEU G O 1
ATOM 11037 N N . LYS G 1 59 ? -15.660 24.399 49.578 1.00 94.39 75 LYS G N 1
ATOM 11038 C CA . LYS G 1 59 ? -16.934 23.837 50.012 1.00 105.49 75 LYS G CA 1
ATOM 11039 C C . LYS G 1 59 ? -16.768 23.160 51.369 1.00 111.33 75 LYS G C 1
ATOM 11040 O O . LYS G 1 59 ? -16.159 22.086 51.464 1.00 106.31 75 LYS G O 1
ATOM 11053 N N . PRO G 1 60 ? -17.282 23.772 52.451 1.00 115.88 76 PRO G N 1
ATOM 11054 C CA . PRO G 1 60 ? -17.108 23.364 53.852 1.00 115.40 76 PRO G CA 1
ATOM 11055 C C . PRO G 1 60 ? -17.900 22.125 54.237 1.00 115.95 76 PRO G C 1
ATOM 11056 O O . PRO G 1 60 ? -17.500 21.457 55.192 1.00 112.74 76 PRO G O 1
ATOM 11059 N N . SER G 1 63 ? -14.532 21.085 56.429 1.00 95.74 79 SER G N 1
ATOM 11060 C CA . SER G 1 63 ? -14.317 20.281 55.235 1.00 103.38 79 SER G CA 1
ATOM 11061 C C . SER G 1 63 ? -12.903 19.715 55.198 1.00 89.50 79 SER G C 1
ATOM 11062 O O . SER G 1 63 ? -12.276 19.660 54.142 1.00 93.90 79 SER G O 1
ATOM 11065 N N . ASN G 1 64 ? -12.409 19.302 56.366 1.00 88.73 80 ASN G N 1
ATOM 11066 C CA . ASN G 1 64 ? -11.089 18.701 56.511 1.00 86.02 80 ASN G CA 1
ATOM 11067 C C . ASN G 1 64 ? -9.967 19.696 56.236 1.00 79.02 80 ASN G C 1
ATOM 11068 O O . ASN G 1 64 ? -9.142 19.951 57.118 1.00 75.36 80 ASN G O 1
ATOM 11072 N N . PHE G 1 65 ? -9.921 20.270 55.029 1.00 71.97 81 PHE G N 1
ATOM 11073 C CA . PHE G 1 65 ? -8.852 21.195 54.659 1.00 71.37 81 PHE G CA 1
ATOM 11074 C C . PHE G 1 65 ? -9.187 22.650 54.977 1.00 80.65 81 PHE G C 1
ATOM 11075 O O . PHE G 1 65 ? -8.786 23.552 54.226 1.00 78.11 81 PHE G O 1
ATOM 11092 N N . ARG G 1 66 ? -9.909 22.906 56.067 1.00 80.20 82 ARG G N 1
ATOM 11093 C CA . ARG G 1 66 ? -10.334 24.258 56.402 1.00 68.04 82 ARG G CA 1
ATOM 11094 C C . ARG G 1 66 ? -9.151 25.205 56.554 1.00 68.52 82 ARG G C 1
ATOM 11095 O O . ARG G 1 66 ? -8.363 25.078 57.497 1.00 69.99 82 ARG G O 1
ATOM 11099 N N . GLY G 1 67 ? -9.026 26.163 55.639 1.00 57.80 83 GLY G N 1
ATOM 11100 C CA . GLY G 1 67 ? -7.973 27.156 55.745 1.00 54.53 83 GLY G CA 1
ATOM 11101 C C . GLY G 1 67 ? -6.578 26.580 55.747 1.00 70.78 83 GLY G C 1
ATOM 11102 O O . GLY G 1 67 ? -5.674 27.158 56.363 1.00 67.66 83 GLY G O 1
ATOM 11106 N N . ARG G 1 68 ? -6.386 25.437 55.086 1.00 69.33 84 ARG G N 1
ATOM 11107 C CA . ARG G 1 68 ? -5.077 24.824 54.946 1.00 60.01 84 ARG G CA 1
ATOM 11108 C C . ARG G 1 68 ? -4.722 24.524 53.491 1.00 55.11 84 ARG G C 1
ATOM 11109 O O . ARG G 1 68 ? -3.603 24.075 53.222 1.00 53.57 84 ARG G O 1
ATOM 11130 N N . ALA G 1 69 ? -5.646 24.744 52.555 1.00 39.45 85 ALA G N 1
ATOM 11131 C CA . ALA G 1 69 ? -5.443 24.456 51.141 1.00 44.45 85 ALA G CA 1
ATOM 11132 C C . ALA G 1 69 ? -5.615 25.728 50.325 1.00 45.29 85 ALA G C 1
ATOM 11133 O O . ALA G 1 69 ? -6.506 26.538 50.604 1.00 52.50 85 ALA G O 1
ATOM 11140 N N . SER G 1 70 ? -4.764 25.900 49.315 1.00 54.72 86 SER G N 1
ATOM 11141 C CA . SER G 1 70 ? -4.820 27.086 48.477 1.00 47.18 86 SER G CA 1
ATOM 11142 C C . SER G 1 70 ? -4.314 26.760 47.080 1.00 46.13 86 SER G C 1
ATOM 11143 O O . SER G 1 70 ? -3.670 25.734 46.849 1.00 52.42 86 SER G O 1
ATOM 11151 N N . LEU G 1 71 ? -4.698 27.575 46.143 1.00 48.86 87 LEU G N 1
ATOM 11152 C CA . LEU G 1 71 ? -4.279 27.390 44.772 1.00 42.66 87 LEU G CA 1
ATOM 11153 C C . LEU G 1 71 ? -3.560 28.658 44.459 1.00 51.60 87 LEU G C 1
ATOM 11154 O O . LEU G 1 71 ? -4.222 29.527 43.982 1.00 50.36 87 LEU G O 1
ATOM 11170 N N . PRO G 1 72 ? -2.108 28.946 44.797 1.00 58.94 88 PRO G N 1
ATOM 11171 C CA . PRO G 1 72 ? -1.359 30.192 44.568 1.00 54.65 88 PRO G CA 1
ATOM 11172 C C . PRO G 1 72 ? -1.543 30.694 43.151 1.00 51.96 88 PRO G C 1
ATOM 11173 O O . PRO G 1 72 ? -1.282 29.956 42.189 1.00 66.85 88 PRO G O 1
ATOM 11184 N N . LYS G 1 73 ? -2.009 31.929 42.994 1.00 65.21 89 LYS G N 1
ATOM 11185 C CA . LYS G 1 73 ? -2.328 32.439 41.669 1.00 67.67 89 LYS G CA 1
ATOM 11186 C C . LYS G 1 73 ? -1.081 32.811 40.881 1.00 62.07 89 LYS G C 1
ATOM 11187 O O . LYS G 1 73 ? -1.106 32.761 39.646 1.00 59.73 89 LYS G O 1
ATOM 11206 N N . ASP G 1 74 ? 0.015 33.162 41.559 1.00 55.40 90 ASP G N 1
ATOM 11207 C CA . ASP G 1 74 ? 1.264 33.402 40.844 1.00 69.85 90 ASP G CA 1
ATOM 11208 C C . ASP G 1 74 ? 1.756 32.147 40.133 1.00 67.89 90 ASP G C 1
ATOM 11209 O O . ASP G 1 74 ? 2.598 32.246 39.235 1.00 70.39 90 ASP G O 1
ATOM 11218 N N . GLN G 1 75 ? 1.251 30.971 40.515 1.00 63.01 91 GLN G N 1
ATOM 11219 C CA . GLN G 1 75 ? 1.526 29.731 39.796 1.00 60.72 91 GLN G CA 1
ATOM 11220 C C . GLN G 1 75 ? 0.466 29.447 38.738 1.00 68.27 91 GLN G C 1
ATOM 11221 O O . GLN G 1 75 ? 0.796 28.971 37.646 1.00 62.88 91 GLN G O 1
ATOM 11235 N N . LEU G 1 76 ? -0.805 29.726 39.043 1.00 61.83 92 LEU G N 1
ATOM 11236 C CA . LEU G 1 76 ? -1.855 29.617 38.036 1.00 65.97 92 LEU G CA 1
ATOM 11237 C C . LEU G 1 76 ? -1.481 30.389 36.776 1.00 64.90 92 LEU G C 1
ATOM 11238 O O . LEU G 1 76 ? -1.587 29.874 35.656 1.00 66.44 92 LEU G O 1
ATOM 11254 N N . LEU G 1 77 ? -1.039 31.638 36.948 1.00 65.31 93 LEU G N 1
ATOM 11255 C CA . LEU G 1 77 ? -0.725 32.488 35.806 1.00 63.63 93 LEU G CA 1
ATOM 11256 C C . LEU G 1 77 ? 0.388 31.899 34.949 1.00 60.14 93 LEU G C 1
ATOM 11257 O O . LEU G 1 77 ? 0.439 32.152 33.740 1.00 55.77 93 LEU G O 1
ATOM 11273 N N . LYS G 1 78 ? 1.280 31.119 35.546 1.00 60.14 94 LYS G N 1
ATOM 11274 C CA . LYS G 1 78 ? 2.361 30.476 34.813 1.00 57.82 94 LYS G CA 1
ATOM 11275 C C . LYS G 1 78 ? 1.952 29.138 34.214 1.00 62.31 94 LYS G C 1
ATOM 11276 O O . LYS G 1 78 ? 2.789 28.467 33.601 1.00 61.05 94 LYS G O 1
ATOM 11295 N N . GLY G 1 79 ? 0.692 28.744 34.367 1.00 63.92 95 GLY G N 1
ATOM 11296 C CA . GLY G 1 79 ? 0.230 27.467 33.869 1.00 56.07 95 GLY G CA 1
ATOM 11297 C C . GLY G 1 79 ? 0.381 26.314 34.829 1.00 55.28 95 GLY G C 1
ATOM 11298 O O . GLY G 1 79 ? 0.311 25.157 34.399 1.00 55.54 95 GLY G O 1
ATOM 11302 N N . ASN G 1 80 ? 0.581 26.590 36.115 1.00 61.86 96 ASN G N 1
ATOM 11303 C CA . ASN G 1 80 ? 0.793 25.563 37.130 1.00 64.31 96 ASN G CA 1
ATOM 11304 C C . ASN G 1 80 ? -0.323 25.663 38.162 1.00 60.20 96 ASN G C 1
ATOM 11305 O O . ASN G 1 80 ? -0.328 26.577 38.993 1.00 64.51 96 ASN G O 1
ATOM 11316 N N . ALA G 1 81 ? -1.266 24.723 38.108 1.00 49.38 97 ALA G N 1
ATOM 11317 C CA . ALA G 1 81 ? -2.379 24.685 39.058 1.00 61.27 97 ALA G CA 1
ATOM 11318 C C . ALA G 1 81 ? -1.948 23.909 40.305 1.00 59.17 97 ALA G C 1
ATOM 11319 O O . ALA G 1 81 ? -2.452 22.829 40.625 1.00 60.19 97 ALA G O 1
ATOM 11326 N N . ALA G 1 82 ? -0.988 24.495 41.017 1.00 63.49 98 ALA G N 1
ATOM 11327 C CA . ALA G 1 82 ? -0.358 23.825 42.146 1.00 66.31 98 ALA G CA 1
ATOM 11328 C C . ALA G 1 82 ? -1.235 23.915 43.387 1.00 53.16 98 ALA G C 1
ATOM 11329 O O . ALA G 1 82 ? -1.700 24.997 43.755 1.00 55.51 98 ALA G O 1
ATOM 11336 N N . LEU G 1 83 ? -1.452 22.773 44.036 1.00 58.74 99 LEU G N 1
ATOM 11337 C CA . LEU G 1 83 ? -2.173 22.717 45.301 1.00 48.66 99 LEU G CA 1
ATOM 11338 C C . LEU G 1 83 ? -1.177 22.821 46.450 1.00 48.44 99 LEU G C 1
ATOM 11339 O O . LEU G 1 83 ? -0.196 22.071 46.502 1.00 64.01 99 LEU G O 1
ATOM 11355 N N . GLN G 1 84 ? -1.428 23.753 47.363 1.00 64.35 100 GLN G N 1
ATOM 11356 C CA . GLN G 1 84 ? -0.539 24.034 48.485 1.00 59.15 100 GLN G CA 1
ATOM 11357 C C . GLN G 1 84 ? -1.268 23.704 49.778 1.00 53.46 100 GLN G C 1
ATOM 11358 O O . GLN G 1 84 ? -2.283 24.333 50.100 1.00 65.88 100 GLN G O 1
ATOM 11372 N N . ILE G 1 85 ? -0.755 22.720 50.511 1.00 44.66 101 ILE G N 1
ATOM 11373 C CA . ILE G 1 85 ? -1.321 22.304 51.790 1.00 44.59 101 ILE G CA 1
ATOM 11374 C C . ILE G 1 85 ? -0.327 22.653 52.889 1.00 57.37 101 ILE G C 1
ATOM 11375 O O . ILE G 1 85 ? 0.851 22.287 52.808 1.00 67.13 101 ILE G O 1
ATOM 11391 N N . THR G 1 86 ? -0.802 23.357 53.912 1.00 58.62 102 THR G N 1
ATOM 11392 C CA . THR G 1 86 ? 0.017 23.751 55.049 1.00 54.73 102 THR G CA 1
ATOM 11393 C C . THR G 1 86 ? -0.338 22.917 56.275 1.00 62.20 102 THR G C 1
ATOM 11394 O O . THR G 1 86 ? -1.430 22.348 56.371 1.00 61.06 102 THR G O 1
ATOM 11405 N N . ASP G 1 87 ? 0.598 22.870 57.228 1.00 66.24 103 ASP G N 1
ATOM 11406 C CA . ASP G 1 87 ? 0.420 22.116 58.472 1.00 68.64 103 ASP G CA 1
ATOM 11407 C C . ASP G 1 87 ? -0.158 20.731 58.179 1.00 60.79 103 ASP G C 1
ATOM 11408 O O . ASP G 1 87 ? -1.167 20.307 58.746 1.00 59.95 103 ASP G O 1
ATOM 11417 N N . VAL G 1 88 ? 0.513 20.026 57.264 1.00 71.65 104 VAL G N 1
ATOM 11418 C CA . VAL G 1 88 ? 0.012 18.760 56.744 1.00 64.72 104 VAL G CA 1
ATOM 11419 C C . VAL G 1 88 ? -0.181 17.758 57.873 1.00 66.91 104 VAL G C 1
ATOM 11420 O O . VAL G 1 88 ? 0.600 17.707 58.831 1.00 71.70 104 VAL G O 1
ATOM 11433 N N . LYS G 1 89 ? -1.239 16.957 57.766 1.00 59.52 105 LYS G N 1
ATOM 11434 C CA . LYS G 1 89 ? -1.618 15.991 58.790 1.00 56.19 105 LYS G CA 1
ATOM 11435 C C . LYS G 1 89 ? -1.691 14.591 58.190 1.00 73.80 105 LYS G C 1
ATOM 11436 O O . LYS G 1 89 ? -1.615 14.405 56.973 1.00 61.61 105 LYS G O 1
ATOM 11449 N N . LEU G 1 90 ? -1.826 13.591 59.070 1.00 68.67 106 LEU G N 1
ATOM 11450 C CA . LEU G 1 90 ? -1.845 12.205 58.611 1.00 53.65 106 LEU G CA 1
ATOM 11451 C C . LEU G 1 90 ? -3.060 11.929 57.730 1.00 61.62 106 LEU G C 1
ATOM 11452 O O . LEU G 1 90 ? -2.973 11.165 56.758 1.00 66.19 106 LEU G O 1
ATOM 11468 N N . GLN G 1 91 ? -4.206 12.536 58.062 1.00 65.12 107 GLN G N 1
ATOM 11469 C CA . GLN G 1 91 ? -5.394 12.384 57.230 1.00 66.79 107 GLN G CA 1
ATOM 11470 C C . GLN G 1 91 ? -5.126 12.796 55.789 1.00 53.59 107 GLN G C 1
ATOM 11471 O O . GLN G 1 91 ? -5.757 12.269 54.864 1.00 53.81 107 GLN G O 1
ATOM 11485 N N . ASP G 1 92 ? -4.195 13.728 55.582 1.00 62.79 108 ASP G N 1
ATOM 11486 C CA . ASP G 1 92 ? -3.969 14.296 54.260 1.00 62.62 108 ASP G CA 1
ATOM 11487 C C . ASP G 1 92 ? -3.337 13.310 53.290 1.00 61.60 108 ASP G C 1
ATOM 11488 O O . ASP G 1 92 ? -3.379 13.545 52.077 1.00 62.63 108 ASP G O 1
ATOM 11497 N N . ALA G 1 93 ? -2.754 12.223 53.787 1.00 66.05 109 ALA G N 1
ATOM 11498 C CA . ALA G 1 93 ? -2.202 11.204 52.905 1.00 63.51 109 ALA G CA 1
ATOM 11499 C C . ALA G 1 93 ? -3.301 10.600 52.040 1.00 61.81 109 ALA G C 1
ATOM 11500 O O . ALA G 1 93 ? -4.433 10.410 52.493 1.00 64.22 109 ALA G O 1
ATOM 11507 N N . GLY G 1 94 ? -2.970 10.306 50.792 1.00 58.59 110 GLY G N 1
ATOM 11508 C CA . GLY G 1 94 ? -3.907 9.661 49.896 1.00 64.26 110 GLY G CA 1
ATOM 11509 C C . GLY G 1 94 ? -3.644 10.040 48.452 1.00 55.88 110 GLY G C 1
ATOM 11510 O O . GLY G 1 94 ? -2.626 10.641 48.121 1.00 50.80 110 GLY G O 1
ATOM 11514 N N . VAL G 1 95 ? -4.596 9.668 47.601 1.00 59.55 111 VAL G N 1
ATOM 11515 C CA . VAL G 1 95 ? -4.506 9.882 46.162 1.00 68.87 111 VAL G CA 1
ATOM 11516 C C . VAL G 1 95 ? -5.279 11.149 45.820 1.00 64.85 111 VAL G C 1
ATOM 11517 O O . VAL G 1 95 ? -6.512 11.181 45.904 1.00 62.31 111 VAL G O 1
ATOM 11521 N N . TYR G 1 96 ? -4.551 12.188 45.421 1.00 62.66 112 TYR G N 1
ATOM 11522 C CA . TYR G 1 96 ? -5.159 13.425 44.953 1.00 60.44 112 TYR G CA 1
ATOM 11523 C C . TYR G 1 96 ? -5.364 13.368 43.446 1.00 53.94 112 TYR G C 1
ATOM 11524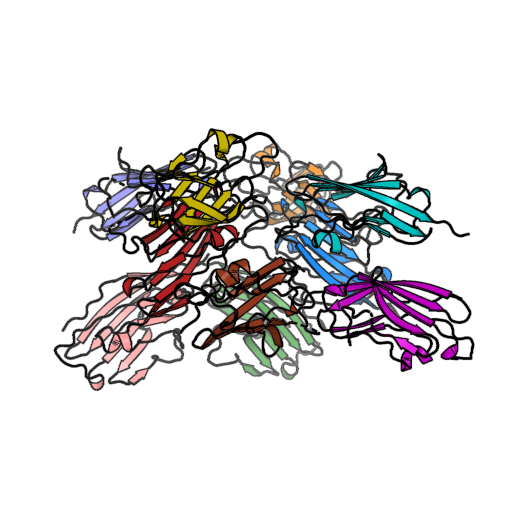 O O . TYR G 1 96 ? -4.554 12.777 42.721 1.00 59.91 112 TYR G O 1
ATOM 11542 N N . CYS G 1 97 ? -6.452 13.977 42.984 1.00 52.71 113 CYS G N 1
ATOM 11543 C CA . CYS G 1 97 ? -6.776 14.049 41.564 1.00 56.86 113 CYS G CA 1
ATOM 11544 C C . CYS G 1 97 ? -6.824 15.514 41.157 1.00 52.73 113 CYS G C 1
ATOM 11545 O O . CYS G 1 97 ? -7.561 16.305 41.759 1.00 56.90 113 CYS G O 1
ATOM 11553 N N . CYS G 1 98 ? -6.048 15.869 40.140 1.00 44.26 114 CYS G N 1
ATOM 11554 C CA . CYS G 1 98 ? -5.969 17.234 39.633 1.00 50.91 114 CYS G CA 1
ATOM 11555 C C . CYS G 1 98 ? -6.683 17.289 38.288 1.00 57.40 114 CYS G C 1
ATOM 11556 O O . CYS G 1 98 ? -6.229 16.683 37.314 1.00 59.37 114 CYS G O 1
ATOM 11563 N N . ILE G 1 99 ? -7.783 18.033 38.232 1.00 57.81 115 ILE G N 1
ATOM 11564 C CA . ILE G 1 99 ? -8.663 18.083 37.066 1.00 58.64 115 ILE G CA 1
ATOM 11565 C C . ILE G 1 99 ? -8.669 19.513 36.540 1.00 53.29 115 ILE G C 1
ATOM 11566 O O . ILE G 1 99 ? -9.018 20.447 37.274 1.00 58.97 115 ILE G O 1
ATOM 11582 N N . ILE G 1 100 ? -8.296 19.684 35.272 1.00 49.42 116 ILE G N 1
ATOM 11583 C CA . ILE G 1 100 ? -8.180 21.001 34.660 1.00 51.69 116 ILE G CA 1
ATOM 11584 C C . ILE G 1 100 ? -8.973 21.029 33.360 1.00 60.46 116 ILE G C 1
ATOM 11585 O O . ILE G 1 100 ? -8.956 20.063 32.589 1.00 56.27 116 ILE G O 1
ATOM 11601 N N . SER G 1 101 ? -9.654 22.147 33.110 1.00 49.71 117 SER G N 1
ATOM 11602 C CA . SER G 1 101 ? -10.306 22.403 31.829 1.00 51.61 117 SER G CA 1
ATOM 11603 C C . SER G 1 101 ? -9.861 23.767 31.321 1.00 57.26 117 SER G C 1
ATOM 11604 O O . SER G 1 101 ? -10.130 24.791 31.960 1.00 47.33 117 SER G O 1
ATOM 11612 N N . TYR G 1 102 ? -9.183 23.778 30.171 1.00 59.40 118 TYR G N 1
ATOM 11613 C CA . TYR G 1 102 ? -8.758 25.017 29.517 1.00 51.77 118 TYR G CA 1
ATOM 11614 C C . TYR G 1 102 ? -8.700 24.697 28.024 1.00 61.13 118 TYR G C 1
ATOM 11615 O O . TYR G 1 102 ? -7.697 24.168 27.538 1.00 69.21 118 TYR G O 1
ATOM 11633 N N . GLY G 1 103 ? -9.782 25.007 27.312 1.00 66.46 119 GLY G N 1
ATOM 11634 C CA . GLY G 1 103 ? -9.958 24.514 25.960 1.00 69.34 119 GLY G CA 1
ATOM 11635 C C . GLY G 1 103 ? -10.459 23.085 25.988 1.00 70.16 119 GLY G C 1
ATOM 11636 O O . GLY G 1 103 ? -11.635 22.819 25.718 1.00 73.05 119 GLY G O 1
ATOM 11640 N N . GLY G 1 104 ? -9.561 22.156 26.318 1.00 67.60 120 GLY G N 1
ATOM 11641 C CA . GLY G 1 104 ? -9.917 20.790 26.608 1.00 71.89 120 GLY G CA 1
ATOM 11642 C C . GLY G 1 104 ? -9.762 20.465 28.083 1.00 62.88 120 GLY G C 1
ATOM 11643 O O . GLY G 1 104 ? -9.549 21.339 28.924 1.00 65.39 120 GLY G O 1
ATOM 11647 N N . ALA G 1 105 ? -9.853 19.170 28.387 1.00 63.83 121 ALA G N 1
ATOM 11648 C CA . ALA G 1 105 ? -9.874 18.710 29.769 1.00 52.16 121 ALA G CA 1
ATOM 11649 C C . ALA G 1 105 ? -8.998 17.478 29.943 1.00 54.92 121 ALA G C 1
ATOM 11650 O O . ALA G 1 105 ? -8.843 16.669 29.025 1.00 66.60 121 ALA G O 1
ATOM 11657 N N . ASP G 1 106 ? -8.432 17.342 31.140 1.00 62.86 122 ASP G N 1
ATOM 11658 C CA . ASP G 1 106 ? -7.579 16.214 31.488 1.00 67.66 122 ASP G CA 1
ATOM 11659 C C . ASP G 1 106 ? -7.508 16.138 33.009 1.00 67.48 122 ASP G C 1
ATOM 11660 O O . ASP G 1 106 ? -7.896 17.072 33.712 1.00 66.67 122 ASP G O 1
ATOM 11669 N N . TYR G 1 107 ? -7.014 15.009 33.514 1.00 69.30 123 TYR G N 1
ATOM 11670 C CA . TYR G 1 107 ? -6.829 14.842 34.950 1.00 59.18 123 TYR G CA 1
ATOM 11671 C C . TYR G 1 107 ? -5.625 13.947 35.212 1.00 64.83 123 TYR G C 1
ATOM 11672 O O . TYR G 1 107 ? -5.273 13.093 34.393 1.00 85.26 123 TYR G O 1
ATOM 11690 N N . LYS G 1 108 ? -4.990 14.163 36.365 1.00 62.96 124 LYS G N 1
ATOM 11691 C CA . LYS G 1 108 ? -3.802 13.419 36.763 1.00 59.20 124 LYS G CA 1
ATOM 11692 C C . LYS G 1 108 ? -3.892 13.072 38.241 1.00 53.11 124 LYS G C 1
ATOM 11693 O O . LYS G 1 108 ? -4.229 13.929 39.061 1.00 58.29 124 LYS G O 1
ATOM 11700 N N . ARG G 1 109 ? -3.588 11.820 38.575 1.00 73.28 125 ARG G N 1
ATOM 11701 C CA . ARG G 1 109 ? -3.580 11.373 39.961 1.00 61.53 125 ARG G CA 1
ATOM 11702 C C . ARG G 1 109 ? -2.191 11.553 40.561 1.00 63.90 125 ARG G C 1
ATOM 11703 O O . ARG G 1 109 ? -1.177 11.307 39.904 1.00 62.72 125 ARG G O 1
ATOM 11724 N N . ILE G 1 110 ? -2.157 12.008 41.812 1.00 71.71 126 ILE G N 1
ATOM 11725 C CA . ILE G 1 110 ? -0.916 12.290 42.528 1.00 57.79 126 ILE G CA 1
ATOM 11726 C C . ILE G 1 110 ? -1.080 11.788 43.955 1.00 57.31 126 ILE G C 1
ATOM 11727 O O . ILE G 1 110 ? -2.093 12.068 44.603 1.00 63.08 126 ILE G O 1
ATOM 11743 N N . THR G 1 111 ? -0.086 11.058 44.447 1.00 66.98 127 THR G N 1
ATOM 11744 C CA . THR G 1 111 ? -0.149 10.438 45.763 1.00 61.04 127 THR G CA 1
ATOM 11745 C C . THR G 1 111 ? 0.682 11.228 46.768 1.00 54.81 127 THR G C 1
ATOM 11746 O O . THR G 1 111 ? 1.786 11.685 46.460 1.00 68.26 127 THR G O 1
ATOM 11757 N N . LEU G 1 112 ? 0.134 11.389 47.970 1.00 56.74 128 LEU G N 1
ATOM 11758 C CA . LEU G 1 112 ? 0.804 12.063 49.076 1.00 61.72 128 LEU G CA 1
ATOM 11759 C C . LEU G 1 112 ? 1.008 11.066 50.208 1.00 56.31 128 LEU G C 1
ATOM 11760 O O . LEU G 1 112 ? 0.054 10.413 50.642 1.00 57.37 128 LEU G O 1
ATOM 11776 N N . LYS G 1 113 ? 2.249 10.935 50.665 1.00 64.64 129 LYS G N 1
ATOM 11777 C CA . LYS G 1 113 ? 2.585 10.135 51.837 1.00 67.47 129 LYS G CA 1
ATOM 11778 C C . LYS G 1 113 ? 3.062 11.068 52.945 1.00 72.68 129 LYS G C 1
ATOM 11779 O O . LYS G 1 113 ? 3.834 11.998 52.694 1.00 67.40 129 LYS G O 1
ATOM 11798 N N . VAL G 1 114 ? 2.601 10.821 54.169 1.00 59.73 130 VAL G N 1
ATOM 11799 C CA . VAL G 1 114 ? 2.909 11.674 55.314 1.00 63.41 130 VAL G CA 1
ATOM 11800 C C . VAL G 1 114 ? 3.582 10.824 56.382 1.00 67.87 130 VAL G C 1
ATOM 11801 O O . VAL G 1 114 ? 2.980 9.877 56.905 1.00 70.19 130 VAL G O 1
ATOM 11814 N N . ASN G 1 115 ? 4.826 11.168 56.710 1.00 71.99 131 ASN G N 1
ATOM 11815 C CA . ASN G 1 115 ? 5.569 10.496 57.765 1.00 72.88 131 ASN G CA 1
ATOM 11816 C C . ASN G 1 115 ? 5.260 11.140 59.110 1.00 70.29 131 ASN G C 1
ATOM 11817 O O . ASN G 1 115 ? 5.172 12.366 59.220 1.00 77.68 131 ASN G O 1
ATOM 11828 N N . ALA G 1 116 ? 5.090 10.304 60.126 1.00 70.83 132 ALA G N 1
ATOM 11829 C CA . ALA G 1 116 ? 4.814 10.781 61.466 1.00 73.14 132 ALA G CA 1
ATOM 11830 C C . ALA G 1 116 ? 6.113 11.119 62.197 1.00 64.55 132 ALA G C 1
ATOM 11831 O O . ALA G 1 116 ? 7.198 10.727 61.756 1.00 70.50 132 ALA G O 1
ATOM 11838 N N . PRO G 1 117 ? 6.028 11.877 63.286 1.00 75.99 133 PRO G N 1
ATOM 11839 C CA . PRO G 1 117 ? 7.194 12.015 64.172 1.00 73.51 133 PRO G CA 1
ATOM 11840 C C . PRO G 1 117 ? 7.569 10.672 64.786 1.00 78.09 133 PRO G C 1
ATOM 11841 O O . PRO G 1 117 ? 6.845 9.677 64.681 1.00 73.61 133 PRO G O 1
ATOM 11852 N N . TYR G 1 118 ? 8.731 10.652 65.436 1.00 81.64 134 TYR G N 1
ATOM 11853 C CA . TYR G 1 118 ? 9.263 9.428 66.024 1.00 78.65 134 TYR G CA 1
ATOM 11854 C C . TYR G 1 118 ? 8.955 9.352 67.516 1.00 81.54 134 TYR G C 1
ATOM 11855 O O . TYR G 1 118 ? 8.049 10.026 68.005 1.00 84.32 134 TYR G O 1
ATOM 11859 N N . PHE H 1 3 ? -66.011 0.496 55.582 1.00 77.16 19 PHE H N 1
ATOM 11860 C CA . PHE H 1 3 ? -65.032 0.159 54.555 1.00 80.05 19 PHE H CA 1
ATOM 11861 C C . PHE H 1 3 ? -64.971 1.245 53.481 1.00 81.89 19 PHE H C 1
ATOM 11862 O O . PHE H 1 3 ? -65.988 1.600 52.887 1.00 74.47 19 PHE H O 1
ATOM 11878 N N . THR H 1 4 ? -63.767 1.768 53.249 1.00 78.58 20 THR H N 1
ATOM 11879 C CA . THR H 1 4 ? -63.534 2.830 52.279 1.00 79.60 20 THR H CA 1
ATOM 11880 C C . THR H 1 4 ? -62.116 2.683 51.745 1.00 83.03 20 THR H C 1
ATOM 11881 O O . THR H 1 4 ? -61.186 2.430 52.518 1.00 83.13 20 THR H O 1
ATOM 11885 N N . ILE H 1 5 ? -61.946 2.829 50.431 1.00 80.21 21 ILE H N 1
ATOM 11886 C CA . ILE H 1 5 ? -60.627 2.714 49.807 1.00 80.60 21 ILE H CA 1
ATOM 11887 C C . ILE H 1 5 ? -60.057 4.109 49.586 1.00 88.29 21 ILE H C 1
ATOM 11888 O O . ILE H 1 5 ? -60.803 5.057 49.290 1.00 95.76 21 ILE H O 1
ATOM 11904 N N . THR H 1 6 ? -58.745 4.234 49.746 1.00 80.02 22 THR H N 1
ATOM 11905 C CA . THR H 1 6 ? -58.057 5.516 49.709 1.00 85.61 22 THR H CA 1
ATOM 11906 C C . THR H 1 6 ? -57.128 5.556 48.503 1.00 84.18 22 THR H C 1
ATOM 11907 O O . THR H 1 6 ? -56.278 4.674 48.339 1.00 81.98 22 THR H O 1
ATOM 11918 N N . ALA H 1 7 ? -57.294 6.572 47.667 1.00 82.01 23 ALA H N 1
ATOM 11919 C CA . ALA H 1 7 ? -56.407 6.822 46.523 1.00 79.73 23 ALA H CA 1
ATOM 11920 C C . ALA H 1 7 ? -55.696 8.148 46.751 1.00 80.65 23 ALA H C 1
ATOM 11921 O O . ALA H 1 7 ? -56.274 9.221 46.477 1.00 67.35 23 ALA H O 1
ATOM 11928 N N . PRO H 1 8 ? -54.449 8.141 47.241 1.00 77.10 24 PRO H N 1
ATOM 11929 C CA . PRO H 1 8 ? -53.799 9.433 47.545 1.00 87.98 24 PRO H CA 1
ATOM 11930 C C . PRO H 1 8 ? -53.708 10.338 46.328 1.00 79.80 24 PRO H C 1
ATOM 11931 O O . PRO H 1 8 ? -54.109 11.508 46.389 1.00 73.74 24 PRO H O 1
ATOM 11942 N N . LYS H 1 9 ? -53.186 9.825 45.216 1.00 72.51 25 LYS H N 1
ATOM 11943 C CA . LYS H 1 9 ? -53.205 10.550 43.953 1.00 78.52 25 LYS H CA 1
ATOM 11944 C C . LYS H 1 9 ? -54.492 10.224 43.199 1.00 73.38 25 LYS H C 1
ATOM 11945 O O . LYS H 1 9 ? -54.865 9.054 43.064 1.00 79.15 25 LYS H O 1
ATOM 11964 N N . ASP H 1 10 ? -55.164 11.269 42.724 1.00 72.56 26 ASP H N 1
ATOM 11965 C CA . ASP H 1 10 ? -56.401 11.193 41.952 1.00 64.21 26 ASP H CA 1
ATOM 11966 C C . ASP H 1 10 ? -56.153 11.549 40.493 1.00 70.02 26 ASP H C 1
ATOM 11967 O O . ASP H 1 10 ? -57.098 11.634 39.705 1.00 74.76 26 ASP H O 1
ATOM 11976 N N . LEU H 1 11 ? -54.902 11.679 40.093 1.00 61.80 27 LEU H N 1
ATOM 11977 C CA . LEU H 1 11 ? -54.579 12.086 38.723 1.00 61.17 27 LEU H CA 1
ATOM 11978 C C . LEU H 1 11 ? -53.112 11.753 38.486 1.00 69.55 27 LEU H C 1
ATOM 11979 O O . LEU H 1 11 ? -52.333 12.161 39.286 1.00 79.90 27 LEU H O 1
ATOM 11995 N N . TYR H 1 12 ? -52.765 11.052 37.424 1.00 70.56 28 TYR H N 1
ATOM 11996 C CA . TYR H 1 12 ? -51.406 10.697 37.033 1.00 63.54 28 TYR H CA 1
ATOM 11997 C C . TYR H 1 12 ? -51.119 11.272 35.653 1.00 77.12 28 TYR H C 1
ATOM 11998 O O . TYR H 1 12 ? -51.919 11.100 34.729 1.00 77.80 28 TYR H O 1
ATOM 12016 N N . VAL H 1 13 ? -49.996 11.975 35.523 1.00 79.45 29 VAL H N 1
ATOM 12017 C CA . VAL H 1 13 ? -49.512 12.488 34.244 1.00 78.82 29 VAL H CA 1
ATOM 12018 C C . VAL H 1 13 ? -48.241 11.728 33.893 1.00 78.36 29 VAL H C 1
ATOM 12019 O O . VAL H 1 13 ? -47.329 11.617 34.721 1.00 73.40 29 VAL H O 1
ATOM 12032 N N . VAL H 1 14 ? -48.195 11.100 32.721 1.00 74.49 30 VAL H N 1
ATOM 12033 C CA . VAL H 1 14 ? -47.063 10.233 32.342 1.00 77.35 30 VAL H CA 1
ATOM 12034 C C . VAL H 1 14 ? -46.825 10.363 30.847 1.00 71.98 30 VAL H C 1
ATOM 12035 O O . VAL H 1 14 ? -47.690 10.828 30.148 1.00 73.03 30 VAL H O 1
ATOM 12048 N N . GLU H 1 15 ? -45.655 9.956 30.404 1.00 74.78 31 GLU H N 1
ATOM 12049 C CA . GLU H 1 15 ? -45.189 10.072 29.029 1.00 77.48 31 GLU H CA 1
ATOM 12050 C C . GLU H 1 15 ? -45.458 8.791 28.248 1.00 75.87 31 GLU H C 1
ATOM 12051 O O . GLU H 1 15 ? -45.344 7.687 28.786 1.00 64.21 31 GLU H O 1
ATOM 12063 N N . TYR H 1 16 ? -45.805 8.948 26.969 1.00 65.50 32 TYR H N 1
ATOM 12064 C CA . TYR H 1 16 ? -45.925 7.812 26.061 1.00 58.44 32 TYR H CA 1
ATOM 12065 C C . TYR H 1 16 ? -44.703 6.911 26.176 1.00 63.71 32 TYR H C 1
ATOM 12066 O O . TYR H 1 16 ? -43.568 7.384 26.269 1.00 78.75 32 TYR H O 1
ATOM 12084 N N . GLY H 1 17 ? -44.946 5.602 26.180 1.00 69.18 33 GLY H N 1
ATOM 12085 C CA . GLY H 1 17 ? -43.892 4.620 26.266 1.00 58.73 33 GLY H CA 1
ATOM 12086 C C . GLY H 1 17 ? -43.444 4.271 27.669 1.00 64.32 33 GLY H C 1
ATOM 12087 O O . GLY H 1 17 ? -42.820 3.220 27.862 1.00 70.82 33 GLY H O 1
ATOM 12091 N N . SER H 1 18 ? -43.745 5.114 28.652 1.00 66.06 34 SER H N 1
ATOM 12092 C CA . SER H 1 18 ? -43.300 4.885 30.015 1.00 70.16 34 SER H CA 1
ATOM 12093 C C . SER H 1 18 ? -44.216 3.880 30.712 1.00 72.26 34 SER H C 1
ATOM 12094 O O . SER H 1 18 ? -45.140 3.317 30.118 1.00 66.28 34 SER H O 1
ATOM 12102 N N . ASN H 1 19 ? -43.949 3.644 31.993 1.00 75.67 35 ASN H N 1
ATOM 12103 C CA . ASN H 1 19 ? -44.808 2.840 32.848 1.00 65.27 35 ASN H CA 1
ATOM 12104 C C . ASN H 1 19 ? -45.500 3.738 33.868 1.00 67.74 35 ASN H C 1
ATOM 12105 O O . ASN H 1 19 ? -45.016 4.823 34.204 1.00 73.68 35 ASN H O 1
ATOM 12116 N N . VAL H 1 20 ? -46.642 3.267 34.365 1.00 67.51 36 VAL H N 1
ATOM 12117 C CA . VAL H 1 20 ? -47.370 3.947 35.428 1.00 59.49 36 VAL H CA 1
ATOM 12118 C C . VAL H 1 20 ? -47.934 2.897 36.376 1.00 57.31 36 VAL H C 1
ATOM 12119 O O . VAL H 1 20 ? -48.323 1.800 35.961 1.00 64.20 36 VAL H O 1
ATOM 12132 N N . THR H 1 21 ? -47.960 3.236 37.663 1.00 60.83 37 THR H N 1
ATOM 12133 C CA . THR H 1 21 ? -48.581 2.406 38.690 1.00 58.39 37 THR H CA 1
ATOM 12134 C C . THR H 1 21 ? -49.523 3.291 39.492 1.00 63.51 37 THR H C 1
ATOM 12135 O O . THR H 1 21 ? -49.077 4.235 40.152 1.00 68.36 37 THR H O 1
ATOM 12146 N N . MET H 1 22 ? -50.817 2.990 39.438 1.00 77.60 38 MET H N 1
ATOM 12147 C CA . MET H 1 22 ? -51.840 3.800 40.091 1.00 68.77 38 MET H CA 1
ATOM 12148 C C . MET H 1 22 ? -52.256 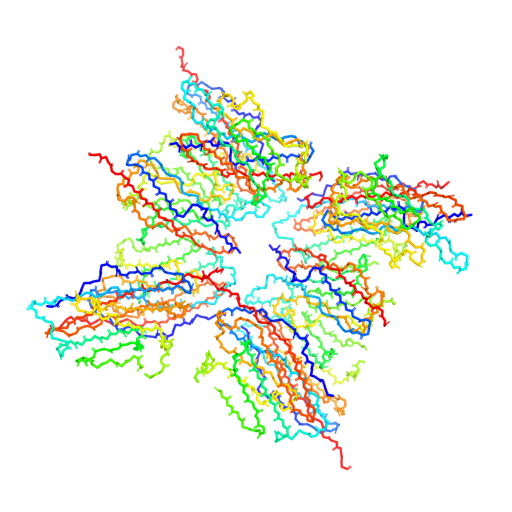3.131 41.395 1.00 64.72 38 MET H C 1
ATOM 12149 O O . MET H 1 22 ? -52.767 2.005 41.389 1.00 55.89 38 MET H O 1
ATOM 12163 N N . GLU H 1 23 ? -52.029 3.830 42.509 1.00 70.21 39 GLU H N 1
ATOM 12164 C CA . GLU H 1 23 ? -52.305 3.278 43.827 1.00 66.42 39 GLU H CA 1
ATOM 12165 C C . GLU H 1 23 ? -53.803 3.215 44.098 1.00 61.89 39 GLU H C 1
ATOM 12166 O O . GLU H 1 23 ? -54.556 4.121 43.733 1.00 63.00 39 GLU H O 1
ATOM 12178 N N . CYS H 1 24 ? -54.229 2.140 44.764 1.00 68.35 40 CYS H N 1
ATOM 12179 C CA . CYS H 1 24 ? -55.620 1.996 45.200 1.00 63.27 40 CYS H CA 1
ATOM 12180 C C . CYS H 1 24 ? -55.607 1.090 46.430 1.00 68.56 40 CYS H C 1
ATOM 12181 O O . CYS H 1 24 ? -55.575 -0.137 46.302 1.00 64.41 40 CYS H O 1
ATOM 12188 N N . ARG H 1 25 ? -55.641 1.702 47.611 1.00 70.86 41 ARG H N 1
ATOM 12189 C CA . ARG H 1 25 ? -55.414 1.007 48.870 1.00 60.04 41 ARG H CA 1
ATOM 12190 C C . ARG H 1 25 ? -56.723 0.644 49.556 1.00 67.61 41 ARG H C 1
ATOM 12191 O O . ARG H 1 25 ? -57.719 1.363 49.463 1.00 76.39 41 ARG H O 1
ATOM 12212 N N . PHE H 1 26 ? -56.707 -0.488 50.251 1.00 68.10 42 PHE H N 1
ATOM 12213 C CA . PHE H 1 26 ? -57.847 -0.963 51.022 1.00 70.14 42 PHE H CA 1
ATOM 12214 C C . PHE H 1 26 ? -57.388 -1.442 52.390 1.00 65.68 42 PHE H C 1
ATOM 12215 O O . PHE H 1 26 ? -56.279 -1.967 52.533 1.00 64.89 42 PHE H O 1
ATOM 12232 N N . PRO H 1 27 ? -58.216 -1.257 53.418 1.00 70.48 43 PRO H N 1
ATOM 12233 C CA . PRO H 1 27 ? -57.806 -1.643 54.775 1.00 68.07 43 PRO H CA 1
ATOM 12234 C C . PRO H 1 27 ? -57.865 -3.144 55.008 1.00 60.77 43 PRO H C 1
ATOM 12235 O O . PRO H 1 27 ? -58.738 -3.846 54.494 1.00 69.58 43 PRO H O 1
ATOM 12246 N N . VAL H 1 28 ? -56.906 -3.629 55.794 1.00 61.32 44 VAL H N 1
ATOM 12247 C CA . VAL H 1 28 ? -56.800 -5.045 56.153 1.00 60.00 44 VAL H CA 1
ATOM 12248 C C . VAL H 1 28 ? -56.721 -5.086 57.678 1.00 66.18 44 VAL H C 1
ATOM 12249 O O . VAL H 1 28 ? -55.637 -4.970 58.260 1.00 67.21 44 VAL H O 1
ATOM 12262 N N . GLU H 1 29 ? -57.886 -5.185 58.349 1.00 78.11 45 GLU H N 1
ATOM 12263 C CA . GLU H 1 29 ? -58.070 -5.206 59.830 1.00 65.39 45 GLU H CA 1
ATOM 12264 C C . GLU H 1 29 ? -56.950 -5.965 60.557 1.00 68.60 45 GLU H C 1
ATOM 12265 O O . GLU H 1 29 ? -56.226 -5.312 61.336 1.00 78.36 45 GLU H O 1
ATOM 12275 N N . ARG H 1 30 ? -56.804 -7.275 60.328 1.00 66.61 46 ARG H N 1
ATOM 12276 C CA . ARG H 1 30 ? -55.786 -8.107 61.028 1.00 76.83 46 ARG H CA 1
ATOM 12277 C C . ARG H 1 30 ? -54.988 -8.960 60.032 1.00 70.31 46 ARG H C 1
ATOM 12278 O O . ARG H 1 30 ? -53.770 -8.723 59.914 1.00 81.00 46 ARG H O 1
ATOM 12299 N N . GLU H 1 31 ? -55.635 -9.910 59.347 1.00 62.15 47 GLU H N 1
ATOM 12300 C CA . GLU H 1 31 ? -54.971 -10.836 58.390 1.00 58.93 47 GLU H CA 1
ATOM 12301 C C . GLU H 1 31 ? -55.553 -10.648 56.985 1.00 57.73 47 GLU H C 1
ATOM 12302 O O . GLU H 1 31 ? -56.645 -10.058 56.868 1.00 67.58 47 GLU H O 1
ATOM 12314 N N . LEU H 1 32 ? -54.839 -11.142 55.969 1.00 69.55 48 LEU H N 1
ATOM 12315 C CA . LEU H 1 32 ? -55.230 -11.059 54.536 1.00 71.23 48 LEU H CA 1
ATOM 12316 C C . LEU H 1 32 ? -55.659 -12.454 54.048 1.00 70.60 48 LEU H C 1
ATOM 12317 O O . LEU H 1 32 ? -54.878 -13.403 54.261 1.00 64.36 48 LEU H O 1
ATOM 12333 N N . ASP H 1 33 ? -56.838 -12.582 53.423 1.00 79.55 49 ASP H N 1
ATOM 12334 C CA . ASP H 1 33 ? -57.411 -13.834 52.881 1.00 66.09 49 ASP H CA 1
ATOM 12335 C C . ASP H 1 33 ? -57.711 -13.519 51.427 1.00 62.06 49 ASP H C 1
ATOM 12336 O O . ASP H 1 33 ? -58.722 -12.941 51.185 1.00 67.45 49 ASP H O 1
ATOM 12345 N N . LEU H 1 34 ? -56.834 -13.849 50.506 1.00 62.91 50 LEU H N 1
ATOM 12346 C CA . LEU H 1 34 ? -57.000 -13.537 49.091 1.00 58.62 50 LEU H CA 1
ATOM 12347 C C . LEU H 1 34 ? -58.312 -14.081 48.540 1.00 50.95 50 LEU H C 1
ATOM 12348 O O . LEU H 1 34 ? -58.868 -13.517 47.590 1.00 50.44 50 LEU H O 1
ATOM 12364 N N . LEU H 1 35 ? -58.825 -15.168 49.119 1.00 50.85 51 LEU H N 1
ATOM 12365 C CA . LEU H 1 35 ? -60.095 -15.729 48.669 1.00 54.03 51 LEU H CA 1
ATOM 12366 C C . LEU H 1 35 ? -61.280 -14.831 48.991 1.00 50.75 51 LEU H C 1
ATOM 12367 O O . LEU H 1 35 ? -62.365 -15.046 48.441 1.00 47.58 51 LEU H O 1
ATOM 12383 N N . ALA H 1 36 ? -61.100 -13.838 49.856 1.00 59.07 52 ALA H N 1
ATOM 12384 C CA . ALA H 1 36 ? -62.150 -12.888 50.195 1.00 58.76 52 ALA H CA 1
ATOM 12385 C C . ALA H 1 36 ? -61.999 -11.558 49.473 1.00 48.17 52 ALA H C 1
ATOM 12386 O O . ALA H 1 36 ? -62.795 -10.643 49.710 1.00 52.14 52 ALA H O 1
ATOM 12393 N N . LEU H 1 37 ? -61.008 -11.436 48.597 1.00 52.50 53 LEU H N 1
ATOM 12394 C CA . LEU H 1 37 ? -60.685 -10.181 47.936 1.00 45.99 53 LEU H CA 1
ATOM 12395 C C . LEU H 1 37 ? -61.198 -10.180 46.504 1.00 55.49 53 LEU H C 1
ATOM 12396 O O . LEU H 1 37 ? -61.043 -11.162 45.773 1.00 54.16 53 LEU H O 1
ATOM 12412 N N . VAL H 1 38 ? -61.809 -9.067 46.110 1.00 45.69 54 VAL H N 1
ATOM 12413 C CA . VAL H 1 38 ? -62.268 -8.846 44.745 1.00 47.95 54 VAL H CA 1
ATOM 12414 C C . VAL H 1 38 ? -61.801 -7.461 44.312 1.00 45.34 54 VAL H C 1
ATOM 12415 O O . VAL H 1 38 ? -62.078 -6.467 44.993 1.00 54.53 54 VAL H O 1
ATOM 12428 N N . VAL H 1 39 ? -61.104 -7.398 43.181 1.00 46.36 55 VAL H N 1
ATOM 12429 C CA . VAL H 1 39 ? -60.609 -6.146 42.623 1.00 45.85 55 VAL H CA 1
ATOM 12430 C C . VAL H 1 39 ? -61.024 -6.080 41.161 1.00 54.21 55 VAL H C 1
ATOM 12431 O O . VAL H 1 39 ? -60.823 -7.043 40.411 1.00 60.52 55 VAL H O 1
ATOM 12444 N N . TYR H 1 40 ? -61.601 -4.949 40.758 1.00 50.69 56 TYR H N 1
ATOM 12445 C CA . TYR H 1 40 ? -61.804 -4.645 39.350 1.00 54.63 56 TYR H CA 1
ATOM 12446 C C . TYR H 1 40 ? -61.178 -3.292 39.035 1.00 56.76 56 TYR H C 1
ATOM 12447 O O . TYR H 1 40 ? -61.223 -2.369 39.855 1.00 60.38 56 TYR H O 1
ATOM 12465 N N . TRP H 1 41 ? -60.606 -3.181 37.840 1.00 58.39 57 TRP H N 1
ATOM 12466 C CA . TRP H 1 41 ? -60.150 -1.912 37.280 1.00 55.12 57 TRP H CA 1
ATOM 12467 C C . TRP H 1 41 ? -60.854 -1.726 35.941 1.00 56.94 57 TRP H C 1
ATOM 12468 O O . TRP H 1 41 ? -60.762 -2.595 35.066 1.00 61.62 57 TRP H O 1
ATOM 12489 N N . GLU H 1 42 ? -61.544 -0.602 35.777 1.00 61.00 58 GLU H N 1
ATOM 12490 C CA . GLU H 1 42 ? -62.242 -0.287 34.539 1.00 49.55 58 GLU H CA 1
ATOM 12491 C C . GLU H 1 42 ? -61.770 1.067 34.020 1.00 55.36 58 GLU H C 1
ATOM 12492 O O . GLU H 1 42 ? -61.205 1.876 34.761 1.00 57.02 58 GLU H O 1
ATOM 12504 N N . LYS H 1 43 ? -61.988 1.300 32.722 1.00 63.37 59 LYS H N 1
ATOM 12505 C CA . LYS H 1 43 ? -61.635 2.572 32.078 1.00 57.64 59 LYS H CA 1
ATOM 12506 C C . LYS H 1 43 ? -62.794 2.944 31.153 1.00 61.78 59 LYS H C 1
ATOM 12507 O O . LYS H 1 43 ? -62.786 2.601 29.967 1.00 76.65 59 LYS H O 1
ATOM 12526 N N . GLU H 1 44 ? -63.780 3.649 31.698 1.00 81.78 60 GLU H N 1
ATOM 12527 C CA . GLU H 1 44 ? -64.928 4.109 30.921 1.00 88.89 60 GLU H CA 1
ATOM 12528 C C . GLU H 1 44 ? -65.601 2.933 30.211 1.00 86.15 60 GLU H C 1
ATOM 12529 O O . GLU H 1 44 ? -65.696 2.870 28.985 1.00 94.69 60 GLU H O 1
ATOM 12541 N N . ASP H 1 45 ? -66.047 1.982 31.023 1.00 74.65 61 ASP H N 1
ATOM 12542 C CA . ASP H 1 45 ? -66.863 0.827 30.660 1.00 87.01 61 ASP H CA 1
ATOM 12543 C C . ASP H 1 45 ? -66.094 -0.295 29.963 1.00 84.00 61 ASP H C 1
ATOM 12544 O O . ASP H 1 45 ? -66.717 -1.325 29.653 1.00 86.76 61 ASP H O 1
ATOM 12548 N N . GLU H 1 46 ? -64.800 -0.157 29.704 1.00 73.71 62 GLU H N 1
ATOM 12549 C CA . GLU H 1 46 ? -63.981 -1.270 29.240 1.00 73.37 62 GLU H CA 1
ATOM 12550 C C . GLU H 1 46 ? -63.127 -1.746 30.411 1.00 70.58 62 GLU H C 1
ATOM 12551 O O . GLU H 1 46 ? -62.384 -0.956 31.005 1.00 69.80 62 GLU H O 1
ATOM 12563 N N . GLN H 1 47 ? -63.259 -3.024 30.759 1.00 61.02 63 GLN H N 1
ATOM 12564 C CA . GLN H 1 47 ? -62.550 -3.582 31.903 1.00 73.41 63 GLN H CA 1
ATOM 12565 C C . GLN H 1 47 ? -61.114 -3.906 31.512 1.00 58.71 63 GLN H C 1
ATOM 12566 O O . GLN H 1 47 ? -60.873 -4.512 30.462 1.00 74.69 63 GLN H O 1
ATOM 12580 N N . VAL H 1 48 ? -60.150 -3.472 32.325 1.00 60.39 64 VAL H N 1
ATOM 12581 C CA . VAL H 1 48 ? -58.700 -3.625 32.138 1.00 64.57 64 VAL H CA 1
ATOM 12582 C C . VAL H 1 48 ? -58.256 -4.938 32.765 1.00 70.57 64 VAL H C 1
ATOM 12583 O O . VAL H 1 48 ? -57.676 -5.749 32.081 1.00 73.40 64 VAL H O 1
ATOM 12596 N N . ILE H 1 49 ? -58.583 -5.156 34.025 1.00 62.62 65 ILE H N 1
ATOM 12597 C CA . ILE H 1 49 ? -58.112 -6.323 34.768 1.00 66.82 65 ILE H CA 1
ATOM 12598 C C . ILE H 1 49 ? -59.060 -6.589 35.929 1.00 61.36 65 ILE H C 1
ATOM 12599 O O . ILE H 1 49 ? -59.776 -5.696 36.386 1.00 53.33 65 ILE H O 1
ATOM 12615 N N . GLN H 1 50 ? -59.067 -7.836 36.406 1.00 61.03 66 GLN H N 1
ATOM 12616 C CA . GLN H 1 50 ? -59.855 -8.215 37.568 1.00 59.67 66 GLN H CA 1
ATOM 12617 C C . GLN H 1 50 ? -59.112 -9.286 38.358 1.00 55.66 66 GLN H C 1
ATOM 12618 O O . GLN H 1 50 ? -58.349 -10.079 37.798 1.00 62.18 66 GLN H O 1
ATOM 12632 N N . PHE H 1 51 ? -59.359 -9.304 39.667 1.00 55.38 67 PHE H N 1
ATOM 12633 C CA . PHE H 1 51 ? -58.791 -10.285 40.593 1.00 54.16 67 PHE H CA 1
ATOM 12634 C C . PHE H 1 51 ? -59.934 -10.701 41.511 1.00 50.50 67 PHE H C 1
ATOM 12635 O O . PHE H 1 51 ? -60.370 -9.905 42.349 1.00 48.72 67 PHE H O 1
ATOM 12652 N N . VAL H 1 52 ? -60.437 -11.923 41.336 1.00 48.46 68 VAL H N 1
ATOM 12653 C CA . VAL H 1 52 ? -61.659 -12.377 41.997 1.00 53.39 68 VAL H CA 1
ATOM 12654 C C . VAL H 1 52 ? -61.324 -13.645 42.767 1.00 48.55 68 VAL H C 1
ATOM 12655 O O . VAL H 1 52 ? -61.179 -14.725 42.179 1.00 47.29 68 VAL H O 1
ATOM 12668 N N . ALA H 1 53 ? -61.223 -13.528 44.089 1.00 44.07 69 ALA H N 1
ATOM 12669 C CA . ALA H 1 53 ? -60.981 -14.678 44.954 1.00 48.81 69 ALA H CA 1
ATOM 12670 C C . ALA H 1 53 ? -59.759 -15.466 44.488 1.00 43.97 69 ALA H C 1
ATOM 12671 O O . ALA H 1 53 ? -59.782 -16.692 44.369 1.00 59.02 69 ALA H O 1
ATOM 12678 N N . GLY H 1 54 ? -58.682 -14.739 44.213 1.00 50.97 70 GLY H N 1
ATOM 12679 C CA . GLY H 1 54 ? -57.433 -15.335 43.804 1.00 46.48 70 GLY H CA 1
ATOM 12680 C C . GLY H 1 54 ? -57.277 -15.579 42.319 1.00 53.71 70 GLY H C 1
ATOM 12681 O O . GLY H 1 54 ? -56.156 -15.861 41.870 1.00 63.91 70 GLY H O 1
ATOM 12685 N N . GLU H 1 55 ? -58.352 -15.485 41.545 1.00 53.23 71 GLU H N 1
ATOM 12686 C CA . GLU H 1 55 ? -58.311 -15.731 40.110 1.00 46.12 71 GLU H CA 1
ATOM 12687 C C . GLU H 1 55 ? -58.236 -14.398 39.373 1.00 45.55 71 GLU H C 1
ATOM 12688 O O . GLU H 1 55 ? -59.142 -13.565 39.491 1.00 56.95 71 GLU H O 1
ATOM 12700 N N . GLU H 1 56 ? -57.158 -14.201 38.622 1.00 53.55 72 GLU H N 1
ATOM 12701 C CA . GLU H 1 56 ? -56.943 -12.994 37.838 1.00 56.18 72 GLU H CA 1
ATOM 12702 C C . GLU H 1 56 ? -57.360 -13.238 36.393 1.00 52.95 72 GLU H C 1
ATOM 12703 O O . GLU H 1 56 ? -57.305 -14.364 35.894 1.00 65.46 72 GLU H O 1
ATOM 12715 N N . ASP H 1 57 ? -57.782 -12.168 35.722 1.00 71.24 73 ASP H N 1
ATOM 12716 C CA . ASP H 1 57 ? -58.291 -12.281 34.361 1.00 72.83 73 ASP H CA 1
ATOM 12717 C C . ASP H 1 57 ? -58.162 -10.929 33.679 1.00 66.78 73 ASP H C 1
ATOM 12718 O O . ASP H 1 57 ? -58.536 -9.905 34.257 1.00 67.85 73 ASP H O 1
ATOM 12727 N N . LEU H 1 58 ? -57.624 -10.927 32.463 1.00 75.72 74 LEU H N 1
ATOM 12728 C CA . LEU H 1 58 ? -57.532 -9.703 31.665 1.00 89.02 74 LEU H CA 1
ATOM 12729 C C . LEU H 1 58 ? -58.807 -9.545 30.824 1.00 92.77 74 LEU H C 1
ATOM 12730 O O . LEU H 1 58 ? -58.838 -9.776 29.615 1.00 89.27 74 LEU H O 1
ATOM 12746 N N . LYS H 1 59 ? -59.887 -9.173 31.538 1.00 96.68 75 LYS H N 1
ATOM 12747 C CA . LYS H 1 59 ? -61.226 -8.909 31.001 1.00 106.40 75 LYS H CA 1
ATOM 12748 C C . LYS H 1 59 ? -61.496 -9.720 29.734 1.00 109.87 75 LYS H C 1
ATOM 12749 O O . LYS H 1 59 ? -61.699 -10.935 29.864 1.00 105.84 75 LYS H O 1
ATOM 12753 N N . PRO H 1 60 ? -61.530 -9.151 28.495 1.00 114.36 76 PRO H N 1
ATOM 12754 C CA . PRO H 1 60 ? -61.777 -10.039 27.346 1.00 112.50 76 PRO H CA 1
ATOM 12755 C C . PRO H 1 60 ? -60.544 -10.787 26.843 1.00 112.66 76 PRO H C 1
ATOM 12756 O O . PRO H 1 60 ? -60.674 -11.866 26.267 1.00 107.13 76 PRO H O 1
ATOM 12767 N N . GLN H 1 61 ? -59.360 -10.203 27.059 1.00 104.71 77 GLN H N 1
ATOM 12768 C CA . GLN H 1 61 ? -58.077 -10.714 26.549 1.00 97.18 77 GLN H CA 1
ATOM 12769 C C . GLN H 1 61 ? -57.848 -10.339 25.082 1.00 106.59 77 GLN H C 1
ATOM 12770 O O . GLN H 1 61 ? -56.729 -10.434 24.577 1.00 90.28 77 GLN H O 1
ATOM 12774 N N . HIS H 1 62 ? -58.924 -9.947 24.384 1.00 110.23 78 HIS H N 1
ATOM 12775 C CA . HIS H 1 62 ? -58.787 -9.167 23.152 1.00 105.16 78 HIS H CA 1
ATOM 12776 C C . HIS H 1 62 ? -58.795 -7.669 23.438 1.00 91.86 78 HIS H C 1
ATOM 12777 O O . HIS H 1 62 ? -59.057 -6.864 22.536 1.00 91.93 78 HIS H O 1
ATOM 12781 N N . SER H 1 63 ? -58.529 -7.294 24.685 1.00 93.05 79 SER H N 1
ATOM 12782 C CA . SER H 1 63 ? -58.601 -5.917 25.134 1.00 98.12 79 SER H CA 1
ATOM 12783 C C . SER H 1 63 ? -57.374 -5.138 24.665 1.00 72.73 79 SER H C 1
ATOM 12784 O O . SER H 1 63 ? -56.409 -5.693 24.133 1.00 79.89 79 SER H O 1
ATOM 12792 N N . ASN H 1 64 ? -57.425 -3.826 24.867 1.00 78.54 80 ASN H N 1
ATOM 12793 C CA . ASN H 1 64 ? -56.319 -2.944 24.517 1.00 89.08 80 ASN H CA 1
ATOM 12794 C C . ASN H 1 64 ? -55.247 -2.893 25.595 1.00 79.04 80 ASN H C 1
ATOM 12795 O O . ASN H 1 64 ? -54.369 -2.026 25.540 1.00 75.60 80 ASN H O 1
ATOM 12806 N N . PHE H 1 65 ? -55.304 -3.807 26.562 1.00 71.08 81 PHE H N 1
ATOM 12807 C CA . PHE H 1 65 ? -54.285 -3.942 27.597 1.00 70.78 81 PHE H CA 1
ATOM 12808 C C . PHE H 1 65 ? -53.646 -5.325 27.544 1.00 83.98 81 PHE H C 1
ATOM 12809 O O . PHE H 1 65 ? -53.169 -5.842 28.558 1.00 82.13 81 PHE H O 1
ATOM 12826 N N . ARG H 1 66 ? -53.637 -5.930 26.356 1.00 91.88 82 ARG H N 1
ATOM 12827 C CA . ARG H 1 66 ? -53.071 -7.256 26.154 1.00 77.38 82 ARG H CA 1
ATOM 12828 C C . ARG H 1 66 ? -51.632 -7.314 26.646 1.00 72.64 82 ARG H C 1
ATOM 12829 O O . ARG H 1 66 ? -50.733 -6.729 26.033 1.00 82.46 82 ARG H O 1
ATOM 12833 N N . GLY H 1 67 ? -51.409 -8.015 27.754 1.00 60.68 83 GLY H N 1
ATOM 12834 C CA . GLY H 1 67 ? -50.067 -8.161 28.286 1.00 66.22 83 GLY H CA 1
ATOM 12835 C C . GLY H 1 67 ? -49.401 -6.860 28.665 1.00 83.52 83 GLY H C 1
ATOM 12836 O O . GLY H 1 67 ? -48.168 -6.782 28.674 1.00 79.10 83 GLY H O 1
ATOM 12840 N N . ARG H 1 68 ? -50.185 -5.828 28.974 1.00 82.63 84 ARG H N 1
ATOM 12841 C CA . ARG H 1 68 ? -49.640 -4.558 29.425 1.00 75.23 84 ARG H CA 1
ATOM 12842 C C . ARG H 1 68 ? -50.203 -4.107 30.767 1.00 75.81 84 ARG H C 1
ATOM 12843 O O . ARG H 1 68 ? -49.824 -3.034 31.247 1.00 77.37 84 ARG H O 1
ATOM 12864 N N . ALA H 1 69 ? -51.083 -4.889 31.388 1.00 70.46 85 ALA H N 1
ATOM 12865 C CA . ALA H 1 69 ? -51.687 -4.533 32.665 1.00 57.88 85 ALA H CA 1
ATOM 12866 C C . ALA H 1 69 ? -51.484 -5.664 33.661 1.00 56.66 85 ALA H C 1
ATOM 12867 O O . ALA H 1 69 ? -51.557 -6.842 33.300 1.00 64.66 85 ALA H O 1
ATOM 12874 N N . SER H 1 70 ? -51.232 -5.298 34.917 1.00 53.58 86 SER H N 1
ATOM 12875 C CA . SER H 1 70 ? -50.973 -6.280 35.957 1.00 61.29 86 SER H CA 1
ATOM 12876 C C . SER H 1 70 ? -51.345 -5.704 37.315 1.00 60.92 86 SER H C 1
ATOM 12877 O O . SER H 1 70 ? -51.529 -4.496 37.476 1.00 60.55 86 SER H O 1
ATOM 12885 N N . LEU H 1 71 ? -51.458 -6.601 38.295 1.00 69.16 87 LEU H N 1
ATOM 12886 C CA . LEU H 1 71 ? -51.660 -6.250 39.700 1.00 59.69 87 LEU H CA 1
ATOM 12887 C C . LEU H 1 71 ? -50.498 -6.843 40.488 1.00 58.28 87 LEU H C 1
ATOM 12888 O O . LEU H 1 71 ? -50.579 -7.994 40.953 1.00 62.02 87 LEU H O 1
ATOM 12904 N N . PRO H 1 72 ? -49.396 -6.109 40.657 1.00 59.41 88 PRO H N 1
ATOM 12905 C CA . PRO H 1 72 ? -48.252 -6.670 41.393 1.00 55.93 88 PRO H CA 1
ATOM 12906 C C . PRO H 1 72 ? -48.677 -7.144 42.774 1.00 59.55 88 PRO H C 1
ATOM 12907 O O . PRO H 1 72 ? -49.267 -6.393 43.554 1.00 58.68 88 PRO H O 1
ATOM 12918 N N . LYS H 1 73 ? -48.372 -8.406 43.074 1.00 52.13 89 LYS H N 1
ATOM 12919 C CA . LYS H 1 73 ? -48.829 -9.014 44.319 1.00 68.08 89 LYS H CA 1
ATOM 12920 C C . LYS H 1 73 ? -48.030 -8.564 45.531 1.00 66.91 89 LYS H C 1
ATOM 12921 O O . LYS H 1 73 ? -48.558 -8.609 46.648 1.00 57.91 89 LYS H O 1
ATOM 12940 N N . ASP H 1 74 ? -46.788 -8.112 45.343 1.00 66.67 90 ASP H N 1
ATOM 12941 C CA . ASP H 1 74 ? -46.059 -7.503 46.448 1.00 67.96 90 ASP H CA 1
ATOM 12942 C C . ASP H 1 74 ? -46.762 -6.245 46.945 1.00 64.60 90 ASP H C 1
ATOM 12943 O O . ASP H 1 74 ? -46.631 -5.878 48.118 1.00 75.17 90 ASP H O 1
ATOM 12952 N N . GLN H 1 75 ? -47.511 -5.577 46.072 1.00 62.12 91 GLN H N 1
ATOM 12953 C CA . GLN H 1 75 ? -48.334 -4.438 46.451 1.00 56.63 91 GLN H CA 1
ATOM 12954 C C . GLN H 1 75 ? -49.730 -4.849 46.888 1.00 64.11 91 GLN H C 1
ATOM 12955 O O . GLN H 1 75 ? -50.437 -4.036 47.487 1.00 66.62 91 GLN H O 1
ATOM 12969 N N . LEU H 1 76 ? -50.127 -6.086 46.621 1.00 63.98 92 LEU H N 1
ATOM 12970 C CA . LEU H 1 76 ? -51.464 -6.565 46.937 1.00 50.62 92 LEU H CA 1
ATOM 12971 C C . LEU H 1 76 ? -51.533 -7.200 48.319 1.00 51.37 92 LEU H C 1
ATOM 12972 O O . LEU H 1 76 ? -52.493 -6.967 49.061 1.00 59.35 92 LEU H O 1
ATOM 12988 N N . LEU H 1 77 ? -50.523 -7.992 48.682 1.00 56.50 93 LEU H N 1
ATOM 12989 C CA . LEU H 1 77 ? -50.437 -8.551 50.024 1.00 55.62 93 LEU H CA 1
ATOM 12990 C C . LEU H 1 77 ? -50.195 -7.487 51.082 1.00 59.53 93 LEU H C 1
ATOM 12991 O O . LEU H 1 77 ? -50.250 -7.802 52.276 1.00 69.97 93 LEU H O 1
ATOM 13007 N N . LYS H 1 78 ? -49.939 -6.244 50.675 1.00 65.87 94 LYS H N 1
ATOM 13008 C CA . LYS H 1 78 ? -49.728 -5.139 51.596 1.00 56.81 94 LYS H CA 1
ATOM 13009 C C . LYS H 1 78 ? -50.933 -4.213 51.710 1.00 49.55 94 LYS H C 1
ATOM 13010 O O . LYS H 1 78 ? -50.920 -3.310 52.553 1.00 79.50 94 LYS H O 1
ATOM 13029 N N . GLY H 1 79 ? -51.958 -4.413 50.893 1.00 49.30 95 GLY H N 1
ATOM 13030 C CA . GLY H 1 79 ? -53.140 -3.588 50.919 1.00 54.18 95 GLY H CA 1
ATOM 13031 C C . GLY H 1 79 ? -53.323 -2.649 49.744 1.00 61.41 95 GLY H C 1
ATOM 13032 O O . GLY H 1 79 ? -54.262 -1.845 49.758 1.00 63.24 95 GLY H O 1
ATOM 13036 N N . ASN H 1 80 ? -52.467 -2.734 48.729 1.00 63.48 96 ASN H N 1
ATOM 13037 C CA . ASN H 1 80 ? -52.502 -1.833 47.582 1.00 60.00 96 ASN H CA 1
ATOM 13038 C C . ASN H 1 80 ? -52.888 -2.631 46.341 1.00 62.54 96 ASN H C 1
ATOM 13039 O O . ASN H 1 80 ? -52.097 -3.431 45.833 1.00 57.34 96 ASN H O 1
ATOM 13050 N N . ALA H 1 81 ? -54.102 -2.408 45.847 1.00 67.04 97 ALA H N 1
ATOM 13051 C CA . ALA H 1 81 ? -54.552 -3.013 44.590 1.00 63.45 97 ALA H CA 1
ATOM 13052 C C . ALA H 1 81 ? -54.116 -2.144 43.409 1.00 61.54 97 ALA H C 1
ATOM 13053 O O . ALA H 1 81 ? -54.920 -1.652 42.617 1.00 56.45 97 ALA H O 1
ATOM 13060 N N . ALA H 1 82 ? -52.802 -1.966 43.301 1.00 61.07 98 ALA H N 1
ATOM 13061 C CA . ALA H 1 82 ? -52.229 -1.040 42.336 1.00 64.16 98 ALA H CA 1
ATOM 13062 C C . ALA H 1 82 ? -52.277 -1.619 40.928 1.00 54.91 98 ALA H C 1
ATOM 13063 O O . ALA H 1 82 ? -51.914 -2.778 40.708 1.00 51.80 98 ALA H O 1
ATOM 13070 N N . LEU H 1 83 ? -52.713 -0.798 39.976 1.00 51.75 99 LEU H N 1
ATOM 13071 C CA . LEU H 1 83 ? -52.745 -1.172 38.567 1.00 55.67 99 LEU H CA 1
ATOM 13072 C C . LEU H 1 83 ? -51.472 -0.680 37.888 1.00 62.00 99 LEU H C 1
ATOM 13073 O O . LEU H 1 83 ? -51.191 0.523 37.882 1.00 53.68 99 LEU H O 1
ATOM 13089 N N . GLN H 1 84 ? -50.712 -1.603 37.311 1.00 59.54 100 GLN H N 1
ATOM 13090 C CA . GLN H 1 84 ? -49.478 -1.289 36.600 1.00 62.34 100 GLN H CA 1
ATOM 13091 C C . GLN H 1 84 ? -49.722 -1.423 35.104 1.00 61.61 100 GLN H C 1
ATOM 13092 O O . GLN H 1 84 ? -50.106 -2.496 34.630 1.00 62.23 100 GLN H O 1
ATOM 13106 N N . ILE H 1 85 ? -49.506 -0.336 34.369 1.00 60.14 101 ILE H N 1
ATOM 13107 C CA . ILE H 1 85 ? -49.602 -0.328 32.913 1.00 63.32 101 ILE H CA 1
ATOM 13108 C C . ILE H 1 85 ? -48.207 -0.064 32.358 1.00 65.13 101 ILE H C 1
ATOM 13109 O O . ILE H 1 85 ? -47.613 0.989 32.624 1.00 60.17 101 ILE H O 1
ATOM 13125 N N . THR H 1 86 ? -47.687 -1.011 31.590 1.00 63.71 102 THR H N 1
ATOM 13126 C CA . THR H 1 86 ? -46.383 -0.878 30.960 1.00 63.45 102 THR H CA 1
ATOM 13127 C C . THR H 1 86 ? -46.541 -0.385 29.526 1.00 68.24 102 THR H C 1
ATOM 13128 O O . THR H 1 86 ? -47.532 -0.685 28.857 1.00 65.94 102 THR H O 1
ATOM 13139 N N . ASP H 1 87 ? -45.551 0.379 29.062 1.00 74.99 103 ASP H N 1
ATOM 13140 C CA . ASP H 1 87 ? -45.495 0.840 27.673 1.00 72.00 103 ASP H CA 1
ATOM 13141 C C . ASP H 1 87 ? -46.780 1.578 27.289 1.00 57.38 103 ASP H C 1
ATOM 13142 O O . ASP H 1 87 ? -47.492 1.211 26.352 1.00 68.02 103 ASP H O 1
ATOM 13151 N N . VAL H 1 88 ? -47.054 2.649 28.036 1.00 53.74 104 VAL H N 1
ATOM 13152 C CA . VAL H 1 88 ? -48.311 3.366 27.890 1.00 61.83 104 VAL H CA 1
ATOM 13153 C C . VAL H 1 88 ? -48.475 3.902 26.472 1.00 63.60 104 VAL H C 1
ATOM 13154 O O . VAL H 1 88 ? -47.501 4.227 25.782 1.00 61.22 104 VAL H O 1
ATOM 13167 N N . LYS H 1 89 ? -49.729 3.980 26.032 1.00 59.70 105 LYS H N 1
ATOM 13168 C CA . LYS H 1 89 ? -50.104 4.540 24.741 1.00 63.09 105 LYS H CA 1
ATOM 13169 C C . LYS H 1 89 ? -51.090 5.685 24.957 1.00 53.79 105 LYS H C 1
ATOM 13170 O O . LYS H 1 89 ? -51.642 5.863 26.046 1.00 62.02 105 LYS H O 1
ATOM 13189 N N . LEU H 1 90 ? -51.309 6.473 23.902 1.00 57.47 106 LEU H N 1
ATOM 13190 C CA . LEU H 1 90 ? -52.261 7.576 23.994 1.00 58.53 106 LEU H CA 1
ATOM 13191 C C . LEU H 1 90 ? -53.656 7.070 24.347 1.00 57.55 106 LEU H C 1
ATOM 13192 O O . LEU H 1 90 ? -54.379 7.704 25.128 1.00 51.43 106 LEU H O 1
ATOM 13208 N N . GLN H 1 91 ? -54.048 5.924 23.785 1.00 64.42 107 GLN H N 1
ATOM 13209 C CA . GLN H 1 91 ? -55.355 5.353 24.076 1.00 64.34 107 GLN H CA 1
ATOM 13210 C C . GLN H 1 91 ? -55.570 5.116 25.563 1.00 58.24 107 GLN H C 1
ATOM 13211 O O . GLN H 1 91 ? -56.725 5.071 26.002 1.00 67.74 107 GLN H O 1
ATOM 13218 N N . ASP H 1 92 ? -54.500 4.987 26.342 1.00 59.30 108 ASP H N 1
ATOM 13219 C CA . ASP H 1 92 ? -54.643 4.676 27.755 1.00 57.86 108 ASP H CA 1
ATOM 13220 C C . ASP H 1 92 ? -55.149 5.855 28.572 1.00 57.46 108 ASP H C 1
ATOM 13221 O O . ASP H 1 92 ? -55.597 5.652 29.706 1.00 67.99 108 ASP H O 1
ATOM 13230 N N . ALA H 1 93 ? -55.092 7.070 28.037 1.00 59.38 109 ALA H N 1
ATOM 13231 C CA . ALA H 1 93 ? -55.579 8.231 28.768 1.00 63.47 109 ALA H CA 1
ATOM 13232 C C . ALA H 1 93 ? -57.086 8.136 28.981 1.00 48.28 109 ALA H C 1
ATOM 13233 O O . ALA H 1 93 ? -57.828 7.712 28.092 1.00 55.33 109 ALA H O 1
ATOM 13240 N N . GLY H 1 94 ? -57.535 8.525 30.167 1.00 48.81 110 GLY H N 1
ATOM 13241 C CA . GLY H 1 94 ? -58.947 8.510 30.487 1.00 57.88 110 GLY H CA 1
ATOM 13242 C C . GLY H 1 94 ? -59.165 8.376 31.982 1.00 58.20 110 GLY H C 1
ATOM 13243 O O . GLY H 1 94 ? -58.244 8.514 32.781 1.00 62.56 110 GLY H O 1
ATOM 13247 N N . VAL H 1 95 ? -60.416 8.095 32.339 1.00 55.26 111 VAL H N 1
ATOM 13248 C CA . VAL H 1 95 ? -60.836 7.971 33.731 1.00 60.18 111 VAL H CA 1
ATOM 13249 C C . VAL H 1 95 ? -60.882 6.489 34.084 1.00 59.23 111 VAL H C 1
ATOM 13250 O O . VAL H 1 95 ? -61.697 5.734 33.543 1.00 70.59 111 VAL H O 1
ATOM 13263 N N . TYR H 1 96 ? -60.014 6.072 35.000 1.00 57.78 112 TYR H N 1
ATOM 13264 C CA . TYR H 1 96 ? -60.006 4.710 35.512 1.00 52.51 112 TYR H CA 1
ATOM 13265 C C . TYR H 1 96 ? -60.830 4.625 36.792 1.00 64.16 112 TYR H C 1
ATOM 13266 O O . TYR H 1 96 ? -60.881 5.569 37.587 1.00 64.58 112 TYR H O 1
ATOM 13284 N N . CYS H 1 97 ? -61.484 3.479 36.981 1.00 58.95 113 CYS H N 1
ATOM 13285 C CA . CYS H 1 97 ? -62.282 3.209 38.174 1.00 60.27 113 CYS H CA 1
ATOM 13286 C C . CYS H 1 97 ? -61.715 1.980 38.869 1.00 59.32 113 CYS H C 1
ATOM 13287 O O . CYS H 1 97 ? -61.590 0.917 38.250 1.00 56.51 113 CYS H O 1
ATOM 13295 N N . CYS H 1 98 ? -61.376 2.126 40.147 1.00 43.83 114 CYS H N 1
ATOM 13296 C CA . CYS H 1 98 ? -60.846 1.038 40.960 1.00 52.24 114 CYS H CA 1
ATOM 13297 C C . CYS H 1 98 ? -61.927 0.580 41.930 1.00 55.01 114 CYS H C 1
ATOM 13298 O O . CYS H 1 98 ? -62.341 1.344 42.807 1.00 64.55 114 CYS H O 1
ATOM 13305 N N . ILE H 1 99 ? -62.365 -0.669 41.784 1.00 62.99 115 ILE H N 1
ATOM 13306 C CA . ILE H 1 99 ? -63.465 -1.232 42.562 1.00 62.23 115 ILE H CA 1
ATOM 13307 C C . ILE H 1 99 ? -62.922 -2.395 43.381 1.00 59.25 115 ILE H C 1
ATOM 13308 O O . ILE H 1 99 ? -62.308 -3.314 42.827 1.00 58.79 115 ILE H O 1
ATOM 13324 N N . ILE H 1 100 ? -63.154 -2.362 44.693 1.00 63.19 116 ILE H N 1
ATOM 13325 C CA . ILE H 1 100 ? -62.637 -3.375 45.606 1.00 66.60 116 ILE H CA 1
ATOM 13326 C C . ILE H 1 100 ? -63.761 -3.870 46.506 1.00 69.34 116 ILE H C 1
ATOM 13327 O O . ILE H 1 100 ? -64.615 -3.088 46.937 1.00 69.11 116 ILE H O 1
ATOM 13343 N N . SER H 1 101 ? -63.751 -5.171 46.795 1.00 64.57 117 SER H N 1
ATOM 13344 C CA . SER H 1 101 ? -64.661 -5.775 47.765 1.00 68.80 117 SER H CA 1
ATOM 13345 C C . SER H 1 101 ? -63.833 -6.607 48.737 1.00 56.03 117 SER H C 1
ATOM 13346 O O . SER H 1 101 ? -63.292 -7.652 48.361 1.00 72.81 117 SER H O 1
ATOM 13354 N N . TYR H 1 102 ? -63.735 -6.143 49.986 1.00 63.21 118 TYR H N 1
ATOM 13355 C CA . TYR H 1 102 ? -63.029 -6.882 51.034 1.00 66.18 118 TYR H CA 1
ATOM 13356 C C . TYR H 1 102 ? -63.654 -6.469 52.364 1.00 80.08 118 TYR H C 1
ATOM 13357 O O . TYR H 1 102 ? -63.306 -5.421 52.915 1.00 84.64 118 TYR H O 1
ATOM 13375 N N . GLY H 1 103 ? -64.569 -7.291 52.870 1.00 81.20 119 GLY H N 1
ATOM 13376 C CA . GLY H 1 103 ? -65.346 -6.907 54.032 1.00 88.77 119 GLY H CA 1
ATOM 13377 C C . GLY H 1 103 ? -66.044 -5.585 53.789 1.00 84.20 119 GLY H C 1
ATOM 13378 O O . GLY H 1 103 ? -65.967 -4.664 54.603 1.00 92.86 119 GLY H O 1
ATOM 13382 N N . GLY H 1 104 ? -66.733 -5.492 52.661 1.00 81.82 120 GLY H N 1
ATOM 13383 C CA . GLY H 1 104 ? -67.308 -4.251 52.183 1.00 87.31 120 GLY H CA 1
ATOM 13384 C C . GLY H 1 104 ? -66.766 -3.871 50.816 1.00 72.84 120 GLY H C 1
ATOM 13385 O O . GLY H 1 104 ? -65.776 -4.414 50.330 1.00 73.93 120 GLY H O 1
ATOM 13389 N N . ALA H 1 105 ? -67.447 -2.905 50.200 1.00 65.45 121 ALA H N 1
ATOM 13390 C CA . ALA H 1 105 ? -67.145 -2.509 48.831 1.00 68.96 121 ALA H CA 1
ATOM 13391 C C . ALA H 1 105 ? -67.087 -0.993 48.690 1.00 66.46 121 ALA H C 1
ATOM 13392 O O . ALA H 1 105 ? -67.782 -0.259 49.396 1.00 79.90 121 ALA H O 1
ATOM 13399 N N . ASP H 1 106 ? -66.249 -0.536 47.758 1.00 66.11 122 ASP H N 1
ATOM 13400 C CA . ASP H 1 106 ? -66.043 0.885 47.500 1.00 71.67 122 ASP H CA 1
ATOM 13401 C C . ASP H 1 106 ? -65.394 1.022 46.127 1.00 74.98 122 ASP H C 1
ATOM 13402 O O . ASP H 1 106 ? -64.893 0.049 45.558 1.00 77.08 122 ASP H O 1
ATOM 13411 N N . TYR H 1 107 ? -65.406 2.245 45.596 1.00 68.15 123 TYR H N 1
ATOM 13412 C CA . TYR H 1 107 ? -64.758 2.512 44.316 1.00 66.29 123 TYR H CA 1
ATOM 13413 C C . TYR H 1 107 ? -64.212 3.933 44.292 1.00 72.70 123 TYR H C 1
ATOM 13414 O O . TYR H 1 107 ? -64.780 4.845 44.900 1.00 78.01 123 TYR H O 1
ATOM 13432 N N . LYS H 1 108 ? -63.102 4.109 43.573 1.00 69.72 124 LYS H N 1
ATOM 13433 C CA . LYS H 1 108 ? -62.442 5.402 43.428 1.00 66.13 124 LYS H CA 1
ATOM 13434 C C . LYS H 1 108 ? -62.079 5.626 41.967 1.00 64.82 124 LYS H C 1
ATOM 13435 O O . LYS H 1 108 ? -61.526 4.733 41.317 1.00 62.54 124 LYS H O 1
ATOM 13439 N N . ARG H 1 109 ? -62.390 6.817 41.455 1.00 55.24 125 ARG H N 1
ATOM 13440 C CA . ARG H 1 109 ? -62.060 7.185 40.083 1.00 62.95 125 ARG H CA 1
ATOM 13441 C C . ARG H 1 109 ? -60.715 7.904 40.044 1.00 68.98 125 ARG H C 1
ATOM 13442 O O . ARG H 1 109 ? -60.403 8.717 40.919 1.00 70.44 125 ARG H O 1
ATOM 13463 N N . ILE H 1 110 ? -59.916 7.582 39.026 1.00 69.50 126 ILE H N 1
ATOM 13464 C CA . ILE H 1 110 ? -58.549 8.082 38.885 1.00 62.89 126 ILE H CA 1
ATOM 13465 C C . ILE H 1 110 ? -58.315 8.410 37.417 1.00 67.22 126 ILE H C 1
ATOM 13466 O O . ILE H 1 110 ? -58.630 7.600 36.539 1.00 65.91 126 ILE H O 1
ATOM 13482 N N . THR H 1 111 ? -57.753 9.586 37.149 1.00 71.03 127 THR H N 1
ATOM 13483 C CA . THR H 1 111 ? -57.547 10.053 35.785 1.00 61.13 127 THR H CA 1
ATOM 13484 C C . THR H 1 111 ? -56.094 9.871 35.362 1.00 60.16 127 THR H C 1
ATOM 13485 O O . THR H 1 111 ? -55.169 10.153 36.127 1.00 53.32 127 THR H O 1
ATOM 13496 N N . LEU H 1 112 ? -55.907 9.394 34.133 1.00 61.22 128 LEU H N 1
ATOM 13497 C CA . LEU H 1 112 ? -54.594 9.253 33.517 1.00 64.36 128 LEU H CA 1
ATOM 13498 C C . LEU H 1 112 ? -54.517 10.188 32.319 1.00 58.40 128 LEU H C 1
ATOM 13499 O O . LEU H 1 112 ? -55.399 10.169 31.454 1.00 65.50 128 LEU H O 1
ATOM 13515 N N . LYS H 1 113 ? -53.481 11.020 32.286 1.00 78.38 129 LYS H N 1
ATOM 13516 C CA . LYS H 1 113 ? -53.157 11.845 31.131 1.00 71.93 129 LYS H CA 1
ATOM 13517 C C . LYS H 1 113 ? -51.835 11.362 30.550 1.00 72.54 129 LYS H C 1
ATOM 13518 O O . LYS H 1 113 ? -50.895 11.066 31.292 1.00 68.32 129 LYS H O 1
ATOM 13522 N N . VAL H 1 114 ? -51.771 11.267 29.227 1.00 72.21 130 VAL H N 1
ATOM 13523 C CA . VAL H 1 114 ? -50.597 10.752 28.532 1.00 71.99 130 VAL H CA 1
ATOM 13524 C C . VAL H 1 114 ? -50.089 11.834 27.589 1.00 74.79 130 VAL H C 1
ATOM 13525 O O . VAL H 1 114 ? -50.792 12.229 26.650 1.00 70.12 130 VAL H O 1
ATOM 13538 N N . ASN H 1 115 ? -48.876 12.318 27.852 1.00 79.18 131 ASN H N 1
ATOM 13539 C CA . ASN H 1 115 ? -48.243 13.293 26.976 1.00 74.47 131 ASN H CA 1
ATOM 13540 C C . ASN H 1 115 ? -47.557 12.578 25.822 1.00 68.31 131 ASN H C 1
ATOM 13541 O O . ASN H 1 115 ? -46.913 11.542 26.007 1.00 68.58 131 ASN H O 1
ATOM 13552 N N . ALA H 1 116 ? -47.708 13.125 24.628 1.00 71.69 132 ALA H N 1
ATOM 13553 C CA . ALA H 1 116 ? -47.068 12.553 23.458 1.00 74.99 132 ALA H CA 1
ATOM 13554 C C . ALA H 1 116 ? -45.613 12.997 23.388 1.00 82.20 132 ALA H C 1
ATOM 13555 O O . ALA H 1 116 ? -45.230 14.007 23.983 1.00 77.73 132 ALA H O 1
ATOM 13562 N N . PRO H 1 117 ? -44.772 12.248 22.668 1.00 79.50 133 PRO H N 1
ATOM 13563 C CA . PRO H 1 117 ? -43.372 12.664 22.508 1.00 86.45 133 PRO H CA 1
ATOM 13564 C C . PRO H 1 117 ? -43.184 13.740 21.455 1.00 87.33 133 PRO H C 1
ATOM 13565 O O . PRO H 1 117 ? -42.104 14.346 21.398 1.00 85.79 133 PRO H O 1
ATOM 13576 N N . TYR H 1 118 ? -44.195 13.988 20.628 1.00 91.89 134 TYR H N 1
ATOM 13577 C CA . TYR H 1 118 ? -44.123 14.999 19.581 1.00 96.11 134 TYR H CA 1
ATOM 13578 C C . TYR H 1 118 ? -44.690 16.321 20.083 1.00 89.06 134 TYR H C 1
ATOM 13579 O O . TYR H 1 118 ? -45.876 16.417 20.403 1.00 78.08 134 TYR H O 1
ATOM 13583 N N . PHE I 1 3 ? -38.036 38.204 17.848 1.00 65.03 19 PHE I N 1
ATOM 13584 C CA . PHE I 1 3 ? -38.206 37.266 18.956 1.00 75.78 19 PHE I CA 1
ATOM 13585 C C . PHE I 1 3 ? -39.438 37.658 19.764 1.00 75.82 19 PHE I C 1
ATOM 13586 O O . PHE I 1 3 ? -39.497 38.739 20.350 1.00 67.34 19 PHE I O 1
ATOM 13602 N N . THR I 1 4 ? -40.424 36.764 19.779 1.00 73.96 20 THR I N 1
ATOM 13603 C CA . THR I 1 4 ? -41.719 37.007 20.399 1.00 72.24 20 THR I CA 1
ATOM 13604 C C . THR I 1 4 ? -42.083 35.807 21.258 1.00 73.06 20 THR I C 1
ATOM 13605 O O . THR I 1 4 ? -41.913 34.660 20.833 1.00 64.42 20 THR I O 1
ATOM 13616 N N . ILE I 1 5 ? -42.572 36.063 22.465 1.00 72.04 21 ILE I N 1
ATOM 13617 C CA . ILE I 1 5 ? -43.161 34.995 23.259 1.00 66.16 21 ILE I CA 1
ATOM 13618 C C . ILE I 1 5 ? -44.604 34.808 22.807 1.00 73.90 21 ILE I C 1
ATOM 13619 O O . ILE I 1 5 ? -45.311 35.782 22.517 1.00 72.78 21 ILE I O 1
ATOM 13635 N N . THR I 1 6 ? -45.052 33.561 22.753 1.00 68.34 22 THR I N 1
ATOM 13636 C CA . THR I 1 6 ? -46.447 33.239 22.481 1.00 75.16 22 THR I CA 1
ATOM 13637 C C . THR I 1 6 ? -47.051 32.644 23.747 1.00 78.28 22 THR I C 1
ATOM 13638 O O . THR I 1 6 ? -46.579 31.615 24.241 1.00 78.09 22 THR I O 1
ATOM 13649 N N . ALA I 1 7 ? -48.115 33.249 24.296 1.00 90.45 23 ALA I N 1
ATOM 13650 C CA . ALA I 1 7 ? -48.869 32.803 25.483 1.00 85.71 23 ALA I CA 1
ATOM 13651 C C . ALA I 1 7 ? -50.275 32.437 25.009 1.00 89.43 23 ALA I C 1
ATOM 13652 O O . ALA I 1 7 ? -51.126 33.322 25.020 1.00 87.00 23 ALA I O 1
ATOM 13659 N N . PRO I 1 8 ? -50.571 31.170 24.655 1.00 90.36 24 PRO I N 1
ATOM 13660 C CA . PRO I 1 8 ? -51.860 30.826 24.083 1.00 92.65 24 PRO I CA 1
ATOM 13661 C C . PRO I 1 8 ? -53.024 31.211 25.002 1.00 97.16 24 PRO I C 1
ATOM 13662 O O . PRO I 1 8 ? -53.906 31.902 24.576 1.00 96.77 24 PRO I O 1
ATOM 13673 N N . LYS I 1 9 ? -52.993 30.744 26.239 1.00 87.21 25 LYS I N 1
ATOM 13674 C CA . LYS I 1 9 ? -54.000 31.065 27.258 1.00 77.96 25 LYS I CA 1
ATOM 13675 C C . LYS I 1 9 ? -53.415 32.240 28.051 1.00 78.77 25 LYS I C 1
ATOM 13676 O O . LYS I 1 9 ? -52.333 32.071 28.563 1.00 80.39 25 LYS I O 1
ATOM 13695 N N . ASP I 1 10 ? -54.028 33.415 28.040 1.00 73.13 26 ASP I N 1
ATOM 13696 C CA . ASP I 1 10 ? -53.595 34.577 28.809 1.00 78.45 26 ASP I CA 1
ATOM 13697 C C . ASP I 1 10 ? -54.540 34.875 29.970 1.00 79.49 26 ASP I C 1
ATOM 13698 O O . ASP I 1 10 ? -54.561 35.997 30.484 1.00 66.32 26 ASP I O 1
ATOM 13707 N N . LEU I 1 11 ? -55.324 33.884 30.384 1.00 80.54 27 LEU I N 1
ATOM 13708 C CA . LEU I 1 11 ? -56.148 33.956 31.582 1.00 72.59 27 LEU I CA 1
ATOM 13709 C C . LEU I 1 11 ? -56.376 32.532 32.065 1.00 75.73 27 LEU I C 1
ATOM 13710 O O . LEU I 1 11 ? -56.847 31.689 31.298 1.00 79.01 27 LEU I O 1
ATOM 13717 N N . TYR I 1 12 ? -56.028 32.265 33.320 1.00 76.59 28 TYR I N 1
ATOM 13718 C CA . TYR I 1 12 ? -56.239 30.958 33.930 1.00 72.71 28 TYR I CA 1
ATOM 13719 C C . TYR I 1 12 ? -57.175 31.110 35.121 1.00 69.89 28 TYR I C 1
ATOM 13720 O O . TYR I 1 12 ? -56.928 31.933 36.009 1.00 75.07 28 TYR I O 1
ATOM 13738 N N . VAL I 1 13 ? -58.250 30.328 35.129 1.00 81.11 29 VAL I 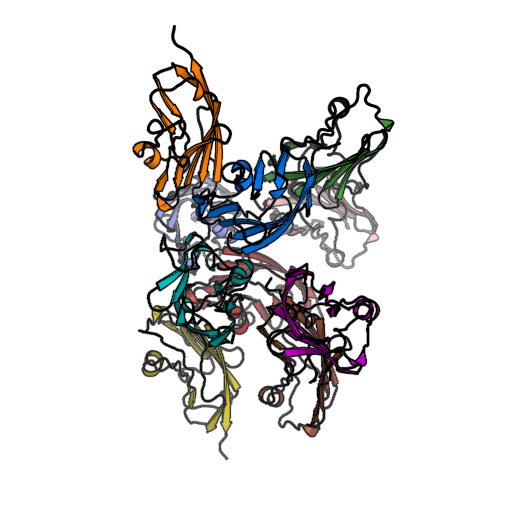N 1
ATOM 13739 C CA . VAL I 1 13 ? -59.187 30.259 36.245 1.00 78.11 29 VAL I CA 1
ATOM 13740 C C . VAL I 1 13 ? -59.025 28.890 36.887 1.00 64.48 29 VAL I C 1
ATOM 13741 O O . VAL I 1 13 ? -59.030 27.869 36.191 1.00 71.21 29 VAL I O 1
ATOM 13754 N N . VAL I 1 14 ? -58.669 28.833 38.176 1.00 71.37 30 VAL I N 1
ATOM 13755 C CA . VAL I 1 14 ? -58.391 27.559 38.890 1.00 61.37 30 VAL I CA 1
ATOM 13756 C C . VAL I 1 14 ? -59.016 27.639 40.268 1.00 71.70 30 VAL I C 1
ATOM 13757 O O . VAL I 1 14 ? -59.343 28.720 40.716 1.00 62.77 30 VAL I O 1
ATOM 13770 N N . GLU I 1 15 ? -59.078 26.495 40.922 1.00 70.79 31 GLU I N 1
ATOM 13771 C CA . GLU I 1 15 ? -59.680 26.313 42.236 1.00 78.29 31 GLU I CA 1
ATOM 13772 C C . GLU I 1 15 ? -58.613 26.265 43.325 1.00 77.85 31 GLU I C 1
ATOM 13773 O O . GLU I 1 15 ? -57.519 25.735 43.115 1.00 76.33 31 GLU I O 1
ATOM 13785 N N . TYR I 1 16 ? -58.947 26.818 44.492 1.00 62.76 32 TYR I N 1
ATOM 13786 C CA . TYR I 1 16 ? -58.084 26.733 45.666 1.00 59.17 32 TYR I CA 1
ATOM 13787 C C . TYR I 1 16 ? -57.674 25.291 45.925 1.00 75.94 32 TYR I C 1
ATOM 13788 O O . TYR I 1 16 ? -58.488 24.369 45.836 1.00 67.92 32 TYR I O 1
ATOM 13806 N N . GLY I 1 17 ? -56.395 25.102 46.244 1.00 75.27 33 GLY I N 1
ATOM 13807 C CA . GLY I 1 17 ? -55.851 23.790 46.505 1.00 64.91 33 GLY I CA 1
ATOM 13808 C C . GLY I 1 17 ? -55.370 23.037 45.284 1.00 63.51 33 GLY I C 1
ATOM 13809 O O . GLY I 1 17 ? -54.628 22.059 45.430 1.00 66.77 33 GLY I O 1
ATOM 13813 N N . SER I 1 18 ? -55.766 23.465 44.090 1.00 60.87 34 SER I N 1
ATOM 13814 C CA . SER I 1 18 ? -55.381 22.782 42.868 1.00 64.71 34 SER I CA 1
ATOM 13815 C C . SER I 1 18 ? -53.991 23.234 42.422 1.00 77.35 34 SER I C 1
ATOM 13816 O O . SER I 1 18 ? -53.332 24.050 43.071 1.00 75.00 34 SER I O 1
ATOM 13824 N N . ASN I 1 19 ? -53.539 22.690 41.295 1.00 73.25 35 ASN I N 1
ATOM 13825 C CA . ASN I 1 19 ? -52.308 23.113 40.646 1.00 65.11 35 ASN I CA 1
ATOM 13826 C C . ASN I 1 19 ? -52.635 23.863 39.360 1.00 76.43 35 ASN I C 1
ATOM 13827 O O . ASN I 1 19 ? -53.715 23.709 38.783 1.00 84.23 35 ASN I O 1
ATOM 13838 N N . VAL I 1 20 ? -51.686 24.683 38.916 1.00 68.41 36 VAL I N 1
ATOM 13839 C CA . VAL I 1 20 ? -51.808 25.400 37.652 1.00 59.29 36 VAL I CA 1
ATOM 13840 C C . VAL I 1 20 ? -50.437 25.469 36.993 1.00 66.68 36 VAL I C 1
ATOM 13841 O O . VAL I 1 20 ? -49.422 25.692 37.663 1.00 65.53 36 VAL I O 1
ATOM 13854 N N . THR I 1 21 ? -50.412 25.267 35.677 1.00 67.74 37 THR I N 1
ATOM 13855 C CA . THR I 1 21 ? -49.206 25.410 34.868 1.00 60.12 37 THR I CA 1
ATOM 13856 C C . THR I 1 21 ? -49.507 26.426 33.773 1.00 64.86 37 THR I C 1
ATOM 13857 O O . THR I 1 21 ? -50.302 26.150 32.868 1.00 64.36 37 THR I O 1
ATOM 13868 N N . MET I 1 22 ? -48.874 27.595 33.858 1.00 56.14 38 MET I N 1
ATOM 13869 C CA . MET I 1 22 ? -49.099 28.671 32.898 1.00 55.63 38 MET I CA 1
ATOM 13870 C C . MET I 1 22 ? -48.042 28.593 31.802 1.00 84.05 38 MET I C 1
ATOM 13871 O O . MET I 1 22 ? -46.840 28.668 32.082 1.00 73.83 38 MET I O 1
ATOM 13885 N N . GLU I 1 23 ? -48.492 28.429 30.557 1.00 81.97 39 GLU I N 1
ATOM 13886 C CA . GLU I 1 23 ? -47.583 28.243 29.436 1.00 75.09 39 GLU I CA 1
ATOM 13887 C C . GLU I 1 23 ? -46.978 29.577 29.009 1.00 73.46 39 GLU I C 1
ATOM 13888 O O . GLU I 1 23 ? -47.648 30.613 29.021 1.00 78.23 39 GLU I O 1
ATOM 13900 N N . CYS I 1 24 ? -45.701 29.540 28.622 1.00 68.81 40 CYS I N 1
ATOM 13901 C CA . CYS I 1 24 ? -44.996 30.724 28.122 1.00 60.92 40 CYS I CA 1
ATOM 13902 C C . CYS I 1 24 ? -43.912 30.210 27.176 1.00 62.07 40 CYS I C 1
ATOM 13903 O O . CYS I 1 24 ? -42.855 29.763 27.629 1.00 67.23 40 CYS I O 1
ATOM 13910 N N . ARG I 1 25 ? -44.184 30.267 25.873 1.00 60.27 41 ARG I N 1
ATOM 13911 C CA . ARG I 1 25 ? -43.358 29.606 24.871 1.00 67.54 41 ARG I CA 1
ATOM 13912 C C . ARG I 1 25 ? -42.440 30.589 24.160 1.00 71.94 41 ARG I C 1
ATOM 13913 O O . ARG I 1 25 ? -42.813 31.737 23.910 1.00 67.28 41 ARG I O 1
ATOM 13934 N N . PHE I 1 26 ? -41.235 30.125 23.835 1.00 65.08 42 PHE I N 1
ATOM 13935 C CA . PHE I 1 26 ? -40.249 30.901 23.098 1.00 64.49 42 PHE I CA 1
ATOM 13936 C C . PHE I 1 26 ? -39.671 30.063 21.968 1.00 62.50 42 PHE I C 1
ATOM 13937 O O . PHE I 1 26 ? -39.630 28.830 22.060 1.00 76.59 42 PHE I O 1
ATOM 13954 N N . PRO I 1 27 ? -39.239 30.703 20.876 1.00 69.12 43 PRO I N 1
ATOM 13955 C CA . PRO I 1 27 ? -38.715 29.938 19.731 1.00 74.71 43 PRO I CA 1
ATOM 13956 C C . PRO I 1 27 ? -37.317 29.403 20.010 1.00 72.67 43 PRO I C 1
ATOM 13957 O O . PRO I 1 27 ? -36.424 30.139 20.437 1.00 57.98 43 PRO I O 1
ATOM 13968 N N . VAL I 1 28 ? -37.135 28.116 19.754 1.00 74.14 44 VAL I N 1
ATOM 13969 C CA . VAL I 1 28 ? -35.865 27.438 19.971 1.00 73.44 44 VAL I CA 1
ATOM 13970 C C . VAL I 1 28 ? -35.144 27.313 18.639 1.00 79.04 44 VAL I C 1
ATOM 13971 O O . VAL I 1 28 ? -35.769 27.202 17.577 1.00 79.06 44 VAL I O 1
ATOM 13984 N N . GLU I 1 29 ? -33.813 27.441 18.641 1.00 82.29 45 GLU I N 1
ATOM 13985 C CA . GLU I 1 29 ? -32.974 27.231 17.447 1.00 82.64 45 GLU I CA 1
ATOM 13986 C C . GLU I 1 29 ? -32.625 25.741 17.360 1.00 76.65 45 GLU I C 1
ATOM 13987 O O . GLU I 1 29 ? -33.053 24.978 18.227 1.00 66.80 45 GLU I O 1
ATOM 13999 N N . ARG I 1 30 ? -31.867 25.352 16.340 1.00 78.54 46 ARG I N 1
ATOM 14000 C CA . ARG I 1 30 ? -31.480 23.962 16.124 1.00 78.07 46 ARG I CA 1
ATOM 14001 C C . ARG I 1 30 ? -30.990 23.325 17.420 1.00 69.75 46 ARG I C 1
ATOM 14002 O O . ARG I 1 30 ? -31.461 22.255 17.822 1.00 71.73 46 ARG I O 1
ATOM 14006 N N . GLU I 1 31 ? -30.055 23.982 18.099 1.00 80.66 47 GLU I N 1
ATOM 14007 C CA . GLU I 1 31 ? -29.491 23.496 19.353 1.00 81.06 47 GLU I CA 1
ATOM 14008 C C . GLU I 1 31 ? -29.889 24.454 20.470 1.00 78.61 47 GLU I C 1
ATOM 14009 O O . GLU I 1 31 ? -29.588 25.650 20.399 1.00 69.05 47 GLU I O 1
ATOM 14021 N N . LEU I 1 32 ? -30.564 23.934 21.493 1.00 80.05 48 LEU I N 1
ATOM 14022 C CA . LEU I 1 32 ? -30.919 24.745 22.653 1.00 76.28 48 LEU I CA 1
ATOM 14023 C C . LEU I 1 32 ? -29.741 24.780 23.623 1.00 70.01 48 LEU I C 1
ATOM 14024 O O . LEU I 1 32 ? -29.254 23.730 24.058 1.00 73.17 48 LEU I O 1
ATOM 14040 N N . ASP I 1 33 ? -29.293 25.983 23.965 1.00 68.99 49 ASP I N 1
ATOM 14041 C CA . ASP I 1 33 ? -28.156 26.198 24.858 1.00 63.08 49 ASP I CA 1
ATOM 14042 C C . ASP I 1 33 ? -28.691 26.815 26.147 1.00 53.54 49 ASP I C 1
ATOM 14043 O O . ASP I 1 33 ? -28.992 28.012 26.194 1.00 56.54 49 ASP I O 1
ATOM 14052 N N . LEU I 1 34 ? -28.810 25.989 27.194 1.00 51.62 50 LEU I N 1
ATOM 14053 C CA . LEU I 1 34 ? -29.378 26.460 28.453 1.00 51.84 50 LEU I CA 1
ATOM 14054 C C . LEU I 1 34 ? -28.576 27.614 29.043 1.00 42.83 50 LEU I C 1
ATOM 14055 O O . LEU I 1 34 ? -29.119 28.420 29.808 1.00 50.47 50 LEU I O 1
ATOM 14071 N N . LEU I 1 35 ? -27.289 27.711 28.705 1.00 51.03 51 LEU I N 1
ATOM 14072 C CA . LEU I 1 35 ? -26.451 28.790 29.212 1.00 56.40 51 LEU I CA 1
ATOM 14073 C C . LEU I 1 35 ? -26.753 30.133 28.561 1.00 57.50 51 LEU I C 1
ATOM 14074 O O . LEU I 1 35 ? -26.266 31.159 29.049 1.00 63.09 51 LEU I O 1
ATOM 14090 N N . ALA I 1 36 ? -27.524 30.149 27.478 1.00 58.03 52 ALA I N 1
ATOM 14091 C CA . ALA I 1 36 ? -27.937 31.384 26.827 1.00 60.30 52 ALA I CA 1
ATOM 14092 C C . ALA I 1 36 ? -29.363 31.783 27.176 1.00 52.69 52 ALA I C 1
ATOM 14093 O O . ALA I 1 36 ? -29.867 32.774 26.638 1.00 54.11 52 ALA I O 1
ATOM 14100 N N . LEU I 1 37 ? -30.013 31.042 28.065 1.00 50.31 53 LEU I N 1
ATOM 14101 C CA . LEU I 1 37 ? -31.423 31.230 28.377 1.00 51.12 53 LEU I CA 1
ATOM 14102 C C . LEU I 1 37 ? -31.577 31.935 29.716 1.00 47.89 53 LEU I C 1
ATOM 14103 O O . LEU I 1 37 ? -30.908 31.582 30.693 1.00 49.73 53 LEU I O 1
ATOM 14119 N N . VAL I 1 38 ? -32.457 32.933 29.754 1.00 40.15 54 VAL I N 1
ATOM 14120 C CA . VAL I 1 38 ? -32.815 33.634 30.981 1.00 43.80 54 VAL I CA 1
ATOM 14121 C C . VAL I 1 38 ? -34.335 33.697 31.057 1.00 48.79 54 VAL I C 1
ATOM 14122 O O . VAL I 1 38 ? -34.990 34.149 30.111 1.00 54.36 54 VAL I O 1
ATOM 14135 N N . VAL I 1 39 ? -34.893 33.243 32.177 1.00 57.77 55 VAL I N 1
ATOM 14136 C CA . VAL I 1 39 ? -36.331 33.281 32.409 1.00 53.68 55 VAL I CA 1
ATOM 14137 C C . VAL I 1 39 ? -36.587 33.897 33.777 1.00 51.78 55 VAL I C 1
ATOM 14138 O O . VAL I 1 39 ? -35.964 33.500 34.770 1.00 50.34 55 VAL I O 1
ATOM 14151 N N . TYR I 1 40 ? -37.492 34.872 33.824 1.00 53.76 56 TYR I N 1
ATOM 14152 C CA . TYR I 1 40 ? -38.032 35.391 35.070 1.00 52.83 56 TYR I CA 1
ATOM 14153 C C . TYR I 1 40 ? -39.552 35.270 35.041 1.00 47.57 56 TYR I C 1
ATOM 14154 O O . TYR I 1 40 ? -40.179 35.446 33.990 1.00 54.31 56 TYR I O 1
ATOM 14172 N N . TRP I 1 41 ? -40.138 34.971 36.197 1.00 54.51 57 TRP I N 1
ATOM 14173 C CA . TRP I 1 41 ? -41.578 35.051 36.416 1.00 52.45 57 TRP I CA 1
ATOM 14174 C C . TRP I 1 41 ? -41.797 35.994 37.595 1.00 57.72 57 TRP I C 1
ATOM 14175 O O . TRP I 1 41 ? -41.326 35.718 38.704 1.00 65.31 57 TRP I O 1
ATOM 14196 N N . GLU I 1 42 ? -42.477 37.112 37.352 1.00 57.96 58 GLU I N 1
ATOM 14197 C CA . GLU I 1 42 ? -42.832 38.058 38.400 1.00 49.47 58 GLU I CA 1
ATOM 14198 C C . GLU I 1 42 ? -44.324 37.950 38.714 1.00 55.93 58 GLU I C 1
ATOM 14199 O O . GLU I 1 42 ? -45.070 37.212 38.067 1.00 61.23 58 GLU I O 1
ATOM 14211 N N . LYS I 1 43 ? -44.825 38.647 39.729 1.00 57.86 59 LYS I N 1
ATOM 14212 C CA . LYS I 1 43 ? -46.254 38.809 40.043 1.00 55.08 59 LYS I CA 1
ATOM 14213 C C . LYS I 1 43 ? -46.425 40.116 40.812 1.00 60.41 59 LYS I C 1
ATOM 14214 O O . LYS I 1 43 ? -46.205 40.070 41.976 1.00 55.99 59 LYS I O 1
ATOM 14229 N N . GLU I 1 44 ? -46.723 41.241 40.154 1.00 65.50 60 GLU I N 1
ATOM 14230 C CA . GLU I 1 44 ? -47.073 42.507 40.797 1.00 70.64 60 GLU I CA 1
ATOM 14231 C C . GLU I 1 44 ? -45.966 42.986 41.741 1.00 74.50 60 GLU I C 1
ATOM 14232 O O . GLU I 1 44 ? -46.126 43.065 42.960 1.00 81.57 60 GLU I O 1
ATOM 14236 N N . ASP I 1 45 ? -44.837 43.341 41.129 1.00 67.95 61 ASP I N 1
ATOM 14237 C CA . ASP I 1 45 ? -43.677 43.847 41.863 1.00 88.44 61 ASP I CA 1
ATOM 14238 C C . ASP I 1 45 ? -43.236 42.849 42.934 1.00 85.46 61 ASP I C 1
ATOM 14239 O O . ASP I 1 45 ? -43.069 43.185 44.110 1.00 84.20 61 ASP I O 1
ATOM 14243 N N . GLU I 1 46 ? -43.057 41.602 42.506 1.00 69.16 62 GLU I N 1
ATOM 14244 C CA . GLU I 1 46 ? -42.587 40.511 43.349 1.00 74.26 62 GLU I CA 1
ATOM 14245 C C . GLU I 1 46 ? -42.055 39.428 42.422 1.00 68.41 62 GLU I C 1
ATOM 14246 O O . GLU I 1 46 ? -42.567 39.238 41.319 1.00 81.05 62 GLU I O 1
ATOM 14250 N N . GLN I 1 47 ? -41.018 38.732 42.868 1.00 64.70 63 GLN I N 1
ATOM 14251 C CA . GLN I 1 47 ? -40.361 37.706 42.065 1.00 67.70 63 GLN I CA 1
ATOM 14252 C C . GLN I 1 47 ? -40.765 36.329 42.569 1.00 61.01 63 GLN I C 1
ATOM 14253 O O . GLN I 1 47 ? -40.651 36.047 43.766 1.00 69.34 63 GLN I O 1
ATOM 14257 N N . VAL I 1 48 ? -41.251 35.480 41.662 1.00 54.27 64 VAL I N 1
ATOM 14258 C CA . VAL I 1 48 ? -41.719 34.118 41.926 1.00 63.32 64 VAL I CA 1
ATOM 14259 C C . VAL I 1 48 ? -40.547 33.187 41.736 1.00 64.73 64 VAL I C 1
ATOM 14260 O O . VAL I 1 48 ? -40.296 32.400 42.597 1.00 60.78 64 VAL I O 1
ATOM 14273 N N . ILE I 1 49 ? -39.908 33.223 40.583 1.00 52.42 65 ILE I N 1
ATOM 14274 C CA . ILE I 1 49 ? -38.844 32.285 40.239 1.00 49.25 65 ILE I CA 1
ATOM 14275 C C . ILE I 1 49 ? -38.030 32.852 39.087 1.00 54.42 65 ILE I C 1
ATOM 14276 O O . ILE I 1 49 ? -38.514 33.706 38.334 1.00 52.98 65 ILE I O 1
ATOM 14292 N N . GLN I 1 50 ? -36.788 32.377 38.949 1.00 45.08 66 GLN I N 1
ATOM 14293 C CA . GLN I 1 50 ? -35.913 32.789 37.861 1.00 55.57 66 GLN I CA 1
ATOM 14294 C C . GLN I 1 50 ? -35.033 31.616 37.450 1.00 57.33 66 GLN I C 1
ATOM 14295 O O . GLN I 1 50 ? -34.747 30.721 38.250 1.00 48.55 66 GLN I O 1
ATOM 14309 N N . PHE I 1 51 ? -34.595 31.639 36.192 1.00 50.09 67 PHE I N 1
ATOM 14310 C CA . PHE I 1 51 ? -33.691 30.630 35.633 1.00 53.94 67 PHE I CA 1
ATOM 14311 C C . PHE I 1 51 ? -32.703 31.376 34.744 1.00 58.70 67 PHE I C 1
ATOM 14312 O O . PHE I 1 51 ? -33.065 31.814 33.647 1.00 57.09 67 PHE I O 1
ATOM 14329 N N . VAL I 1 52 ? -31.466 31.527 35.216 1.00 51.27 68 VAL I N 1
ATOM 14330 C CA . VAL I 1 52 ? -30.476 32.396 34.587 1.00 47.69 68 VAL I CA 1
ATOM 14331 C C . VAL I 1 52 ? -29.245 31.565 34.250 1.00 49.68 68 VAL I C 1
ATOM 14332 O O . VAL I 1 52 ? -28.468 31.202 35.143 1.00 52.83 68 VAL I O 1
ATOM 14345 N N . ALA I 1 53 ? -29.056 31.281 32.963 1.00 52.62 69 ALA I N 1
ATOM 14346 C CA . ALA I 1 53 ? -27.879 30.558 32.486 1.00 59.55 69 ALA I CA 1
ATOM 14347 C C . ALA I 1 53 ? -27.685 29.252 33.251 1.00 44.11 69 ALA I C 1
ATOM 14348 O O . ALA I 1 53 ? -26.584 28.910 33.689 1.00 46.49 69 ALA I O 1
ATOM 14355 N N . GLY I 1 54 ? -28.782 28.519 33.418 1.00 40.39 70 GLY I N 1
ATOM 14356 C CA . GLY I 1 54 ? -28.763 27.243 34.093 1.00 47.28 70 GLY I CA 1
ATOM 14357 C C . GLY I 1 54 ? -28.938 27.295 35.595 1.00 50.70 70 GLY I C 1
ATOM 14358 O O . GLY I 1 54 ? -29.100 26.236 36.220 1.00 49.18 70 GLY I O 1
ATOM 14362 N N . GLU I 1 55 ? -28.924 28.482 36.195 1.00 52.96 71 GLU I N 1
ATOM 14363 C CA . GLU I 1 55 ? -28.996 28.633 37.645 1.00 48.64 71 GLU I CA 1
ATOM 14364 C C . GLU I 1 55 ? -30.396 29.096 38.035 1.00 56.04 71 GLU I C 1
ATOM 14365 O O . GLU I 1 55 ? -30.802 30.218 37.714 1.00 53.03 71 GLU I O 1
ATOM 14377 N N . GLU I 1 56 ? -31.129 28.229 38.727 1.00 68.74 72 GLU I N 1
ATOM 14378 C CA . GLU I 1 56 ? -32.461 28.538 39.226 1.00 55.39 72 GLU I CA 1
ATOM 14379 C C . GLU I 1 56 ? -32.364 29.139 40.623 1.00 62.66 72 GLU I C 1
ATOM 14380 O O . GLU I 1 56 ? -31.415 28.878 41.367 1.00 56.47 72 GLU I O 1
ATOM 14392 N N . ASP I 1 57 ? -33.353 29.960 40.972 1.00 74.96 73 ASP I N 1
ATOM 14393 C CA . ASP I 1 57 ? -33.363 30.615 42.275 1.00 70.83 73 ASP I CA 1
ATOM 14394 C C . ASP I 1 57 ? -34.790 31.010 42.624 1.00 62.24 73 ASP I C 1
ATOM 14395 O O . ASP I 1 57 ? -35.468 31.658 41.821 1.00 51.57 73 ASP I O 1
ATOM 14404 N N . LEU I 1 58 ? -35.235 30.624 43.816 1.00 74.00 74 LEU I N 1
ATOM 14405 C CA . LEU I 1 58 ? -36.574 30.966 44.283 1.00 85.57 74 LEU I CA 1
ATOM 14406 C C . LEU I 1 58 ? -36.490 31.846 45.528 1.00 72.88 74 LEU I C 1
ATOM 14407 O O . LEU I 1 58 ? -36.143 33.024 45.445 1.00 67.64 74 LEU I O 1
ATOM 14414 N N . SER I 1 63 ? -40.072 34.755 50.075 1.00 86.96 79 SER I N 1
ATOM 14415 C CA . SER I 1 63 ? -41.031 34.621 48.990 1.00 87.66 79 SER I CA 1
ATOM 14416 C C . SER I 1 63 ? -42.279 33.873 49.446 1.00 92.41 79 SER I C 1
ATOM 14417 O O . SER I 1 63 ? -42.209 32.984 50.295 1.00 85.64 79 SER I O 1
ATOM 14424 N N . ASN I 1 64 ? -43.427 34.247 48.880 1.00 81.88 80 ASN I N 1
ATOM 14425 C CA . ASN I 1 64 ? -44.688 33.593 49.200 1.00 72.85 80 ASN I CA 1
ATOM 14426 C C . ASN I 1 64 ? -44.906 32.310 48.411 1.00 78.75 80 ASN I C 1
ATOM 14427 O O . ASN I 1 64 ? -45.884 31.599 48.672 1.00 74.96 80 ASN I O 1
ATOM 14438 N N . PHE I 1 65 ? -44.031 32.005 47.455 1.00 75.38 81 PHE I N 1
ATOM 14439 C CA . PHE I 1 65 ? -44.126 30.793 46.656 1.00 80.90 81 PHE I CA 1
ATOM 14440 C C . PHE I 1 65 ? -43.133 29.728 47.108 1.00 84.42 81 PHE I C 1
ATOM 14441 O O . PHE I 1 65 ? -42.835 28.802 46.345 1.00 74.53 81 PHE I O 1
ATOM 14458 N N . ARG I 1 66 ? -42.634 29.837 48.341 1.00 84.23 82 ARG I N 1
ATOM 14459 C CA . ARG I 1 66 ? -41.698 28.861 48.888 1.00 84.04 82 ARG I CA 1
ATOM 14460 C C . ARG I 1 66 ? -42.246 27.449 48.753 1.00 75.09 82 ARG I C 1
ATOM 14461 O O . ARG I 1 66 ? -43.270 27.106 49.346 1.00 81.66 82 ARG I O 1
ATOM 14465 N N . GLY I 1 67 ? -41.540 26.630 47.978 1.00 63.18 83 GLY I N 1
ATOM 14466 C CA . GLY I 1 67 ? -41.952 25.251 47.791 1.00 68.06 83 GLY I CA 1
ATOM 14467 C C . GLY I 1 67 ? -43.278 25.090 47.088 1.00 73.68 83 GLY I C 1
ATOM 14468 O O . GLY I 1 67 ? -43.990 24.109 47.333 1.00 83.21 83 GLY I O 1
ATOM 14472 N N . ARG I 1 68 ? -43.633 26.037 46.221 1.00 70.05 84 ARG I N 1
ATOM 14473 C CA . ARG I 1 68 ? -44.881 25.968 45.479 1.00 65.01 84 ARG I CA 1
ATOM 14474 C C . ARG I 1 68 ? -44.727 26.378 44.023 1.00 61.61 84 ARG I C 1
ATOM 14475 O O . ARG I 1 68 ? -45.716 26.341 43.291 1.00 70.47 84 ARG I O 1
ATOM 14496 N N . ALA I 1 69 ? -43.529 26.756 43.579 1.00 61.55 85 ALA I N 1
ATOM 14497 C CA . ALA I 1 69 ? -43.290 27.220 42.220 1.00 58.00 85 ALA I CA 1
ATOM 14498 C C . ALA I 1 69 ? -42.109 26.473 41.623 1.00 59.81 85 ALA I C 1
ATOM 14499 O O . ALA I 1 69 ? -41.101 26.248 42.298 1.00 56.82 85 ALA I O 1
ATOM 14506 N N . SER I 1 70 ? -42.238 26.094 40.352 1.00 64.81 86 SER I N 1
ATOM 14507 C CA . SER I 1 70 ? -41.176 25.388 39.651 1.00 69.81 86 SER I CA 1
ATOM 14508 C C . SER I 1 70 ? -41.255 25.695 38.162 1.00 62.75 86 SER I C 1
ATOM 14509 O O . SER I 1 70 ? -42.268 26.187 37.658 1.00 75.04 86 SER I O 1
ATOM 14517 N N . LEU I 1 71 ? -40.156 25.405 37.465 1.00 66.11 87 LEU I N 1
ATOM 14518 C CA . LEU I 1 71 ? -40.074 25.479 36.007 1.00 63.29 87 LEU I CA 1
ATOM 14519 C C . LEU I 1 71 ? -39.732 24.083 35.501 1.00 66.44 87 LEU I C 1
ATOM 14520 O O . LEU I 1 71 ? -38.545 23.753 35.336 1.00 66.50 87 LEU I O 1
ATOM 14536 N N . PRO I 1 72 ? -40.725 23.228 35.252 1.00 74.27 88 PRO I N 1
ATOM 14537 C CA . PRO I 1 72 ? -40.415 21.870 34.779 1.00 63.18 88 PRO I CA 1
ATOM 14538 C C . PRO I 1 72 ? -39.479 21.925 33.581 1.00 66.09 88 PRO I C 1
ATOM 14539 O O . PRO I 1 72 ? -39.750 22.609 32.591 1.00 69.47 88 PRO I O 1
ATOM 14550 N N . LYS I 1 73 ? -38.355 21.215 33.680 1.00 67.92 89 LYS I N 1
ATOM 14551 C CA . LYS I 1 73 ? -37.332 21.305 32.645 1.00 76.90 89 LYS I CA 1
ATOM 14552 C C . LYS I 1 73 ? -37.669 20.492 31.405 1.00 68.76 89 LYS I C 1
ATOM 14553 O O . LYS I 1 73 ? -37.161 20.809 30.323 1.00 75.99 89 LYS I O 1
ATOM 14572 N N . ASP I 1 74 ? -38.512 19.463 31.526 1.00 63.67 90 ASP I N 1
ATOM 14573 C CA . ASP I 1 74 ? -38.999 18.777 30.337 1.00 75.66 90 ASP I CA 1
ATOM 14574 C C . ASP I 1 74 ? -39.788 19.718 29.438 1.00 78.22 90 ASP I C 1
ATOM 14575 O O . ASP I 1 74 ? -39.923 19.451 28.239 1.00 81.09 90 ASP I O 1
ATOM 14584 N N . GLN I 1 75 ? -40.303 20.817 29.991 1.00 72.12 91 GLN I N 1
ATOM 14585 C CA . GLN I 1 75 ? -40.945 21.866 29.209 1.00 71.33 91 GLN I CA 1
ATOM 14586 C C . GLN I 1 75 ? -39.928 22.885 28.703 1.00 66.89 91 GLN I C 1
ATOM 14587 O O . GLN I 1 75 ? -39.953 23.254 27.524 1.00 65.49 91 GLN I O 1
ATOM 14601 N N . LEU I 1 76 ? -39.031 23.345 29.584 1.00 68.99 92 LEU I N 1
ATOM 14602 C CA . LEU I 1 76 ? -37.975 24.262 29.167 1.00 56.40 92 LEU I CA 1
ATOM 14603 C C . LEU I 1 76 ? -37.279 23.767 27.906 1.00 61.52 92 LEU I C 1
ATOM 14604 O O . LEU I 1 76 ? -37.000 24.548 26.988 1.00 65.50 92 LEU I O 1
ATOM 14620 N N . LEU I 1 77 ? -36.979 22.465 27.852 1.00 69.69 93 LEU I N 1
ATOM 14621 C CA . LEU I 1 77 ? -36.260 21.916 26.711 1.00 58.03 93 LEU I CA 1
ATOM 14622 C C . LEU I 1 77 ? -37.086 21.991 25.432 1.00 60.24 93 LEU I C 1
ATOM 14623 O O . LEU I 1 77 ? -36.522 22.080 24.336 1.00 75.54 93 LEU I O 1
ATOM 14639 N N . LYS I 1 78 ? -38.410 21.957 25.546 1.00 66.41 94 LYS I N 1
ATOM 14640 C CA . LYS I 1 78 ? -39.291 22.048 24.390 1.00 68.03 94 LYS I CA 1
ATOM 14641 C C . LYS I 1 78 ? -39.689 23.482 24.067 1.00 59.63 94 LYS I C 1
ATOM 14642 O O . LYS I 1 78 ? -40.619 23.694 23.280 1.00 69.97 94 LYS I O 1
ATOM 14652 N N . GLY I 1 79 ? -39.007 24.465 24.648 1.00 60.88 95 GLY I N 1
ATOM 14653 C CA . GLY I 1 79 ? -39.310 25.853 24.375 1.00 54.56 95 GLY I CA 1
ATOM 14654 C C . GLY I 1 79 ? -40.495 26.410 25.122 1.00 59.53 95 GLY I C 1
ATOM 14655 O O . GLY I 1 79 ? -41.094 27.389 24.666 1.00 60.43 95 GLY I O 1
ATOM 14659 N N . ASN I 1 80 ? -40.855 25.813 26.256 1.00 61.30 96 ASN I N 1
ATOM 14660 C CA . ASN I 1 80 ? -41.987 26.252 27.069 1.00 58.84 96 ASN I CA 1
ATOM 14661 C C . ASN I 1 80 ? -41.485 26.519 28.482 1.00 59.16 96 ASN I C 1
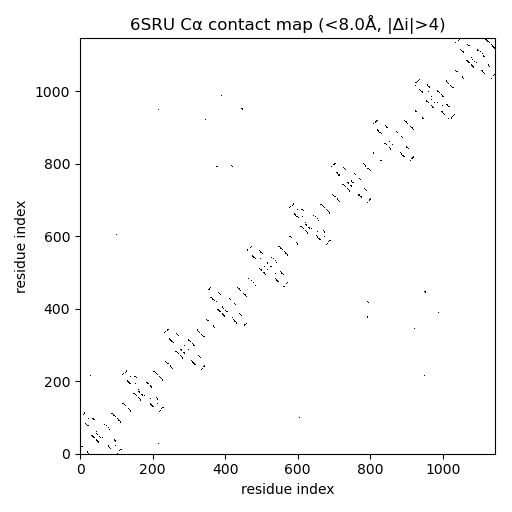ATOM 14662 O O . ASN I 1 80 ? -41.202 25.579 29.233 1.00 60.65 96 ASN I O 1
ATOM 14673 N N . ALA I 1 81 ? -41.369 27.799 28.836 1.00 53.94 97 ALA I N 1
ATOM 14674 C CA . ALA I 1 81 ? -40.948 28.203 30.178 1.00 52.94 97 ALA I CA 1
ATOM 14675 C C . ALA I 1 81 ? -42.158 28.278 31.112 1.00 58.84 97 ALA I C 1
ATOM 14676 O O . ALA I 1 81 ? -42.512 29.325 31.653 1.00 58.88 97 ALA I O 1
ATOM 14683 N N . ALA I 1 82 ? -42.796 27.124 31.292 1.00 61.94 98 ALA I N 1
ATOM 14684 C CA . ALA I 1 82 ? -44.056 27.051 32.017 1.00 61.91 98 ALA I CA 1
ATOM 14685 C C . ALA I 1 82 ? -43.832 27.187 33.516 1.00 50.48 98 ALA I C 1
ATOM 14686 O O . ALA I 1 82 ? -42.965 26.522 34.088 1.00 71.65 98 ALA I O 1
ATOM 14693 N N . LEU I 1 83 ? -44.622 28.050 34.150 1.00 54.62 99 LEU I N 1
ATOM 14694 C CA . LEU I 1 83 ? -44.601 28.210 35.598 1.00 57.75 99 LEU I CA 1
ATOM 14695 C C . LEU I 1 83 ? -45.646 27.287 36.216 1.00 59.01 99 LEU I C 1
ATOM 14696 O O . LEU I 1 83 ? -46.840 27.408 35.921 1.00 55.25 99 LEU I O 1
ATOM 14712 N N . GLN I 1 84 ? -45.199 26.374 37.069 1.00 58.23 100 GLN I N 1
ATOM 14713 C CA . GLN I 1 84 ? -46.077 25.437 37.759 1.00 63.21 100 GLN I CA 1
ATOM 14714 C C . GLN I 1 84 ? -46.211 25.873 39.211 1.00 63.02 100 GLN I C 1
ATOM 14715 O O . GLN I 1 84 ? -45.210 25.977 39.925 1.00 64.39 100 GLN I O 1
ATOM 14729 N N . ILE I 1 85 ? -47.439 26.139 39.639 1.00 59.70 101 ILE I N 1
ATOM 14730 C CA . ILE I 1 85 ? -47.735 26.494 41.025 1.00 52.89 101 ILE I CA 1
ATOM 14731 C C . ILE I 1 85 ? -48.588 25.380 41.613 1.00 62.12 101 ILE I C 1
ATOM 14732 O O . ILE I 1 85 ? -49.694 25.108 41.127 1.00 64.66 101 ILE I O 1
ATOM 14748 N N . THR I 1 86 ? -48.078 24.735 42.655 1.00 62.82 102 THR I N 1
ATOM 14749 C CA . THR I 1 86 ? -48.815 23.688 43.346 1.00 60.90 102 THR I CA 1
ATOM 14750 C C . THR I 1 86 ? -49.563 24.271 44.539 1.00 71.12 102 THR I C 1
ATOM 14751 O O . THR I 1 86 ? -49.122 25.240 45.164 1.00 67.99 102 THR I O 1
ATOM 14762 N N . ASP I 1 87 ? -50.716 23.669 44.846 1.00 63.94 103 ASP I N 1
ATOM 14763 C CA . ASP I 1 87 ? -51.479 24.004 46.049 1.00 70.07 103 ASP I CA 1
ATOM 14764 C C . ASP I 1 87 ? -51.782 25.505 46.102 1.00 73.22 103 ASP I C 1
ATOM 14765 O O . ASP I 1 87 ? -51.398 26.217 47.032 1.00 76.37 103 ASP I O 1
ATOM 14774 N N . VAL I 1 88 ? -52.503 25.969 45.078 1.00 68.38 104 VAL I N 1
ATOM 14775 C CA . VAL I 1 88 ? -52.719 27.397 44.906 1.00 75.96 104 VAL I CA 1
ATOM 14776 C C . VAL I 1 88 ? -53.522 27.970 46.073 1.00 71.72 104 VAL I C 1
ATOM 14777 O O . VAL I 1 88 ? -54.364 27.296 46.679 1.00 74.07 104 VAL I O 1
ATOM 14790 N N . LYS I 1 89 ? -53.257 29.238 46.381 1.00 68.87 105 LYS I N 1
ATOM 14791 C CA . LYS I 1 89 ? -53.941 29.992 47.424 1.00 70.94 105 LYS I CA 1
ATOM 14792 C C . LYS I 1 89 ? -54.560 31.247 46.817 1.00 62.57 105 LYS I C 1
ATOM 14793 O O . LYS I 1 89 ? -54.279 31.614 45.672 1.00 61.35 105 LYS I O 1
ATOM 14802 N N . LEU I 1 90 ? -55.444 31.896 47.585 1.00 67.02 106 LEU I N 1
ATOM 14803 C CA . LEU I 1 90 ? -56.234 33.097 47.185 1.00 71.34 106 LEU I CA 1
ATOM 14804 C C . LEU I 1 90 ? -55.357 34.349 47.039 1.00 57.42 106 LEU I C 1
ATOM 14805 O O . LEU I 1 90 ? -55.785 35.272 46.318 1.00 61.86 106 LEU I O 1
ATOM 14821 N N . GLN I 1 91 ? -54.187 34.388 47.685 1.00 62.94 107 GLN I N 1
ATOM 14822 C CA . GLN I 1 91 ? -53.259 35.553 47.671 1.00 69.69 107 GLN I CA 1
ATOM 14823 C C . GLN I 1 91 ? -52.381 35.570 46.410 1.00 66.73 107 GLN I C 1
ATOM 14824 O O . GLN I 1 91 ? -51.765 36.623 46.151 1.00 69.50 107 GLN I O 1
ATOM 14838 N N . ASP I 1 92 ? -52.321 34.466 45.657 1.00 64.02 108 ASP I N 1
ATOM 14839 C CA . ASP I 1 92 ? -51.481 34.335 44.434 1.00 69.04 108 ASP I CA 1
ATOM 14840 C C . ASP I 1 92 ? -52.225 34.876 43.211 1.00 66.23 108 ASP I C 1
ATOM 14841 O O . ASP I 1 92 ? -51.539 35.287 42.253 1.00 66.92 108 ASP I O 1
ATOM 14850 N N . ALA I 1 93 ? -53.563 34.858 43.233 1.00 62.22 109 ALA I N 1
ATOM 14851 C CA . ALA I 1 93 ? -54.421 35.389 42.147 1.00 59.90 109 ALA I CA 1
ATOM 14852 C C . ALA I 1 93 ? -53.901 36.790 41.807 1.00 59.90 109 ALA I C 1
ATOM 14853 O O . ALA I 1 93 ? -53.820 37.618 42.743 1.00 53.57 109 ALA I O 1
ATOM 14860 N N . GLY I 1 94 ? -53.646 37.111 40.520 1.00 58.79 110 GLY I N 1
ATOM 14861 C CA . GLY I 1 94 ? -53.036 38.359 40.118 1.00 49.47 110 GLY I CA 1
ATOM 14862 C C . GLY I 1 94 ? -52.441 38.244 38.730 1.00 65.18 110 GLY I C 1
ATOM 14863 O O . GLY I 1 94 ? -52.616 37.249 38.035 1.00 62.32 110 GLY I O 1
ATOM 14867 N N . VAL I 1 95 ? -51.720 39.292 38.347 1.00 68.94 111 VAL I N 1
ATOM 14868 C CA . VAL I 1 95 ? -51.129 39.403 37.018 1.00 72.12 111 VAL I CA 1
ATOM 14869 C C . VAL I 1 95 ? -49.683 38.929 37.099 1.00 53.21 111 VAL I C 1
ATOM 14870 O O . VAL I 1 95 ? -48.840 39.577 37.729 1.00 61.47 111 VAL I O 1
ATOM 14874 N N . TYR I 1 96 ? -49.395 37.798 36.459 1.00 62.28 112 TYR I N 1
ATOM 14875 C CA . TYR I 1 96 ? -48.038 37.283 36.353 1.00 68.56 112 TYR I CA 1
ATOM 14876 C C . TYR I 1 96 ? -47.379 37.809 35.083 1.00 64.73 112 TYR I C 1
ATOM 14877 O O . TYR I 1 96 ? -48.033 37.959 34.047 1.00 64.84 112 TYR I O 1
ATOM 14895 N N . CYS I 1 97 ? -46.080 38.085 35.167 1.00 65.26 113 CYS I N 1
ATOM 14896 C CA . CYS I 1 97 ? -45.292 38.549 34.031 1.00 62.70 113 CYS I CA 1
ATOM 14897 C C . CYS I 1 97 ? -44.216 37.517 33.715 1.00 61.89 113 CYS I C 1
ATOM 14898 O O . CYS I 1 97 ? -43.440 37.136 34.597 1.00 58.19 113 CYS I O 1
ATOM 14906 N N . CYS I 1 98 ? -44.175 37.064 32.463 1.00 63.33 114 CYS I N 1
ATOM 14907 C CA . CYS I 1 98 ? -43.193 36.088 31.999 1.00 56.36 114 CYS I CA 1
ATOM 14908 C C . CYS I 1 98 ? -42.172 36.799 31.119 1.00 53.15 114 CYS I C 1
ATOM 14909 O O . CYS I 1 98 ? -42.523 37.330 30.060 1.00 61.32 114 CYS I O 1
ATOM 14916 N N . ILE I 1 99 ? -40.914 36.800 31.555 1.00 63.03 115 ILE I N 1
ATOM 14917 C CA . ILE I 1 99 ? -39.839 37.547 30.907 1.00 61.53 115 ILE I CA 1
ATOM 14918 C C . ILE I 1 99 ? -38.771 36.551 30.477 1.00 58.31 115 ILE I C 1
ATOM 14919 O O . ILE I 1 99 ? -38.246 35.802 31.310 1.00 68.79 115 ILE I O 1
ATOM 14935 N N . ILE I 1 100 ? -38.444 36.544 29.185 1.00 61.61 116 ILE I N 1
ATOM 14936 C CA . ILE I 1 100 ? -37.485 35.597 28.631 1.00 58.01 116 ILE I CA 1
ATOM 14937 C C . ILE I 1 100 ? -36.437 36.345 27.820 1.00 60.70 116 ILE I C 1
ATOM 14938 O O . ILE I 1 100 ? -36.750 37.313 27.118 1.00 62.47 116 ILE I O 1
ATOM 14954 N N . SER I 1 101 ? -35.189 35.886 27.915 1.00 58.12 117 SER I N 1
ATOM 14955 C CA . SER I 1 101 ? -34.092 36.380 27.089 1.00 51.52 117 SER I CA 1
ATOM 14956 C C . SER I 1 101 ? -33.349 35.180 26.519 1.00 54.41 117 SER I C 1
ATOM 14957 O O . SER I 1 101 ? -32.794 34.375 27.273 1.00 56.38 117 SER I O 1
ATOM 14965 N N . TYR I 1 102 ? -33.348 35.058 25.192 1.00 56.02 118 TYR I N 1
ATOM 14966 C CA . TYR I 1 102 ? -32.724 33.930 24.508 1.00 54.71 118 TYR I CA 1
ATOM 14967 C C . TYR I 1 102 ? -32.527 34.281 23.036 1.00 54.09 118 TYR I C 1
ATOM 14968 O O . TYR I 1 102 ? -33.356 33.919 22.194 1.00 72.19 118 TYR I O 1
ATOM 14986 N N . GLY I 1 103 ? -31.443 34.983 22.716 1.00 55.15 119 GLY I N 1
ATOM 14987 C CA . GLY I 1 103 ? -31.301 35.552 21.394 1.00 61.21 119 GLY I CA 1
ATOM 14988 C C . GLY I 1 103 ? -32.419 36.538 21.131 1.00 77.35 119 GLY I C 1
ATOM 14989 O O . GLY I 1 103 ? -33.095 36.474 20.099 1.00 66.85 119 GLY I O 1
ATOM 14993 N N . GLY I 1 104 ? -32.624 37.454 22.078 1.00 79.99 120 GLY I N 1
ATOM 14994 C CA . GLY I 1 104 ? -33.743 38.375 22.044 1.00 74.13 120 GLY I CA 1
ATOM 14995 C C . GLY I 1 104 ? -34.524 38.341 23.343 1.00 69.78 120 GLY I C 1
ATOM 14996 O O . GLY I 1 104 ? -34.485 37.337 24.058 1.00 71.18 120 GLY I O 1
ATOM 15000 N N . ALA I 1 105 ? -35.241 39.420 23.659 1.00 64.29 121 ALA I N 1
ATOM 15001 C CA . ALA I 1 105 ? -35.981 39.536 24.909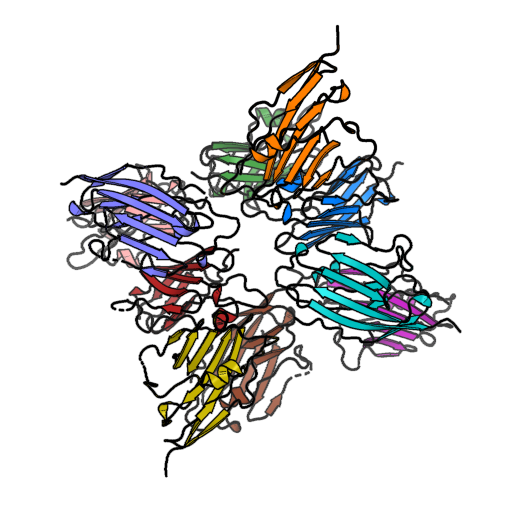 1.00 59.31 121 ALA I CA 1
ATOM 15002 C C . ALA I 1 105 ? -37.414 39.974 24.636 1.00 60.70 121 ALA I C 1
ATOM 15003 O O . ALA I 1 105 ? -37.682 40.703 23.679 1.00 63.84 121 ALA I O 1
ATOM 15010 N N . ASP I 1 106 ? -38.333 39.538 25.497 1.00 67.62 122 ASP I N 1
ATOM 15011 C CA . ASP I 1 106 ? -39.749 39.865 25.348 1.00 70.75 122 ASP I CA 1
ATOM 15012 C C . ASP I 1 106 ? -40.445 39.654 26.693 1.00 72.66 122 ASP I C 1
ATOM 15013 O O . ASP I 1 106 ? -39.839 39.190 27.663 1.00 69.68 122 ASP I O 1
ATOM 15022 N N . TYR I 1 107 ? -41.741 39.987 26.731 1.00 77.69 123 TYR I N 1
ATOM 15023 C CA . TYR I 1 107 ? -42.487 40.220 27.968 1.00 69.08 123 TYR I CA 1
ATOM 15024 C C . TYR I 1 107 ? -43.956 39.916 27.710 1.00 68.53 123 TYR I C 1
ATOM 15025 O O . TYR I 1 107 ? -44.526 40.436 26.748 1.00 66.66 123 TYR I O 1
ATOM 15043 N N . LYS I 1 108 ? -44.569 39.085 28.555 1.00 70.58 124 LYS I N 1
ATOM 15044 C CA . LYS I 1 108 ? -45.979 38.735 28.395 1.00 67.06 124 LYS I CA 1
ATOM 15045 C C . LYS I 1 108 ? -46.666 38.652 29.749 1.00 60.04 124 LYS I C 1
ATOM 15046 O O . LYS I 1 108 ? -46.183 37.962 30.651 1.00 56.75 124 LYS I O 1
ATOM 15050 N N . ARG I 1 109 ? -47.795 39.345 29.882 1.00 64.54 125 ARG I N 1
ATOM 15051 C CA . ARG I 1 109 ? -48.607 39.297 31.088 1.00 62.65 125 ARG I CA 1
ATOM 15052 C C . ARG I 1 109 ? -49.622 38.157 31.004 1.00 56.69 125 ARG I C 1
ATOM 15053 O O . ARG I 1 109 ? -50.140 37.839 29.931 1.00 63.52 125 ARG I O 1
ATOM 15074 N N . ILE I 1 110 ? -49.891 37.538 32.153 1.00 63.27 126 ILE I N 1
ATOM 15075 C CA . ILE I 1 110 ? -50.851 36.441 32.267 1.00 60.56 126 ILE I CA 1
ATOM 15076 C C . ILE I 1 110 ? -51.576 36.586 33.600 1.00 64.18 126 ILE I C 1
ATOM 15077 O O . ILE I 1 110 ? -50.937 36.800 34.637 1.00 69.55 126 ILE I O 1
ATOM 15093 N N . THR I 1 111 ? -52.902 36.460 33.578 1.00 75.20 127 THR I N 1
ATOM 15094 C CA . THR I 1 111 ? -53.727 36.668 34.762 1.00 64.02 127 THR I CA 1
ATOM 15095 C C . THR I 1 111 ? -54.177 35.331 35.339 1.00 65.19 127 THR I C 1
ATOM 15096 O O . THR I 1 111 ? -54.607 34.440 34.598 1.00 70.29 127 THR I O 1
ATOM 15107 N N . LEU I 1 112 ? -54.079 35.202 36.660 1.00 51.80 128 LEU I N 1
ATOM 15108 C CA . LEU I 1 112 ? -54.541 34.027 37.389 1.00 63.11 128 LEU I CA 1
ATOM 15109 C C . LEU I 1 112 ? -55.688 34.440 38.303 1.00 73.64 128 LEU I C 1
ATOM 15110 O O . LEU I 1 112 ? -55.540 35.365 39.109 1.00 69.25 128 LEU I O 1
ATOM 15126 N N . LYS I 1 113 ? -56.827 33.766 38.163 1.00 60.68 129 LYS I N 1
ATOM 15127 C CA . LYS I 1 113 ? -57.956 33.910 39.072 1.00 72.73 129 LYS I CA 1
ATOM 15128 C C . LYS I 1 113 ? -58.096 32.631 39.888 1.00 67.83 129 LYS I C 1
ATOM 15129 O O . LYS I 1 113 ? -57.906 31.528 39.366 1.00 64.30 129 LYS I O 1
ATOM 15133 N N . VAL I 1 114 ? -58.428 32.780 41.168 1.00 53.09 130 VAL I N 1
ATOM 15134 C CA . VAL I 1 114 ? -58.523 31.653 42.089 1.00 74.39 130 VAL I CA 1
ATOM 15135 C C . VAL I 1 114 ? -59.899 31.673 42.745 1.00 83.16 130 VAL I C 1
ATOM 15136 O O . VAL I 1 114 ? -60.224 32.610 43.486 1.00 66.63 130 VAL I O 1
ATOM 15149 N N . ASN I 1 115 ? -60.706 30.650 42.459 1.00 82.73 131 ASN I N 1
ATOM 15150 C CA . ASN I 1 115 ? -62.013 30.507 43.081 1.00 64.64 131 ASN I CA 1
ATOM 15151 C C . ASN I 1 115 ? -61.881 29.813 44.428 1.00 73.80 131 ASN I C 1
ATOM 15152 O O . ASN I 1 115 ? -61.155 28.827 44.572 1.00 68.23 131 ASN I O 1
ATOM 15163 N N . ALA I 1 116 ? -62.589 30.340 45.425 1.00 88.42 132 ALA I N 1
ATOM 15164 C CA . ALA I 1 116 ? -62.607 29.749 46.755 1.00 78.45 132 ALA I CA 1
ATOM 15165 C C . ALA I 1 116 ? -63.570 28.569 46.804 1.00 81.71 132 ALA I C 1
ATOM 15166 O O . ALA I 1 116 ? -64.435 28.424 45.937 1.00 77.45 132 ALA I O 1
ATOM 15173 N N . PRO I 1 117 ? -63.425 27.686 47.807 1.00 86.88 133 PRO I N 1
ATOM 15174 C CA . PRO I 1 117 ? -64.423 26.628 48.032 1.00 83.56 133 PRO I CA 1
ATOM 15175 C C . PRO I 1 117 ? -65.787 27.179 48.435 1.00 76.28 133 PRO I C 1
ATOM 15176 O O . PRO I 1 117 ? -65.897 28.379 48.681 1.00 78.17 133 PRO I O 1
ATOM 15187 N N . PHE J 1 3 ? -12.511 -12.403 51.703 1.00 84.55 19 PHE J N 1
ATOM 15188 C CA . PHE J 1 3 ? -11.759 -11.768 50.626 1.00 79.92 19 PHE J CA 1
ATOM 15189 C C . PHE J 1 3 ? -12.636 -11.605 49.385 1.00 75.89 19 PHE J C 1
ATOM 15190 O O . PHE J 1 3 ? -13.203 -12.573 48.878 1.00 78.14 19 PHE J O 1
ATOM 15206 N N . THR J 1 4 ? -12.738 -10.364 48.913 1.00 76.46 20 THR J N 1
ATOM 15207 C CA . THR J 1 4 ? -13.581 -10.011 47.781 1.00 74.12 20 THR J CA 1
ATOM 15208 C C . THR J 1 4 ? -12.896 -8.891 47.012 1.00 80.72 20 THR J C 1
ATOM 15209 O O . THR J 1 4 ? -12.319 -7.983 47.617 1.00 84.21 20 THR J O 1
ATOM 15220 N N . ILE J 1 5 ? -12.946 -8.961 45.683 1.00 71.03 21 ILE J N 1
ATOM 15221 C CA . ILE J 1 5 ? -12.369 -7.927 44.828 1.00 71.34 21 ILE J CA 1
ATOM 15222 C C . ILE J 1 5 ? -13.495 -7.054 44.298 1.00 85.21 21 ILE J C 1
ATOM 15223 O O . ILE J 1 5 ? -14.599 -7.540 44.015 1.00 86.49 21 ILE J O 1
ATOM 15239 N N . THR J 1 6 ? -13.218 -5.761 44.172 1.00 79.57 22 THR J N 1
ATOM 15240 C CA . THR J 1 6 ? -14.212 -4.773 43.782 1.00 62.61 22 THR J CA 1
ATOM 15241 C C . THR J 1 6 ? -13.860 -4.226 42.406 1.00 73.00 22 THR J C 1
ATOM 15242 O O . THR J 1 6 ? -12.744 -3.738 42.195 1.00 79.89 22 THR J O 1
ATOM 15253 N N . ALA J 1 7 ? -14.805 -4.319 41.473 1.00 85.08 23 ALA J N 1
ATOM 15254 C CA . ALA J 1 7 ? -14.690 -3.677 40.167 1.00 82.21 23 ALA J CA 1
ATOM 15255 C C . ALA J 1 7 ? -15.753 -2.589 40.087 1.00 84.04 23 ALA J C 1
ATOM 15256 O O . ALA J 1 7 ? -16.932 -2.893 39.840 1.00 75.08 23 ALA J O 1
ATOM 15263 N N . PRO J 1 8 ? -15.405 -1.314 40.293 1.00 93.05 24 PRO J N 1
ATOM 15264 C CA . PRO J 1 8 ? -16.459 -0.281 40.295 1.00 88.96 24 PRO J CA 1
ATOM 15265 C C . PRO J 1 8 ? -17.207 -0.224 38.975 1.00 95.56 24 PRO J C 1
ATOM 15266 O O . PRO J 1 8 ? -18.445 -0.246 38.958 1.00 95.06 24 PRO J O 1
ATOM 15277 N N . LYS J 1 9 ? -16.484 -0.161 37.861 1.00 91.04 25 LYS J N 1
ATOM 15278 C CA . LYS J 1 9 ? -17.091 -0.262 36.542 1.00 81.02 25 LYS J CA 1
ATOM 15279 C C . LYS J 1 9 ? -17.152 -1.728 36.123 1.00 86.99 25 LYS J C 1
ATOM 15280 O O . LYS J 1 9 ? -16.217 -2.499 36.363 1.00 89.13 25 LYS J O 1
ATOM 15299 N N . ASP J 1 10 ? -18.275 -2.108 35.516 1.00 91.19 26 ASP J N 1
ATOM 15300 C CA . ASP J 1 10 ? -18.549 -3.471 35.061 1.00 74.79 26 ASP J CA 1
ATOM 15301 C C . ASP J 1 10 ? -18.707 -3.509 33.547 1.00 79.30 26 ASP J C 1
ATOM 15302 O O . ASP J 1 10 ? -19.039 -4.558 32.983 1.00 70.68 26 ASP J O 1
ATOM 15311 N N . LEU J 1 11 ? -18.416 -2.399 32.873 1.00 73.23 27 LEU J N 1
ATOM 15312 C CA . LEU J 1 11 ? -18.598 -2.289 31.423 1.00 62.17 27 LEU J CA 1
ATOM 15313 C C . LEU J 1 11 ? -17.793 -1.097 30.942 1.00 71.10 27 LEU J C 1
ATOM 15314 O O . LEU J 1 11 ? -17.967 0.013 31.457 1.00 73.52 27 LEU J O 1
ATOM 15330 N N . TYR J 1 12 ? -16.908 -1.319 29.975 1.00 64.63 28 TYR J N 1
ATOM 15331 C CA . TYR J 1 12 ? -16.123 -0.261 29.356 1.00 66.12 28 TYR J CA 1
ATOM 15332 C C . TYR J 1 12 ? -16.442 -0.220 27.867 1.00 72.72 28 TYR J C 1
ATOM 15333 O O . TYR J 1 12 ? -16.337 -1.239 27.177 1.00 79.89 28 TYR J O 1
ATOM 15351 N N . VAL J 1 13 ? -16.850 0.949 27.383 1.00 68.05 29 VAL J N 1
ATOM 15352 C CA . VAL J 1 13 ? -17.040 1.213 25.960 1.00 73.35 29 VAL J CA 1
ATOM 15353 C C . VAL J 1 13 ? -15.881 2.092 25.508 1.00 66.36 29 VAL J C 1
ATOM 15354 O O . VAL J 1 13 ? -15.457 2.994 26.241 1.00 68.43 29 VAL J O 1
ATOM 15367 N N . VAL J 1 14 ? -15.266 1.783 24.381 1.00 68.63 30 VAL J N 1
ATOM 15368 C CA . VAL J 1 14 ? -14.033 2.469 23.932 1.00 64.66 30 VAL J CA 1
ATOM 15369 C C . VAL J 1 14 ? -14.016 2.466 22.414 1.00 70.76 30 VAL J C 1
ATOM 15370 O O . VAL J 1 14 ? -14.757 1.724 21.821 1.00 72.18 30 VAL J O 1
ATOM 15383 N N . GLU J 1 15 ? -13.182 3.303 21.827 1.00 77.78 31 GLU J N 1
ATOM 15384 C CA . GLU J 1 15 ? -13.023 3.473 20.390 1.00 76.36 31 GLU J CA 1
ATOM 15385 C C . GLU J 1 15 ? -11.834 2.665 19.885 1.00 77.31 31 GLU J C 1
ATOM 15386 O O . GLU J 1 15 ? -10.800 2.583 20.552 1.00 81.69 31 GLU J O 1
ATOM 15398 N N . TYR J 1 16 ? -11.990 2.066 18.703 1.00 68.37 32 TYR J N 1
ATOM 15399 C CA . TYR J 1 16 ? -10.877 1.412 18.023 1.00 75.69 32 TYR J CA 1
ATOM 15400 C C . TYR J 1 16 ? -9.654 2.317 18.034 1.00 84.55 32 TYR J C 1
ATOM 15401 O O . TYR J 1 16 ? -9.762 3.538 17.896 1.00 93.75 32 TYR J O 1
ATOM 15419 N N . GLY J 1 17 ? -8.484 1.710 18.225 1.00 83.47 33 GLY J N 1
ATOM 15420 C CA . GLY J 1 17 ? -7.237 2.441 18.273 1.00 75.32 33 GLY J CA 1
ATOM 15421 C C . GLY J 1 17 ? -6.905 3.085 19.603 1.00 73.02 33 GLY J C 1
ATOM 15422 O O . GLY J 1 17 ? -5.734 3.412 19.839 1.00 91.46 33 GLY J O 1
ATOM 15426 N N . SER J 1 18 ? -7.887 3.273 20.480 1.00 69.44 34 SER J N 1
ATOM 15427 C CA . SER J 1 18 ? -7.655 3.923 21.757 1.00 79.21 34 SER J CA 1
ATOM 15428 C C . SER J 1 18 ? -7.057 2.935 22.759 1.00 82.39 34 SER J C 1
ATOM 15429 O O . SER J 1 18 ? -6.798 1.768 22.448 1.00 88.31 34 SER J O 1
ATOM 15437 N N . ASN J 1 19 ? -6.832 3.409 23.982 1.00 68.67 35 ASN J N 1
ATOM 15438 C CA . ASN J 1 19 ? -6.394 2.571 25.088 1.00 67.72 35 ASN J CA 1
ATOM 15439 C C . ASN J 1 19 ? -7.529 2.394 26.089 1.00 78.28 35 ASN J C 1
ATOM 15440 O O . ASN J 1 19 ? -8.482 3.177 26.125 1.00 73.93 35 ASN J O 1
ATOM 15444 N N . VAL J 1 20 ? -7.417 1.347 26.905 1.00 70.62 36 VAL J N 1
ATOM 15445 C CA . VAL J 1 20 ? -8.339 1.125 28.009 1.00 60.92 36 VAL J CA 1
ATOM 15446 C C . VAL J 1 20 ? -7.546 0.643 29.217 1.00 67.67 36 VAL J C 1
ATOM 15447 O O . VAL J 1 20 ? -6.539 -0.059 29.084 1.00 71.34 36 VAL J O 1
ATOM 15460 N N . THR J 1 21 ? -8.013 1.018 30.406 1.00 62.17 37 THR J N 1
ATOM 15461 C CA . THR J 1 21 ? -7.514 0.463 31.664 1.00 65.34 37 THR J CA 1
ATOM 15462 C C . THR J 1 21 ? -8.735 0.029 32.470 1.00 72.17 37 THR J C 1
ATOM 15463 O O . THR J 1 21 ? -9.543 0.868 32.884 1.00 75.41 37 THR J O 1
ATOM 15474 N N . MET J 1 22 ? -8.866 -1.273 32.697 1.00 52.93 38 MET J N 1
ATOM 15475 C CA . MET J 1 22 ? -10.005 -1.843 33.407 1.00 62.13 38 MET J CA 1
ATOM 15476 C C . MET J 1 22 ? -9.595 -2.134 34.844 1.00 69.38 38 MET J C 1
ATOM 15477 O O . MET J 1 22 ? -8.708 -2.960 35.088 1.00 66.86 38 MET J O 1
ATOM 15491 N N . GLU J 1 23 ? -10.230 -1.439 35.787 1.00 67.10 39 GLU J N 1
ATOM 15492 C CA . GLU J 1 23 ? -9.836 -1.513 37.185 1.00 66.80 39 GLU J CA 1
ATOM 15493 C C . GLU J 1 23 ? -10.304 -2.826 37.800 1.00 60.27 39 GLU J C 1
ATOM 15494 O O . GLU J 1 23 ? -11.382 -3.332 37.479 1.00 67.73 39 GLU J O 1
ATOM 15506 N N . CYS J 1 24 ? -9.481 -3.376 38.693 1.00 62.15 40 CYS J N 1
ATOM 15507 C CA . CYS J 1 24 ? -9.838 -4.578 39.447 1.00 67.19 40 CYS J CA 1
ATOM 15508 C C . CYS J 1 24 ? -9.063 -4.508 40.761 1.00 74.87 40 CYS J C 1
ATOM 15509 O O . CYS J 1 24 ? -7.872 -4.830 40.799 1.00 74.83 40 CYS J O 1
ATOM 15516 N N . ARG J 1 25 ? -9.739 -4.084 41.823 1.00 64.92 41 ARG J N 1
ATOM 15517 C CA . ARG J 1 25 ? -9.092 -3.764 43.088 1.00 56.71 41 ARG J CA 1
ATOM 15518 C C . ARG J 1 25 ? -9.244 -4.895 44.095 1.00 69.30 41 ARG J C 1
ATOM 15519 O O . ARG J 1 25 ? -10.227 -5.636 44.087 1.00 73.25 41 ARG J O 1
ATOM 15540 N N . PHE J 1 26 ? -8.242 -5.024 44.959 1.00 65.30 42 PHE J N 1
ATOM 15541 C CA . PHE J 1 26 ? -8.215 -6.022 46.020 1.00 73.61 42 PHE J CA 1
ATOM 15542 C C . PHE J 1 26 ? -7.689 -5.370 47.289 1.00 80.66 42 PHE J C 1
ATOM 15543 O O . PHE J 1 26 ? -6.907 -4.413 47.222 1.00 89.48 42 PHE J O 1
ATOM 15560 N N . PRO J 1 27 ? -8.109 -5.855 48.456 1.00 90.93 43 PRO J N 1
ATOM 15561 C CA . PRO J 1 27 ? -7.737 -5.194 49.713 1.00 88.65 43 PRO J CA 1
ATOM 15562 C C . PRO J 1 27 ? -6.302 -5.484 50.120 1.00 92.56 43 PRO J C 1
ATOM 15563 O O . PRO J 1 27 ? -5.725 -6.519 49.778 1.00 81.45 43 PRO J O 1
ATOM 15574 N N . VAL J 1 28 ? -5.734 -4.547 50.877 1.00 92.68 44 VAL J N 1
ATOM 15575 C CA . VAL J 1 28 ? -4.349 -4.627 51.325 1.00 93.33 44 VAL J CA 1
ATOM 15576 C C . VAL J 1 28 ? -4.304 -4.342 52.818 1.00 93.08 44 VAL J C 1
ATOM 15577 O O . VAL J 1 28 ? -4.446 -3.184 53.234 1.00 80.59 44 VAL J O 1
ATOM 15590 N N . GLU J 1 29 ? -4.104 -5.387 53.617 1.00 99.25 45 GLU J N 1
ATOM 15591 C CA . GLU J 1 29 ? -3.916 -5.240 55.059 1.00 95.37 45 GLU J CA 1
ATOM 15592 C C . GLU J 1 29 ? -2.478 -4.791 55.307 1.00 87.40 45 GLU J C 1
ATOM 15593 O O . GLU J 1 29 ? -1.567 -5.604 55.473 1.00 90.92 45 GLU J O 1
ATOM 15597 N N . ARG J 1 30 ? -2.271 -3.473 55.324 1.00 90.37 46 ARG J N 1
ATOM 15598 C CA . ARG J 1 30 ? -0.960 -2.889 55.593 1.00 89.50 46 ARG J CA 1
ATOM 15599 C C . ARG J 1 30 ? 0.039 -3.216 54.486 1.00 87.42 46 ARG J C 1
ATOM 15600 O O . ARG J 1 30 ? -0.137 -2.780 53.343 1.00 87.29 46 ARG J O 1
ATOM 15604 N N . GLU J 1 31 ? 1.093 -3.962 54.809 1.00 90.06 47 GLU J N 1
ATOM 15605 C CA . GLU J 1 31 ? 2.160 -4.217 53.850 1.00 84.33 47 GLU J CA 1
ATOM 15606 C C . GLU J 1 31 ? 1.691 -5.169 52.749 1.00 88.86 47 GLU J C 1
ATOM 15607 O O . GLU J 1 31 ? 0.888 -6.076 52.972 1.00 87.20 47 GLU J O 1
ATOM 15619 N N . LEU J 1 32 ? 2.216 -4.957 51.543 1.00 72.92 48 LEU J N 1
ATOM 15620 C CA . LEU J 1 32 ? 1.904 -5.784 50.380 1.00 77.82 48 LEU J CA 1
ATOM 15621 C C . LEU J 1 32 ? 3.081 -6.699 50.067 1.00 73.44 48 LEU J C 1
ATOM 15622 O O . LEU J 1 32 ? 4.213 -6.229 49.902 1.00 65.20 48 LEU J O 1
ATOM 15638 N N . ASP J 1 33 ? 2.807 -7.999 49.966 1.00 72.96 49 ASP J N 1
ATOM 15639 C CA . ASP J 1 33 ? 3.821 -9.021 49.704 1.00 67.60 49 ASP J CA 1
ATOM 15640 C C . ASP J 1 33 ? 3.581 -9.577 48.304 1.00 61.19 49 ASP J C 1
ATOM 15641 O O . ASP J 1 33 ? 2.724 -10.444 48.111 1.00 61.13 49 ASP J O 1
ATOM 15650 N N . LEU J 1 34 ? 4.349 -9.080 47.327 1.00 50.92 50 LEU J N 1
ATOM 15651 C CA . LEU J 1 34 ? 4.144 -9.482 45.940 1.00 53.87 50 LEU J CA 1
ATOM 15652 C C . LEU J 1 34 ? 4.242 -10.993 45.762 1.00 52.88 50 LEU J C 1
ATOM 15653 O O . LEU J 1 34 ? 3.603 -11.556 44.865 1.00 48.18 50 LEU J O 1
ATOM 15669 N N . LEU J 1 35 ? 5.042 -11.665 46.592 1.00 55.02 51 LEU J N 1
ATOM 15670 C CA . LEU J 1 35 ? 5.203 -13.110 46.483 1.00 55.11 51 LEU J CA 1
ATOM 15671 C C . LEU J 1 35 ? 3.963 -13.878 46.910 1.00 58.02 51 LEU J C 1
ATOM 15672 O O . LEU J 1 35 ? 3.887 -15.087 46.660 1.00 56.27 51 LEU J O 1
ATOM 15688 N N . ALA J 1 36 ? 3.000 -13.212 47.538 1.00 53.49 52 ALA J N 1
ATOM 15689 C CA . ALA J 1 36 ? 1.741 -13.828 47.931 1.00 63.64 52 ALA J CA 1
ATOM 15690 C C . ALA J 1 36 ? 0.593 -13.464 47.000 1.00 47.81 52 ALA J C 1
ATOM 15691 O O . ALA J 1 36 ? -0.548 -13.858 47.259 1.00 48.17 52 ALA J O 1
ATOM 15698 N N . LEU J 1 37 ? 0.871 -12.731 45.928 1.00 53.33 53 LEU J N 1
ATOM 15699 C CA . LEU J 1 37 ? -0.152 -12.221 45.029 1.00 48.11 53 LEU J CA 1
ATOM 15700 C C . LEU J 1 37 ? -0.199 -13.040 43.747 1.00 54.04 53 LEU J C 1
ATOM 15701 O O . LEU J 1 37 ? 0.840 -13.398 43.184 1.00 51.91 53 LEU J O 1
ATOM 15717 N N . VAL J 1 38 ? -1.414 -13.334 43.292 1.00 56.96 54 VAL J N 1
ATOM 15718 C CA . VAL J 1 38 ? -1.652 -13.999 42.017 1.00 40.74 54 VAL J CA 1
ATOM 15719 C C . VAL J 1 38 ? -2.751 -13.237 41.291 1.00 51.06 54 VAL J C 1
ATOM 15720 O O . VAL J 1 38 ? -3.828 -13.008 41.853 1.00 60.22 54 VAL J O 1
ATOM 15733 N N . VAL J 1 39 ? -2.481 -12.846 40.047 1.00 46.37 55 VAL J N 1
ATOM 15734 C CA . VAL J 1 39 ? -3.455 -12.156 39.211 1.00 45.10 55 VAL J CA 1
ATOM 15735 C C . VAL J 1 39 ? -3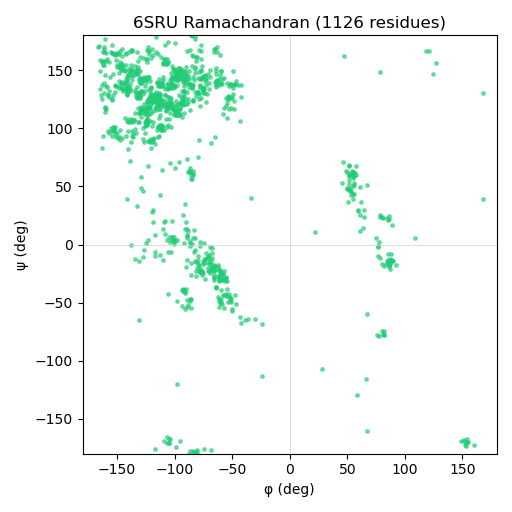.510 -12.847 37.856 1.00 51.48 55 VAL J C 1
ATOM 15736 O O . VAL J 1 39 ? -2.469 -13.105 37.241 1.00 47.79 55 VAL J O 1
ATOM 15749 N N . TYR J 1 40 ? -4.723 -13.151 37.399 1.00 44.16 56 TYR J N 1
ATOM 15750 C CA . TYR J 1 40 ? -4.971 -13.578 36.031 1.00 41.79 56 TYR J CA 1
ATOM 15751 C C . TYR J 1 40 ? -6.017 -12.657 35.410 1.00 48.17 56 TYR J C 1
ATOM 15752 O O . TYR J 1 40 ? -6.989 -12.275 36.072 1.00 42.20 56 TYR J O 1
ATOM 15770 N N . TRP J 1 41 ? -5.818 -12.301 34.145 1.00 41.54 57 TRP J N 1
ATOM 15771 C CA . TRP J 1 41 ? -6.863 -11.714 33.318 1.00 52.77 57 TRP J CA 1
ATOM 15772 C C . TRP J 1 41 ? -7.134 -12.668 32.162 1.00 46.69 57 TRP J C 1
ATOM 15773 O O . TRP J 1 41 ? -6.198 -13.117 31.489 1.00 52.92 57 TRP J O 1
ATOM 15794 N N . GLU J 1 42 ? -8.404 -12.987 31.947 1.00 45.41 58 GLU J N 1
ATOM 15795 C CA . GLU J 1 42 ? -8.837 -13.855 30.864 1.00 51.83 58 GLU J CA 1
ATOM 15796 C C . GLU J 1 42 ? -9.870 -13.117 30.026 1.00 53.39 58 GLU J C 1
ATOM 15797 O O . GLU J 1 42 ? -10.483 -12.144 30.474 1.00 55.25 58 GLU J O 1
ATOM 15809 N N . LYS J 1 43 ? -10.055 -13.581 28.792 1.00 62.93 59 LYS J N 1
ATOM 15810 C CA . LYS J 1 43 ? -11.140 -13.087 27.941 1.00 64.58 59 LYS J CA 1
ATOM 15811 C C . LYS J 1 43 ? -11.766 -14.305 27.263 1.00 55.50 59 LYS J C 1
ATOM 15812 O O . LYS J 1 43 ? -11.305 -14.743 26.205 1.00 67.65 59 LYS J O 1
ATOM 15831 N N . GLU J 1 44 ? -12.811 -14.847 27.878 1.00 75.83 60 GLU J N 1
ATOM 15832 C CA . GLU J 1 44 ? -13.595 -15.926 27.283 1.00 65.79 60 GLU J CA 1
ATOM 15833 C C . GLU J 1 44 ? -12.690 -17.077 26.844 1.00 75.86 60 GLU J C 1
ATOM 15834 O O . GLU J 1 44 ? -12.611 -17.440 25.669 1.00 87.79 60 GLU J O 1
ATOM 15846 N N . ASP J 1 45 ? -11.990 -17.644 27.823 1.00 69.46 61 ASP J N 1
ATOM 15847 C CA . ASP J 1 45 ? -11.099 -18.799 27.671 1.00 94.36 61 ASP J CA 1
ATOM 15848 C C . ASP J 1 45 ? -9.779 -18.438 27.000 1.00 79.26 61 ASP J C 1
ATOM 15849 O O . ASP J 1 45 ? -8.977 -19.346 26.712 1.00 84.75 61 ASP J O 1
ATOM 15853 N N . GLU J 1 46 ? -9.519 -17.162 26.738 1.00 70.52 62 GLU J N 1
ATOM 15854 C CA . GLU J 1 46 ? -8.221 -16.692 26.271 1.00 66.09 62 GLU J CA 1
ATOM 15855 C C . GLU J 1 46 ? -7.492 -16.038 27.437 1.00 58.28 62 GLU J C 1
ATOM 15856 O O . GLU J 1 46 ? -8.042 -15.145 28.087 1.00 75.47 62 GLU J O 1
ATOM 15868 N N . GLN J 1 47 ? -6.271 -16.485 27.712 1.00 55.36 63 GLN J N 1
ATOM 15869 C CA . GLN J 1 47 ? -5.454 -15.833 28.729 1.00 60.21 63 GLN J CA 1
ATOM 15870 C C . GLN J 1 47 ? -4.837 -14.572 28.138 1.00 55.17 63 GLN J C 1
ATOM 15871 O O . GLN J 1 47 ? -4.249 -14.607 27.052 1.00 57.20 63 GLN J O 1
ATOM 15885 N N . VAL J 1 48 ? -4.978 -13.458 28.848 1.00 43.31 64 VAL J N 1
ATOM 15886 C CA . VAL J 1 48 ? -4.427 -12.180 28.414 1.00 56.99 64 VAL J CA 1
ATOM 15887 C C . VAL J 1 48 ? -3.094 -11.892 29.090 1.00 58.64 64 VAL J C 1
ATOM 15888 O O . VAL J 1 48 ? -2.118 -11.530 28.434 1.00 54.04 64 VAL J O 1
ATOM 15901 N N . ILE J 1 49 ? -3.040 -12.048 30.409 1.00 52.07 65 ILE J N 1
ATOM 15902 C CA . ILE J 1 49 ? -1.840 -11.742 31.172 1.00 55.28 65 ILE J CA 1
ATOM 15903 C C . ILE J 1 49 ? -1.971 -12.363 32.555 1.00 45.62 65 ILE J C 1
ATOM 15904 O O . ILE J 1 49 ? -3.079 -12.500 33.084 1.00 50.00 65 ILE J O 1
ATOM 15920 N N . GLN J 1 50 ? -0.844 -12.750 33.146 1.00 49.20 66 GLN J N 1
ATOM 15921 C CA . GLN J 1 50 ? -0.833 -13.286 34.499 1.00 42.87 66 GLN J CA 1
ATOM 15922 C C . GLN J 1 50 ? 0.354 -12.714 35.259 1.00 56.85 66 GLN J C 1
ATOM 15923 O O . GLN J 1 50 ? 1.361 -12.316 34.672 1.00 52.13 66 GLN J O 1
ATOM 15937 N N . PHE J 1 51 ? 0.213 -12.673 36.580 1.00 49.98 67 PHE J N 1
ATOM 15938 C CA . PHE J 1 51 ? 1.259 -12.207 37.488 1.00 41.24 67 PHE J CA 1
ATOM 15939 C C . PHE J 1 51 ? 1.201 -13.125 38.702 1.00 42.10 67 PHE J C 1
ATOM 15940 O O . PHE J 1 51 ? 0.266 -13.031 39.506 1.00 44.70 67 PHE J O 1
ATOM 15957 N N . VAL J 1 52 ? 2.179 -14.020 38.823 1.00 48.71 68 VAL J N 1
ATOM 15958 C CA . VAL J 1 52 ? 2.145 -15.106 39.798 1.00 46.00 68 VAL J CA 1
ATOM 15959 C C . VAL J 1 52 ? 3.402 -15.017 40.648 1.00 41.19 68 VAL J C 1
ATOM 15960 O O . VAL J 1 52 ? 4.504 -15.334 40.180 1.00 45.35 68 VAL J O 1
ATOM 15973 N N . ALA J 1 53 ? 3.237 -14.608 41.905 1.00 46.30 69 ALA J N 1
ATOM 15974 C CA . ALA J 1 53 ? 4.349 -14.517 42.847 1.00 44.02 69 ALA J CA 1
ATOM 15975 C C . ALA J 1 53 ? 5.526 -13.762 42.232 1.00 47.58 69 ALA J C 1
ATOM 15976 O O . ALA J 1 53 ? 6.675 -14.205 42.271 1.00 44.04 69 ALA J O 1
ATOM 15983 N N . GLY J 1 54 ? 5.223 -12.606 41.647 1.00 36.70 70 GLY J N 1
ATOM 15984 C CA . GLY J 1 54 ? 6.225 -11.745 41.064 1.00 33.16 70 GLY J CA 1
ATOM 15985 C C . GLY J 1 54 ? 6.593 -12.050 39.630 1.00 50.42 70 GLY J C 1
ATOM 15986 O O . GLY J 1 54 ? 7.229 -11.207 38.978 1.00 58.04 70 GLY J O 1
ATOM 15990 N N . GLU J 1 55 ? 6.222 -13.219 39.120 1.00 45.86 71 GLU J N 1
ATOM 15991 C CA . GLU J 1 55 ? 6.561 -13.632 37.766 1.00 38.38 71 GLU J CA 1
ATOM 15992 C C . GLU J 1 55 ? 5.405 -13.295 36.832 1.00 39.88 71 GLU J C 1
ATOM 15993 O O . GLU J 1 55 ? 4.295 -13.812 36.997 1.00 57.11 71 GLU J O 1
ATOM 16005 N N . GLU J 1 56 ? 5.667 -12.426 35.863 1.00 48.74 72 GLU J N 1
ATOM 16006 C CA . GLU J 1 56 ? 4.692 -12.051 34.851 1.00 51.21 72 GLU J CA 1
ATOM 16007 C C . GLU J 1 56 ? 4.913 -12.885 33.595 1.00 52.70 72 GLU J C 1
ATOM 16008 O O . GLU J 1 56 ? 6.028 -13.333 33.314 1.00 61.36 72 GLU J O 1
ATOM 16020 N N . ASP J 1 57 ? 3.835 -13.096 32.841 1.00 60.03 73 ASP J N 1
ATOM 16021 C CA . ASP J 1 57 ? 3.889 -13.945 31.659 1.00 69.13 73 ASP J CA 1
ATOM 16022 C C . ASP J 1 57 ? 2.730 -13.588 30.739 1.00 69.01 73 ASP J C 1
ATOM 16023 O O . ASP J 1 57 ? 1.603 -13.409 31.202 1.00 64.91 73 ASP J O 1
ATOM 16032 N N . LEU J 1 58 ? 3.017 -13.477 29.446 1.00 66.88 74 LEU J N 1
ATOM 16033 C CA . LEU J 1 58 ? 1.971 -13.333 28.438 1.00 71.54 74 LEU J CA 1
ATOM 16034 C C . LEU J 1 58 ? 1.698 -14.709 27.819 1.00 67.62 74 LEU J C 1
ATOM 16035 O O . LEU J 1 58 ? 1.570 -14.846 26.603 1.00 76.70 74 LEU J O 1
ATOM 16051 N N . HIS J 1 62 ? 2.339 -15.852 22.465 1.00 82.44 78 HIS J N 1
ATOM 16052 C CA . HIS J 1 62 ? 1.655 -16.197 21.227 1.00 93.23 78 HIS J CA 1
ATOM 16053 C C . HIS J 1 62 ? 0.181 -15.791 21.276 1.00 95.56 78 HIS J C 1
ATOM 16054 O O . HIS J 1 62 ? -0.606 -16.175 20.412 1.00 97.77 78 HIS J O 1
ATOM 16057 N N . SER J 1 63 ? -0.184 -15.012 22.290 1.00 99.23 79 SER J N 1
ATOM 16058 C CA . SER J 1 63 ? -1.563 -14.586 22.452 1.00 95.20 79 SER J CA 1
ATOM 16059 C C . SER J 1 63 ? -1.891 -13.457 21.477 1.00 83.28 79 SER J C 1
ATOM 16060 O O . SER J 1 63 ? -1.009 -12.848 20.861 1.00 90.53 79 SER J O 1
ATOM 16064 N N . ASN J 1 64 ? -3.189 -13.177 21.338 1.00 76.65 80 ASN J N 1
ATOM 16065 C CA . ASN J 1 64 ? -3.657 -12.095 20.476 1.00 75.48 80 ASN J CA 1
ATOM 16066 C C . ASN J 1 64 ? -3.426 -10.717 21.074 1.00 77.18 80 ASN J C 1
ATOM 16067 O O . ASN J 1 64 ? -3.911 -9.725 20.522 1.00 79.81 80 ASN J O 1
ATOM 16078 N N . PHE J 1 65 ? -2.824 -10.585 22.249 1.00 75.56 81 PHE J N 1
ATOM 16079 C CA . PHE J 1 65 ? -2.425 -9.284 22.819 1.00 74.55 81 PHE J CA 1
ATOM 16080 C C . PHE J 1 65 ? -0.904 -9.208 22.824 1.00 79.23 81 PHE J C 1
ATOM 16081 O O . PHE J 1 65 ? -0.348 -8.967 23.885 1.00 76.44 81 PHE J O 1
ATOM 16098 N N . ARG J 1 66 ? -0.330 -9.220 21.627 1.00 80.82 82 ARG J N 1
ATOM 16099 C CA . ARG J 1 66 ? 1.106 -9.366 21.294 1.00 87.58 82 ARG J CA 1
ATOM 16100 C C . ARG J 1 66 ? 1.918 -8.522 22.262 1.00 80.85 82 ARG J C 1
ATOM 16101 O O . ARG J 1 66 ? 2.674 -9.104 23.014 1.00 94.56 82 ARG J O 1
ATOM 16105 N N . GLY J 1 67 ? 1.822 -7.212 22.217 1.00 64.76 83 GLY J N 1
ATOM 16106 C CA . GLY J 1 67 ? 2.541 -6.397 23.198 1.00 75.63 83 GLY J CA 1
ATOM 16107 C C . GLY J 1 67 ? 1.688 -5.231 23.600 1.00 81.23 83 GLY J C 1
ATOM 16108 O O . GLY J 1 67 ? 2.222 -4.135 23.735 1.00 85.62 83 GLY J O 1
ATOM 16112 N N . ARG J 1 68 ? 0.394 -5.479 23.738 1.00 78.71 84 ARG J N 1
ATOM 16113 C CA . ARG J 1 68 ? -0.615 -4.466 24.079 1.00 71.39 84 ARG J CA 1
ATOM 16114 C C . ARG J 1 68 ? -1.208 -4.691 25.455 1.00 60.29 84 ARG J C 1
ATOM 16115 O O . ARG J 1 68 ? -1.870 -3.815 25.889 1.00 66.25 84 ARG J O 1
ATOM 16136 N N . ALA J 1 69 ? -0.946 -5.795 26.130 1.00 57.88 85 ALA J N 1
ATOM 16137 C CA . ALA J 1 69 ? -1.530 -6.045 27.454 1.00 58.45 85 ALA J CA 1
ATOM 16138 C C . ALA J 1 69 ? -0.455 -5.797 28.499 1.00 48.08 85 ALA J C 1
ATOM 16139 O O . ALA J 1 69 ? 0.662 -6.113 28.222 1.00 57.96 85 ALA J O 1
ATOM 16146 N N . SER J 1 70 ? -0.786 -5.213 29.636 1.00 56.62 86 SER J N 1
ATOM 16147 C CA . SER J 1 70 ? 0.167 -4.995 30.714 1.00 53.72 86 SER J CA 1
ATOM 16148 C C . SER J 1 70 ? -0.575 -4.789 32.027 1.00 58.30 86 SER J C 1
ATOM 16149 O O . SER J 1 70 ? -1.753 -4.425 32.048 1.00 67.64 86 SER J O 1
ATOM 16157 N N . LEU J 1 71 ? 0.143 -5.033 33.123 1.00 61.55 87 LEU J N 1
ATOM 16158 C CA . LEU J 1 71 ? -0.332 -4.769 34.483 1.00 62.00 87 LEU J CA 1
ATOM 16159 C C . LEU J 1 71 ? 0.573 -3.715 35.101 1.00 64.39 87 LEU J C 1
ATOM 16160 O O . LEU J 1 71 ? 1.554 -4.056 35.788 1.00 60.37 87 LEU J O 1
ATOM 16176 N N . PRO J 1 72 ? 0.301 -2.427 34.896 1.00 75.69 88 PRO J N 1
ATOM 16177 C CA . PRO J 1 72 ? 1.173 -1.390 35.466 1.00 70.10 88 PRO J CA 1
ATOM 16178 C C . PRO J 1 72 ? 1.412 -1.648 36.945 1.00 67.16 88 PRO J C 1
ATOM 16179 O O . PRO J 1 72 ? 0.472 -1.827 37.724 1.00 72.15 88 PRO J O 1
ATOM 16190 N N . LYS J 1 73 ? 2.685 -1.682 37.337 1.00 57.87 89 LYS J N 1
ATOM 16191 C CA . LYS J 1 73 ? 3.024 -2.084 38.696 1.00 71.36 89 LYS J CA 1
ATOM 16192 C C . LYS J 1 73 ? 2.781 -0.988 39.722 1.00 75.20 89 LYS J C 1
ATOM 16193 O O . LYS J 1 73 ? 2.591 -1.305 40.903 1.00 73.38 89 LYS J O 1
ATOM 16212 N N . ASP J 1 74 ? 2.767 0.284 39.313 1.00 71.09 90 ASP J N 1
ATOM 16213 C CA . ASP J 1 74 ? 2.343 1.334 40.232 1.00 74.46 90 ASP J CA 1
ATOM 16214 C C . ASP J 1 74 ? 0.969 1.010 40.812 1.00 69.60 90 ASP J C 1
ATOM 16215 O O . ASP J 1 74 ? 0.768 1.047 42.031 1.00 77.35 90 ASP J O 1
ATOM 16224 N N . GLN J 1 75 ? 0.014 0.659 39.944 1.00 73.74 91 GLN J N 1
ATOM 16225 C CA . GLN J 1 75 ? -1.334 0.349 40.406 1.00 68.92 91 GLN J CA 1
ATOM 16226 C C . GLN J 1 75 ? -1.400 -1.005 41.101 1.00 74.67 91 GLN J C 1
ATOM 16227 O O . GLN J 1 75 ? -2.246 -1.205 41.981 1.00 70.26 91 GLN J O 1
ATOM 16231 N N . LEU J 1 76 ? -0.541 -1.954 40.715 1.00 76.33 92 LEU J N 1
ATOM 16232 C CA . LEU J 1 76 ? -0.462 -3.209 41.454 1.00 60.63 92 LEU J CA 1
ATOM 16233 C C . LEU J 1 76 ? -0.123 -2.950 42.916 1.00 61.90 92 LEU J C 1
ATOM 16234 O O . LEU J 1 76 ? -0.718 -3.552 43.820 1.00 67.04 92 LEU J O 1
ATOM 16250 N N . LEU J 1 77 ? 0.838 -2.056 43.164 1.00 78.52 93 LEU J N 1
ATOM 16251 C CA . LEU J 1 77 ? 1.252 -1.756 44.527 1.00 78.84 93 LEU J CA 1
ATOM 16252 C C . LEU J 1 77 ? 0.138 -1.085 45.319 1.00 70.38 93 LEU J C 1
ATOM 16253 O O . LEU J 1 77 ? 0.057 -1.267 46.540 1.00 68.79 93 LEU J O 1
ATOM 16269 N N . LYS J 1 78 ? -0.721 -0.319 44.653 1.00 73.12 94 LYS J N 1
ATOM 16270 C CA . LYS J 1 78 ? -1.832 0.356 45.312 1.00 76.95 94 LYS J CA 1
ATOM 16271 C C . LYS J 1 78 ? -3.043 -0.545 45.512 1.00 82.58 94 LYS J C 1
ATOM 16272 O O . LYS J 1 78 ? -4.084 -0.066 45.971 1.00 81.37 94 LYS J O 1
ATOM 16276 N N . GLY J 1 79 ? -2.932 -1.826 45.182 1.00 75.96 95 GLY J N 1
ATOM 16277 C CA . GLY J 1 79 ? -4.049 -2.739 45.297 1.00 69.54 95 GLY J CA 1
ATOM 16278 C C . GLY J 1 79 ? -4.981 -2.762 44.110 1.00 66.55 95 GLY J C 1
ATOM 16279 O O . GLY J 1 79 ? -6.133 -3.191 44.253 1.00 75.94 95 GLY J O 1
ATOM 16283 N N . ASN J 1 80 ? -4.520 -2.324 42.943 1.00 68.41 96 ASN J N 1
ATOM 16284 C CA . ASN J 1 80 ? -5.341 -2.253 41.736 1.00 76.67 96 ASN J CA 1
ATOM 16285 C C . ASN J 1 80 ? -4.658 -3.057 40.634 1.00 68.13 96 ASN J C 1
ATOM 16286 O O . ASN J 1 80 ? -3.683 -2.596 40.032 1.00 65.23 96 ASN J O 1
ATOM 16297 N N . ALA J 1 81 ? -5.175 -4.255 40.371 1.00 67.26 97 ALA J N 1
ATOM 16298 C CA . ALA J 1 81 ? -4.631 -5.129 39.329 1.00 68.43 97 ALA J CA 1
ATOM 16299 C C . ALA J 1 81 ? -5.230 -4.772 37.968 1.00 64.67 97 ALA J C 1
ATOM 16300 O O . ALA J 1 81 ? -5.818 -5.598 37.269 1.00 62.06 97 ALA J O 1
ATOM 16307 N N . ALA J 1 82 ? -5.058 -3.506 37.598 1.00 67.25 98 ALA J N 1
ATOM 16308 C CA . ALA J 1 82 ? -5.685 -2.979 36.396 1.00 60.81 98 ALA J CA 1
ATOM 16309 C C . ALA J 1 82 ? -5.044 -3.559 35.142 1.00 66.68 98 ALA J C 1
ATOM 16310 O O . ALA J 1 82 ? -3.818 -3.619 35.027 1.00 76.78 98 ALA J O 1
ATOM 16317 N N . LEU J 1 83 ? -5.881 -3.983 34.199 1.00 64.88 99 LEU J N 1
ATOM 16318 C CA . LEU J 1 83 ? -5.421 -4.461 32.900 1.00 60.75 99 LEU J CA 1
ATOM 16319 C C . LEU J 1 83 ? -5.426 -3.298 31.913 1.00 60.91 99 LEU J C 1
ATOM 16320 O O . LEU J 1 83 ? -6.461 -2.655 31.708 1.00 65.85 99 LEU J O 1
ATOM 16336 N N . GLN J 1 84 ? -4.275 -3.033 31.306 1.00 68.52 100 GLN J N 1
ATOM 16337 C CA . GLN J 1 84 ? -4.118 -1.959 30.334 1.00 59.31 100 GLN J CA 1
ATOM 16338 C C . GLN J 1 84 ? -3.944 -2.571 28.951 1.00 57.83 100 GLN J C 1
ATOM 16339 O O . GLN J 1 84 ? -3.017 -3.355 28.728 1.00 66.03 100 GLN J O 1
ATOM 16353 N N . ILE J 1 85 ? -4.840 -2.223 28.034 1.00 64.14 101 ILE J N 1
ATOM 16354 C CA . ILE J 1 85 ? -4.757 -2.650 26.641 1.00 56.32 101 ILE J CA 1
ATOM 16355 C C . ILE J 1 85 ? -4.538 -1.407 25.789 1.00 65.49 101 ILE J C 1
ATOM 16356 O O . ILE J 1 85 ? -5.366 -0.486 25.795 1.00 71.94 101 ILE J O 1
ATOM 16372 N N . THR J 1 86 ? -3.427 -1.378 25.060 1.00 62.64 102 THR J N 1
ATOM 16373 C CA . THR J 1 86 ? -3.119 -0.280 24.156 1.00 74.89 102 THR J CA 1
ATOM 16374 C C . THR J 1 86 ? -3.503 -0.653 22.728 1.00 71.54 102 THR J C 1
ATOM 16375 O O . THR J 1 86 ? -3.427 -1.818 22.328 1.00 68.90 102 THR J O 1
ATOM 16386 N N . ASP J 1 87 ? -3.918 0.355 21.958 1.00 74.10 103 ASP J N 1
ATOM 16387 C CA . ASP J 1 87 ? -4.266 0.179 20.546 1.00 77.53 103 ASP J CA 1
ATOM 16388 C C . ASP J 1 87 ? -5.332 -0.907 20.383 1.00 72.02 103 ASP J C 1
ATOM 16389 O O . ASP J 1 87 ? -5.129 -1.938 19.741 1.00 69.98 103 ASP J O 1
ATOM 16398 N N . VAL J 1 88 ? -6.497 -0.634 20.974 1.00 74.97 104 VAL J N 1
ATOM 16399 C CA . VAL J 1 88 ? -7.564 -1.623 21.049 1.00 64.64 104 VAL J CA 1
ATOM 16400 C C . VAL J 1 88 ? -8.042 -1.997 19.654 1.00 77.32 104 VAL J C 1
ATOM 16401 O O . VAL J 1 88 ? -8.128 -1.153 18.753 1.00 76.62 104 VAL J O 1
ATOM 16414 N N . LYS J 1 89 ? -8.338 -3.279 19.415 1.00 71.06 105 LYS J N 1
ATOM 16415 C CA . LYS J 1 89 ? -8.855 -3.787 18.130 1.00 72.35 105 LYS J CA 1
ATOM 16416 C C . LYS J 1 89 ? -10.259 -4.340 18.380 1.00 63.43 105 LYS J C 1
ATOM 16417 O O . LYS J 1 89 ? -10.635 -4.535 19.494 1.00 59.01 105 LYS J O 1
ATOM 16429 N N . LEU J 1 90 ? -11.014 -4.571 17.332 1.00 70.15 106 LEU J N 1
ATOM 16430 C CA . LEU J 1 90 ? -12.387 -5.058 17.411 1.00 60.26 106 LEU J CA 1
ATOM 16431 C C . LEU J 1 90 ? -12.466 -6.381 18.164 1.00 67.66 106 LEU J C 1
ATOM 16432 O O . LEU J 1 90 ? -13.358 -6.579 18.999 1.00 64.18 106 LEU J O 1
ATOM 16448 N N . GLN J 1 91 ? -11.541 -7.301 17.880 1.00 64.08 107 GLN J N 1
ATOM 16449 C CA . GLN J 1 91 ? -11.560 -8.609 18.522 1.00 70.03 107 GLN J CA 1
ATOM 16450 C C . GLN J 1 91 ? -11.390 -8.515 20.031 1.00 63.82 107 GLN J C 1
ATOM 16451 O O . GLN J 1 91 ? -11.744 -9.462 20.744 1.00 68.21 107 GLN J O 1
ATOM 16455 N N . ASP J 1 92 ? -10.861 -7.398 20.536 1.00 61.09 108 ASP J N 1
ATOM 16456 C CA . ASP J 1 92 ? -10.699 -7.229 21.974 1.00 58.93 108 ASP J CA 1
ATOM 16457 C C . ASP J 1 92 ? -12.034 -7.129 22.700 1.00 56.32 108 ASP J C 1
ATOM 16458 O O . ASP J 1 92 ? -12.079 -7.351 23.914 1.00 60.82 108 ASP J O 1
ATOM 16467 N N . ALA J 1 93 ? -13.114 -6.802 21.992 1.00 63.17 109 ALA J N 1
ATOM 16468 C CA . ALA J 1 93 ? -14.432 -6.768 22.610 1.00 59.26 109 ALA J CA 1
ATOM 16469 C C . ALA J 1 93 ? -14.806 -8.148 23.135 1.00 59.94 109 ALA J C 1
ATOM 16470 O O . ALA J 1 93 ? -14.582 -9.164 22.472 1.00 60.86 109 ALA J O 1
ATOM 16477 N N . GLY J 1 94 ? -15.379 -8.182 24.327 1.00 63.45 110 GLY J N 1
ATOM 16478 C CA . GLY J 1 94 ? -15.791 -9.427 24.937 1.00 52.51 110 GLY J CA 1
ATOM 16479 C C . GLY J 1 94 ? -15.784 -9.312 26.448 1.00 62.19 110 GLY J C 1
ATOM 16480 O O . GLY J 1 94 ? -15.574 -8.242 27.009 1.00 62.08 110 GLY J O 1
ATOM 16484 N N . VAL J 1 95 ? -16.008 -10.452 27.093 1.00 59.71 111 VAL J N 1
ATOM 16485 C CA . VAL J 1 95 ? -16.142 -10.529 28.543 1.00 61.32 111 VAL J CA 1
ATOM 16486 C C . VAL J 1 95 ? -14.789 -10.908 29.131 1.00 57.00 111 VAL J C 1
ATOM 16487 O O . VAL J 1 95 ? -14.309 -12.030 28.942 1.00 60.08 111 VAL J O 1
ATOM 16500 N N . TYR J 1 96 ? -14.178 -9.975 29.851 1.00 62.41 112 TYR J N 1
ATOM 16501 C CA . TYR J 1 96 ? -12.937 -10.231 30.563 1.00 49.83 112 TYR J CA 1
ATOM 16502 C C . TYR J 1 96 ? -13.238 -10.709 31.976 1.00 57.00 112 TYR J C 1
ATOM 16503 O O . TYR J 1 96 ? -14.247 -10.335 32.579 1.00 61.32 112 TYR J O 1
ATOM 16521 N N . CYS J 1 97 ? -12.358 -11.561 32.493 1.00 52.89 113 CYS J N 1
ATOM 16522 C CA . CYS J 1 97 ? -12.458 -12.053 33.858 1.00 52.11 113 CYS J CA 1
ATOM 16523 C C . CYS J 1 97 ? -11.182 -11.698 34.608 1.00 45.79 113 CYS J C 1
ATOM 16524 O O . CYS J 1 97 ? -10.079 -12.018 34.153 1.00 53.23 113 CYS J O 1
ATOM 16532 N N . CYS J 1 98 ? -11.337 -11.032 35.748 1.00 53.49 114 CYS J N 1
ATOM 16533 C CA . CYS J 1 98 ? -10.222 -10.697 36.622 1.00 46.50 114 CYS J CA 1
ATOM 16534 C C . CYS J 1 98 ? -10.246 -11.638 37.821 1.00 50.30 114 CYS J C 1
ATOM 16535 O O . CYS J 1 98 ? -11.220 -11.658 38.580 1.00 57.04 114 CYS J O 1
ATOM 16542 N N . ILE J 1 99 ? -9.180 -12.414 37.984 1.00 50.09 115 ILE J N 1
ATOM 16543 C CA . ILE J 1 99 ? -9.068 -13.420 39.035 1.00 41.65 115 ILE J CA 1
ATOM 16544 C C . ILE J 1 99 ? -7.868 -13.053 39.894 1.00 51.16 115 ILE J C 1
ATOM 16545 O O . ILE J 1 99 ? -6.754 -12.903 39.375 1.00 58.33 115 ILE J O 1
ATOM 16561 N N . ILE J 1 100 ? -8.088 -12.904 41.198 1.00 53.04 116 ILE J N 1
ATOM 16562 C CA . ILE J 1 100 ? -7.027 -12.522 42.121 1.00 56.30 116 ILE J CA 1
ATOM 16563 C C . ILE J 1 100 ? -7.006 -13.489 43.295 1.00 57.79 116 ILE J C 1
ATOM 16564 O O . ILE J 1 100 ? -8.058 -13.883 43.809 1.00 54.02 116 ILE J O 1
ATOM 16580 N N . SER J 1 101 ? -5.799 -13.861 43.719 1.00 57.46 117 SER J N 1
ATOM 16581 C CA . SER J 1 101 ? -5.587 -14.658 44.923 1.00 41.86 117 SER J CA 1
ATOM 16582 C C . SER J 1 101 ? -4.590 -13.910 45.801 1.00 56.43 117 SER J C 1
ATOM 16583 O O . SER J 1 101 ? -3.423 -13.755 45.427 1.00 61.16 117 SER J O 1
ATOM 16591 N N . TYR J 1 102 ? -5.054 -13.441 46.960 1.00 64.70 118 TYR J N 1
ATOM 16592 C CA . TYR J 1 102 ? -4.203 -12.758 47.941 1.00 68.78 118 TYR J CA 1
ATOM 16593 C C . TYR J 1 102 ? -4.802 -13.094 49.310 1.00 79.13 118 TYR J C 1
ATOM 16594 O O . TYR J 1 102 ? -5.709 -12.409 49.790 1.00 75.76 118 TYR J O 1
ATOM 16612 N N . GLY J 1 103 ? -4.291 -14.161 49.921 1.00 77.73 119 GLY J N 1
ATOM 16613 C CA . GLY J 1 103 ? -4.949 -14.760 51.065 1.00 86.22 119 GLY J CA 1
ATOM 16614 C C . GLY J 1 103 ? -6.060 -15.680 50.603 1.00 84.87 119 GLY J C 1
ATOM 16615 O O . GLY J 1 103 ? -5.903 -16.904 50.589 1.00 83.74 119 GLY J O 1
ATOM 16619 N N . GLY J 1 104 ? -7.191 -15.088 50.218 1.00 80.30 120 GLY J N 1
ATOM 16620 C CA . GLY J 1 104 ? -8.258 -15.805 49.556 1.00 71.25 120 GLY J CA 1
ATOM 16621 C C . GLY J 1 104 ? -8.299 -15.503 48.068 1.00 70.26 120 GLY J C 1
ATOM 16622 O O . GLY J 1 104 ? -7.381 -14.914 47.494 1.00 71.20 120 GLY J O 1
ATOM 16626 N N . ALA J 1 105 ? -9.402 -15.906 47.436 1.00 63.74 121 ALA J N 1
ATOM 16627 C CA . ALA J 1 105 ? -9.532 -15.796 45.989 1.00 61.48 121 ALA J CA 1
ATOM 16628 C C . ALA J 1 105 ? -10.924 -15.316 45.604 1.00 72.34 121 ALA J C 1
ATOM 16629 O O . ALA J 1 105 ? -11.917 -15.651 46.255 1.00 71.96 121 ALA J O 1
ATOM 16636 N N . ASP J 1 106 ? -10.983 -14.536 44.525 1.00 64.15 122 ASP J N 1
ATOM 16637 C CA . ASP J 1 106 ? -12.238 -14.001 44.015 1.00 83.61 122 ASP J CA 1
ATOM 16638 C C . ASP J 1 106 ? -12.078 -13.715 42.526 1.00 71.81 122 ASP J C 1
ATOM 16639 O O . ASP J 1 106 ? -10.966 -13.692 41.993 1.00 71.96 122 ASP J O 1
ATOM 16648 N N . TYR J 1 107 ? -13.207 -13.498 41.850 1.00 73.38 123 TYR J N 1
ATOM 16649 C CA . TYR J 1 107 ? -13.188 -13.131 40.439 1.00 59.90 123 TYR J CA 1
ATOM 16650 C C . TYR J 1 107 ? -14.357 -12.205 40.128 1.00 64.91 123 TYR J C 1
ATOM 16651 O O . TYR J 1 107 ? -15.396 -12.244 40.794 1.00 72.80 123 TYR J O 1
ATOM 16669 N N . LYS J 1 108 ? -14.176 -11.381 39.094 1.00 66.22 124 LYS J N 1
ATOM 16670 C CA . LYS J 1 108 ? -15.210 -10.479 38.609 1.00 61.42 124 LYS J CA 1
ATOM 16671 C C . LYS J 1 108 ? -15.176 -10.436 37.087 1.00 52.93 124 LYS J C 1
ATOM 16672 O O . LYS J 1 108 ? -14.100 -10.349 36.486 1.00 48.65 124 LYS J O 1
ATOM 16676 N N . ARG J 1 109 ? -16.355 -10.507 36.469 1.00 56.76 125 ARG J N 1
ATOM 16677 C CA . ARG J 1 109 ? -16.471 -10.315 35.031 1.00 52.74 125 ARG J CA 1
ATOM 16678 C C . ARG J 1 109 ? -16.517 -8.823 34.702 1.00 53.05 125 ARG J C 1
ATOM 16679 O O . ARG J 1 109 ? -17.028 -8.010 35.477 1.00 59.92 125 ARG J O 1
ATOM 16700 N N . ILE J 1 110 ? -15.968 -8.469 33.543 1.00 55.02 126 ILE J N 1
ATOM 16701 C CA . ILE J 1 110 ? -15.987 -7.097 33.041 1.00 52.74 126 ILE J CA 1
ATOM 16702 C C . ILE J 1 110 ? -16.118 -7.163 31.525 1.00 60.72 126 ILE J C 1
ATOM 16703 O O . ILE J 1 110 ? -15.395 -7.916 30.867 1.00 62.40 126 ILE J O 1
ATOM 16719 N N . THR J 1 111 ? -17.036 -6.378 30.969 1.00 67.81 127 THR J N 1
ATOM 16720 C CA . THR J 1 111 ? -17.325 -6.408 29.541 1.00 54.49 127 THR J CA 1
ATOM 16721 C C . THR J 1 111 ? -16.683 -5.210 28.850 1.00 60.98 127 THR J C 1
ATOM 16722 O O . THR J 1 111 ? -16.766 -4.081 29.344 1.00 63.03 127 THR J O 1
ATOM 16733 N N . LEU J 1 112 ? -16.050 -5.465 27.709 1.00 68.94 128 LEU J N 1
ATOM 16734 C CA . LEU J 1 112 ? -15.455 -4.429 26.875 1.00 51.72 128 LEU J CA 1
ATOM 16735 C C . LEU J 1 112 ? -16.214 -4.356 25.555 1.00 63.48 128 LEU J C 1
ATOM 16736 O O . LEU J 1 112 ? -16.416 -5.379 24.892 1.00 66.12 128 LEU J O 1
ATOM 16752 N N . LYS J 1 113 ? -16.642 -3.152 25.187 1.00 63.96 129 LYS J N 1
ATOM 16753 C CA . LYS J 1 113 ? -17.265 -2.887 23.896 1.00 70.17 129 LYS J CA 1
ATOM 16754 C C . LYS J 1 113 ? -16.349 -1.983 23.079 1.00 58.56 129 LYS J C 1
ATOM 16755 O O . LYS J 1 113 ? -15.756 -1.039 23.613 1.00 72.16 129 LYS J O 1
ATOM 16759 N N . VAL J 1 114 ? -16.232 -2.273 21.786 1.00 64.02 130 VAL J N 1
ATOM 16760 C CA . VAL J 1 114 ? -15.302 -1.577 20.901 1.00 71.03 130 VAL J CA 1
ATOM 16761 C C . VAL J 1 114 ? -16.098 -0.965 19.756 1.00 73.21 130 VAL J C 1
ATOM 16762 O O . VAL J 1 114 ? -16.638 -1.687 18.907 1.00 61.29 130 VAL J O 1
ATOM 16766 N N . ASN J 1 115 ? -16.162 0.365 19.728 1.00 80.37 131 ASN J N 1
ATOM 16767 C CA . ASN J 1 115 ? -16.855 1.086 18.667 1.00 68.79 131 ASN J CA 1
ATOM 16768 C C . ASN J 1 115 ? -15.981 1.128 17.419 1.00 74.86 131 ASN J C 1
ATOM 16769 O O . ASN J 1 115 ? -14.877 1.680 17.448 1.00 86.60 131 ASN J O 1
ATOM 16780 N N . ALA J 1 116 ? -16.473 0.559 16.325 1.00 73.49 132 ALA J N 1
ATOM 16781 C CA . ALA J 1 116 ? -15.746 0.632 15.066 1.00 79.83 132 ALA J CA 1
ATOM 16782 C C . ALA J 1 116 ? -15.651 2.088 14.613 1.00 78.79 132 ALA J C 1
ATOM 16783 O O . ALA J 1 116 ? -16.635 2.835 14.712 1.00 81.28 132 ALA J O 1
ATOM 16790 N N . PRO J 1 117 ? -14.498 2.531 14.121 1.00 81.72 133 PRO J N 1
ATOM 16791 C CA . PRO J 1 117 ? -14.371 3.918 13.651 1.00 79.05 133 PRO J CA 1
ATOM 16792 C C . PRO J 1 117 ? -14.795 4.112 12.202 1.00 87.35 133 PRO J C 1
ATOM 16793 O O . PRO J 1 117 ? -14.706 5.237 11.697 1.00 87.39 133 PRO J O 1
ATOM 16804 N N . TYR J 1 118 ? -15.251 3.041 11.551 1.00 81.42 134 TYR J N 1
ATOM 16805 C CA . TYR J 1 118 ? -15.629 3.061 10.140 1.00 74.96 134 TYR J CA 1
ATOM 16806 C C . TYR J 1 118 ? -14.677 3.926 9.322 1.00 59.15 134 TYR J C 1
ATOM 16807 O O . TYR J 1 118 ? -13.461 3.740 9.373 1.00 72.37 134 TYR J O 1
#

Solvent-accessible surface area: 54159 Å² total; per-residue (Å²): 66,94,3,76,24,56,89,107,60,17,96,23,96,115,38,41,94,8,61,0,46,0,50,10,73,47,92,104,91,7,50,0,35,34,0,0,0,3,0,31,20,102,105,52,58,1,1,3,1,4,25,0,57,69,54,38,63,77,92,113,24,108,4,56,75,32,12,40,5,34,15,49,31,0,25,61,2,2,0,1,0,53,0,40,74,1,92,98,78,2,36,14,56,0,21,0,4,0,1,36,47,1,26,15,32,81,60,1,53,3,38,23,64,49,93,269,53,93,4,79,29,105,108,83,100,14,86,21,93,119,38,40,94,7,47,0,51,0,92,8,65,51,99,43,148,51,71,59,125,36,0,0,0,1,0,31,6,110,101,67,34,0,0,9,2,4,29,37,120,76,68,51,57,58,102,107,19,75,3,67,80,43,8,37,6,34,115,89,46,1,113,147,6,0,0,1,0,56,0,40,87,2,21,97,116,1,40,15,61,0,10,0,4,0,1,28,54,1,22,22,66,64,123,1,52,2,57,21,62,65,95,274,79,92,15,80,28,89,105,33,54,13,87,24,98,59,35,39,96,8,54,0,43,0,120,9,78,64,139,113,149,46,72,57,133,52,0,34,0,75,0,53,26,85,100,75,44,0,0,42,1,46,40,36,130,71,80,44,25,107,109,88,15,99,4,76,72,32,9,39,4,34,107,109,52,0,106,163,3,6,0,1,0,56,0,42,68,0,51,27,50,3,38,24,52,0,23,0,52,0,45,20,79,39,71,38,98,16,95,1,50,3,36,22,62,18,123,72,69,15,87,38,68,72,105,65,19,95,23,94,108,36,41,92,9,51,0,34,0,61,11,62,49,107,68,76,7,54,2,36,33,0,0,0,6,0,28,14,99,112,80,59,1,5,30,0,4,24,0,53,56,75,47,72,99,133,30,108,13,66,83,41,20,40,5,20,22,46,22,1,23,126,2,2,0,1,0,47,0,42,77,0,48,95,77,2,39,16,49,0,14,0,2,0,0,20,46,2,24,36,62,20,80,0,52,2,55,23,65,64,152,95,64,13,83,14,97,107,84,76,17,56,20,92,62,41,40,91,10,60,0,55,0,85,11,69,47,92,102,96,55,74,52,132,53,0,31,0,71,0,54,31,102,109,47,64,2,0,39,2,48,40,37,132,74,76,48,69,122,92,34,118,12,73,87,33,13,39,7,31,108,91,49,0,104,145,4,2,0,1,0,56,0,34,82,0,59,30,60,2,38,15,54,0,14,0,45,0,40,28,88,30,73,43,102,32,126,0,40,1,56,16,30,24,86,108,85,93,15,81,23,93,108,100,92,18,80,20,69,114,40,33,83,10,60,0,39,0,82,8,61,50,48,91,82,6,50,2,46,49,0,32,0,73,0,57,14,102,106,65,39,0,0,34,0,48,34,0,62,32,68,40,66,54,111,103,18,92,4,66,82,29,12,40,5,31,9,23,43,1,28,77,1,7,0,0,0,53,0,47,63,0,74,97,130,2,36,15,56,0,15,0,48,0,40,18,88,30,71,40,121,32,138,0,50,3,114,18,41,48,106,268,80,61,11,80,26,101,107,64,63,14,78,20,93,108,37,40,94,9,53,0,45,0,98,8,70,47,102,153,136,46,79,58,122,36,0,0,0,8,1,28,29,69,117,75,56,6,4,10,2,4,29,38,117,85,58,62,82,120,60,75,6,82,81,35,14,42,6,33,113,87,44,0,105,145,2,0,0,0,0,56,0,41,68,0,55,90,149,3,36,24,49,0,10,0,2,0,2,37,49,1,25,36,53,28,138,0,50,1,129,23,73,58,102,156,90,63,16,81,27,99,110,94,97,18,92,27,33,62,34,30,87,12,58,0,54,0,82,10,70,47,141,205,146,50,76,57,132,52,0,31,0,67,0,56,21,105,106,60,47,0,0,42,2,46,38,38,128,76,73,41,30,94,72,97,18,95,2,65,77,29,11,41,6,34,114,100,61,0,100,163,3,3,0,0,0,54,0,46,83,0,68,22,56,1,39,14,58,0,19,0,47,0,43,29,79,37,74,39,120,18,149,0,51,3,38,23,59,27,100,93,45,84,16,74,27,98,115,93,63,14,92,21,91,112,38,42,94,8,49,0,46,0,95,9,24,59,79,109,86,8,50,0,46,50,0,30,0,83,0,63,24,76,114,48,79,1,6,61,0,45,36,1,69,70,90,88,98,126,9,79,80,36,16,39,5,34,22,36,50,0,23,97,2,0,0,0,0,47,0,42,81,0,36,90,158,7,39,24,45,0,7,0,36,0,44,6,58,35,74,45,103,18,156,1,68,3,40,20,65,58,145,86,94,15,81,28,106,46,94,73,13,66,23,82,61,37,41,62,11,52,0,52,0,104,9,72,51,97,91,153,43,76,58,135,50,0,31,0,68,0,60,20,106,107,57,68,1,0,48,2,46,40,37,129,74,89,87,152,36,109,4,94,70,32,11,38,4,36,111,110,20,2,107,70,1,8,0,2,0,58,0,52,79,0,51,23,61,5,41,13,55,0,19,0,44,0,39,35,87,30,74,39,132,20,148,0,50,3,34,21,63,28,72,66

InterPro domains:
  IPR003599 Immunoglobulin domain subtype [SM00409] (24-131)
  IPR003599 Immunoglobulin domain subtype [SM00409] (138-226)
  IPR007110 Immunoglobulin-like domain [PS50835] (33-127)
  IPR007110 Immunoglobulin-like domain [PS50835] (133-224)
  IPR013106 Immunoglobulin V-set domain [PF07686] (29-122)
  IPR013162 CD80-like, immunoglobulin C2-set [PF08205] (147-212)
  IPR013783 Immunoglobulin-like fold [G3DSA:2.60.40.10] (17-135)
  IPR013783 Immunoglobulin-like fold [G3DSA:2.60.40.10] (136-238)
  IPR036179 Immunoglobulin-like domain superfamily [SSF48726] (19-130)
  IPR036179 Immunoglobulin-like domain superfamily [SSF48726] (132-219)
  IPR051713 T-cell Activation and Immune Regulation Protein [PTHR25466] (2-286)

Sequence (1146 aa):
FTITAPKDLYVVEYGSNVTMECRFPVERELDLLALVVYWEKEDEQVIQFVAGEEDLKPQHSNFRGRASLPKDQLLKGNAALQITDVKLQDAGVYCCIISYGGADYKRITLKVNAPYFTITAPKDLYVVEYGSNVTMECRFPVERELDLLALVVYWEKEDEQVIQFVAGEEDLKPQHSNFRGRASLPKDQLLKGNAALQITDVKLQDAGVYCCIISYGGADYKRITLKVNAPYFTITAPKDLYVVEYGSNVTMECRFPVERELDLLALVVYWEKEDEQVIQFVAGEEDLKPQHSNFRGRASLPKDQLLKGNAALQITDVKLQDAGVYCCIISYGGADYKRITLKVNAPFTITAPKDLYVVEYGSNVTMECRFPVERELDLLALVVYWEKEDEQVIQFVAGEEDLKPHSNFRGRASLPKDQLLKGNAALQITDVKLQDAGVYCCIISYGGADYKRITLKVNAPFTITAPKDLYVVEYGSNVTMECRFPVERELDLLALVVYWEKEDEQVIQFVAGEEDLKQHSNFRGRASLPKDQLLKGNAALQITDVKLQDAGVYCCIISYGGADYKRITLKVNAPYFTITAPKDLYVVEYGSNVTMECRFPVERELDLLALVVYWEKEDEQVIQFVAGEEDLKPQHSNFRGRASLPKDQLLKGNAALQITDVKLQDAGVYCCIISYGGADYKRITLKVNAPYFTITAPKDLYVVEYGSNVTMECRFPVERELDLLALVVYWEKEDEQVIQFVAGEEDLKPSNFRGRASLPKDQLLKGNAALQITDVKLQDAGVYCCIISYGGADYKRITLKVNAPYFTITAPKDLYVVEYGSNVTMECRFPVERELDLLALVVYWEKEDEQVIQFVAGEEDLKPQHSNFRGRASLPKDQLLKGNAALQITDVKLQDAGVYCCIISYGGADYKRITLKVNAPYFTITAPKDLYVVEYGSNVTMECRFPVERELDLLALVVYWEKEDEQVIQFVAGEEDLSNFRGRASLPKDQLLKGNAALQITDVKLQDAGVYCCIISYGGADYKRITLKVNAPFTITAPKDLYVVEYGSNVTMECRFPVERELDLLALVVYWEKEDEQVIQFVAGEEDLHSNFRGRASLPKDQLLKGNAALQITDVKLQDAGVYCCIISYGGADYKRITLKVNAPY

Foldseek 3Di:
DEKDFPAQEAEEEAQAKDKGWIFDDDDPFDQLQQKKKWKAFPNATQWIRHRNDIDRVLPVHPQNPFWDQPVVQVRVRIRIIMGGRDDQVPFGKMKMWMGRPHIYIGIHTYHYDYDD/DEKDFPAQEAEEEAQAKDKGWIFDDDDDADQLQQKWKWKAFPNQTQWIRHRNDIDRPDDVGPQVVQWDQPVVQVNVRIRIIMGGRDDQVPFGKMKMWMGRPHIDIDIGTYHYDYDD/DEKDFPAQEAEEEAQAKDKGKIFDDADPDRQLQQKWKWKAFPPHTQWIAHRNDIDGPDCVRPQNPFWDQDVVQVRVRIRIIMGGRDDQVPFGKMKMWMGHVDIYIGIHTYHYDYD/DEKDFDAQEAEEEAQAKDKGWIFDDADPDHQLQQKKKWKAFPNHTQWIRHRNDIDRPPVRPQVPFWDQPVVQVNVRIRIIMGGRDDQVPFGWMKMWMQHPHIDIGIHTYHYDYD/DEKDFPAQEAEEEAQAKDKGWIFDDDPPDQQLQQKWKWKAFPNHTQWIRHRNDIDRDVPDPQHVFWDQPVVQVVVRIRIIMGGRDDQVNFGKMKMWMQRPHIDIGIHTYHYDYPD/DEKDFPAQEAEEEAQAKDKGWIFDPADPDHQLQQKWKWKAFPPRTQWIRHRNDIDRPPPPGPQVVFWDQPVVQVVVRIRIIMGGRDDQVPFGWMKMWMQRPHIDIGIHTYGYDYDD/DEKDFPAQEAEEEAQAKDKGWIFDDDPDADQLQQKKKWKDFPNATQWIRHRNDIDRPDHVQVVFWDQPVVQVRVRIRIIMGGSDDQVNFGKMKMWMQHPHIYIGIHTYHYDYDD/DEKDFPAQEAEEEAQAKDKGWIFDDDPPADQLQQKWKWKAFPPHTQWIRHRNDIDRRPCPDPQNVFWDQDVVCVRVGTRIIMGGRDDQVPFGKMKMWMGHVHIYIGIHTYHYDYPD/DEKDFPAQEAEEEAQAKDKGWIFDDADPDHQLQQKKKWKAFPPGGAWIRHRNDIDGPPQVVFWDQPVVQVRVRIRIIMGGRDDQVRFGKMKMWMGHVDIDIGIGGYHYDYD/DEKDFPAQEAEEEAQAKDKGWIFDDDPPADQLQQKWKWKAFPNRTAWIAHRNDIDGVGPQPPFWDQPVVCVRVRIRIIMGGRDDQVNFGKMKIWMGRPHIYIGIHTYHYDYPD

Radius of gyration: 35.13 Å; Cα contacts (8 Å, |Δi|>4): 2765; chains: 10; bounding box: 86×69×96 Å

Nearest PDB structures (foldseek):
  6sru-assembly5_E  TM=1.009E+00  e=2.179E-25  Mus musculus
  6sru-assembly1_A  TM=9.982E-01  e=1.007E-23  Mus musculus
  6sru-assembly10_J  TM=1.003E+00  e=1.513E-23  Mus musculus
  6sru-assembly4_D  TM=9.931E-01  e=1.199E-23  Mus musculus
  7nld-assembly1_D  TM=9.534E-01  e=9.589E-18  Homo sapiens

Organism: Mus musculus (NCBI:txid10090)